Protein AF-0000000068152778 (afdb_homodimer)

Nearest PDB structures (foldseek):
  5f7r-assembly1_A  TM=8.833E-01  e=3.029E-21  Listeria monocytogenes EGD-e
  3vov-assembly1_B  TM=7.776E-01  e=1.471E-22  Thermus thermophilus HB8
  3vov-assembly1_C  TM=7.835E-01  e=3.839E-21  Thermus thermophilus HB8
  3vov-assembly1_D  TM=7.886E-01  e=6.234E-20  Thermus thermophilus HB8
  6jdb-assembly1_A-2  TM=8.028E-01  e=1.832E-18  Haemophilus influenzae 86-028NP

Foldseek 3Di:
DLPLPQDDQLLLQLLLVQLVVVKDFLVVSCVSSVHDSVVSVVSLVVCVVLQQKDKDQQPPPPPPDVPVDRRTIIIHTRFQAEKFWFWEDEQFKIKIWIGTLSLHTQFMDMDTDHQAQDDLVVNLVVVLVRVVVRVVRGDPNHAYQEYEYEYAFFADPVLAFTDHVRSPDDRDGRQVVSCVSRPHSHGYHYAYLQQLLVLLQDVVPPDPVLFAAFEWEWAAEQFTWIWTGDRNFTDQPDRRGPTRQQQDQQADAAQADPPPDGRGLRSHQHQRRLQSQLCVQPVDRDHPVVLLVCVVVVPPSSLVSLQSSLLSVLSSVLVVCVVRVGQAYEYAYDSCSSCVSCVVVNQVNNVVSHDPPRDGHHYYYGPCHPCSRRSSRRVLSSQCSSSSNSPDRPVRRGPD/DLPLPQDDQLLLQLLLVQLVVVKDFLVVSCVSSVHDSVVSVVSLVVCVVLQQKDKDQQPPPPPPDPPVDRRTIIIHTRFQAEKFWFWEDEQFKIKIWIGTLSLHTQFIDMDTDHQAQDDLVVNLVVVLVRVVVRVVRGDPNYAYQEYEYEYAFFADPVLAFTDHVRSPDDRDGRQVVSCVSRPHSHGYHYAHLQQLLVLLQDVVVPDPVQFAAFEWEWAAEQFTWIWTGDRNFTDQPDRRGPTRQQQDQQADAAQAPPPPDGRGLRSHQHQRRLQSQLCVQPVDRDHPVVLLVCVVVVPPSSLVSLQSSLLSVLSSVLVCCVVRVGQAYEYAYDSCSSCVSCVVVNQVNNVVSHDPPRDGHHYYYGPCHPCSRRSSRRVLSSQCSSSSNSHDRPVRSGDD

Radius of gyration: 28.94 Å; Cα contacts (8 Å, |Δi|>4): 1750; chains: 2; bounding box: 75×74×83 Å

Solvent-accessible surface area (backbone atoms only — not comparable to full-atom values): 40718 Å² total; per-residue (Å²): 124,83,78,62,74,76,62,52,64,65,55,13,49,48,50,37,50,21,64,76,61,66,40,35,34,63,67,56,45,12,60,74,67,71,47,50,64,68,59,35,50,53,51,51,50,52,33,35,75,65,34,48,26,43,77,40,72,48,66,81,64,65,81,78,65,81,67,86,66,79,70,55,57,26,36,24,70,27,36,68,33,37,30,24,30,3,22,23,51,50,55,58,31,36,38,34,28,33,25,30,69,76,67,45,80,75,38,67,44,74,43,84,35,71,21,68,73,42,59,71,65,58,56,47,52,50,49,44,52,39,50,54,56,39,55,70,71,47,64,88,79,43,36,77,62,30,38,20,38,10,26,64,53,30,45,28,92,81,72,63,26,34,35,19,70,81,32,63,39,72,65,42,72,52,43,65,63,43,39,73,65,36,98,51,97,42,57,49,41,65,40,37,22,28,44,15,27,34,42,47,67,44,64,86,58,58,52,86,83,64,57,46,50,26,34,32,27,40,28,23,35,71,43,35,30,24,8,40,28,51,62,42,16,61,51,37,42,60,59,50,42,20,16,39,44,20,60,20,71,72,57,69,52,56,42,35,84,84,44,95,63,50,6,14,40,18,27,46,54,4,42,53,10,44,45,42,46,43,19,71,75,70,69,51,81,70,52,72,68,54,49,52,53,45,36,74,71,62,37,65,69,47,46,52,46,48,50,54,38,36,54,55,46,29,55,53,49,40,30,48,39,23,42,44,23,32,52,30,35,32,32,26,48,76,53,36,73,54,42,80,82,35,44,70,59,34,52,53,52,35,53,70,62,46,62,85,81,58,84,71,53,47,76,45,68,51,89,54,59,93,47,18,26,15,48,8,21,16,46,41,54,52,49,16,43,38,69,42,37,77,74,62,45,75,88,64,37,48,71,98,125,83,77,60,74,76,59,51,64,66,54,13,50,48,49,37,51,22,64,76,63,64,40,37,34,63,67,56,46,10,62,75,68,70,48,49,64,68,59,37,50,54,50,50,50,52,32,36,76,65,33,48,26,42,78,39,73,46,65,82,64,62,82,75,66,82,67,87,65,78,69,55,57,26,36,25,69,27,36,71,32,37,31,24,30,3,22,23,52,50,55,58,30,36,37,32,29,32,25,30,71,75,68,45,81,76,38,68,44,75,45,84,36,72,20,66,74,40,58,71,66,58,56,47,53,49,50,44,52,38,49,55,55,38,56,70,72,47,64,87,79,44,36,76,63,32,39,19,37,10,26,64,52,30,46,28,92,83,71,63,26,33,33,18,70,81,33,64,40,73,66,41,70,53,43,66,64,45,37,73,64,36,98,51,97,42,59,49,41,64,41,36,23,28,43,16,27,34,42,47,68,44,64,85,59,59,52,88,84,64,58,46,52,24,34,32,26,39,27,24,36,70,43,35,30,23,9,41,29,51,61,42,16,60,51,37,39,60,59,49,44,20,16,39,45,18,61,21,72,71,57,72,53,57,43,35,85,83,45,94,63,51,5,14,40,19,27,47,54,5,42,52,10,44,45,41,46,42,20,70,74,70,69,51,79,69,51,72,68,56,50,51,53,44,35,72,69,62,37,64,68,48,46,52,48,48,49,53,36,36,54,54,45,29,56,54,48,41,33,49,40,24,44,45,23,32,52,30,35,31,32,24,48,73,54,34,73,54,43,80,83,37,44,69,59,34,53,53,52,34,52,70,61,46,61,89,82,58,85,70,52,46,76,46,68,51,88,55,58,90,46,18,25,14,47,7,20,16,46,42,53,52,48,18,44,38,68,42,37,76,74,64,45,74,86,65,42,44,72,99

Structure (mmCIF, N/CA/C/O backbone):
data_AF-0000000068152778-model_v1
#
loop_
_entity.id
_entity.type
_entity.pdbx_description
1 polymer 'Repressor, ROK family'
#
loop_
_atom_site.group_PDB
_atom_site.id
_atom_site.type_symbol
_atom_site.label_atom_id
_atom_site.label_alt_id
_atom_site.label_comp_id
_atom_site.label_asym_id
_atom_site.label_entity_id
_atom_site.label_seq_id
_atom_site.pdbx_PDB_ins_code
_atom_site.Cartn_x
_atom_site.Cartn_y
_atom_site.Cartn_z
_atom_site.occupancy
_atom_site.B_iso_or_equiv
_atom_site.auth_seq_id
_atom_site.auth_comp_id
_atom_site.auth_asym_id
_atom_site.auth_atom_id
_atom_site.pdbx_PDB_model_num
ATOM 1 N N . MET A 1 1 ? 32.875 -27.562 -2.227 1 28.02 1 MET A N 1
ATOM 2 C CA . MET A 1 1 ? 32.969 -26.125 -2.455 1 28.02 1 MET A CA 1
ATOM 3 C C . MET A 1 1 ? 31.609 -25.516 -2.74 1 28.02 1 MET A C 1
ATOM 5 O O . MET A 1 1 ? 30.828 -26.062 -3.525 1 28.02 1 MET A O 1
ATOM 9 N N . SER A 1 2 ? 31.125 -24.844 -1.818 1 37 2 SER A N 1
ATOM 10 C CA . SER A 1 2 ? 29.797 -24.266 -1.878 1 37 2 SER A CA 1
ATOM 11 C C . SER A 1 2 ? 29.562 -23.531 -3.193 1 37 2 SER A C 1
ATOM 13 O O . SER A 1 2 ? 30.344 -22.641 -3.555 1 37 2 SER A O 1
ATOM 15 N N . ASN A 1 3 ? 29.188 -24.172 -4.172 1 41.62 3 ASN A N 1
ATOM 16 C CA . ASN A 1 3 ? 28.984 -23.703 -5.535 1 41.62 3 ASN A CA 1
ATOM 17 C C . ASN A 1 3 ? 28.047 -22.5 -5.578 1 41.62 3 ASN A C 1
ATOM 19 O O . ASN A 1 3 ? 27.234 -22.375 -6.504 1 41.62 3 ASN A O 1
ATOM 23 N N . THR A 1 4 ? 27.891 -21.938 -4.488 1 47.06 4 THR A N 1
ATOM 24 C CA . THR A 1 4 ? 27.062 -20.75 -4.508 1 47.06 4 THR A CA 1
ATOM 25 C C . THR A 1 4 ? 27.719 -19.641 -5.328 1 47.06 4 THR A C 1
ATOM 27 O O . THR A 1 4 ? 28.891 -19.328 -5.121 1 47.06 4 THR A O 1
ATOM 30 N N . LEU A 1 5 ? 27.312 -19.469 -6.465 1 51.34 5 LEU A N 1
ATOM 31 C CA . LEU A 1 5 ? 27.812 -18.375 -7.277 1 51.34 5 LEU A CA 1
ATOM 32 C C . LEU A 1 5 ? 27.812 -17.062 -6.488 1 51.34 5 LEU A C 1
ATOM 34 O O . LEU A 1 5 ? 26.75 -16.609 -6.039 1 51.34 5 LEU A O 1
ATOM 38 N N . LEU A 1 6 ? 28.812 -16.797 -5.727 1 55.78 6 LEU A N 1
ATOM 39 C CA . LEU A 1 6 ? 28.969 -15.508 -5.07 1 55.78 6 LEU A CA 1
ATOM 40 C C . LEU A 1 6 ? 29.266 -14.406 -6.09 1 55.78 6 LEU A C 1
ATOM 42 O O . LEU A 1 6 ? 30.234 -14.492 -6.844 1 55.78 6 LEU A O 1
ATOM 46 N N . PHE A 1 7 ? 28.203 -13.688 -6.531 1 64.5 7 PHE A N 1
ATOM 47 C CA . PHE A 1 7 ? 28.406 -12.578 -7.449 1 64.5 7 PHE A CA 1
ATOM 48 C C . PHE A 1 7 ? 28.969 -11.359 -6.715 1 64.5 7 PHE A C 1
ATOM 50 O O . PHE A 1 7 ? 28.516 -11.047 -5.609 1 64.5 7 PHE A O 1
ATOM 57 N N . ARG A 1 8 ? 30.047 -10.93 -7.293 1 71.69 8 ARG A N 1
ATOM 58 C CA . ARG A 1 8 ? 30.5 -9.609 -6.855 1 71.69 8 ARG A CA 1
ATOM 59 C C . ARG A 1 8 ? 29.484 -8.539 -7.234 1 71.69 8 ARG A C 1
ATOM 61 O O . ARG A 1 8 ? 28.734 -8.695 -8.203 1 71.69 8 ARG A O 1
ATOM 68 N N . PRO A 1 9 ? 29.406 -7.625 -6.484 1 80.44 9 PRO A N 1
ATOM 69 C CA . PRO A 1 9 ? 28.422 -6.559 -6.723 1 80.44 9 PRO A CA 1
ATOM 70 C C . PRO A 1 9 ? 28.438 -6.051 -8.164 1 80.44 9 PRO A C 1
ATOM 72 O O . PRO A 1 9 ? 27.391 -5.871 -8.773 1 80.44 9 PRO A O 1
ATOM 75 N N . ASN A 1 10 ? 29.625 -5.965 -8.695 1 87.81 10 ASN A N 1
ATOM 76 C CA . ASN A 1 10 ? 29.719 -5.426 -10.047 1 87.81 10 ASN A CA 1
ATOM 77 C C . ASN A 1 10 ? 29.219 -6.426 -11.094 1 87.81 10 ASN A C 1
ATOM 79 O O . ASN A 1 10 ? 28.734 -6.035 -12.156 1 87.81 10 ASN A O 1
ATOM 83 N N . GLU A 1 11 ? 29.375 -7.664 -10.789 1 89.44 11 GLU A N 1
ATOM 84 C CA . GLU A 1 11 ? 28.875 -8.68 -11.711 1 89.44 11 GLU A CA 1
ATOM 85 C C . GLU A 1 11 ? 27.344 -8.664 -11.773 1 89.44 11 GLU A C 1
ATOM 87 O O . GLU A 1 11 ? 26.766 -8.766 -12.859 1 89.44 11 GLU A O 1
ATOM 92 N N . ALA A 1 12 ? 26.766 -8.508 -10.617 1 88.69 12 ALA A N 1
ATOM 93 C CA . ALA A 1 12 ? 25.297 -8.414 -10.57 1 88.69 12 ALA A CA 1
ATOM 94 C C . ALA A 1 12 ? 24.812 -7.188 -11.336 1 88.69 12 ALA A C 1
ATOM 96 O O . ALA A 1 12 ? 23.828 -7.266 -12.086 1 88.69 12 ALA A O 1
ATOM 97 N N . ARG A 1 13 ? 25.469 -6.121 -11.125 1 90.5 13 ARG A N 1
ATOM 98 C CA . ARG A 1 13 ? 25.109 -4.891 -11.82 1 90.5 13 ARG A CA 1
ATOM 99 C C . ARG A 1 13 ? 25.25 -5.055 -13.328 1 90.5 13 ARG A C 1
ATOM 101 O O . ARG A 1 13 ? 24.406 -4.566 -14.094 1 90.5 13 ARG A O 1
ATOM 108 N N . ALA A 1 14 ? 26.312 -5.688 -13.703 1 92.94 14 ALA A N 1
ATOM 109 C CA . ALA A 1 14 ? 26.547 -5.93 -15.125 1 92.94 14 ALA A CA 1
ATOM 110 C C . ALA A 1 14 ? 25.438 -6.801 -15.711 1 92.94 14 ALA A C 1
ATOM 112 O O . ALA A 1 14 ? 24.875 -6.484 -16.766 1 92.94 14 ALA A O 1
ATOM 113 N N . LEU A 1 15 ? 25.125 -7.82 -15.023 1 91.19 15 LEU A N 1
ATOM 114 C CA . LEU A 1 15 ? 24.078 -8.727 -15.484 1 91.19 15 LEU A CA 1
ATOM 115 C C . LEU A 1 15 ? 22.734 -8.008 -15.562 1 91.19 15 LEU A C 1
ATOM 117 O O . LEU A 1 15 ? 21.969 -8.219 -16.5 1 91.19 15 LEU A O 1
ATOM 121 N N . SER A 1 16 ? 22.469 -7.223 -14.578 1 90.69 16 SER A N 1
ATOM 122 C CA . SER A 1 16 ? 21.234 -6.445 -14.578 1 90.69 16 SER A CA 1
ATOM 123 C C . SER A 1 16 ? 21.156 -5.52 -15.789 1 90.69 16 SER A C 1
ATOM 125 O O . SER A 1 16 ? 20.125 -5.43 -16.438 1 90.69 16 SER A O 1
ATOM 127 N N . ALA A 1 17 ? 22.234 -4.863 -16.078 1 90.12 17 ALA A N 1
ATOM 128 C CA . ALA A 1 17 ? 22.281 -3.971 -17.234 1 90.12 17 ALA A CA 1
ATOM 129 C C . ALA A 1 17 ? 22.062 -4.742 -18.531 1 90.12 17 ALA A C 1
ATOM 131 O O . ALA A 1 17 ? 21.297 -4.309 -19.391 1 90.12 17 ALA A O 1
ATOM 132 N N . LEU A 1 18 ? 22.766 -5.84 -18.641 1 91.81 18 LEU A N 1
ATOM 133 C CA . LEU A 1 18 ? 22.641 -6.66 -19.844 1 91.81 18 LEU A CA 1
ATOM 134 C C . LEU A 1 18 ? 21.219 -7.188 -19.984 1 91.81 18 LEU A C 1
ATOM 136 O O . LEU A 1 18 ? 20.688 -7.242 -21.094 1 91.81 18 LEU A O 1
ATOM 140 N N . PHE A 1 19 ? 20.594 -7.562 -18.922 1 90.5 19 PHE A N 1
ATOM 141 C CA . PHE A 1 19 ? 19.219 -8.055 -18.938 1 90.5 19 PHE A CA 1
ATOM 142 C C . PHE A 1 19 ? 18.25 -6.965 -19.391 1 90.5 19 PHE A C 1
ATOM 144 O O . PHE A 1 19 ? 17.391 -7.207 -20.234 1 90.5 19 PHE A O 1
ATOM 151 N N . ARG A 1 20 ? 18.422 -5.832 -18.859 1 85.56 20 ARG A N 1
ATOM 152 C CA . ARG A 1 20 ? 17.516 -4.715 -19.141 1 85.56 20 ARG A CA 1
ATOM 153 C C . ARG A 1 20 ? 17.656 -4.25 -20.578 1 85.56 20 ARG A C 1
ATOM 155 O O . ARG A 1 20 ? 16.672 -3.877 -21.219 1 85.56 20 ARG A O 1
ATOM 162 N N . THR A 1 21 ? 18.859 -4.309 -21.141 1 86.88 21 THR A N 1
ATOM 163 C CA . THR A 1 21 ? 19.109 -3.707 -22.453 1 86.88 21 THR A CA 1
ATOM 164 C C . THR A 1 21 ? 19.109 -4.77 -23.547 1 86.88 21 THR A C 1
ATOM 166 O O . THR A 1 21 ? 19.031 -4.441 -24.734 1 86.88 21 THR A O 1
ATOM 169 N N . GLY A 1 22 ? 19.188 -5.945 -23.141 1 88.31 22 GLY A N 1
ATOM 170 C CA . GLY A 1 22 ? 19.281 -7.023 -24.109 1 88.31 22 GLY A CA 1
ATOM 171 C C . GLY A 1 22 ? 20.703 -7.25 -24.609 1 88.31 22 GLY A C 1
ATOM 172 O O . GLY A 1 22 ? 20.953 -8.164 -25.391 1 88.31 22 GLY A O 1
ATOM 173 N N . GLY A 1 23 ? 21.625 -6.332 -24.266 1 92 23 GLY A N 1
ATOM 174 C CA . GLY A 1 23 ? 23.016 -6.422 -24.672 1 92 23 GLY A CA 1
ATOM 175 C C . GLY A 1 23 ? 23.688 -5.066 -24.812 1 92 23 GLY A C 1
ATOM 176 O O . GLY A 1 23 ? 23.031 -4.082 -25.172 1 92 23 GLY A O 1
ATOM 177 N N . LEU A 1 24 ? 24.969 -5.074 -24.516 1 93.94 24 LEU A N 1
ATOM 178 C CA . LEU A 1 24 ? 25.75 -3.85 -24.609 1 93.94 24 LEU A CA 1
ATOM 179 C C . LEU A 1 24 ? 27.172 -4.152 -25.094 1 93.94 24 LEU A C 1
ATOM 181 O O . LEU A 1 24 ? 27.688 -5.246 -24.859 1 93.94 24 LEU A O 1
ATOM 185 N N . THR A 1 25 ? 27.766 -3.139 -25.797 1 93.5 25 THR A N 1
ATOM 186 C CA . THR A 1 25 ? 29.203 -3.238 -26 1 93.5 25 THR A CA 1
ATOM 187 C C . THR A 1 25 ? 29.953 -3.098 -24.688 1 93.5 25 THR A C 1
ATOM 189 O O . THR A 1 25 ? 29.422 -2.584 -23.703 1 93.5 25 THR A O 1
ATOM 192 N N . ARG A 1 26 ? 31.203 -3.59 -24.656 1 93.75 26 ARG A N 1
ATOM 193 C CA . ARG A 1 26 ? 32.031 -3.43 -23.453 1 93.75 26 ARG A CA 1
ATOM 194 C C . ARG A 1 26 ? 32.125 -1.961 -23.062 1 93.75 26 ARG A C 1
ATOM 196 O O . ARG A 1 26 ? 32.094 -1.624 -21.875 1 93.75 26 ARG A O 1
ATOM 203 N N . ALA A 1 27 ? 32.25 -1.154 -24.047 1 92.62 27 ALA A N 1
ATOM 204 C CA . ALA A 1 27 ? 32.406 0.278 -23.797 1 92.62 27 ALA A CA 1
ATOM 205 C C . ALA A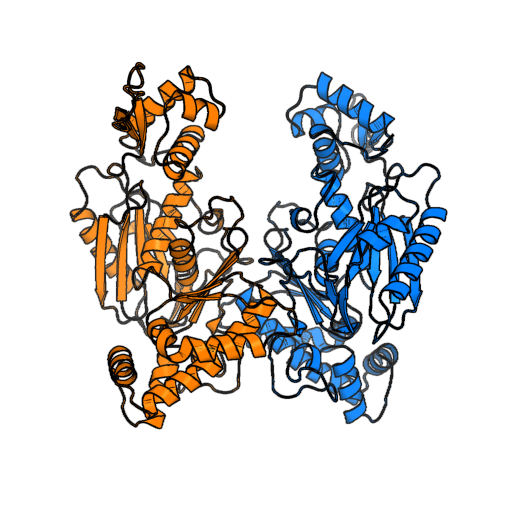 1 27 ? 31.125 0.851 -23.172 1 92.62 27 ALA A C 1
ATOM 207 O O . ALA A 1 27 ? 31.188 1.601 -22.203 1 92.62 27 ALA A O 1
ATOM 208 N N . SER A 1 28 ? 30.031 0.52 -23.766 1 94.19 28 SER A N 1
ATOM 209 C CA . SER A 1 28 ? 28.75 0.992 -23.234 1 94.19 28 SER A CA 1
ATOM 210 C C . SER A 1 28 ? 28.484 0.447 -21.844 1 94.19 28 SER A C 1
ATOM 212 O O . SER A 1 28 ? 27.922 1.145 -20.984 1 94.19 28 SER A O 1
ATOM 214 N N . LEU A 1 29 ? 28.812 -0.75 -21.609 1 94.88 29 LEU A N 1
ATOM 215 C CA . LEU A 1 29 ? 28.641 -1.354 -20.281 1 94.88 29 LEU A CA 1
ATOM 216 C C . LEU A 1 29 ? 29.5 -0.633 -19.25 1 94.88 29 LEU A C 1
ATOM 218 O O . LEU A 1 29 ? 29.047 -0.387 -18.125 1 94.88 29 LEU A O 1
ATOM 222 N N . ALA A 1 30 ? 30.688 -0.282 -19.609 1 94.44 30 ALA A N 1
ATOM 223 C CA . ALA A 1 30 ? 31.578 0.475 -18.719 1 94.44 30 ALA A CA 1
ATOM 224 C C . ALA A 1 30 ? 30.938 1.805 -18.328 1 94.44 30 ALA A C 1
ATOM 226 O O . ALA A 1 30 ? 30.984 2.191 -17.156 1 94.44 30 ALA A O 1
ATOM 227 N N . ARG A 1 31 ? 30.406 2.447 -19.266 1 93.75 31 ARG A N 1
ATOM 228 C CA . ARG A 1 31 ? 29.75 3.723 -19.016 1 93.75 31 ARG A CA 1
ATOM 229 C C . ARG A 1 31 ? 28.547 3.541 -18.094 1 93.75 31 ARG A C 1
ATOM 231 O O . ARG A 1 31 ? 28.375 4.305 -17.141 1 93.75 31 ARG A O 1
ATOM 238 N N . GLU A 1 32 ? 27.797 2.51 -18.406 1 91.69 32 GLU A N 1
ATOM 239 C CA . GLU A 1 32 ? 26.594 2.23 -17.609 1 91.69 32 GLU A CA 1
ATOM 240 C C . GLU A 1 32 ? 26.953 1.943 -16.156 1 91.69 32 GLU A C 1
ATOM 242 O O . GLU A 1 32 ? 26.234 2.33 -15.234 1 91.69 32 GLU A O 1
ATOM 247 N N . LEU A 1 33 ? 28.031 1.337 -15.922 1 92.81 33 LEU A N 1
ATOM 248 C CA . LEU A 1 33 ? 28.422 0.904 -14.586 1 92.81 33 LEU A CA 1
ATOM 249 C C . LEU A 1 33 ? 29.359 1.915 -13.938 1 92.81 33 LEU A C 1
ATOM 251 O O . LEU A 1 33 ? 29.703 1.786 -12.758 1 92.81 33 LEU A O 1
ATOM 255 N N . ASP A 1 34 ? 29.734 2.854 -14.734 1 92.5 34 ASP A N 1
ATOM 256 C CA . ASP A 1 34 ? 30.703 3.834 -14.273 1 92.5 34 ASP A CA 1
ATOM 257 C C . ASP A 1 34 ? 32 3.154 -13.844 1 92.5 34 ASP A C 1
ATOM 259 O O . ASP A 1 34 ? 32.469 3.355 -12.727 1 92.5 34 ASP A O 1
ATOM 263 N N . LEU A 1 35 ? 32.5 2.285 -14.688 1 92.62 35 LEU A N 1
ATOM 264 C CA . LEU A 1 35 ? 33.75 1.564 -14.484 1 92.62 35 LEU A CA 1
ATOM 265 C C . LEU A 1 35 ? 34.719 1.844 -15.617 1 92.62 35 LEU A C 1
ATOM 267 O O . LEU A 1 35 ? 34.344 2.352 -16.672 1 92.62 35 LEU A O 1
ATOM 271 N N . THR A 1 36 ? 35.938 1.516 -15.336 1 92.31 36 THR A N 1
ATOM 272 C CA . THR A 1 36 ? 36.969 1.65 -16.375 1 92.31 36 THR A CA 1
ATOM 273 C C . THR A 1 36 ? 36.844 0.533 -17.406 1 92.31 36 THR A C 1
ATOM 275 O O . THR A 1 36 ? 36.25 -0.513 -17.125 1 92.31 36 THR A O 1
ATOM 278 N N . ARG A 1 37 ? 37.375 0.756 -18.562 1 91.62 37 ARG A N 1
ATOM 279 C CA . ARG A 1 37 ? 37.375 -0.24 -19.625 1 91.62 37 ARG A CA 1
ATOM 280 C C . ARG A 1 37 ? 38.094 -1.509 -19.203 1 91.62 37 ARG A C 1
ATOM 282 O O . ARG A 1 37 ? 37.688 -2.617 -19.516 1 91.62 37 ARG A O 1
ATOM 289 N N . SER A 1 38 ? 39.188 -1.302 -18.547 1 92.94 38 SER A N 1
ATOM 290 C CA . SER A 1 38 ? 39.969 -2.445 -18.109 1 92.94 38 SER A CA 1
ATOM 291 C C . SER A 1 38 ? 39.188 -3.297 -17.094 1 92.94 38 SER A C 1
ATOM 293 O O . SER A 1 38 ? 39.156 -4.52 -17.234 1 92.94 38 SER A O 1
ATOM 295 N N . THR A 1 39 ? 38.562 -2.633 -16.141 1 93.06 39 THR A N 1
ATOM 296 C CA . THR A 1 39 ? 37.781 -3.33 -15.141 1 93.06 39 THR A CA 1
ATOM 297 C C . THR A 1 39 ? 36.594 -4.047 -15.789 1 93.06 39 THR A C 1
ATOM 299 O O . THR A 1 39 ? 36.281 -5.188 -15.438 1 93.06 39 THR A O 1
ATOM 302 N N . THR A 1 40 ? 36 -3.357 -16.703 1 94.81 40 THR A N 1
ATOM 303 C CA . THR A 1 40 ? 34.844 -3.928 -17.406 1 94.81 40 THR A CA 1
ATOM 304 C C . THR A 1 40 ? 35.25 -5.129 -18.25 1 94.81 40 THR A C 1
ATOM 306 O O . THR A 1 40 ? 34.531 -6.125 -18.312 1 94.81 40 THR A O 1
ATOM 309 N N . GLY A 1 41 ? 36.344 -5.02 -18.844 1 94.12 41 GLY A N 1
ATOM 310 C CA . GLY A 1 41 ? 36.875 -6.152 -19.609 1 94.12 41 GLY A CA 1
ATOM 311 C C . GLY A 1 41 ? 37.031 -7.402 -18.766 1 94.12 41 GLY A C 1
ATOM 312 O O . GLY A 1 41 ? 36.594 -8.492 -19.172 1 94.12 41 GLY A O 1
ATOM 313 N N . THR A 1 42 ? 37.625 -7.215 -17.656 1 94.12 42 THR A N 1
ATOM 314 C CA . THR A 1 42 ? 37.812 -8.328 -16.719 1 94.12 42 THR A CA 1
ATOM 315 C C . THR A 1 42 ? 36.469 -8.867 -16.25 1 94.12 42 THR A C 1
ATOM 317 O O . THR A 1 42 ? 36.281 -10.086 -16.156 1 94.12 42 THR A O 1
ATOM 320 N N . LEU A 1 43 ? 35.656 -7.992 -15.992 1 93.75 43 LEU A N 1
ATOM 321 C CA . LEU A 1 43 ? 34.312 -8.336 -15.547 1 93.75 43 LEU A CA 1
ATOM 322 C C . LEU A 1 43 ? 33.562 -9.172 -16.594 1 93.75 43 LEU A C 1
ATOM 324 O O . LEU A 1 43 ? 32.969 -10.203 -16.266 1 93.75 43 LEU A O 1
ATOM 328 N N . VAL A 1 44 ? 33.625 -8.773 -17.75 1 94.69 44 VAL A N 1
ATOM 329 C CA . VAL A 1 44 ? 32.969 -9.469 -18.859 1 94.69 44 VAL A CA 1
ATOM 330 C C . VAL A 1 44 ? 33.594 -10.844 -19.047 1 94.69 44 VAL A C 1
ATOM 332 O O . VAL A 1 44 ? 32.875 -11.836 -19.234 1 94.69 44 VAL A O 1
ATOM 335 N N . GLN A 1 45 ? 34.844 -10.867 -19.016 1 94.31 45 GLN A N 1
ATOM 336 C CA . GLN A 1 45 ? 35.531 -12.148 -19.172 1 94.31 45 GLN A CA 1
ATOM 337 C C . GLN A 1 45 ? 35.094 -13.133 -18.078 1 94.31 45 GLN A C 1
ATOM 339 O O . GLN A 1 45 ? 34.875 -14.312 -18.344 1 94.31 45 GLN A O 1
ATOM 344 N N . ASN A 1 46 ? 35.031 -12.648 -16.891 1 92.19 46 ASN A N 1
ATOM 345 C CA . ASN A 1 46 ? 34.594 -13.477 -15.789 1 92.19 46 ASN A CA 1
ATOM 346 C C . ASN A 1 46 ? 33.188 -14.039 -16.031 1 92.19 46 ASN A C 1
ATOM 348 O O . ASN A 1 46 ? 32.938 -15.211 -15.766 1 92.19 46 ASN A O 1
ATOM 352 N N . LEU A 1 47 ? 32.281 -13.242 -16.531 1 92.25 47 LEU A N 1
ATOM 353 C CA . LEU A 1 47 ? 30.906 -13.648 -16.781 1 92.25 47 LEU A CA 1
ATOM 354 C C . LEU A 1 47 ? 30.844 -14.672 -17.906 1 92.25 47 LEU A C 1
ATOM 356 O O . LEU A 1 47 ? 30.062 -15.625 -17.844 1 92.25 47 LEU A O 1
ATOM 360 N N . VAL A 1 48 ? 31.656 -14.516 -18.859 1 91.94 48 VAL A N 1
ATOM 361 C CA . VAL A 1 48 ? 31.719 -15.438 -19.984 1 91.94 48 VAL A CA 1
ATOM 362 C C . VAL A 1 48 ? 32.281 -16.781 -19.531 1 91.94 48 VAL A C 1
ATOM 364 O O . VAL A 1 48 ? 31.703 -17.844 -19.859 1 91.94 48 VAL A O 1
ATOM 367 N N . ASP A 1 49 ? 33.281 -16.688 -18.766 1 89.69 49 ASP A N 1
ATOM 368 C CA . ASP A 1 49 ? 33.906 -17.906 -18.25 1 89.69 49 ASP A CA 1
ATOM 369 C C . ASP A 1 49 ? 32.906 -18.688 -17.375 1 89.69 49 ASP A C 1
ATOM 371 O O . ASP A 1 49 ? 32.938 -19.922 -17.359 1 89.69 49 ASP A O 1
ATOM 375 N N . ALA A 1 50 ? 32.094 -17.938 -16.719 1 86.38 50 ALA A N 1
ATOM 376 C CA . ALA A 1 50 ? 31.141 -18.547 -15.812 1 86.38 50 ALA A CA 1
ATOM 377 C C . ALA A 1 50 ? 29.906 -19.016 -16.578 1 86.38 50 ALA A C 1
ATOM 379 O O . ALA A 1 50 ? 29 -19.625 -15.992 1 86.38 50 ALA A O 1
ATOM 380 N N . GLY A 1 51 ? 29.875 -18.734 -17.875 1 86.94 51 GLY A N 1
ATOM 381 C CA . GLY A 1 51 ? 28.734 -19.156 -18.688 1 86.94 51 GLY A CA 1
ATOM 382 C C . GLY A 1 51 ? 27.531 -18.25 -18.516 1 86.94 51 GLY A C 1
ATOM 383 O O . GLY A 1 51 ? 26.406 -18.656 -18.844 1 86.94 51 GLY A O 1
ATOM 384 N N . LEU A 1 52 ? 27.672 -17.031 -18 1 91.06 52 LEU A N 1
ATOM 385 C CA . LEU A 1 52 ? 26.562 -16.141 -17.703 1 91.06 52 LEU A CA 1
ATOM 386 C C . LEU A 1 52 ? 26.406 -15.086 -18.812 1 91.06 52 LEU A C 1
ATOM 388 O O . LEU A 1 52 ? 25.359 -14.445 -18.906 1 91.06 52 LEU A O 1
ATOM 392 N N . ALA A 1 53 ? 27.422 -14.922 -19.578 1 93.19 53 ALA A N 1
ATOM 393 C CA . ALA A 1 53 ? 27.391 -13.977 -20.703 1 93.19 53 ALA A CA 1
ATOM 394 C C . ALA A 1 53 ? 28.062 -14.562 -21.938 1 93.19 53 ALA A C 1
ATOM 396 O O . ALA A 1 53 ? 28.75 -15.586 -21.844 1 93.19 53 ALA A O 1
ATOM 397 N N . ARG A 1 54 ? 27.781 -13.969 -23.031 1 93.38 54 ARG A N 1
ATOM 398 C CA . ARG A 1 54 ? 28.422 -14.336 -24.281 1 93.38 54 ARG A CA 1
ATOM 399 C C . ARG A 1 54 ? 28.656 -13.109 -25.156 1 93.38 54 ARG A C 1
ATOM 401 O O . ARG A 1 54 ? 27.969 -12.094 -25.016 1 93.38 54 ARG A O 1
ATOM 408 N N . GLU A 1 55 ? 29.625 -13.172 -25.906 1 93.19 55 GLU A N 1
ATOM 409 C CA . GLU A 1 55 ? 29.922 -12.109 -26.859 1 93.19 55 GLU A CA 1
ATOM 410 C C . GLU A 1 55 ? 29.5 -12.484 -28.281 1 93.19 55 GLU A C 1
ATOM 412 O O . GLU A 1 55 ? 29.672 -13.633 -28.688 1 93.19 55 GLU A O 1
ATOM 417 N N . ARG A 1 56 ? 28.766 -11.531 -28.828 1 88.38 56 ARG A N 1
ATOM 418 C CA . ARG A 1 56 ? 28.328 -11.75 -30.203 1 88.38 56 ARG A CA 1
ATOM 419 C C . ARG A 1 56 ? 28.688 -10.57 -31.094 1 88.38 56 ARG A C 1
ATOM 421 O O . ARG A 1 56 ? 28.688 -9.422 -30.641 1 88.38 56 ARG A O 1
ATOM 428 N N . GLU A 1 57 ? 29 -10.898 -32.312 1 82.25 57 GLU A N 1
ATOM 429 C CA . GLU A 1 57 ? 29.25 -9.836 -33.281 1 82.25 57 GLU A CA 1
ATOM 430 C C . GLU A 1 57 ? 27.953 -9.109 -33.656 1 82.25 57 GLU A C 1
ATOM 432 O O . GLU A 1 57 ? 26.906 -9.742 -33.812 1 82.25 57 GLU A O 1
ATOM 437 N N . SER A 1 58 ? 27.812 -7.816 -33.281 1 67.31 58 SER A N 1
ATOM 438 C CA . SER A 1 58 ? 26.625 -7.023 -33.594 1 67.31 58 SER A CA 1
ATOM 439 C C . SER A 1 58 ? 26.25 -7.121 -35.062 1 67.31 58 SER A C 1
ATOM 441 O O . SER A 1 58 ? 27.109 -6.926 -35.938 1 67.31 58 SER A O 1
ATOM 443 N N . THR A 1 59 ? 25.328 -7.957 -35.438 1 56.19 59 THR A N 1
ATOM 444 C CA . THR A 1 59 ? 24.891 -7.984 -36.844 1 56.19 59 THR A CA 1
ATOM 445 C C . THR A 1 59 ? 24.078 -6.738 -37.188 1 56.19 59 THR A C 1
ATOM 447 O O . THR A 1 59 ? 23.422 -6.684 -38.219 1 56.19 59 THR A O 1
ATOM 450 N N . THR A 1 60 ? 23.891 -5.844 -36.406 1 49.97 60 THR A N 1
ATOM 451 C CA . THR A 1 60 ? 22.906 -4.863 -36.844 1 49.97 60 THR A CA 1
ATOM 452 C C . THR A 1 60 ? 23.359 -4.227 -38.156 1 49.97 60 THR A C 1
ATOM 454 O O . THR A 1 60 ? 24.109 -3.246 -38.156 1 49.97 60 THR A O 1
ATOM 457 N N . GLY A 1 61 ? 23.844 -5.094 -39.156 1 40.66 61 GLY A N 1
ATOM 458 C CA . GLY A 1 61 ? 23.812 -4.383 -40.406 1 40.66 61 GLY A CA 1
ATOM 459 C C . GLY A 1 61 ? 22.406 -4.004 -40.844 1 40.66 61 GLY A C 1
ATOM 460 O O . GLY A 1 61 ? 21.578 -4.875 -41.125 1 40.66 61 GLY A O 1
ATOM 461 N N . ASN A 1 62 ? 21.719 -3.121 -40.344 1 37.84 62 ASN A N 1
ATOM 462 C CA . ASN A 1 62 ? 20.812 -2.598 -41.344 1 37.84 62 ASN A CA 1
ATOM 463 C C . ASN A 1 62 ? 21.484 -2.424 -42.719 1 37.84 62 ASN A C 1
ATOM 465 O O . ASN A 1 62 ? 22.641 -1.983 -42.781 1 37.84 62 ASN A O 1
ATOM 469 N N . GLU A 1 63 ? 20.953 -3.156 -43.844 1 37.09 63 GLU A N 1
ATOM 470 C CA . GLU A 1 63 ? 21.359 -3.076 -45.25 1 37.09 63 GLU A CA 1
ATOM 471 C C . GLU A 1 63 ? 21.703 -1.64 -45.625 1 37.09 63 GLU A C 1
ATOM 473 O O . GLU A 1 63 ? 22.203 -1.393 -46.719 1 37.09 63 GLU A O 1
ATOM 478 N N . ALA A 1 64 ? 20.891 -0.555 -45.188 1 39.72 64 ALA A N 1
ATOM 479 C CA . ALA A 1 64 ? 21.141 0.597 -46.062 1 39.72 64 ALA A CA 1
ATOM 480 C C . ALA A 1 64 ? 22.625 0.967 -46.062 1 39.72 64 ALA A C 1
ATOM 482 O O . ALA A 1 64 ? 23.172 1.305 -47.125 1 39.72 64 ALA A O 1
ATOM 483 N N . GLU A 1 65 ? 23.125 1.825 -45.25 1 38.41 65 GLU A N 1
ATOM 484 C CA . GLU A 1 65 ? 24.438 2.406 -45.5 1 38.41 65 GLU A CA 1
ATOM 485 C C . GLU A 1 65 ? 25.547 1.574 -44.844 1 38.41 65 GLU A C 1
ATOM 487 O O . GLU A 1 65 ? 25.406 1.143 -43.688 1 38.41 65 GLU A O 1
ATOM 492 N N . PRO A 1 66 ? 26.406 0.729 -45.594 1 36.38 66 PRO A N 1
ATOM 493 C CA . PRO A 1 66 ? 27.703 0.197 -45.156 1 36.38 66 PRO A CA 1
ATOM 494 C C . PRO A 1 66 ? 28.344 1.05 -44.062 1 36.38 66 PRO A C 1
ATOM 496 O O . PRO A 1 66 ? 28.734 2.188 -44.312 1 36.38 66 PRO A O 1
ATOM 499 N N . LYS A 1 67 ? 27.703 1.219 -42.906 1 45 67 LYS A N 1
ATOM 500 C CA . LYS A 1 67 ? 28.547 1.972 -42 1 45 67 LYS A CA 1
ATOM 501 C C . LYS A 1 67 ? 29.969 1.398 -41.969 1 45 67 LYS A C 1
ATOM 503 O O . LYS A 1 67 ? 30.141 0.189 -41.812 1 45 67 LYS A O 1
ATOM 508 N N . VAL A 1 68 ? 30.922 1.932 -42.562 1 43.88 68 VAL A N 1
ATOM 509 C CA . VAL A 1 68 ? 32.344 1.721 -42.75 1 43.88 68 VAL A CA 1
ATOM 510 C C . VAL A 1 68 ? 32.938 1.098 -41.469 1 43.88 68 VAL A C 1
ATOM 512 O O . VAL A 1 68 ? 34.062 0.567 -41.5 1 43.88 68 VAL A O 1
ATOM 515 N N . GLY A 1 69 ? 32.469 1.266 -40.219 1 48.16 69 GLY A N 1
ATOM 516 C CA . GLY A 1 69 ? 33.281 0.895 -39.094 1 48.16 69 GLY A CA 1
ATOM 517 C C . GLY A 1 69 ? 33.062 -0.544 -38.656 1 48.16 69 GLY A C 1
ATOM 518 O O . GLY A 1 69 ? 32.125 -1.206 -39.094 1 48.16 69 GLY A O 1
ATOM 519 N N . ARG A 1 70 ? 34.094 -1.331 -38.062 1 51.75 70 ARG A N 1
ATOM 520 C CA . ARG A 1 70 ? 34.188 -2.689 -37.562 1 51.75 70 ARG A CA 1
ATOM 521 C C . ARG A 1 70 ? 32.938 -3.027 -36.719 1 51.75 70 ARG A C 1
ATOM 523 O O . ARG A 1 70 ? 32.5 -2.232 -35.906 1 51.75 70 ARG A O 1
ATOM 530 N N . PRO A 1 71 ? 32.188 -3.953 -37.188 1 58.84 71 PRO A N 1
ATOM 531 C CA . PRO A 1 71 ? 31 -4.355 -36.438 1 58.84 71 PRO A CA 1
ATOM 532 C C . PRO A 1 71 ? 31.281 -4.547 -34.938 1 58.84 71 PRO A C 1
ATOM 534 O O . PRO A 1 71 ? 32.312 -5.086 -34.594 1 58.84 71 PRO A O 1
ATOM 537 N N . GLY A 1 72 ? 30.812 -3.744 -34.062 1 74.25 72 GLY A N 1
ATOM 538 C CA . GLY A 1 72 ? 31.172 -3.764 -32.656 1 74.25 72 GLY A CA 1
ATOM 539 C C . GLY A 1 72 ? 30.688 -5.016 -31.922 1 74.25 72 GLY A C 1
ATOM 540 O O . GLY A 1 72 ? 29.828 -5.742 -32.438 1 74.25 72 GLY A O 1
ATOM 541 N N . ILE A 1 73 ? 31.531 -5.812 -31.062 1 89.69 73 ILE A N 1
ATOM 542 C CA . ILE A 1 73 ? 31.25 -6.965 -30.219 1 89.69 73 ILE A CA 1
ATOM 543 C C . ILE A 1 73 ? 30.281 -6.559 -29.094 1 89.69 73 ILE A C 1
ATOM 545 O O . ILE A 1 73 ? 30.531 -5.582 -28.391 1 89.69 73 ILE A O 1
ATOM 549 N N . VAL A 1 74 ? 29.109 -7.297 -29.141 1 94.06 74 VAL A N 1
ATOM 550 C CA . VAL A 1 74 ? 28.125 -7.031 -28.094 1 94.06 74 VAL A CA 1
ATOM 551 C C . VAL A 1 74 ? 28.141 -8.148 -27.062 1 94.06 74 VAL A C 1
ATOM 553 O O . VAL A 1 74 ? 28.25 -9.328 -27.406 1 94.06 74 VAL A O 1
ATOM 556 N N . VAL A 1 75 ? 28.125 -7.75 -25.828 1 95.19 75 VAL A N 1
ATOM 557 C CA . VAL A 1 75 ? 28 -8.672 -24.703 1 95.19 75 VAL A CA 1
ATOM 558 C C . VAL A 1 75 ? 26.531 -8.852 -24.344 1 95.19 75 VAL A C 1
ATOM 560 O O . VAL A 1 75 ? 25.797 -7.867 -24.203 1 95.19 75 VAL A O 1
ATOM 563 N N . GLU A 1 76 ? 26.047 -10.102 -24.297 1 94.5 76 GLU A N 1
ATOM 564 C CA . GLU A 1 76 ? 24.672 -10.391 -23.891 1 94.5 76 GLU A CA 1
ATOM 565 C C . GLU A 1 76 ? 24.625 -11.516 -22.859 1 94.5 76 GLU A C 1
ATOM 567 O O . GLU A 1 76 ? 25.625 -12.188 -22.625 1 94.5 76 GLU A O 1
ATOM 572 N N . ILE A 1 77 ? 23.469 -11.641 -22.234 1 92.44 77 ILE A N 1
ATOM 573 C CA . ILE A 1 77 ? 23.266 -12.695 -21.25 1 92.44 77 ILE A CA 1
ATOM 574 C C . ILE A 1 77 ? 23.266 -14.055 -21.938 1 92.44 77 ILE A C 1
ATOM 576 O O . ILE A 1 77 ? 22.688 -14.211 -23.016 1 92.44 77 ILE A O 1
ATOM 580 N N . ALA A 1 78 ? 24.109 -14.945 -21.375 1 87.44 78 ALA A N 1
ATOM 581 C CA . ALA A 1 78 ? 24.031 -16.344 -21.797 1 87.44 78 ALA A CA 1
ATOM 582 C C . ALA A 1 78 ? 23.031 -17.125 -20.938 1 87.44 78 ALA A C 1
ATOM 584 O O . ALA A 1 78 ? 23.266 -17.312 -19.75 1 87.44 78 ALA A O 1
ATOM 585 N N . GLY A 1 79 ? 21.953 -17.531 -21.391 1 77.81 79 GLY A N 1
ATOM 586 C CA . GLY A 1 79 ? 20.828 -18.062 -20.641 1 77.81 79 GLY A CA 1
ATOM 587 C C . GLY A 1 79 ? 21.094 -19.422 -20.047 1 77.81 79 GLY A C 1
ATOM 588 O O . GLY A 1 79 ? 20.531 -19.766 -19 1 77.81 79 GLY A O 1
ATOM 589 N N . SER A 1 80 ? 21.953 -20.266 -20.5 1 77.44 80 SER A N 1
ATOM 590 C CA . SER A 1 80 ? 21.938 -21.688 -20.234 1 77.44 80 SER A CA 1
ATOM 591 C C . SER A 1 80 ? 22.797 -22.047 -19.031 1 77.44 80 SER A C 1
ATOM 593 O O . SER A 1 80 ? 22.75 -23.156 -18.516 1 77.44 80 SER A O 1
ATOM 595 N N . GLY A 1 81 ? 23.453 -21.109 -18.453 1 80.81 81 GLY A N 1
ATOM 596 C CA . GLY A 1 81 ? 24.391 -21.469 -17.391 1 80.81 81 GLY A CA 1
ATOM 597 C C . GLY A 1 81 ? 23.75 -21.578 -16.031 1 80.81 81 GLY A C 1
ATOM 598 O O . GLY A 1 81 ? 24.266 -22.234 -15.133 1 80.81 81 GLY A O 1
ATOM 599 N N . VAL A 1 82 ? 22.703 -20.922 -15.852 1 90.31 82 VAL A N 1
ATOM 600 C CA . VAL A 1 82 ? 22.031 -20.906 -14.555 1 90.31 82 VAL A CA 1
ATOM 601 C C . VAL A 1 82 ? 20.531 -21.016 -14.734 1 90.31 82 VAL A C 1
ATOM 603 O O . VAL A 1 82 ? 19.984 -20.594 -15.766 1 90.31 82 VAL A O 1
ATOM 606 N N . PHE A 1 83 ? 19.875 -21.672 -13.812 1 93.69 83 PHE A N 1
ATOM 607 C CA . PHE A 1 83 ? 18.422 -21.719 -13.859 1 93.69 83 PHE A CA 1
ATOM 608 C C . PHE A 1 83 ? 17.828 -21.453 -12.484 1 93.69 83 PHE A C 1
ATOM 610 O O . PHE A 1 83 ? 18.5 -21.594 -11.469 1 93.69 83 PHE A O 1
ATOM 617 N N . PHE A 1 84 ? 16.656 -20.969 -12.461 1 95.69 84 PHE A N 1
ATOM 618 C CA . PHE A 1 84 ? 15.859 -20.641 -11.281 1 95.69 84 PHE A CA 1
ATOM 619 C C . PHE A 1 84 ? 14.586 -21.484 -11.25 1 95.69 84 PHE A C 1
ATOM 621 O O . PHE A 1 84 ? 13.891 -21.594 -12.258 1 95.69 84 PHE A O 1
ATOM 628 N N . LEU A 1 85 ? 14.328 -22.031 -10.094 1 97.44 85 LEU A N 1
ATOM 629 C CA . LEU A 1 85 ? 13.156 -22.891 -9.961 1 97.44 85 LEU A CA 1
ATOM 630 C C . LEU A 1 85 ? 12.055 -22.203 -9.18 1 97.44 85 LEU A C 1
ATOM 632 O O . LEU A 1 85 ? 12.297 -21.641 -8.102 1 97.44 85 LEU A O 1
ATOM 636 N N . GLY A 1 86 ? 10.883 -22.125 -9.75 1 98.38 86 GLY A N 1
ATOM 637 C CA . GLY A 1 86 ? 9.664 -21.719 -9.07 1 98.38 86 GLY A CA 1
ATOM 638 C C . GLY A 1 86 ? 8.648 -22.844 -8.953 1 98.38 86 GLY A C 1
ATOM 639 O O . GLY A 1 86 ? 8.438 -23.609 -9.906 1 98.38 86 GLY A O 1
ATOM 640 N N . ALA A 1 87 ? 8.094 -23.016 -7.801 1 98.38 87 ALA A N 1
ATOM 641 C CA . ALA A 1 87 ? 7.047 -24 -7.566 1 98.38 87 ALA A CA 1
ATOM 642 C C . ALA A 1 87 ? 5.77 -23.344 -7.051 1 98.38 87 ALA A C 1
ATOM 644 O O . ALA A 1 87 ? 5.812 -22.219 -6.531 1 98.38 87 ALA A O 1
ATOM 645 N N . TYR A 1 88 ? 4.668 -24.016 -7.273 1 98.38 88 TYR A N 1
ATOM 646 C CA . TYR A 1 88 ? 3.367 -23.578 -6.785 1 98.38 88 TYR A CA 1
ATOM 647 C C . TYR A 1 88 ? 2.594 -24.719 -6.156 1 98.38 88 TYR A C 1
ATOM 649 O O . TYR A 1 88 ? 2.418 -25.781 -6.777 1 98.38 88 TYR A O 1
ATOM 657 N N . ILE A 1 89 ? 2.25 -24.531 -4.895 1 97.12 89 ILE A N 1
ATOM 658 C CA . ILE A 1 89 ? 1.328 -25.453 -4.23 1 97.12 89 ILE A CA 1
ATOM 659 C C . ILE A 1 89 ? -0.079 -24.859 -4.23 1 97.12 89 ILE A C 1
ATOM 661 O O . ILE A 1 89 ? -0.369 -23.938 -3.463 1 97.12 89 ILE A O 1
ATOM 665 N N . GLY A 1 90 ? -0.938 -25.328 -5.078 1 95.75 90 GLY A N 1
ATOM 666 C CA . GLY A 1 90 ? -2.344 -24.953 -5.09 1 95.75 90 GLY A CA 1
ATOM 667 C C . GLY A 1 90 ? -3.24 -25.969 -4.418 1 95.75 90 GLY A C 1
ATOM 668 O O . GLY A 1 90 ? -2.756 -26.969 -3.887 1 95.75 90 GLY A O 1
ATOM 669 N N . VAL A 1 91 ? -4.539 -25.719 -4.402 1 93.44 91 VAL A N 1
ATOM 670 C CA . VAL A 1 91 ? -5.508 -26.625 -3.783 1 93.44 91 VAL A CA 1
ATOM 671 C C . VAL A 1 91 ? -5.645 -27.891 -4.621 1 93.44 91 VAL A C 1
ATOM 673 O O . VAL A 1 91 ? -5.754 -28.984 -4.078 1 93.44 91 VAL A O 1
ATOM 676 N N . ASN A 1 92 ? -5.496 -27.703 -5.973 1 92.62 92 ASN A N 1
ATOM 677 C CA . ASN A 1 92 ? -5.828 -28.844 -6.828 1 92.62 92 ASN A CA 1
ATOM 678 C C . ASN A 1 92 ? -4.617 -29.312 -7.629 1 92.62 92 ASN A C 1
ATOM 680 O O . ASN A 1 92 ? -4.684 -30.312 -8.328 1 92.62 92 ASN A O 1
ATOM 684 N N . ARG A 1 93 ? -3.547 -28.609 -7.527 1 95.44 93 ARG A N 1
ATOM 685 C CA . ARG A 1 93 ? -2.383 -28.969 -8.328 1 95.44 93 ARG A CA 1
ATOM 686 C C . ARG A 1 93 ? -1.101 -28.438 -7.707 1 95.44 93 ARG A C 1
ATOM 688 O O . ARG A 1 93 ? -1.139 -27.5 -6.902 1 95.44 93 ARG A O 1
ATOM 695 N N . ILE A 1 94 ? -0.004 -28.984 -8.117 1 98.12 94 ILE A N 1
ATOM 696 C CA . ILE A 1 94 ? 1.341 -28.516 -7.816 1 98.12 94 ILE A CA 1
ATOM 697 C C . ILE A 1 94 ? 2.141 -28.375 -9.109 1 98.12 94 ILE A C 1
ATOM 699 O O . ILE A 1 94 ? 2.104 -29.25 -9.969 1 98.12 94 ILE A O 1
ATOM 703 N N . ASP A 1 95 ? 2.746 -27.203 -9.297 1 98.5 95 ASP A N 1
ATOM 704 C CA . ASP A 1 95 ? 3.523 -26.875 -10.484 1 98.5 95 ASP A CA 1
ATOM 705 C C . ASP A 1 95 ? 4.98 -26.594 -10.133 1 98.5 95 ASP A C 1
ATOM 707 O O . ASP A 1 95 ? 5.277 -26.078 -9.055 1 98.5 95 ASP A O 1
ATOM 711 N N . VAL A 1 96 ? 5.902 -26.891 -11.039 1 98.62 96 VAL A N 1
ATOM 712 C CA . VAL A 1 96 ? 7.289 -26.453 -10.977 1 98.62 96 VAL A CA 1
ATOM 713 C C . VAL A 1 96 ? 7.719 -25.906 -12.336 1 98.62 96 VAL A C 1
ATOM 715 O O . VAL A 1 96 ? 7.414 -26.5 -13.375 1 98.62 96 VAL A O 1
ATOM 718 N N . ILE A 1 97 ? 8.359 -24.75 -12.344 1 98.56 97 ILE A N 1
ATOM 719 C CA . ILE A 1 97 ? 8.852 -24.109 -13.555 1 98.56 97 ILE A CA 1
ATOM 720 C C . ILE A 1 97 ? 10.336 -23.766 -13.391 1 98.56 97 ILE A C 1
ATOM 722 O O . ILE A 1 97 ? 10.773 -23.359 -12.312 1 98.56 97 ILE A O 1
ATOM 726 N N . ALA A 1 98 ? 11.094 -24 -14.43 1 97.88 98 ALA A N 1
ATOM 727 C CA . ALA A 1 98 ? 12.484 -23.547 -14.5 1 97.88 98 ALA A CA 1
ATOM 728 C C . ALA A 1 98 ? 12.648 -22.453 -15.539 1 97.88 98 ALA A C 1
ATOM 730 O O . ALA A 1 98 ? 12.195 -22.594 -16.672 1 97.88 98 ALA A O 1
ATOM 731 N N . ILE A 1 99 ? 13.266 -21.344 -15.094 1 96.5 99 ILE A N 1
ATOM 732 C CA . ILE A 1 99 ? 13.609 -20.297 -16.047 1 96.5 99 ILE A CA 1
ATOM 733 C C . ILE A 1 99 ? 15.125 -20.141 -16.125 1 96.5 99 ILE A C 1
ATOM 735 O O . ILE A 1 99 ? 15.836 -20.547 -15.195 1 96.5 99 ILE A O 1
ATOM 739 N N . ASP A 1 100 ? 15.594 -19.625 -17.203 1 94.94 100 ASP A N 1
ATOM 740 C CA . ASP A 1 100 ? 17.031 -19.391 -17.344 1 94.94 100 ASP A CA 1
ATOM 741 C C . ASP A 1 100 ? 17.375 -17.938 -17.016 1 94.94 100 ASP A C 1
ATOM 743 O O . ASP A 1 100 ? 16.531 -17.188 -16.516 1 94.94 100 ASP A O 1
ATOM 747 N N . LEU A 1 101 ? 18.562 -17.547 -17.219 1 92.62 101 LEU A N 1
ATOM 748 C CA . LEU A 1 101 ? 19.062 -16.234 -16.828 1 92.62 101 LEU A CA 1
ATOM 749 C C . LEU A 1 101 ? 18.422 -15.133 -17.672 1 92.62 101 LEU A C 1
ATOM 751 O O . LEU A 1 101 ? 18.406 -13.969 -17.281 1 92.62 101 LEU A O 1
ATOM 755 N N . SER A 1 102 ? 17.938 -15.453 -18.844 1 91.75 102 SER A N 1
ATOM 756 C CA . SER A 1 102 ? 17.25 -14.477 -19.672 1 91.75 102 SER A CA 1
ATOM 757 C C . SER A 1 102 ? 15.781 -14.344 -19.25 1 91.75 102 SER A C 1
ATOM 759 O O . SER A 1 102 ? 15.047 -13.531 -19.812 1 91.75 102 SER A O 1
ATOM 761 N N . GLY A 1 103 ? 15.367 -15.164 -18.281 1 92.69 103 GLY A N 1
ATOM 762 C CA . GLY A 1 103 ? 13.992 -15.117 -17.812 1 92.69 103 GLY A CA 1
ATOM 763 C C . GLY A 1 103 ? 13.039 -15.953 -18.641 1 92.69 103 GLY A C 1
ATOM 764 O O . GLY A 1 103 ? 11.82 -15.82 -18.531 1 92.69 103 GLY A O 1
ATOM 765 N N . THR A 1 104 ? 13.57 -16.828 -19.469 1 93.62 104 THR A N 1
ATOM 766 C CA . THR A 1 104 ? 12.773 -17.656 -20.359 1 93.62 104 THR A CA 1
ATOM 767 C C . THR A 1 104 ? 12.445 -18.984 -19.703 1 93.62 104 THR A C 1
ATOM 769 O O . THR A 1 104 ? 13.312 -19.625 -19.109 1 93.62 104 THR A O 1
ATOM 772 N N . VAL A 1 105 ? 11.172 -19.406 -19.859 1 96.5 105 VAL A N 1
ATOM 773 C CA . VAL A 1 105 ? 10.758 -20.703 -19.328 1 96.5 105 VAL A CA 1
ATOM 774 C C . VAL A 1 105 ? 11.422 -21.812 -20.141 1 96.5 105 VAL A C 1
ATOM 776 O O . VAL A 1 105 ? 11.305 -21.859 -21.359 1 96.5 105 VAL A O 1
ATOM 779 N N . ARG A 1 106 ? 12.102 -22.703 -19.484 1 96.19 106 ARG A N 1
ATOM 780 C CA . ARG A 1 106 ? 12.828 -23.781 -20.156 1 96.19 106 ARG A CA 1
ATOM 781 C C . ARG A 1 106 ? 12.133 -25.125 -19.938 1 96.19 106 ARG A C 1
ATOM 783 O O . ARG A 1 106 ? 12.242 -26.016 -20.766 1 96.19 106 ARG A O 1
ATOM 790 N N . ALA A 1 107 ? 11.531 -25.234 -18.828 1 97.19 107 ALA A N 1
ATOM 791 C CA . ALA A 1 107 ? 10.852 -26.484 -18.484 1 97.19 107 ALA A CA 1
ATOM 792 C C . ALA A 1 107 ? 9.719 -26.25 -17.5 1 97.19 107 ALA A C 1
ATOM 794 O O . ALA A 1 107 ? 9.75 -25.281 -16.719 1 97.19 107 ALA A O 1
ATOM 795 N N . LYS A 1 108 ? 8.758 -27.031 -17.531 1 97.75 108 LYS A N 1
ATOM 796 C CA . LYS A 1 108 ? 7.637 -27 -16.594 1 97.75 108 LYS A CA 1
ATOM 797 C C . LYS A 1 108 ? 7.066 -28.406 -16.375 1 97.75 108 LYS A C 1
ATOM 799 O O . LYS A 1 108 ? 7.137 -29.25 -17.266 1 97.75 108 LYS A O 1
ATOM 804 N N . ALA A 1 109 ? 6.551 -28.672 -15.25 1 98.31 109 ALA A N 1
ATOM 805 C CA . ALA A 1 109 ? 5.867 -29.906 -14.883 1 98.31 109 ALA A CA 1
ATOM 806 C C . ALA A 1 109 ? 4.73 -29.641 -13.898 1 98.31 109 ALA A C 1
ATOM 808 O O . ALA A 1 109 ? 4.797 -28.703 -13.109 1 98.31 109 ALA A O 1
ATOM 809 N N . THR A 1 110 ? 3.695 -30.422 -13.992 1 97.94 110 THR A N 1
ATOM 810 C CA . THR A 1 110 ? 2.523 -30.266 -13.141 1 97.94 110 THR A CA 1
ATOM 811 C C . THR A 1 110 ? 2.012 -31.625 -12.68 1 97.94 110 THR A C 1
ATOM 813 O O . THR A 1 110 ? 2.096 -32.625 -13.43 1 97.94 110 THR A O 1
ATOM 816 N N . ARG A 1 111 ? 1.465 -31.719 -11.5 1 97.56 111 ARG A N 1
ATOM 817 C CA . ARG A 1 111 ? 0.764 -32.875 -10.984 1 97.56 111 ARG A CA 1
ATOM 818 C C . ARG A 1 111 ? -0.524 -32.5 -10.273 1 97.56 111 ARG A C 1
ATOM 820 O O . ARG A 1 111 ? -0.577 -31.453 -9.617 1 97.56 111 ARG A O 1
ATOM 827 N N . PRO A 1 112 ? -1.574 -33.375 -10.414 1 95.31 112 PRO A N 1
ATOM 828 C CA . PRO A 1 112 ? -2.764 -33.125 -9.594 1 95.31 112 PRO A CA 1
ATOM 829 C C . PRO A 1 112 ? -2.482 -33.25 -8.102 1 95.31 112 PRO A C 1
ATOM 831 O O . PRO A 1 112 ? -1.603 -34 -7.688 1 95.31 112 PRO A O 1
ATOM 834 N N . PHE A 1 113 ? -3.168 -32.469 -7.32 1 94.81 113 PHE A N 1
ATOM 835 C CA . PHE A 1 113 ? -3.014 -32.438 -5.871 1 94.81 113 PHE A CA 1
ATOM 836 C C . PHE A 1 113 ? -4.355 -32.156 -5.191 1 94.81 113 PHE A C 1
ATOM 838 O O . PHE A 1 113 ? -5.156 -31.359 -5.672 1 94.81 113 PHE A O 1
ATOM 845 N N . SER A 1 114 ? -4.676 -32.906 -4.168 1 91.56 114 SER A N 1
ATOM 846 C CA . SER A 1 114 ? -5.836 -32.688 -3.32 1 91.56 114 SER A CA 1
ATOM 847 C C . SER A 1 114 ? -5.438 -31.969 -2.031 1 91.56 114 SER A C 1
ATOM 849 O O . SER A 1 114 ? -5.18 -32.625 -1.015 1 91.56 114 SER A O 1
ATOM 851 N N . GLY A 1 115 ? -5.465 -30.719 -2.121 1 85.31 115 GLY A N 1
ATOM 852 C CA . GLY A 1 115 ? -4.887 -29.891 -1.073 1 85.31 115 GLY A CA 1
ATOM 853 C C . GLY A 1 115 ? -5.773 -29.766 0.153 1 85.31 115 GLY A C 1
ATOM 854 O O . GLY A 1 115 ? -5.277 -29.719 1.281 1 85.31 115 GLY A O 1
ATOM 855 N N . ALA A 1 116 ? -7.098 -29.719 -0.146 1 80.5 116 ALA A N 1
ATOM 856 C CA . ALA A 1 116 ? -7.98 -29.562 1.008 1 80.5 116 ALA A CA 1
ATOM 857 C C . ALA A 1 116 ? -7.785 -30.703 2.006 1 80.5 116 ALA A C 1
ATOM 859 O O . ALA A 1 116 ? -7.922 -31.875 1.653 1 80.5 116 ALA A O 1
ATOM 860 N N . ALA A 1 117 ? -7.219 -30.422 3.166 1 80.19 117 ALA A N 1
ATOM 861 C CA . ALA A 1 117 ? -6.977 -31.328 4.281 1 80.19 117 ALA A CA 1
ATOM 862 C C . ALA A 1 117 ? -5.781 -32.25 4.004 1 80.19 117 ALA A C 1
ATOM 864 O O . ALA A 1 117 ? -5.691 -33.344 4.547 1 80.19 117 ALA A O 1
ATOM 865 N N . SER A 1 118 ? -4.977 -31.844 3.088 1 85.81 118 SER A N 1
ATOM 866 C CA . SER A 1 118 ? -3.75 -32.594 2.834 1 85.81 118 SER A CA 1
ATOM 867 C C . SER A 1 118 ? -2.729 -32.375 3.945 1 85.81 118 SER A C 1
ATOM 869 O O . SER A 1 118 ? -2.84 -31.422 4.723 1 85.81 118 SER A O 1
ATOM 871 N N . ARG A 1 119 ? -1.764 -33.344 4.012 1 91.19 119 ARG A N 1
ATOM 872 C CA . ARG A 1 119 ? -0.605 -33.156 4.879 1 91.19 119 ARG A CA 1
ATOM 873 C C . ARG A 1 119 ? 0.507 -32.406 4.148 1 91.19 119 ARG A C 1
ATOM 875 O O . ARG A 1 119 ? 0.813 -32.719 2.996 1 91.19 119 ARG A O 1
ATOM 882 N N . PRO A 1 120 ? 1.133 -31.484 4.793 1 94.19 120 PRO A N 1
ATOM 883 C CA . PRO A 1 120 ? 2.236 -30.75 4.172 1 94.19 120 PRO A CA 1
ATOM 884 C C . PRO A 1 120 ? 3.293 -31.672 3.564 1 94.19 120 PRO A C 1
ATOM 886 O O . PRO A 1 120 ? 3.865 -31.359 2.52 1 94.19 120 PRO A O 1
ATOM 889 N N . ALA A 1 121 ? 3.545 -32.781 4.16 1 94.38 121 ALA A N 1
ATOM 890 C CA . ALA A 1 121 ? 4.559 -33.719 3.711 1 94.38 121 ALA A CA 1
ATOM 891 C C . ALA A 1 121 ? 4.258 -34.219 2.303 1 94.38 121 ALA A C 1
ATOM 893 O O . ALA A 1 121 ? 5.172 -34.469 1.509 1 94.38 121 ALA A O 1
ATOM 894 N N . GLN A 1 122 ? 3.021 -34.438 2.008 1 95.31 122 GLN A N 1
ATOM 895 C CA . GLN A 1 122 ? 2.625 -34.875 0.681 1 95.31 122 GLN A CA 1
ATOM 896 C C . GLN A 1 122 ? 2.986 -33.844 -0.386 1 95.31 122 GLN A C 1
ATOM 898 O O . GLN A 1 122 ? 3.482 -34.219 -1.456 1 95.31 122 GLN A O 1
ATOM 903 N N . ALA A 1 123 ? 2.656 -32.656 -0.116 1 96.5 123 ALA A N 1
ATOM 904 C CA . ALA A 1 123 ? 3.012 -31.562 -1.041 1 96.5 123 ALA A CA 1
ATOM 905 C C . ALA A 1 123 ? 4.52 -31.516 -1.258 1 96.5 123 ALA A C 1
ATOM 907 O O . ALA A 1 123 ? 4.988 -31.359 -2.391 1 96.5 123 ALA A O 1
ATOM 908 N N . MET A 1 124 ? 5.277 -31.672 -0.183 1 95.25 124 MET A N 1
ATOM 909 C CA . MET A 1 124 ? 6.734 -31.609 -0.255 1 95.25 124 MET A CA 1
ATOM 910 C C . MET A 1 124 ? 7.281 -32.75 -1.119 1 95.25 124 MET A C 1
ATOM 912 O O . MET A 1 124 ? 8.18 -32.531 -1.935 1 95.25 124 MET A O 1
ATOM 916 N N . GLU A 1 125 ? 6.73 -33.906 -0.941 1 96 125 GLU A N 1
ATOM 917 C CA . GLU A 1 125 ? 7.145 -35.031 -1.743 1 96 125 GLU A CA 1
ATOM 918 C C . GLU A 1 125 ? 6.906 -34.781 -3.229 1 96 125 GLU A C 1
ATOM 920 O O . GLU A 1 125 ? 7.758 -35.125 -4.062 1 96 125 GLU A O 1
ATOM 925 N N . LEU A 1 126 ? 5.801 -34.25 -3.496 1 97 126 LEU A N 1
ATOM 926 C CA . LEU A 1 126 ? 5.465 -33.969 -4.887 1 97 126 LEU A CA 1
ATOM 927 C C . LEU A 1 126 ? 6.387 -32.906 -5.457 1 97 126 LEU A C 1
ATOM 929 O O . LEU A 1 126 ? 6.801 -32.969 -6.617 1 97 126 LEU A O 1
ATOM 933 N N . ILE A 1 127 ? 6.684 -31.859 -4.715 1 97.5 127 ILE A N 1
ATOM 934 C CA . ILE A 1 127 ? 7.594 -30.812 -5.156 1 97.5 127 ILE A CA 1
ATOM 935 C C . ILE A 1 127 ? 8.953 -31.406 -5.492 1 97.5 127 ILE A C 1
ATOM 937 O O . ILE A 1 127 ? 9.531 -31.125 -6.543 1 97.5 127 ILE A O 1
ATOM 941 N N . VAL A 1 128 ? 9.438 -32.281 -4.609 1 96.62 128 VAL A N 1
ATOM 942 C CA . VAL A 1 128 ? 10.75 -32.906 -4.809 1 96.62 128 VAL A CA 1
ATOM 943 C C . VAL A 1 128 ? 10.742 -33.719 -6.105 1 96.62 128 VAL A C 1
ATOM 945 O O . VAL A 1 128 ? 11.672 -33.594 -6.91 1 96.62 128 VAL A O 1
ATOM 948 N N . ALA A 1 129 ? 9.711 -34.438 -6.289 1 97.25 129 ALA A N 1
ATOM 949 C CA . ALA A 1 129 ? 9.586 -35.25 -7.496 1 97.25 129 ALA A CA 1
ATOM 950 C C . ALA A 1 129 ? 9.547 -34.375 -8.742 1 97.25 129 ALA A C 1
ATOM 952 O O . ALA A 1 129 ? 10.195 -34.688 -9.75 1 97.25 129 ALA A O 1
ATOM 953 N N . LEU A 1 130 ? 8.781 -33.312 -8.688 1 98.06 130 LEU A N 1
ATOM 954 C CA . LEU A 1 130 ? 8.625 -32.438 -9.828 1 98.06 130 LEU A CA 1
ATOM 955 C C . LEU A 1 130 ? 9.922 -31.688 -10.109 1 98.06 130 LEU A C 1
ATOM 957 O O . LEU A 1 130 ? 10.266 -31.438 -11.273 1 98.06 130 LEU A O 1
ATOM 961 N N . VAL A 1 131 ? 10.586 -31.25 -9.055 1 97.06 131 VAL A N 1
ATOM 962 C CA . VAL A 1 131 ? 11.883 -30.594 -9.219 1 97.06 131 VAL A CA 1
ATOM 963 C C . VAL A 1 131 ? 12.852 -31.516 -9.945 1 97.06 131 VAL A C 1
ATOM 965 O O . VAL A 1 131 ? 13.531 -31.094 -10.883 1 97.06 131 VAL A O 1
ATOM 968 N N . ASP A 1 132 ? 12.914 -32.781 -9.57 1 95.5 132 ASP A N 1
ATOM 969 C CA . ASP A 1 132 ? 13.766 -33.781 -10.219 1 95.5 132 ASP A CA 1
ATOM 970 C C . ASP A 1 132 ? 13.391 -33.938 -11.688 1 95.5 132 ASP A C 1
ATOM 972 O O . ASP A 1 132 ? 14.266 -34.031 -12.555 1 95.5 132 ASP A O 1
ATOM 976 N N . GLU A 1 133 ? 12.125 -34 -11.906 1 96.81 133 GLU A N 1
ATOM 977 C CA . GLU A 1 133 ? 11.625 -34.156 -13.273 1 96.81 133 GLU A CA 1
ATOM 978 C C . GLU A 1 133 ? 12.039 -32.969 -14.148 1 96.81 133 GLU A C 1
ATOM 980 O O . GLU A 1 133 ? 12.547 -33.188 -15.258 1 96.81 133 GLU A O 1
ATOM 985 N N . VAL A 1 134 ? 11.883 -31.781 -13.703 1 96.75 134 VAL A N 1
ATOM 986 C CA . VAL A 1 134 ? 12.211 -30.562 -14.438 1 96.75 134 VAL A CA 1
ATOM 987 C C . VAL A 1 134 ? 13.719 -30.484 -14.656 1 96.75 134 VAL A C 1
ATOM 989 O O . VAL A 1 134 ? 14.18 -30.156 -15.758 1 96.75 134 VAL A O 1
ATOM 992 N N . ARG A 1 135 ? 14.477 -30.828 -13.711 1 93.69 135 ARG A N 1
ATOM 993 C CA . ARG A 1 135 ? 15.93 -30.766 -13.789 1 93.69 135 ARG A CA 1
ATOM 994 C C . ARG A 1 135 ? 16.469 -31.703 -14.883 1 93.69 135 ARG A C 1
ATOM 996 O O . ARG A 1 135 ? 17.422 -31.359 -15.57 1 93.69 135 ARG A O 1
ATOM 1003 N N . ARG A 1 136 ? 15.836 -32.812 -15.086 1 93.56 136 ARG A N 1
ATOM 1004 C CA . ARG A 1 136 ? 16.266 -33.812 -16.062 1 93.56 136 ARG A CA 1
ATOM 1005 C C . ARG A 1 136 ? 16.109 -33.281 -17.484 1 93.56 136 ARG A C 1
ATOM 1007 O O . ARG A 1 136 ? 16.766 -33.75 -18.406 1 93.56 136 ARG A O 1
ATOM 1014 N N . THR A 1 137 ? 15.297 -32.312 -17.609 1 93.81 137 THR A N 1
ATOM 1015 C CA . THR A 1 137 ? 15.031 -31.766 -18.938 1 93.81 137 THR A CA 1
ATOM 1016 C C . THR A 1 137 ? 15.961 -30.609 -19.25 1 93.81 137 THR A C 1
ATOM 1018 O O . THR A 1 137 ? 16.016 -30.125 -20.391 1 93.81 137 THR A O 1
ATOM 1021 N N . LEU A 1 138 ? 16.656 -30.109 -18.297 1 92.31 138 LEU A N 1
ATOM 1022 C CA . LEU A 1 138 ? 17.547 -28.953 -18.484 1 92.31 138 LEU A CA 1
ATOM 1023 C C . LEU A 1 138 ? 18.906 -29.391 -19.016 1 92.31 138 LEU A C 1
ATOM 1025 O O . LEU A 1 138 ? 19.297 -30.547 -18.875 1 92.31 138 LEU A O 1
ATOM 1029 N N . PRO A 1 139 ? 19.625 -28.469 -19.734 1 86.5 139 PRO A N 1
ATOM 1030 C CA . PRO A 1 139 ? 20.953 -28.797 -20.25 1 86.5 139 PRO A CA 1
ATOM 1031 C C . PRO A 1 139 ? 21.906 -29.266 -19.156 1 86.5 139 PRO A C 1
ATOM 1033 O O . PRO A 1 139 ? 21.844 -28.781 -18.031 1 86.5 139 PRO A O 1
ATOM 1036 N N . PRO A 1 140 ? 22.719 -30.188 -19.703 1 83.81 140 PRO A N 1
ATOM 1037 C CA . PRO A 1 140 ? 23.75 -30.609 -18.75 1 83.81 140 PRO A CA 1
ATOM 1038 C C . PRO A 1 140 ? 24.656 -29.453 -18.312 1 83.81 140 PRO A C 1
ATOM 1040 O O . PRO A 1 140 ? 24.984 -28.578 -19.109 1 83.81 140 PRO A O 1
ATOM 1043 N N . GLY A 1 141 ? 24.859 -29.312 -17.062 1 79.44 141 GLY A N 1
ATOM 1044 C CA . GLY A 1 141 ? 25.766 -28.281 -16.562 1 79.44 141 GLY A CA 1
ATOM 1045 C C . GLY A 1 141 ? 25.031 -27.062 -16.016 1 79.44 141 GLY A C 1
ATOM 1046 O O . GLY A 1 141 ? 25.641 -26.203 -15.367 1 79.44 141 GLY A O 1
ATOM 1047 N N . ALA A 1 142 ? 23.797 -26.953 -16.422 1 84.38 142 ALA A N 1
ATOM 1048 C CA . ALA A 1 142 ? 23.047 -25.828 -15.867 1 84.38 142 ALA A CA 1
ATOM 1049 C C . ALA A 1 142 ? 23.016 -25.906 -14.344 1 84.38 142 ALA A C 1
ATOM 1051 O O . ALA A 1 142 ? 22.672 -26.953 -13.773 1 84.38 142 ALA A O 1
ATOM 1052 N N . ARG A 1 143 ? 23.328 -24.797 -13.727 1 87 143 ARG A N 1
ATOM 1053 C CA . ARG A 1 143 ? 23.422 -24.766 -12.273 1 87 143 ARG A CA 1
ATOM 1054 C C . ARG A 1 143 ? 22.141 -24.203 -11.664 1 87 143 ARG A C 1
ATOM 1056 O O . ARG A 1 143 ? 21.656 -23.156 -12.102 1 87 143 ARG A O 1
ATOM 1063 N N . PRO A 1 144 ? 21.625 -24.891 -10.672 1 90.06 144 PRO A N 1
ATOM 1064 C CA . PRO A 1 144 ? 20.484 -24.312 -9.961 1 90.06 144 PRO A CA 1
ATOM 1065 C C . PRO A 1 144 ? 20.875 -23.156 -9.055 1 90.06 144 PRO A C 1
ATOM 1067 O O . PRO A 1 144 ? 21.938 -23.188 -8.422 1 90.06 144 PRO A O 1
ATOM 1070 N N . HIS A 1 145 ? 20.062 -22.141 -9.023 1 90.81 145 HIS A N 1
ATOM 1071 C CA . HIS A 1 145 ? 20.344 -20.984 -8.18 1 90.81 145 HIS A CA 1
ATOM 1072 C C . HIS A 1 145 ? 19.422 -20.953 -6.961 1 90.81 145 HIS A C 1
ATOM 1074 O O . HIS A 1 145 ? 19.75 -20.328 -5.945 1 90.81 145 HIS A O 1
ATOM 1080 N N . GLY A 1 146 ? 18.344 -21.531 -7.035 1 93.5 146 GLY A N 1
ATOM 1081 C CA . GLY A 1 146 ? 17.406 -21.531 -5.922 1 93.5 146 GLY A CA 1
ATOM 1082 C C . GLY A 1 146 ? 16.047 -22.109 -6.285 1 93.5 146 GLY A C 1
ATOM 1083 O O . GLY A 1 146 ? 15.781 -22.391 -7.457 1 93.5 146 GLY A O 1
ATOM 1084 N N . LEU A 1 147 ? 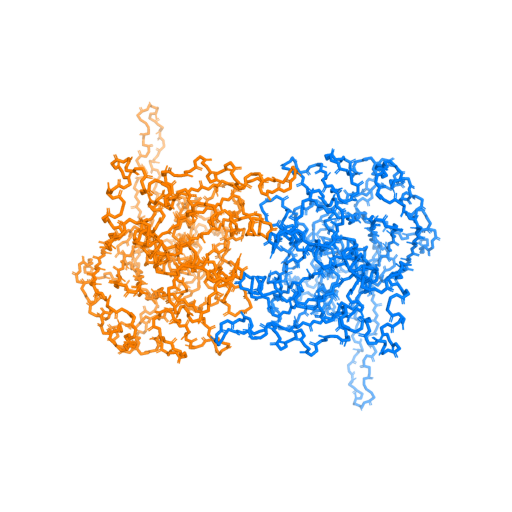15.273 -22.406 -5.223 1 95.75 147 LEU A N 1
ATOM 1085 C CA . LEU A 1 147 ? 13.875 -22.812 -5.332 1 95.75 147 LEU A CA 1
ATOM 1086 C C . LEU A 1 147 ? 12.977 -21.891 -4.508 1 95.75 147 LEU A C 1
ATOM 1088 O O . LEU A 1 147 ? 13.234 -21.688 -3.32 1 95.75 147 LEU A O 1
ATOM 1092 N N . ASN A 1 148 ? 12.094 -21.266 -5.148 1 96.12 148 ASN A N 1
ATOM 1093 C CA . ASN A 1 148 ? 11.055 -20.5 -4.461 1 96.12 148 ASN A CA 1
ATOM 1094 C C . ASN A 1 148 ? 9.688 -21.156 -4.605 1 96.12 148 ASN A C 1
ATOM 1096 O O . ASN A 1 148 ? 9.266 -21.484 -5.715 1 96.12 148 ASN A O 1
ATOM 1100 N N . VAL A 1 149 ? 8.992 -21.344 -3.488 1 96.19 149 VAL A N 1
ATOM 1101 C CA . VAL A 1 149 ? 7.715 -22.031 -3.475 1 96.19 149 VAL A CA 1
ATOM 1102 C C . VAL A 1 149 ? 6.594 -21.062 -3.131 1 96.19 149 VAL A C 1
ATOM 1104 O O . VAL A 1 149 ? 6.562 -20.5 -2.029 1 96.19 149 VAL A O 1
ATOM 1107 N N . ALA A 1 150 ? 5.715 -20.875 -4.125 1 96.69 150 ALA A N 1
ATOM 1108 C CA . ALA A 1 150 ? 4.531 -20.047 -3.91 1 96.69 150 ALA A CA 1
ATOM 1109 C C . ALA A 1 150 ? 3.361 -20.891 -3.4 1 96.69 150 ALA A C 1
ATOM 1111 O O . ALA A 1 150 ? 3.15 -22.016 -3.855 1 96.69 150 ALA A O 1
ATOM 1112 N N . LEU A 1 151 ? 2.666 -20.422 -2.479 1 95.56 151 LEU A N 1
ATOM 1113 C CA . LEU A 1 151 ? 1.47 -21.078 -1.966 1 95.56 151 LEU A CA 1
ATOM 1114 C C . LEU A 1 151 ? 0.52 -20.062 -1.334 1 95.56 151 LEU A C 1
ATOM 1116 O O . LEU A 1 151 ? 0.936 -18.969 -0.964 1 95.56 151 LEU A O 1
ATOM 1120 N N . PRO A 1 152 ? -0.787 -20.453 -1.27 1 94.44 152 PRO A N 1
ATOM 1121 C CA . PRO A 1 152 ? -1.713 -19.531 -0.607 1 94.44 152 PRO A CA 1
ATOM 1122 C C . PRO A 1 152 ? -1.44 -19.391 0.889 1 94.44 152 PRO A C 1
ATOM 1124 O O . PRO A 1 152 ? -1.104 -20.375 1.551 1 94.44 152 PRO A O 1
ATOM 1127 N N . GLY A 1 153 ? -1.503 -18.156 1.337 1 91.62 153 GLY A N 1
ATOM 1128 C CA . GLY A 1 153 ? -1.346 -17.953 2.768 1 91.62 153 GLY A CA 1
ATOM 1129 C C . GLY A 1 153 ? -0.334 -16.875 3.107 1 91.62 153 GLY A C 1
ATOM 1130 O O . GLY A 1 153 ? -0.042 -16 2.281 1 91.62 153 GLY A O 1
ATOM 1131 N N . PHE A 1 154 ? 0.065 -16.828 4.41 1 88.88 154 PHE A N 1
ATOM 1132 C CA . PHE A 1 154 ? 0.955 -15.789 4.906 1 88.88 154 PHE A CA 1
ATOM 1133 C C . PHE A 1 154 ? 1.927 -16.344 5.938 1 88.88 154 PHE A C 1
ATOM 1135 O O . PHE A 1 154 ? 1.672 -17.406 6.531 1 88.88 154 PHE A O 1
ATOM 1142 N N . LEU A 1 155 ? 3.074 -15.68 5.977 1 80.81 155 LEU A N 1
ATOM 1143 C CA . LEU A 1 155 ? 4.074 -16.047 6.977 1 80.81 155 LEU A CA 1
ATOM 1144 C C . LEU A 1 155 ? 3.635 -15.594 8.367 1 80.81 155 LEU A C 1
ATOM 1146 O O . LEU A 1 155 ? 3.086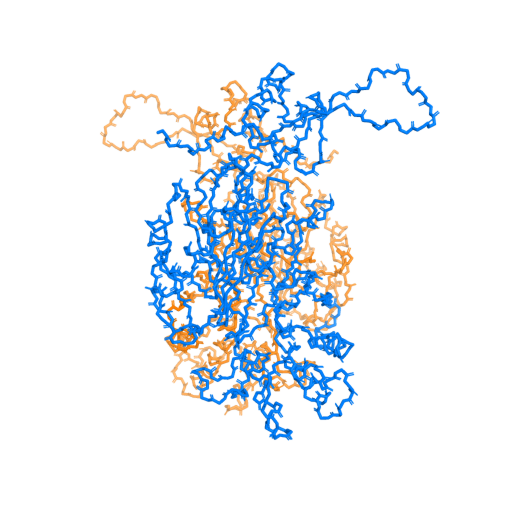 -14.5 8.531 1 80.81 155 LEU A O 1
ATOM 1150 N N . ASP A 1 156 ? 4 -16.391 9.266 1 75.19 156 ASP A N 1
ATOM 1151 C CA . ASP A 1 156 ? 3.703 -16.031 10.648 1 75.19 156 ASP A CA 1
ATOM 1152 C C . ASP A 1 156 ? 4.656 -14.961 11.164 1 75.19 156 ASP A C 1
ATOM 1154 O O . ASP A 1 156 ? 5.637 -14.625 10.5 1 75.19 156 ASP A O 1
ATOM 1158 N N . GLY A 1 157 ? 4.301 -14.461 12.273 1 67.56 157 GLY A N 1
ATOM 1159 C CA . GLY A 1 157 ? 5.098 -13.422 12.906 1 67.56 157 GLY A CA 1
ATOM 1160 C C . GLY A 1 157 ? 6.523 -13.859 13.195 1 67.56 157 GLY A C 1
ATOM 1161 O O . GLY A 1 157 ? 7.422 -13.023 13.305 1 67.56 157 GLY A O 1
ATOM 1162 N N . ASP A 1 158 ? 6.742 -15.203 13.211 1 64.25 158 ASP A N 1
ATOM 1163 C CA . ASP A 1 158 ? 8.086 -15.703 13.492 1 64.25 158 ASP A CA 1
ATOM 1164 C C . ASP A 1 158 ? 8.953 -15.68 12.242 1 64.25 158 ASP A C 1
ATOM 1166 O O . ASP A 1 158 ? 10.18 -15.812 12.32 1 64.25 158 ASP A O 1
ATOM 1170 N N . GLY A 1 159 ? 8.344 -15.453 11.133 1 65.75 159 GLY A N 1
ATOM 1171 C CA . GLY A 1 159 ? 9.039 -15.383 9.859 1 65.75 159 GLY A CA 1
ATOM 1172 C C . GLY A 1 159 ? 9.5 -16.734 9.352 1 65.75 159 GLY A C 1
ATOM 1173 O O . GLY A 1 159 ? 10.219 -16.812 8.352 1 65.75 159 GLY A O 1
ATOM 1174 N N . GLU A 1 160 ? 9.008 -17.844 9.93 1 73.25 160 GLU A N 1
ATOM 1175 C CA . GLU A 1 160 ? 9.523 -19.172 9.617 1 73.25 160 GLU A CA 1
ATOM 1176 C C . GLU A 1 160 ? 8.398 -20.109 9.188 1 73.25 160 GLU A C 1
ATOM 1178 O O . GLU A 1 160 ? 8.586 -20.953 8.305 1 73.25 160 GLU A O 1
ATOM 1183 N N . THR A 1 161 ? 7.301 -19.844 9.859 1 83.38 161 THR A N 1
ATOM 1184 C CA . THR A 1 161 ? 6.191 -20.75 9.602 1 83.38 161 THR A CA 1
ATOM 1185 C C . THR A 1 161 ? 5.125 -20.078 8.742 1 83.38 161 THR A C 1
ATOM 1187 O O . THR A 1 161 ? 4.98 -18.859 8.781 1 83.38 161 THR A O 1
ATOM 1190 N N . PHE A 1 162 ? 4.461 -20.906 7.938 1 87.56 162 PHE A N 1
ATOM 1191 C CA . PHE A 1 162 ? 3.457 -20.422 6.996 1 87.56 162 PHE A CA 1
ATOM 1192 C C . PHE A 1 162 ? 2.064 -20.906 7.398 1 87.56 162 PHE A C 1
ATOM 1194 O O . PHE A 1 162 ? 1.892 -22.047 7.832 1 87.56 162 PHE A O 1
ATOM 1201 N N . HIS A 1 163 ? 1.095 -20.047 7.355 1 90.56 163 HIS A N 1
ATOM 1202 C CA . HIS A 1 163 ? -0.319 -20.359 7.531 1 90.56 163 HIS A CA 1
ATOM 1203 C C . HIS A 1 163 ? -1.053 -20.375 6.195 1 90.56 163 HIS A C 1
ATOM 1205 O O . HIS A 1 163 ? -1.147 -19.344 5.523 1 90.56 163 HIS A O 1
ATOM 1211 N N . ALA A 1 164 ? -1.503 -21.562 5.801 1 91.5 164 ALA A N 1
ATOM 1212 C CA . ALA A 1 164 ? -2.301 -21.734 4.59 1 91.5 164 ALA A CA 1
ATOM 1213 C C . ALA A 1 164 ? -3.686 -22.281 4.922 1 91.5 164 ALA A C 1
ATOM 1215 O O . ALA A 1 164 ? -3.938 -23.484 4.781 1 91.5 164 ALA A O 1
ATOM 1216 N N . ALA A 1 165 ? -4.613 -21.422 5.238 1 86.62 165 ALA A N 1
ATOM 1217 C CA . ALA A 1 165 ? -5.922 -21.797 5.77 1 86.62 165 ALA A CA 1
ATOM 1218 C C . ALA A 1 165 ? -6.695 -22.656 4.773 1 86.62 165 ALA A C 1
ATOM 1220 O O . ALA A 1 165 ? -7.344 -23.641 5.156 1 86.62 165 ALA A O 1
ATOM 1221 N N . ILE A 1 166 ? -6.566 -22.344 3.539 1 88.75 166 ILE A N 1
ATOM 1222 C CA . ILE A 1 166 ? -7.363 -23.031 2.525 1 88.75 166 ILE A CA 1
ATOM 1223 C C . ILE A 1 166 ? -6.863 -24.469 2.359 1 88.75 166 ILE A C 1
ATOM 1225 O O . ILE A 1 166 ? -7.602 -25.328 1.896 1 88.75 166 ILE A O 1
ATOM 1229 N N . LEU A 1 167 ? -5.617 -24.703 2.686 1 92 167 LEU A N 1
ATOM 1230 C CA . LEU A 1 167 ? -5.035 -26.047 2.639 1 92 167 LEU A CA 1
ATOM 1231 C C . LEU A 1 167 ? -5.215 -26.766 3.971 1 92 167 LEU A C 1
ATOM 1233 O O . LEU A 1 167 ? -4.922 -27.953 4.082 1 92 167 LEU A O 1
ATOM 1237 N N . GLY A 1 168 ? -5.641 -26 4.996 1 90 168 GLY A N 1
ATOM 1238 C CA . GLY A 1 168 ? -5.77 -26.531 6.34 1 90 168 GLY A CA 1
ATOM 1239 C C . GLY A 1 168 ? -4.449 -26.578 7.09 1 90 168 GLY A C 1
ATOM 1240 O O . GLY A 1 168 ? -4.312 -27.328 8.062 1 90 168 GLY A O 1
ATOM 1241 N N . TRP A 1 169 ? -3.428 -25.906 6.598 1 91.81 169 TRP A N 1
ATOM 1242 C CA . TRP A 1 169 ? -2.092 -25.906 7.184 1 91.81 169 TRP A CA 1
ATOM 1243 C C . TRP A 1 169 ? -1.927 -24.75 8.164 1 91.81 169 TRP A C 1
ATOM 1245 O O . TRP A 1 169 ? -2.137 -23.594 7.809 1 91.81 169 TRP A O 1
ATOM 1255 N N . HIS A 1 170 ? -1.544 -24.953 9.383 1 88.88 170 HIS A N 1
ATOM 1256 C CA . HIS A 1 170 ? -1.363 -23.953 10.422 1 88.88 170 HIS A CA 1
ATOM 1257 C C . HIS A 1 170 ? 0.029 -24.031 11.039 1 88.88 170 HIS A C 1
ATOM 1259 O O . HIS A 1 170 ? 0.359 -25.016 11.703 1 88.88 170 HIS A O 1
ATOM 1265 N N . GLY A 1 171 ? 0.786 -23.016 10.781 1 88.25 171 GLY A N 1
ATOM 1266 C CA . GLY A 1 171 ? 2.113 -22.953 11.367 1 88.25 171 GLY A CA 1
ATOM 1267 C C . GLY A 1 171 ? 3.049 -24.031 10.836 1 88.25 171 GLY A C 1
ATOM 1268 O O . GLY A 1 171 ? 3.711 -24.719 11.602 1 88.25 171 GLY A O 1
ATOM 1269 N N . VAL A 1 172 ? 3.119 -24.172 9.562 1 90.88 172 VAL A N 1
ATOM 1270 C CA . VAL A 1 172 ? 3.879 -25.25 8.945 1 90.88 172 VAL A CA 1
ATOM 1271 C C . VAL A 1 172 ? 5.227 -24.719 8.453 1 90.88 172 VAL A C 1
ATOM 1273 O O . VAL A 1 172 ? 5.293 -23.672 7.816 1 90.88 172 VAL A O 1
ATOM 1276 N N . SER A 1 173 ? 6.281 -25.453 8.781 1 90.38 173 SER A N 1
ATOM 1277 C CA . SER A 1 173 ? 7.598 -25.188 8.203 1 90.38 173 SER A CA 1
ATOM 1278 C C . SER A 1 173 ? 7.793 -25.969 6.906 1 90.38 173 SER A C 1
ATOM 1280 O O . SER A 1 173 ? 7.637 -27.188 6.883 1 90.38 173 SER A O 1
ATOM 1282 N N . LEU A 1 174 ? 8.102 -25.266 5.84 1 90.88 174 LEU A N 1
ATOM 1283 C CA . LEU A 1 174 ? 8.203 -25.938 4.547 1 90.88 174 LEU A CA 1
ATOM 1284 C C . LEU A 1 174 ? 9.602 -25.781 3.963 1 90.88 174 LEU A C 1
ATOM 1286 O O . LEU A 1 174 ? 10.156 -26.734 3.402 1 90.88 174 LEU A O 1
ATOM 1290 N N . ALA A 1 175 ? 10.219 -24.672 4.16 1 89.69 175 ALA A N 1
ATOM 1291 C CA . ALA A 1 175 ? 11.453 -24.344 3.463 1 89.69 175 ALA A CA 1
ATOM 1292 C C . ALA A 1 175 ? 12.578 -25.297 3.844 1 89.69 175 ALA A C 1
ATOM 1294 O O . ALA A 1 175 ? 13.234 -25.875 2.973 1 89.69 175 ALA A O 1
ATOM 1295 N N . GLN A 1 176 ? 12.805 -25.516 5.105 1 89.25 176 GLN A N 1
ATOM 1296 C CA . GLN A 1 176 ? 13.922 -26.328 5.582 1 89.25 176 GLN A CA 1
ATOM 1297 C C . GLN A 1 176 ? 13.742 -27.781 5.188 1 89.25 176 GLN A C 1
ATOM 1299 O O . GLN A 1 176 ? 14.648 -28.391 4.605 1 89.25 176 GLN A O 1
ATOM 1304 N N . PRO A 1 177 ? 12.555 -28.312 5.434 1 91.88 177 PRO A N 1
ATOM 1305 C CA . PRO A 1 177 ? 12.367 -29.703 5.027 1 91.88 177 PRO A CA 1
ATOM 1306 C C . PRO A 1 177 ? 12.531 -29.906 3.521 1 91.88 177 PRO A C 1
ATOM 1308 O O . PRO A 1 177 ? 13.086 -30.922 3.086 1 91.88 177 PRO A O 1
ATOM 1311 N N . ILE A 1 178 ? 12.094 -28.984 2.742 1 93.19 178 ILE A N 1
ATOM 1312 C CA . ILE A 1 178 ? 12.25 -29.094 1.296 1 93.19 178 ILE A CA 1
ATOM 1313 C C . ILE A 1 178 ? 13.734 -29.016 0.93 1 93.19 178 ILE A C 1
ATOM 1315 O O . ILE A 1 178 ? 14.219 -29.797 0.114 1 93.19 178 ILE A O 1
ATOM 1319 N N . SER A 1 179 ? 14.391 -28.094 1.521 1 91.31 179 SER A N 1
ATOM 1320 C CA . SER A 1 179 ? 15.82 -27.922 1.267 1 91.31 179 SER A CA 1
ATOM 1321 C C . SER A 1 179 ? 16.594 -29.219 1.556 1 91.31 179 SER A C 1
ATOM 1323 O O . SER A 1 179 ? 17.516 -29.562 0.822 1 91.31 179 SER A O 1
ATOM 1325 N N . GLU A 1 180 ? 16.234 -29.922 2.531 1 92 180 GLU A N 1
ATOM 1326 C CA . GLU A 1 180 ? 16.891 -31.156 2.939 1 92 180 GLU A CA 1
ATOM 1327 C C . GLU A 1 180 ? 16.547 -32.312 1.998 1 92 180 GLU A C 1
ATOM 1329 O O . GLU A 1 180 ? 17.297 -33.281 1.919 1 92 180 GLU A O 1
ATOM 1334 N N . SER A 1 181 ? 15.5 -32.094 1.331 1 92.38 181 SER A N 1
ATOM 1335 C CA . SER A 1 181 ? 15 -33.219 0.54 1 92.38 181 SER A CA 1
ATOM 1336 C C . SER A 1 181 ? 15.414 -33.094 -0.923 1 92.38 181 SER A C 1
ATOM 1338 O O . SER A 1 181 ? 15.5 -34.094 -1.641 1 92.38 181 SER A O 1
ATOM 1340 N N . ILE A 1 182 ? 15.617 -31.797 -1.208 1 89.31 182 ILE A N 1
ATOM 1341 C CA . ILE A 1 182 ? 15.992 -31.609 -2.605 1 89.31 182 ILE A CA 1
ATOM 1342 C C . ILE A 1 182 ? 17.5 -31.766 -2.754 1 89.31 182 ILE A C 1
ATOM 1344 O O . ILE A 1 182 ? 18.266 -31.406 -1.854 1 89.31 182 ILE A O 1
ATOM 1348 N N . ASP A 1 183 ? 18.094 -32.688 -3.438 1 82.56 183 ASP A N 1
ATOM 1349 C CA . ASP A 1 183 ? 19.531 -32.906 -3.643 1 82.56 183 ASP A CA 1
ATOM 1350 C C . ASP A 1 183 ? 20.188 -31.734 -4.344 1 82.56 183 ASP A C 1
ATOM 1352 O O . ASP A 1 183 ? 20.859 -31.906 -5.359 1 82.56 183 ASP A O 1
ATOM 1356 N N . LEU A 1 184 ? 19.828 -30.469 -3.846 1 84.94 184 LEU A N 1
ATOM 1357 C CA . LEU A 1 184 ? 20.422 -29.234 -4.348 1 84.94 184 LEU A CA 1
ATOM 1358 C C . LEU A 1 184 ? 20.922 -28.359 -3.197 1 84.94 184 LEU A C 1
ATOM 1360 O O . LEU A 1 184 ? 20.25 -28.25 -2.168 1 84.94 184 LEU A O 1
ATOM 1364 N N . ASP A 1 185 ? 22.078 -27.922 -3.24 1 85.38 185 ASP A N 1
ATOM 1365 C CA . ASP A 1 185 ? 22.594 -26.984 -2.248 1 85.38 185 ASP A CA 1
ATOM 1366 C C . ASP A 1 185 ? 22.25 -25.547 -2.619 1 85.38 185 ASP A C 1
ATOM 1368 O O . ASP A 1 185 ? 23.141 -24.766 -2.961 1 85.38 185 ASP A O 1
ATOM 1372 N N . VAL A 1 186 ? 20.969 -25.266 -2.617 1 88.69 186 VAL A N 1
ATOM 1373 C CA . VAL A 1 186 ? 20.484 -23.953 -3.002 1 88.69 186 VAL A CA 1
ATOM 1374 C C . VAL A 1 186 ? 19.5 -23.438 -1.959 1 88.69 186 VAL A C 1
ATOM 1376 O O . VAL A 1 186 ? 18.906 -24.219 -1.211 1 88.69 186 VAL A O 1
ATOM 1379 N N . PRO A 1 187 ? 19.344 -22.094 -1.876 1 89.56 187 PRO A N 1
ATOM 1380 C CA . PRO A 1 187 ? 18.312 -21.562 -0.984 1 89.56 187 PRO A CA 1
ATOM 1381 C C . PRO A 1 187 ? 16.906 -21.969 -1.396 1 89.56 187 PRO A C 1
ATOM 1383 O O . PRO A 1 187 ? 16.609 -22.047 -2.592 1 89.56 187 PRO A O 1
ATOM 1386 N N . VAL A 1 188 ? 16.094 -22.25 -0.417 1 92.06 188 VAL A N 1
ATOM 1387 C CA . VAL A 1 188 ? 14.664 -22.484 -0.605 1 92.06 188 VAL A CA 1
ATOM 1388 C C . VAL A 1 188 ? 13.859 -21.375 0.083 1 92.06 188 VAL A C 1
ATOM 1390 O O . VAL A 1 188 ? 14.016 -21.141 1.283 1 92.06 188 VAL A O 1
ATOM 1393 N N . LEU A 1 189 ? 13.07 -20.688 -0.7 1 90.75 189 LEU A N 1
ATOM 1394 C CA . LEU A 1 189 ? 12.258 -19.594 -0.194 1 90.75 189 LEU A CA 1
ATOM 1395 C C . LEU A 1 189 ? 10.773 -19.906 -0.342 1 90.75 189 LEU A C 1
ATOM 1397 O O . LEU A 1 189 ? 10.398 -20.828 -1.056 1 90.75 189 LEU A O 1
ATOM 1401 N N . LEU A 1 190 ? 9.977 -19.172 0.398 1 92.5 190 LEU A N 1
ATOM 1402 C CA . LEU A 1 190 ? 8.523 -19.234 0.288 1 92.5 190 LEU A CA 1
ATOM 1403 C C . LEU A 1 190 ? 7.953 -17.875 -0.086 1 92.5 190 LEU A C 1
ATOM 1405 O O . LEU A 1 190 ? 8.516 -16.828 0.274 1 92.5 190 LEU A O 1
ATOM 1409 N N . GLU A 1 191 ? 6.852 -17.906 -0.816 1 92.88 191 GLU A N 1
ATOM 1410 C CA . GLU A 1 191 ? 6.156 -16.688 -1.205 1 92.88 191 GLU A CA 1
ATOM 1411 C C . GLU A 1 191 ? 4.648 -16.906 -1.287 1 92.88 191 GLU A C 1
ATOM 1413 O O . GLU A 1 191 ? 4.195 -18.016 -1.577 1 92.88 191 GLU A O 1
ATOM 1418 N N . ASN A 1 192 ? 3.945 -15.875 -0.926 1 94.94 192 ASN A N 1
ATOM 1419 C CA . ASN A 1 192 ? 2.518 -15.914 -1.217 1 94.94 192 ASN A CA 1
ATOM 1420 C C . ASN A 1 192 ? 2.252 -16.031 -2.715 1 94.94 192 ASN A C 1
ATOM 1422 O O . ASN A 1 192 ? 2.91 -15.367 -3.52 1 94.94 192 ASN A O 1
ATOM 1426 N N . ASP A 1 193 ? 1.271 -16.812 -3.082 1 97.12 193 ASP A N 1
ATOM 1427 C CA . ASP A 1 193 ? 1.022 -17.094 -4.492 1 97.12 193 ASP A CA 1
ATOM 1428 C C . ASP A 1 193 ? 0.549 -15.836 -5.227 1 97.12 193 ASP A C 1
ATOM 1430 O O . ASP A 1 193 ? 0.951 -15.586 -6.363 1 97.12 193 ASP A O 1
ATOM 1434 N N . ALA A 1 194 ? -0.325 -15.031 -4.652 1 97.75 194 ALA A N 1
ATOM 1435 C CA . ALA A 1 194 ? -0.777 -13.812 -5.309 1 97.75 194 ALA A CA 1
ATOM 1436 C C . ALA A 1 194 ? 0.379 -12.836 -5.5 1 97.75 194 ALA A C 1
ATOM 1438 O O . ALA A 1 194 ? 0.457 -12.148 -6.523 1 97.75 194 ALA A O 1
ATOM 1439 N N . ASN A 1 195 ? 1.264 -12.695 -4.527 1 96.25 195 ASN A N 1
ATOM 1440 C CA . ASN A 1 195 ? 2.486 -11.922 -4.699 1 96.25 195 ASN A CA 1
ATOM 1441 C C . ASN A 1 195 ? 3.312 -12.422 -5.879 1 96.25 195 ASN A C 1
ATOM 1443 O O . ASN A 1 195 ? 3.814 -11.625 -6.676 1 96.25 195 ASN A O 1
ATOM 1447 N N . ALA A 1 196 ? 3.459 -13.711 -5.926 1 96.75 196 ALA A N 1
ATOM 1448 C CA . ALA A 1 196 ? 4.223 -14.312 -7.02 1 96.75 196 ALA A CA 1
ATOM 1449 C C . ALA A 1 196 ? 3.596 -13.977 -8.367 1 96.75 196 ALA A C 1
ATOM 1451 O O . ALA A 1 196 ? 4.301 -13.617 -9.312 1 96.75 196 ALA A O 1
ATOM 1452 N N . VAL A 1 197 ? 2.311 -14.07 -8.461 1 97.88 197 VAL A N 1
ATOM 1453 C CA . VAL A 1 197 ? 1.635 -13.734 -9.711 1 97.88 197 VAL A CA 1
ATOM 1454 C C . VAL A 1 197 ? 1.877 -12.258 -10.047 1 97.88 197 VAL A C 1
ATOM 1456 O O . VAL A 1 197 ? 2.09 -11.914 -11.211 1 97.88 197 VAL A O 1
ATOM 1459 N N . ALA A 1 198 ? 1.772 -11.414 -9.047 1 96.31 198 ALA A N 1
ATOM 1460 C CA . ALA A 1 198 ? 2.037 -9.992 -9.281 1 96.31 198 ALA A CA 1
ATOM 1461 C C . ALA A 1 198 ? 3.418 -9.789 -9.898 1 96.31 198 ALA A C 1
ATOM 1463 O O . ALA A 1 198 ? 3.574 -9 -10.836 1 96.31 198 ALA A O 1
ATOM 1464 N N . VAL A 1 199 ? 4.379 -10.477 -9.406 1 94.62 199 VAL A N 1
ATOM 1465 C CA . VAL A 1 199 ? 5.738 -10.383 -9.938 1 94.62 199 VAL A CA 1
ATOM 1466 C C . VAL A 1 199 ? 5.77 -10.914 -11.367 1 94.62 199 VAL A C 1
ATOM 1468 O O . VAL A 1 199 ? 6.363 -10.289 -12.25 1 94.62 199 VAL A O 1
ATOM 1471 N N . ALA A 1 200 ? 5.117 -12.008 -11.594 1 96.19 200 ALA A N 1
ATOM 1472 C CA . ALA A 1 200 ? 5.078 -12.578 -12.938 1 96.19 200 ALA A CA 1
ATOM 1473 C C . ALA A 1 200 ? 4.492 -11.586 -13.938 1 96.19 200 ALA A C 1
ATOM 1475 O O . ALA A 1 200 ? 4.941 -11.508 -15.086 1 96.19 200 ALA A O 1
ATOM 1476 N N . GLU A 1 201 ? 3.516 -10.836 -13.516 1 94.25 201 GLU A N 1
ATOM 1477 C CA . GLU A 1 201 ? 2.773 -9.938 -14.391 1 94.25 201 GLU A CA 1
ATOM 1478 C C . GLU A 1 201 ? 3.549 -8.641 -14.633 1 94.25 201 GLU A C 1
ATOM 1480 O O . GLU A 1 201 ? 3.375 -7.996 -15.664 1 94.25 201 GLU A O 1
ATOM 1485 N N . THR A 1 202 ? 4.398 -8.266 -13.68 1 90.31 202 THR A N 1
ATOM 1486 C CA . THR A 1 202 ? 4.906 -6.898 -13.727 1 90.31 202 THR A CA 1
ATOM 1487 C C . THR A 1 202 ? 6.41 -6.891 -13.984 1 90.31 202 THR A C 1
ATOM 1489 O O . THR A 1 202 ? 6.973 -5.867 -14.375 1 90.31 202 THR A O 1
ATOM 1492 N N . TYR A 1 203 ? 7.082 -7.934 -13.742 1 85.81 203 TYR A N 1
ATOM 1493 C CA . TYR A 1 203 ? 8.539 -7.977 -13.781 1 85.81 203 TYR A CA 1
ATOM 1494 C C . TYR A 1 203 ? 9.062 -7.723 -15.188 1 85.81 203 TYR A C 1
ATOM 1496 O O . TYR A 1 203 ? 10.008 -6.953 -15.375 1 85.81 203 TYR A O 1
ATOM 1504 N N . ARG A 1 204 ? 8.5 -8.328 -16.156 1 77.88 204 ARG A N 1
ATOM 1505 C CA . ARG A 1 204 ? 9.031 -8.203 -17.516 1 77.88 204 ARG A CA 1
ATOM 1506 C C . ARG A 1 204 ? 8.398 -7.016 -18.25 1 77.88 204 ARG A C 1
ATOM 1508 O O . ARG A 1 204 ? 8.812 -6.668 -19.344 1 77.88 204 ARG A O 1
ATOM 1515 N N . SER A 1 205 ? 7.332 -6.453 -17.656 1 66.38 205 SER A N 1
ATOM 1516 C CA . SER A 1 205 ? 6.645 -5.344 -18.312 1 66.38 205 SER A CA 1
ATOM 1517 C C . SER A 1 205 ? 7.043 -4.008 -17.688 1 66.38 205 SER A C 1
ATOM 1519 O O . SER A 1 205 ? 6.352 -3.002 -17.875 1 66.38 205 SER A O 1
ATOM 1521 N N . ALA A 1 206 ? 8.086 -3.973 -17.031 1 59.78 206 ALA A N 1
ATOM 1522 C CA . ALA A 1 206 ? 8.383 -2.701 -16.375 1 59.78 206 ALA A CA 1
ATOM 1523 C C . ALA A 1 206 ? 8.461 -1.568 -17.391 1 59.78 206 ALA A C 1
ATOM 1525 O O . ALA A 1 206 ? 9.07 -1.723 -18.453 1 59.78 206 ALA A O 1
ATOM 1526 N N . PRO A 1 207 ? 7.523 -0.578 -17.109 1 54.84 207 PRO A N 1
ATOM 1527 C CA . PRO A 1 207 ? 7.469 0.511 -18.094 1 54.84 207 PRO A CA 1
ATOM 1528 C C . PRO A 1 207 ? 8.836 1.135 -18.359 1 54.84 207 PRO A C 1
ATOM 1530 O O . PRO A 1 207 ? 9.695 1.146 -17.484 1 54.84 207 PRO A O 1
ATOM 1533 N N . PRO A 1 208 ? 9.023 1.41 -19.656 1 50.19 208 PRO A N 1
ATOM 1534 C CA . PRO A 1 208 ? 10.297 2.031 -20.047 1 50.19 208 PRO A CA 1
ATOM 1535 C C . PRO A 1 208 ? 10.586 3.318 -19.281 1 50.19 208 PRO A C 1
ATOM 1537 O O . PRO A 1 208 ? 11.742 3.689 -19.094 1 50.19 208 PRO A O 1
ATOM 1540 N N . ASP A 1 209 ? 9.469 4.07 -18.938 1 48.47 209 ASP A N 1
ATOM 1541 C CA . ASP A 1 209 ? 9.688 5.402 -18.375 1 48.47 209 ASP A CA 1
ATOM 1542 C C . ASP A 1 209 ? 10.211 5.324 -16.953 1 48.47 209 ASP A C 1
ATOM 1544 O O . ASP A 1 209 ? 10.484 6.352 -16.328 1 48.47 209 ASP A O 1
ATOM 1548 N N . GLY A 1 210 ? 10.461 4.18 -16.609 1 51.19 210 GLY A N 1
ATOM 1549 C CA . GLY A 1 210 ? 11.102 4.012 -15.312 1 51.19 210 GLY A CA 1
ATOM 1550 C C . GLY A 1 210 ? 10.148 4.203 -14.148 1 51.19 210 GLY A C 1
ATOM 1551 O O . GLY A 1 210 ? 10.531 4 -12.992 1 51.19 210 GLY A O 1
ATOM 1552 N N . LYS A 1 211 ? 8.961 4.809 -14.555 1 56.72 211 LYS A N 1
ATOM 1553 C CA . LYS A 1 211 ? 8.055 5.043 -13.43 1 56.72 211 LYS A CA 1
ATOM 1554 C C . LYS A 1 211 ? 7.41 3.74 -12.969 1 56.72 211 LYS A C 1
ATOM 1556 O O . LYS A 1 211 ? 7.078 2.881 -13.789 1 56.72 211 LYS A O 1
ATOM 1561 N N . GLY A 1 212 ? 7.66 3.387 -11.742 1 61.12 212 GLY A N 1
ATOM 1562 C CA . GLY A 1 212 ? 7.168 2.137 -11.188 1 61.12 212 GLY A CA 1
ATOM 1563 C C . GLY A 1 212 ? 5.664 1.979 -11.312 1 61.12 212 GLY A C 1
ATOM 1564 O O . GLY A 1 212 ? 4.926 2.969 -11.289 1 61.12 212 GLY A O 1
ATOM 1565 N N . ASP A 1 213 ? 5.188 0.814 -11.672 1 75.56 213 ASP A N 1
ATOM 1566 C CA . ASP A 1 213 ? 3.814 0.353 -11.852 1 75.56 213 ASP A CA 1
ATOM 1567 C C . ASP A 1 213 ? 3.08 0.285 -10.516 1 75.56 213 ASP A C 1
ATOM 1569 O O . ASP A 1 213 ? 3.654 -0.127 -9.5 1 75.56 213 ASP A O 1
ATOM 1573 N N . ASP A 1 214 ? 1.896 0.969 -10.398 1 89.62 214 ASP A N 1
ATOM 1574 C CA . ASP A 1 214 ? 0.984 0.668 -9.305 1 89.62 214 ASP A CA 1
ATOM 1575 C C . ASP A 1 214 ? -0.137 -0.263 -9.758 1 89.62 214 ASP A C 1
ATOM 1577 O O . ASP A 1 214 ? -1.057 0.161 -10.461 1 89.62 214 ASP A O 1
ATOM 1581 N N . SER A 1 215 ? 0.039 -1.557 -9.406 1 94.81 215 SER A N 1
ATOM 1582 C CA . SER A 1 215 ? -0.913 -2.562 -9.867 1 94.81 215 SER A CA 1
ATOM 1583 C C . SER A 1 215 ? -1.407 -3.424 -8.703 1 94.81 215 SER A C 1
ATOM 1585 O O . SER A 1 215 ? -0.774 -3.475 -7.648 1 94.81 215 SER A O 1
ATOM 1587 N N . LEU A 1 216 ? -2.545 -3.951 -8.906 1 97.94 216 LEU A N 1
ATOM 1588 C CA . LEU A 1 216 ? -3.135 -4.926 -7.996 1 97.94 216 LEU A CA 1
ATOM 1589 C C . LEU A 1 216 ? -3.516 -6.203 -8.734 1 97.94 216 LEU A C 1
ATOM 1591 O O . LEU A 1 216 ? -4.25 -6.156 -9.727 1 97.94 216 LEU A O 1
ATOM 1595 N N . VAL A 1 217 ? -2.932 -7.277 -8.328 1 98.19 217 VAL A N 1
ATOM 1596 C CA . VAL A 1 217 ? -3.375 -8.586 -8.805 1 98.19 217 VAL A CA 1
ATOM 1597 C C . VAL A 1 217 ? -4.445 -9.141 -7.875 1 98.19 217 VAL A C 1
ATOM 1599 O O . VAL A 1 217 ? -4.293 -9.109 -6.652 1 98.19 217 VAL A O 1
ATOM 1602 N N . VAL A 1 218 ? -5.508 -9.547 -8.406 1 98.81 218 VAL A N 1
ATOM 1603 C CA . VAL A 1 218 ? -6.535 -10.305 -7.711 1 98.81 218 VAL A CA 1
ATOM 1604 C C . VAL A 1 218 ? -6.551 -11.742 -8.219 1 98.81 218 VAL A C 1
ATOM 1606 O O . VAL A 1 218 ? -7.043 -12.016 -9.32 1 98.81 218 VAL A O 1
ATOM 1609 N N . LEU A 1 219 ? -5.957 -12.617 -7.449 1 98.62 219 LEU A N 1
ATOM 1610 C CA . LEU A 1 219 ? -5.891 -14.031 -7.797 1 98.62 219 LEU A CA 1
ATOM 1611 C C . LEU A 1 219 ? -7.125 -14.773 -7.297 1 98.62 219 LEU A C 1
ATOM 1613 O O . LEU A 1 219 ? -7.32 -14.922 -6.086 1 98.62 219 LEU A O 1
ATOM 1617 N N . ILE A 1 220 ? -7.969 -15.242 -8.219 1 98.19 220 ILE A N 1
ATOM 1618 C CA . ILE A 1 220 ? -9.227 -15.891 -7.852 1 98.19 220 ILE A CA 1
ATOM 1619 C C . ILE A 1 220 ? -9.156 -17.375 -8.172 1 98.19 220 ILE A C 1
ATOM 1621 O O . ILE A 1 220 ? -9.234 -17.766 -9.336 1 98.19 220 ILE A O 1
ATOM 1625 N N . GLU A 1 221 ? -9 -18.156 -7.234 1 96 221 GLU A N 1
ATOM 1626 C CA . GLU A 1 221 ? -9.062 -19.625 -7.242 1 96 221 GLU A CA 1
ATOM 1627 C C . GLU A 1 221 ? -10.125 -20.125 -6.281 1 96 221 GLU A C 1
ATOM 1629 O O . GLU A 1 221 ? -11.227 -19.578 -6.219 1 96 221 GLU A O 1
ATOM 1634 N N . ASN A 1 222 ? -9.852 -21.219 -5.535 1 92.62 222 ASN A N 1
ATOM 1635 C CA . ASN A 1 222 ? -10.812 -21.625 -4.516 1 92.62 222 ASN A CA 1
ATOM 1636 C C . ASN A 1 222 ? -11.086 -20.5 -3.527 1 92.62 222 ASN A C 1
ATOM 1638 O O . ASN A 1 222 ? -12.227 -20.297 -3.092 1 92.62 222 ASN A O 1
ATOM 1642 N N . GLY A 1 223 ? -10.086 -19.75 -3.242 1 93.56 223 GLY A N 1
ATOM 1643 C CA . GLY A 1 223 ? -10.164 -18.516 -2.496 1 93.56 223 GLY A CA 1
ATOM 1644 C C . GLY A 1 223 ? -9.727 -17.297 -3.305 1 93.56 223 GLY A C 1
ATOM 1645 O O . GLY A 1 223 ? -9.781 -17.328 -4.535 1 93.56 223 GLY A O 1
ATOM 1646 N N . VAL A 1 224 ? -9.43 -16.203 -2.639 1 97 224 VAL A N 1
ATOM 1647 C CA . VAL A 1 224 ? -9.031 -14.977 -3.312 1 97 224 VAL A CA 1
ATOM 1648 C C . VAL A 1 224 ? -7.84 -14.352 -2.59 1 97 224 VAL A C 1
ATOM 1650 O O . VAL A 1 224 ? -7.836 -14.25 -1.36 1 97 224 VAL A O 1
ATOM 1653 N N . GLY A 1 225 ? -6.781 -14.055 -3.287 1 97.62 225 GLY A N 1
ATOM 1654 C CA . GLY A 1 225 ? -5.613 -13.367 -2.762 1 97.62 225 GLY A CA 1
ATOM 1655 C C . GLY A 1 225 ? -5.223 -12.148 -3.576 1 97.62 225 GLY A C 1
ATOM 1656 O O . GLY A 1 225 ? -5.641 -12 -4.727 1 97.62 225 GLY A O 1
ATOM 1657 N N . GLY A 1 226 ? -4.484 -11.32 -2.939 1 98.25 226 GLY A N 1
ATOM 1658 C CA . GLY A 1 226 ? -4.051 -10.102 -3.604 1 98.25 226 GLY A CA 1
ATOM 1659 C C . GLY A 1 226 ? -2.545 -9.93 -3.615 1 98.25 226 GLY A C 1
ATOM 1660 O O . GLY A 1 226 ? -1.867 -10.281 -2.645 1 98.25 226 GLY A O 1
ATOM 1661 N N . GLY A 1 227 ? -2.008 -9.508 -4.672 1 97.69 227 GLY A N 1
ATOM 1662 C CA . GLY A 1 227 ? -0.648 -9.008 -4.809 1 97.69 227 GLY A CA 1
ATOM 1663 C C . GLY A 1 227 ? -0.584 -7.527 -5.133 1 97.69 227 GLY A C 1
ATOM 1664 O O . GLY A 1 227 ? -1.033 -7.098 -6.199 1 97.69 227 GLY A O 1
ATOM 1665 N N . ILE A 1 228 ? -0.024 -6.766 -4.227 1 96.75 228 ILE A N 1
ATOM 1666 C CA . ILE A 1 228 ? -0.016 -5.312 -4.352 1 96.75 228 ILE A CA 1
ATOM 1667 C C . ILE A 1 228 ? 1.366 -4.84 -4.801 1 96.75 228 ILE A C 1
ATOM 1669 O O . ILE A 1 228 ? 2.371 -5.152 -4.156 1 96.75 228 ILE A O 1
ATOM 1673 N N . VAL A 1 229 ? 1.398 -4.176 -5.926 1 93.12 229 VAL A N 1
ATOM 1674 C CA . VAL A 1 229 ? 2.639 -3.605 -6.441 1 93.12 229 VAL A CA 1
ATOM 1675 C C . VAL A 1 229 ? 2.568 -2.082 -6.383 1 93.12 229 VAL A C 1
ATOM 1677 O O . VAL A 1 229 ? 1.642 -1.476 -6.926 1 93.12 229 VAL A O 1
ATOM 1680 N N . SER A 1 230 ? 3.465 -1.514 -5.664 1 89.31 230 SER A N 1
ATOM 1681 C CA . SER A 1 230 ? 3.596 -0.065 -5.547 1 89.31 230 SER A CA 1
ATOM 1682 C C . SER A 1 230 ? 4.973 0.404 -6.004 1 89.31 230 SER A C 1
ATOM 1684 O O . SER A 1 230 ? 5.992 -0.038 -5.473 1 89.31 230 SER A O 1
ATOM 1686 N N . ASN A 1 231 ? 4.984 1.271 -6.934 1 82.31 231 ASN A N 1
ATOM 1687 C CA . ASN A 1 231 ? 6.234 1.771 -7.492 1 82.31 231 ASN A CA 1
ATOM 1688 C C . ASN A 1 231 ? 7.152 0.628 -7.922 1 82.31 231 ASN A C 1
ATOM 1690 O O . ASN A 1 231 ? 8.344 0.636 -7.617 1 82.31 231 ASN A O 1
ATOM 1694 N N . GLY A 1 232 ? 6.535 -0.357 -8.438 1 83.06 232 GLY A N 1
ATOM 1695 C CA . GLY A 1 232 ? 7.277 -1.472 -9.008 1 83.06 232 GLY A CA 1
ATOM 1696 C C . GLY A 1 232 ? 7.738 -2.477 -7.969 1 83.06 232 GLY A C 1
ATOM 1697 O O . GLY A 1 232 ? 8.453 -3.428 -8.289 1 83.06 232 GLY A O 1
ATOM 1698 N N . LYS A 1 233 ? 7.332 -2.301 -6.742 1 86.69 233 LYS A N 1
ATOM 1699 C CA . LYS A 1 233 ? 7.738 -3.195 -5.664 1 86.69 233 LYS A CA 1
ATOM 1700 C C . LYS A 1 233 ? 6.527 -3.812 -4.973 1 86.69 233 LYS A C 1
ATOM 1702 O O . LYS A 1 233 ? 5.484 -3.166 -4.84 1 86.69 233 LYS A O 1
ATOM 1707 N N . LEU A 1 234 ? 6.75 -5.008 -4.496 1 90.75 234 LEU A N 1
ATOM 1708 C CA . LEU A 1 234 ? 5.688 -5.664 -3.742 1 90.75 234 LEU A CA 1
ATOM 1709 C C . LEU A 1 234 ? 5.449 -4.953 -2.412 1 90.75 234 LEU A C 1
ATOM 1711 O O . LEU A 1 234 ? 6.398 -4.605 -1.711 1 90.75 234 LEU A O 1
ATOM 1715 N N . HIS A 1 235 ? 4.223 -4.664 -2.168 1 91.38 235 HIS A N 1
ATOM 1716 C CA . HIS A 1 235 ? 3.82 -4.254 -0.827 1 91.38 235 HIS A CA 1
ATOM 1717 C C . HIS A 1 235 ? 3.572 -5.465 0.067 1 91.38 235 HIS A C 1
ATOM 1719 O O . HIS A 1 235 ? 2.551 -6.145 -0.07 1 91.38 235 HIS A O 1
ATOM 1725 N N . ARG A 1 236 ? 4.375 -5.691 1.035 1 89.75 236 ARG A N 1
ATOM 1726 C CA . ARG A 1 236 ? 4.336 -6.938 1.789 1 89.75 236 ARG A CA 1
ATOM 1727 C C . ARG A 1 236 ? 3.641 -6.746 3.133 1 89.75 236 ARG A C 1
ATOM 1729 O O . ARG A 1 236 ? 3.17 -7.715 3.738 1 89.75 236 ARG A O 1
ATOM 1736 N N . GLY A 1 237 ? 3.49 -5.512 3.57 1 89.81 237 GLY A N 1
ATOM 1737 C CA . GLY A 1 237 ? 3.002 -5.285 4.922 1 89.81 237 GLY A CA 1
ATOM 1738 C C . GLY A 1 237 ? 4.047 -5.555 5.988 1 89.81 237 GLY A C 1
ATOM 1739 O O . GLY A 1 237 ? 5.223 -5.758 5.676 1 89.81 237 GLY A O 1
ATOM 1740 N N . GLN A 1 238 ? 3.682 -5.492 7.207 1 86.31 238 GLN A N 1
ATOM 1741 C CA . GLN A 1 238 ? 4.609 -5.539 8.336 1 86.31 238 GLN A CA 1
ATOM 1742 C C . GLN A 1 238 ? 5.336 -6.879 8.391 1 86.31 238 GLN A C 1
ATOM 1744 O O . GLN A 1 238 ? 6.535 -6.93 8.68 1 86.31 238 GLN A O 1
ATOM 1749 N N . LEU A 1 239 ? 4.574 -7.969 8.086 1 84.38 239 LEU A N 1
ATOM 1750 C CA . LEU A 1 239 ? 5.145 -9.297 8.273 1 84.38 239 LEU A CA 1
ATOM 1751 C C . LEU A 1 239 ? 4.973 -10.148 7.02 1 84.38 239 LEU A C 1
ATOM 1753 O O . LEU A 1 239 ? 5.043 -11.375 7.082 1 84.38 239 LEU A O 1
ATOM 1757 N N . GLY A 1 240 ? 4.629 -9.469 5.938 1 85.81 240 GLY A N 1
ATOM 1758 C CA . GLY A 1 240 ? 4.5 -10.195 4.688 1 85.81 240 GLY A CA 1
ATOM 1759 C C . GLY A 1 240 ? 3.084 -10.68 4.422 1 85.81 240 GLY A C 1
ATOM 1760 O O . GLY A 1 240 ? 2.852 -11.453 3.49 1 85.81 240 GLY A O 1
ATOM 1761 N N . GLY A 1 241 ? 2.129 -10.25 5.188 1 90.19 241 GLY A N 1
ATOM 1762 C CA . GLY A 1 241 ? 0.771 -10.766 5.086 1 90.19 241 GLY A CA 1
ATOM 1763 C C . GLY A 1 241 ? -0.174 -9.812 4.383 1 90.19 241 GLY A C 1
ATOM 1764 O O . GLY A 1 241 ? -1.391 -10.008 4.398 1 90.19 241 GLY A O 1
ATOM 1765 N N . ALA A 1 242 ? 0.344 -8.781 3.768 1 94.31 242 ALA A N 1
ATOM 1766 C CA . ALA A 1 242 ? -0.521 -7.891 2.994 1 94.31 242 ALA A CA 1
ATOM 1767 C C . ALA A 1 242 ? -1.162 -8.633 1.825 1 94.31 242 ALA A C 1
ATOM 1769 O O . ALA A 1 242 ? -0.587 -9.594 1.299 1 94.31 242 ALA A O 1
ATOM 1770 N N . GLY A 1 243 ? -2.359 -8.219 1.464 1 96.88 243 GLY A N 1
ATOM 1771 C CA . GLY A 1 243 ? -2.99 -8.758 0.271 1 96.88 243 GLY A CA 1
ATOM 1772 C C . GLY A 1 243 ? -3.906 -9.938 0.561 1 96.88 243 GLY A C 1
ATOM 1773 O O . GLY A 1 243 ? -4.297 -10.664 -0.353 1 96.88 243 GLY A O 1
ATOM 1774 N N . GLU A 1 244 ? -4.215 -10.164 1.848 1 96.56 244 GLU A N 1
ATOM 1775 C CA . GLU A 1 244 ? -5.227 -11.164 2.176 1 96.56 244 GLU A CA 1
ATOM 1776 C C . GLU A 1 244 ? -6.637 -10.625 1.948 1 96.56 244 GLU A C 1
ATOM 1778 O O . GLU A 1 244 ? -7.488 -10.711 2.834 1 96.56 244 GLU A O 1
ATOM 1783 N N . ILE A 1 245 ? -6.867 -10.258 0.728 1 98 245 ILE A N 1
ATOM 1784 C CA . ILE A 1 245 ? -8.047 -9.461 0.387 1 98 245 ILE A CA 1
ATOM 1785 C C . ILE A 1 245 ? -9.273 -10.359 0.338 1 98 245 ILE A C 1
ATOM 1787 O O . ILE A 1 245 ? -10.406 -9.875 0.395 1 98 245 ILE A O 1
ATOM 1791 N N . GLY A 1 246 ? -9.133 -11.648 0.157 1 97.19 246 GLY A N 1
ATOM 1792 C CA . GLY A 1 246 ? -10.258 -12.57 0.181 1 97.19 246 GLY A CA 1
ATOM 1793 C C . GLY A 1 246 ? -10.992 -12.578 1.507 1 97.19 246 GLY A C 1
ATOM 1794 O O . GLY A 1 246 ? -12.156 -12.977 1.574 1 97.19 246 GLY A O 1
ATOM 1795 N N . HIS A 1 247 ? -10.375 -12.148 2.545 1 96.19 247 HIS A N 1
ATOM 1796 C CA . HIS A 1 247 ? -10.914 -12.211 3.898 1 96.19 247 HIS A CA 1
ATOM 1797 C C . HIS A 1 247 ? -11.578 -10.891 4.285 1 96.19 247 HIS A C 1
ATOM 1799 O O . HIS A 1 247 ? -12.078 -10.75 5.402 1 96.19 247 HIS A O 1
ATOM 1805 N N . MET A 1 248 ? -11.594 -9.914 3.369 1 96.44 248 MET A N 1
ATOM 1806 C CA . MET A 1 248 ? -12.328 -8.672 3.627 1 96.44 248 MET A CA 1
ATOM 1807 C C . MET A 1 248 ? -13.797 -8.961 3.928 1 96.44 248 MET A C 1
ATOM 1809 O O . MET A 1 248 ? -14.438 -9.727 3.209 1 96.44 248 MET A O 1
ATOM 1813 N N . PRO A 1 249 ? -14.305 -8.375 5 1 94.81 249 PRO A N 1
ATOM 1814 C CA . PRO A 1 249 ? -15.758 -8.469 5.195 1 94.81 249 PRO A CA 1
ATOM 1815 C C . PRO A 1 249 ? -16.547 -7.664 4.16 1 94.81 249 PRO A C 1
ATOM 1817 O O . PRO A 1 249 ? -16.375 -6.449 4.059 1 94.81 249 PRO A O 1
ATOM 1820 N N . ILE A 1 250 ? -17.438 -8.336 3.385 1 92.25 250 ILE A N 1
ATOM 1821 C CA . ILE A 1 250 ? -18.109 -7.664 2.283 1 92.25 250 ILE A CA 1
ATOM 1822 C C . ILE A 1 250 ? -19.625 -7.82 2.436 1 92.25 250 ILE A C 1
ATOM 1824 O O . ILE A 1 250 ? -20.391 -7.066 1.835 1 92.25 250 ILE A O 1
ATOM 1828 N N . GLY A 1 251 ? -20.047 -8.695 3.191 1 88.88 251 GLY A N 1
ATOM 1829 C CA . GLY A 1 251 ? -21.469 -8.984 3.361 1 88.88 251 GLY A CA 1
ATOM 1830 C C . GLY A 1 251 ? -21.75 -9.898 4.535 1 88.88 251 GLY A C 1
ATOM 1831 O O . GLY A 1 251 ? -20.922 -10.031 5.445 1 88.88 251 GLY A O 1
ATOM 1832 N N . GLU A 1 252 ? -22.859 -10.508 4.551 1 85.62 252 GLU A N 1
ATOM 1833 C CA . GLU A 1 252 ? -23.281 -11.273 5.719 1 85.62 252 GLU A CA 1
ATOM 1834 C C . GLU A 1 252 ? -22.906 -12.742 5.578 1 85.62 252 GLU A C 1
ATOM 1836 O O . GLU A 1 252 ? -22.031 -13.242 6.301 1 85.62 252 GLU A O 1
ATOM 1841 N N . ALA A 1 253 ? -23.422 -13.492 4.621 1 87.06 253 ALA A N 1
ATOM 1842 C CA . ALA A 1 253 ? -23.219 -14.938 4.633 1 87.06 253 ALA A CA 1
ATOM 1843 C C . ALA A 1 253 ? -22.359 -15.391 3.455 1 87.06 253 ALA A C 1
ATOM 1845 O O . ALA A 1 253 ? -21.484 -16.234 3.609 1 87.06 253 ALA A O 1
ATOM 1846 N N . GLY A 1 254 ? -22.562 -14.875 2.24 1 91.62 254 GLY A N 1
ATOM 1847 C CA . GLY A 1 254 ? -21.922 -15.367 1.028 1 91.62 254 GLY A CA 1
ATOM 1848 C C . GLY A 1 254 ? -22.594 -16.609 0.465 1 91.62 254 GLY A C 1
ATOM 1849 O O . GLY A 1 254 ? -23.734 -16.906 0.778 1 91.62 254 GLY A O 1
ATOM 1850 N N . PHE A 1 255 ? -21.891 -17.359 -0.362 1 92.25 255 PHE A N 1
ATOM 1851 C CA . PHE A 1 255 ? -22.531 -18.422 -1.108 1 92.25 255 PHE A CA 1
ATOM 1852 C C . PHE A 1 255 ? -21.906 -19.781 -0.782 1 92.25 255 PHE A C 1
ATOM 1854 O O . PHE A 1 255 ? -22.344 -20.812 -1.298 1 92.25 255 PHE A O 1
ATOM 1861 N N . VAL A 1 256 ? -20.828 -19.812 -0.013 1 88.31 256 VAL A N 1
ATOM 1862 C CA . VAL A 1 256 ? -20.188 -21.062 0.384 1 88.31 256 VAL A CA 1
ATOM 1863 C C . VAL A 1 256 ? -20.859 -21.609 1.643 1 88.31 256 VAL A C 1
ATOM 1865 O O . VAL A 1 256 ? -20.797 -20.984 2.707 1 88.31 256 VAL A O 1
ATOM 1868 N N . TYR A 1 257 ? -21.359 -22.828 1.43 1 82 257 TYR A N 1
ATOM 1869 C CA . TYR A 1 257 ? -22.016 -23.484 2.555 1 82 257 TYR A CA 1
ATOM 1870 C C . TYR A 1 257 ? -21.016 -23.859 3.635 1 82 257 TYR A C 1
ATOM 1872 O O . TYR A 1 257 ? -19.922 -24.344 3.33 1 82 257 TYR A O 1
ATOM 1880 N N . ASP A 1 258 ? -21.125 -23.406 4.91 1 78.81 258 ASP A N 1
ATOM 1881 C CA . ASP A 1 258 ? -20.344 -23.781 6.086 1 78.81 258 ASP A CA 1
ATOM 1882 C C . ASP A 1 258 ? -18.984 -23.094 6.086 1 78.81 258 ASP A C 1
ATOM 1884 O O . ASP A 1 258 ? -18 -23.641 6.582 1 78.81 258 ASP A O 1
ATOM 1888 N N . ALA A 1 259 ? -18.938 -22.094 5.262 1 83.69 259 ALA A N 1
ATOM 1889 C CA . ALA A 1 259 ? -17.688 -21.344 5.297 1 83.69 259 ALA A CA 1
ATOM 1890 C C . ALA A 1 259 ? -17.25 -21.062 6.734 1 83.69 259 ALA A C 1
ATOM 1892 O O . ALA A 1 259 ? -18.078 -20.734 7.586 1 83.69 259 ALA A O 1
ATOM 1893 N N . VAL A 1 260 ? -15.961 -21.266 7 1 81.19 260 VAL A N 1
ATOM 1894 C CA . VAL A 1 260 ? -15.414 -21.016 8.328 1 81.19 260 VAL A CA 1
ATOM 1895 C C . VAL A 1 260 ? -15.672 -19.562 8.719 1 81.19 260 VAL A C 1
ATOM 1897 O O . VAL A 1 260 ? -16 -19.281 9.875 1 81.19 260 VAL A O 1
ATOM 1900 N N . ARG A 1 261 ? -15.633 -18.703 7.715 1 88.38 261 ARG A N 1
ATOM 1901 C CA . ARG A 1 261 ? -15.906 -17.281 7.941 1 88.38 261 ARG A CA 1
ATOM 1902 C C . ARG A 1 261 ? -16.812 -16.734 6.855 1 88.38 261 ARG A C 1
ATOM 1904 O O . ARG A 1 261 ? -16.328 -16.203 5.848 1 88.38 261 ARG A O 1
ATOM 1911 N N . PRO A 1 262 ? -18.016 -16.781 7.098 1 92.75 262 PRO A N 1
ATOM 1912 C CA . PRO A 1 262 ? -18.984 -16.281 6.105 1 92.75 262 PRO A CA 1
ATOM 1913 C C . PRO A 1 262 ? -18.906 -14.773 5.918 1 92.75 262 PRO A C 1
ATOM 1915 O O . PRO A 1 262 ? -18.5 -14.047 6.832 1 92.75 262 PRO A O 1
ATOM 1918 N N . GLY A 1 263 ? -19.25 -14.32 4.797 1 94.56 263 GLY A N 1
ATOM 1919 C CA . GLY A 1 263 ? -19.375 -12.898 4.539 1 94.56 263 GLY A CA 1
ATOM 1920 C C . GLY A 1 263 ? -18.078 -12.258 4.074 1 94.56 263 GLY A C 1
ATOM 1921 O O . GLY A 1 263 ? -18.016 -11.039 3.908 1 94.56 263 GLY A O 1
ATOM 1922 N N . ARG A 1 264 ? -17.062 -13.07 3.902 1 96.56 264 ARG A N 1
ATOM 1923 C CA . ARG A 1 264 ? -15.797 -12.594 3.377 1 96.56 264 ARG A CA 1
ATOM 1924 C C . ARG A 1 264 ? -15.805 -12.562 1.853 1 96.56 264 ARG A C 1
ATOM 1926 O O . ARG A 1 264 ? -16.578 -13.281 1.219 1 96.56 264 ARG A O 1
ATOM 1933 N N . TRP A 1 265 ? -15.047 -11.734 1.236 1 97.38 265 TRP A N 1
ATOM 1934 C CA . TRP A 1 265 ? -15.102 -11.492 -0.202 1 97.38 265 TRP A CA 1
ATOM 1935 C C . TRP A 1 265 ? -14.969 -12.797 -0.98 1 97.38 265 TRP A C 1
ATOM 1937 O O . TRP A 1 265 ? -15.68 -13.008 -1.967 1 97.38 265 TRP A O 1
ATOM 1947 N N . GLU A 1 266 ? -14.109 -13.742 -0.522 1 96.75 266 GLU A N 1
ATOM 1948 C CA . GLU A 1 266 ? -13.891 -14.992 -1.244 1 96.75 266 GLU A CA 1
ATOM 1949 C C . GLU A 1 266 ? -15.133 -15.875 -1.218 1 96.75 266 GLU A C 1
ATOM 1951 O O . GLU A 1 266 ? -15.32 -16.719 -2.102 1 96.75 266 GLU A O 1
ATOM 1956 N N . THR A 1 267 ? -16.031 -15.703 -0.209 1 96.81 267 THR A N 1
ATOM 1957 C CA . THR A 1 267 ? -17.25 -16.5 -0.139 1 96.81 267 THR A CA 1
ATOM 1958 C C . THR A 1 267 ? -18.297 -15.984 -1.135 1 96.81 267 THR A C 1
ATOM 1960 O O . THR A 1 267 ? -19.375 -16.562 -1.271 1 96.81 267 THR A O 1
ATOM 1963 N N . PHE A 1 268 ? -17.984 -14.953 -1.781 1 97.25 268 PHE A N 1
ATOM 1964 C CA . PHE A 1 268 ? -18.859 -14.406 -2.807 1 97.25 268 PHE A CA 1
ATOM 1965 C C . PHE A 1 268 ? -18.281 -14.641 -4.199 1 97.25 268 PHE A C 1
ATOM 1967 O O . PHE A 1 268 ? -19.016 -14.945 -5.141 1 97.25 268 PHE A O 1
ATOM 1974 N N . ILE A 1 269 ? -16.938 -14.555 -4.328 1 98 269 ILE A N 1
ATOM 1975 C CA . ILE A 1 269 ? -16.453 -14.484 -5.703 1 98 269 ILE A CA 1
ATOM 1976 C C . ILE A 1 269 ? -15.477 -15.617 -5.965 1 98 269 ILE A C 1
ATOM 1978 O O . ILE A 1 269 ? -15.094 -15.867 -7.113 1 98 269 ILE A O 1
ATOM 1982 N N . GLY A 1 270 ? -14.969 -16.312 -4.973 1 96.88 270 GLY A N 1
ATOM 1983 C CA . GLY A 1 270 ? -14.086 -17.438 -5.176 1 96.88 270 GLY A CA 1
ATOM 1984 C C . GLY A 1 270 ? -14.719 -18.547 -5.992 1 96.88 270 GLY A C 1
ATOM 1985 O O . GLY A 1 270 ? -15.922 -18.547 -6.238 1 96.88 270 GLY A O 1
ATOM 1986 N N . LYS A 1 271 ? -13.891 -19.484 -6.434 1 95.88 271 LYS A N 1
ATOM 1987 C CA . LYS A 1 271 ? -14.352 -20.594 -7.266 1 95.88 271 LYS A CA 1
ATOM 1988 C C . LYS A 1 271 ? -15.469 -21.375 -6.574 1 95.88 271 LYS A C 1
ATOM 1990 O O . LYS A 1 271 ? -16.484 -21.672 -7.188 1 95.88 271 LYS A O 1
ATOM 1995 N N . ASP A 1 272 ? -15.273 -21.672 -5.297 1 92.62 272 ASP A N 1
ATOM 1996 C CA . ASP A 1 272 ? -16.266 -22.438 -4.535 1 92.62 272 ASP A CA 1
ATOM 1997 C C . ASP A 1 272 ? -17.578 -21.672 -4.453 1 92.62 272 ASP A C 1
ATOM 1999 O O . ASP A 1 272 ? -18.656 -22.266 -4.613 1 92.62 272 ASP A O 1
ATOM 2003 N N . ALA A 1 273 ? -17.531 -20.438 -4.223 1 95.62 273 ALA A N 1
ATOM 2004 C CA . ALA A 1 273 ? -18.719 -19.594 -4.125 1 95.62 273 ALA A CA 1
ATOM 2005 C C . ALA A 1 273 ? -19.469 -19.531 -5.457 1 95.62 273 ALA A C 1
ATOM 2007 O O . ALA A 1 273 ? -20.688 -19.625 -5.496 1 95.62 273 ALA A O 1
ATOM 2008 N N . LEU A 1 274 ? -18.719 -19.328 -6.527 1 96.44 274 LEU A N 1
ATOM 2009 C CA . LEU A 1 274 ? -19.281 -19.266 -7.867 1 96.44 274 LEU A CA 1
ATOM 2010 C C . LEU A 1 274 ? -20.047 -20.531 -8.203 1 96.44 274 LEU A C 1
ATOM 2012 O O . LEU A 1 274 ? -21.203 -20.484 -8.641 1 96.44 274 LEU A O 1
ATOM 2016 N N . LEU A 1 275 ? -19.422 -21.672 -7.996 1 95.25 275 LEU A N 1
ATOM 2017 C CA . LEU A 1 275 ? -20.016 -22.953 -8.359 1 95.25 275 LEU A CA 1
ATOM 2018 C C . LEU A 1 275 ? -21.203 -23.281 -7.465 1 95.25 275 LEU A C 1
ATOM 2020 O O . LEU A 1 275 ? -22.203 -23.844 -7.926 1 95.25 275 LEU A O 1
ATOM 2024 N N . ALA A 1 276 ? -21.109 -22.969 -6.176 1 94.69 276 ALA A N 1
ATOM 2025 C CA . ALA A 1 276 ? -22.234 -23.156 -5.27 1 94.69 276 ALA A CA 1
ATOM 2026 C C . ALA A 1 276 ? -23.438 -22.328 -5.707 1 94.69 276 ALA A C 1
ATOM 2028 O O . ALA A 1 276 ? -24.578 -22.812 -5.707 1 94.69 276 ALA A O 1
ATOM 2029 N N . ARG A 1 277 ? -23.203 -21.094 -6.062 1 94.44 277 ARG A N 1
ATOM 2030 C CA . ARG A 1 277 ? -24.266 -20.203 -6.539 1 94.44 277 ARG A CA 1
ATOM 2031 C C . ARG A 1 277 ? -24.922 -20.75 -7.801 1 94.44 277 ARG A C 1
ATOM 2033 O O . ARG A 1 277 ? -26.141 -20.781 -7.902 1 94.44 277 ARG A O 1
ATOM 2040 N N . TYR A 1 278 ? -24.109 -21.156 -8.727 1 96.06 278 TYR A N 1
ATOM 2041 C CA . TYR A 1 278 ? -24.641 -21.688 -9.977 1 96.06 278 TYR A CA 1
ATOM 2042 C C . TYR A 1 278 ? -25.453 -22.953 -9.727 1 96.06 278 TYR A C 1
ATOM 2044 O O . TYR A 1 278 ? -26.516 -23.141 -10.312 1 96.06 278 TYR A O 1
ATOM 2052 N N . ALA A 1 279 ? -24.922 -23.781 -8.875 1 95.06 279 ALA A N 1
ATOM 2053 C CA . ALA A 1 279 ? -25.641 -25.016 -8.523 1 95.06 279 ALA A CA 1
ATOM 2054 C C . ALA A 1 279 ? -27 -24.703 -7.918 1 95.06 279 ALA A C 1
ATOM 2056 O O . ALA A 1 279 ? -28 -25.375 -8.227 1 95.06 279 ALA A O 1
ATOM 2057 N N . HIS A 1 280 ? -27.031 -23.75 -7.078 1 92.94 280 HIS A N 1
ATOM 2058 C CA . HIS A 1 280 ? -28.266 -23.359 -6.41 1 92.94 280 HIS A CA 1
ATOM 2059 C C . HIS A 1 280 ? -29.297 -22.875 -7.414 1 92.94 280 HIS A C 1
ATOM 2061 O O . HIS A 1 280 ? -30.484 -23.203 -7.305 1 92.94 280 HIS A O 1
ATOM 2067 N N . ILE A 1 281 ? -28.859 -22.156 -8.398 1 92.38 281 ILE A N 1
ATOM 2068 C CA . ILE A 1 281 ? -29.797 -21.516 -9.328 1 92.38 281 ILE A CA 1
ATOM 2069 C C . ILE A 1 281 ? -30.156 -22.5 -10.438 1 92.38 281 ILE A C 1
ATOM 2071 O O . ILE A 1 281 ? -31.312 -22.531 -10.883 1 92.38 281 ILE A O 1
ATOM 2075 N N . SER A 1 282 ? -29.234 -23.328 -10.906 1 92.5 282 SER A N 1
ATOM 2076 C CA . SER A 1 282 ? -29.453 -24.156 -12.094 1 92.5 282 SER A CA 1
ATOM 2077 C C . SER A 1 282 ? -29.781 -25.594 -11.711 1 92.5 282 SER A C 1
ATOM 2079 O O . SER A 1 282 ? -30.297 -26.359 -12.539 1 92.5 282 SER A O 1
ATOM 2081 N N . GLY A 1 283 ? -29.328 -25.953 -10.5 1 91.06 283 GLY A N 1
ATOM 2082 C CA . GLY A 1 283 ? -29.438 -27.344 -10.094 1 91.06 283 GLY A CA 1
ATOM 2083 C C . GLY A 1 283 ? -28.328 -28.219 -10.617 1 91.06 283 GLY A C 1
ATOM 2084 O O . GLY A 1 283 ? -28.297 -29.422 -10.359 1 91.06 283 GLY A O 1
ATOM 2085 N N . VAL A 1 284 ? -27.422 -27.672 -11.359 1 88.25 284 VAL A N 1
ATOM 2086 C CA . VAL A 1 284 ? -26.328 -28.406 -11.969 1 88.25 284 VAL A CA 1
ATOM 2087 C C . VAL A 1 284 ? -25.047 -28.203 -11.164 1 88.25 284 VAL A C 1
ATOM 2089 O O . VAL A 1 284 ? -24.625 -27.062 -10.914 1 88.25 284 VAL A O 1
ATOM 2092 N N . ILE A 1 285 ? -24.594 -29.234 -10.648 1 75.69 285 ILE A N 1
ATOM 2093 C CA . ILE A 1 285 ? -23.297 -29.203 -9.992 1 75.69 285 ILE A CA 1
ATOM 2094 C C . ILE A 1 285 ? -22.203 -29.531 -11.008 1 75.69 285 ILE A C 1
ATOM 2096 O O . ILE A 1 285 ? -22.219 -30.609 -11.625 1 75.69 285 ILE A O 1
ATOM 2100 N N . GLY A 1 286 ? -21.344 -28.625 -11.258 1 85.94 286 GLY A N 1
ATOM 2101 C CA . GLY A 1 286 ? -20.312 -28.891 -12.266 1 85.94 286 GLY A CA 1
ATOM 2102 C C . GLY A 1 286 ? -18.984 -28.234 -11.945 1 85.94 286 GLY A C 1
ATOM 2103 O O . GLY A 1 286 ? -18.797 -27.719 -10.844 1 85.94 286 GLY A O 1
ATOM 2104 N N . SER A 1 287 ? -18.016 -28.484 -12.773 1 93.75 287 SER A N 1
ATOM 2105 C CA . SER A 1 287 ? -16.672 -27.906 -12.688 1 93.75 287 SER A CA 1
ATOM 2106 C C . SER A 1 287 ? -16.641 -26.5 -13.266 1 93.75 287 SER A C 1
ATOM 2108 O O . SER A 1 287 ? -17.594 -26.062 -13.922 1 93.75 287 SER A O 1
ATOM 2110 N N . LEU A 1 288 ? -15.648 -25.812 -12.914 1 95.75 288 LEU A N 1
ATOM 2111 C CA . LEU A 1 288 ? -15.469 -24.469 -13.461 1 95.75 288 LEU A CA 1
ATOM 2112 C C . LEU A 1 288 ? -15.422 -24.516 -14.984 1 95.75 288 LEU A C 1
ATOM 2114 O O . LEU A 1 288 ? -16.047 -23.688 -15.648 1 95.75 288 LEU A O 1
ATOM 2118 N N . ASP A 1 289 ? -14.773 -25.531 -15.5 1 95.44 289 ASP A N 1
ATOM 2119 C CA . ASP A 1 289 ? -14.68 -25.656 -16.953 1 95.44 289 ASP A CA 1
ATOM 2120 C C . ASP A 1 289 ? -16.062 -25.859 -17.578 1 95.44 289 ASP A C 1
ATOM 2122 O O . ASP A 1 289 ? -16.375 -25.281 -18.609 1 95.44 289 ASP A O 1
ATOM 2126 N N . ALA A 1 290 ? -16.812 -26.672 -16.953 1 95.88 290 ALA A N 1
ATOM 2127 C CA . ALA A 1 290 ? -18.172 -26.906 -17.438 1 95.88 290 ALA A CA 1
ATOM 2128 C C . ALA A 1 290 ? -19 -25.625 -17.375 1 95.88 290 ALA A C 1
ATOM 2130 O O . ALA A 1 290 ? -19.75 -25.312 -18.312 1 95.88 290 ALA A O 1
ATOM 2131 N N . PHE A 1 291 ? -18.922 -24.922 -16.312 1 96.88 291 PHE A N 1
ATOM 2132 C CA . PHE A 1 291 ? -19.625 -23.656 -16.172 1 96.88 291 PHE A CA 1
ATOM 2133 C C . PHE A 1 291 ? -19.234 -22.688 -17.266 1 96.88 291 PHE A C 1
ATOM 2135 O O . PHE A 1 291 ? -20.094 -22.062 -17.891 1 96.88 291 PHE A O 1
ATOM 2142 N N . ILE A 1 292 ? -17.922 -22.531 -17.547 1 96.88 292 ILE A N 1
ATOM 2143 C CA . ILE A 1 292 ? -17.406 -21.625 -18.562 1 96.88 292 ILE A CA 1
ATOM 2144 C C . ILE A 1 292 ? -17.922 -22.016 -19.938 1 96.88 292 ILE A C 1
ATOM 2146 O O . ILE A 1 292 ? -18.266 -21.156 -20.75 1 96.88 292 ILE A O 1
ATOM 2150 N N . ALA A 1 293 ? -17.984 -23.312 -20.172 1 96.38 293 ALA A N 1
ATOM 2151 C CA . ALA A 1 293 ? -18.516 -23.797 -21.453 1 96.38 293 ALA A CA 1
ATOM 2152 C C . ALA A 1 293 ? -19.984 -23.406 -21.625 1 96.38 293 ALA A C 1
ATOM 2154 O O . ALA A 1 293 ? -20.391 -22.969 -22.703 1 96.38 293 ALA A O 1
ATOM 2155 N N . VAL A 1 294 ? -20.719 -23.562 -20.594 1 95.94 294 VAL A N 1
ATOM 2156 C CA . VAL A 1 294 ? -22.125 -23.203 -20.625 1 95.94 294 VAL A CA 1
ATOM 2157 C C . VAL A 1 294 ? -22.266 -21.688 -20.797 1 95.94 294 VAL A C 1
ATOM 2159 O O . VAL A 1 294 ? -23.109 -21.219 -21.562 1 95.94 294 VAL A O 1
ATOM 2162 N N . LEU A 1 295 ? -21.469 -20.984 -20.109 1 96.19 295 LEU A N 1
ATOM 2163 C CA . LEU A 1 295 ? -21.453 -19.531 -20.234 1 96.19 295 LEU A CA 1
ATOM 2164 C C . LEU A 1 295 ? -21.141 -19.109 -21.656 1 96.19 295 LEU A C 1
ATOM 2166 O O . LEU A 1 295 ? -21.828 -18.234 -22.219 1 96.19 295 LEU A O 1
ATOM 2170 N N . ALA A 1 296 ? -20.219 -19.719 -22.266 1 96.88 296 ALA A N 1
ATOM 2171 C CA . ALA A 1 296 ? -19.781 -19.422 -23.625 1 96.88 296 ALA A CA 1
ATOM 2172 C C . ALA A 1 296 ? -20.891 -19.719 -24.625 1 96.88 296 ALA A C 1
ATOM 2174 O O . ALA A 1 296 ? -20.938 -19.094 -25.703 1 96.88 296 ALA A O 1
ATOM 2175 N N . SER A 1 297 ? -21.766 -20.547 -24.266 1 96.94 297 SER A N 1
ATOM 2176 C CA . SER A 1 297 ? -22.875 -20.891 -25.141 1 96.94 297 SER A CA 1
ATOM 2177 C C . SER A 1 297 ? -23.984 -19.859 -25.062 1 96.94 297 SER A C 1
ATOM 2179 O O . SER A 1 297 ? -24.953 -19.922 -25.828 1 96.94 297 SER A O 1
ATOM 2181 N N . GLY A 1 298 ? -23.906 -18.953 -24.109 1 96.62 298 GLY A N 1
ATOM 2182 C CA . GLY A 1 298 ? -24.891 -17.891 -23.969 1 96.62 298 GLY A CA 1
ATOM 2183 C C . GLY A 1 298 ? -26.094 -18.297 -23.125 1 96.62 298 GLY A C 1
ATOM 2184 O O . GLY A 1 298 ? -27.156 -17.688 -23.203 1 96.62 298 GLY A O 1
ATOM 2185 N N . ASP A 1 299 ? -25.922 -19.359 -22.375 1 96.62 299 ASP A N 1
ATOM 2186 C CA . ASP A 1 299 ? -27.016 -19.797 -21.5 1 96.62 299 ASP A CA 1
ATOM 2187 C C . ASP A 1 299 ? -27.453 -18.672 -20.562 1 96.62 299 ASP A C 1
ATOM 2189 O O . ASP A 1 299 ? -26.641 -18.109 -19.844 1 96.62 299 ASP A O 1
ATOM 2193 N N . PRO A 1 300 ? -28.703 -18.391 -20.531 1 96.75 300 PRO A N 1
ATOM 2194 C CA . PRO A 1 300 ? -29.172 -17.234 -19.766 1 96.75 300 PRO A CA 1
ATOM 2195 C C . PRO A 1 300 ? -28.938 -17.375 -18.266 1 96.75 300 PRO A C 1
ATOM 2197 O O . PRO A 1 300 ? -28.672 -16.391 -17.578 1 96.75 300 PRO A O 1
ATOM 2200 N N . THR A 1 301 ? -29.094 -18.578 -17.75 1 96.56 301 THR A N 1
ATOM 2201 C CA . THR A 1 301 ? -28.891 -18.812 -16.328 1 96.56 301 THR A CA 1
ATOM 2202 C C . THR A 1 301 ? -27.422 -18.609 -15.945 1 96.56 301 THR A C 1
ATOM 2204 O O . THR A 1 301 ? -27.125 -17.984 -14.922 1 96.56 301 THR A O 1
ATOM 2207 N N . ALA A 1 302 ? -26.516 -19.109 -16.766 1 96.88 302 ALA A N 1
ATOM 2208 C CA . ALA A 1 302 ? -25.094 -18.938 -16.547 1 96.88 302 ALA A CA 1
ATOM 2209 C C . ALA A 1 302 ? -24.688 -17.469 -16.625 1 96.88 302 ALA A C 1
ATOM 2211 O O . ALA A 1 302 ? -23.906 -16.984 -15.82 1 96.88 302 ALA A O 1
ATOM 2212 N N . LEU A 1 303 ? -25.281 -16.812 -17.578 1 97.38 303 LEU A N 1
ATOM 2213 C CA . LEU A 1 303 ? -24.984 -15.383 -17.75 1 97.38 303 LEU A CA 1
ATOM 2214 C C . LEU A 1 303 ? -25.484 -14.586 -16.547 1 97.38 303 LEU A C 1
ATOM 2216 O O . LEU A 1 303 ? -24.781 -13.68 -16.078 1 97.38 303 LEU A O 1
ATOM 2220 N N . ALA A 1 304 ? -26.656 -14.914 -16.078 1 97.25 304 ALA A N 1
ATOM 2221 C CA . ALA A 1 304 ? -27.188 -14.25 -14.898 1 97.25 304 ALA A CA 1
ATOM 2222 C C . ALA A 1 304 ? -26.281 -14.492 -13.688 1 97.25 304 ALA A C 1
ATOM 2224 O O . ALA A 1 304 ? -26.031 -13.57 -12.906 1 97.25 304 ALA A O 1
ATOM 2225 N N . CYS A 1 305 ? -25.828 -15.688 -13.547 1 97.25 305 CYS A N 1
ATOM 2226 C CA . CYS A 1 305 ? -24.906 -16.031 -12.477 1 97.25 305 CYS A CA 1
ATOM 2227 C C . CYS A 1 305 ? -23.625 -15.227 -12.57 1 97.25 305 CYS A C 1
ATOM 2229 O O . CYS A 1 305 ? -23.156 -14.672 -11.578 1 97.25 305 CYS A O 1
ATOM 2231 N N . ALA A 1 306 ? -23.094 -15.109 -13.797 1 98.12 306 ALA A N 1
ATOM 2232 C CA . ALA A 1 306 ? -21.859 -14.359 -14.031 1 98.12 306 ALA A CA 1
ATOM 2233 C C . ALA A 1 306 ? -22.062 -12.875 -13.719 1 98.12 306 ALA A C 1
ATOM 2235 O O . ALA A 1 306 ? -21.172 -12.227 -13.148 1 98.12 306 ALA A O 1
ATOM 2236 N N . ARG A 1 307 ? -23.172 -12.367 -14.07 1 98.19 307 ARG A N 1
ATOM 2237 C CA . ARG A 1 307 ? -23.469 -10.961 -13.82 1 98.19 307 ARG A CA 1
ATOM 2238 C C . ARG A 1 307 ? -23.578 -10.68 -12.328 1 98.19 307 ARG A C 1
ATOM 2240 O O . ARG A 1 307 ? -23.125 -9.641 -11.844 1 98.19 307 ARG A O 1
ATOM 2247 N N . ASP A 1 308 ? -24.219 -11.594 -11.641 1 97.5 308 ASP A N 1
ATOM 2248 C CA . ASP A 1 308 ? -24.281 -11.469 -10.188 1 97.5 308 ASP A CA 1
ATOM 2249 C C . ASP A 1 308 ? -22.891 -11.547 -9.562 1 97.5 308 ASP A C 1
ATOM 2251 O O . ASP A 1 308 ? -22.562 -10.789 -8.641 1 97.5 308 ASP A O 1
ATOM 2255 N N . TRP A 1 309 ? -22.094 -12.484 -10.039 1 97.88 309 TRP A N 1
ATOM 2256 C CA . TRP A 1 309 ? -20.703 -12.594 -9.625 1 97.88 309 TRP A CA 1
ATOM 2257 C C . TRP A 1 309 ? -19.969 -11.266 -9.82 1 97.88 309 TRP A C 1
ATOM 2259 O O . TRP A 1 309 ? -19.25 -10.812 -8.93 1 97.88 309 TRP A O 1
ATOM 2269 N N . ALA A 1 310 ? -20.203 -10.617 -10.906 1 98.44 310 ALA A N 1
ATOM 2270 C CA . ALA A 1 310 ? -19.562 -9.352 -11.242 1 98.44 310 ALA A CA 1
ATOM 2271 C C . ALA A 1 310 ? -19.938 -8.266 -10.234 1 98.44 310 ALA A C 1
ATOM 2273 O O . ALA A 1 310 ? -19.109 -7.422 -9.883 1 98.44 310 ALA A O 1
ATOM 2274 N N . ARG A 1 311 ? -21.156 -8.289 -9.812 1 97.56 311 ARG A N 1
ATOM 2275 C CA . ARG A 1 311 ? -21.594 -7.309 -8.828 1 97.56 311 ARG A CA 1
ATOM 2276 C C . ARG A 1 311 ? -20.797 -7.434 -7.531 1 97.56 311 ARG A C 1
ATOM 2278 O O . ARG A 1 311 ? -20.359 -6.43 -6.965 1 97.56 311 ARG A O 1
ATOM 2285 N N . TRP A 1 312 ? -20.609 -8.656 -7.109 1 97.44 312 TRP A N 1
ATOM 2286 C CA . TRP A 1 312 ? -19.844 -8.883 -5.891 1 97.44 312 TRP A CA 1
ATOM 2287 C C . TRP A 1 312 ? -18.359 -8.617 -6.121 1 97.44 312 TRP A C 1
ATOM 2289 O O . TRP A 1 312 ? -17.656 -8.148 -5.219 1 97.44 312 TRP A O 1
ATOM 2299 N N . LEU A 1 313 ? -17.875 -8.961 -7.301 1 98.56 313 LEU A N 1
ATOM 2300 C CA . LEU A 1 313 ? -16.5 -8.617 -7.664 1 98.56 313 LEU A CA 1
ATOM 2301 C C . LEU A 1 313 ? -16.25 -7.117 -7.512 1 98.56 313 LEU A C 1
ATOM 2303 O O . LEU A 1 313 ? -15.289 -6.707 -6.867 1 98.56 313 LEU A O 1
ATOM 2307 N N . VAL A 1 314 ? -17.156 -6.324 -7.977 1 98.44 314 VAL A N 1
ATOM 2308 C CA . VAL A 1 314 ? -17 -4.875 -8.016 1 98.44 314 VAL A CA 1
ATOM 2309 C C . VAL A 1 314 ? -17.016 -4.316 -6.594 1 98.44 314 VAL A C 1
ATOM 2311 O O . VAL A 1 314 ? -16.312 -3.357 -6.293 1 98.44 314 VAL A O 1
ATOM 2314 N N . ARG A 1 315 ? -17.766 -4.906 -5.73 1 96.56 315 ARG A N 1
ATOM 2315 C CA . ARG A 1 315 ? -17.812 -4.43 -4.352 1 96.56 315 ARG A CA 1
ATOM 2316 C C . ARG A 1 315 ? -16.422 -4.469 -3.717 1 96.56 315 ARG A C 1
ATOM 2318 O O . ARG A 1 315 ? -16.016 -3.518 -3.047 1 96.56 315 ARG A O 1
A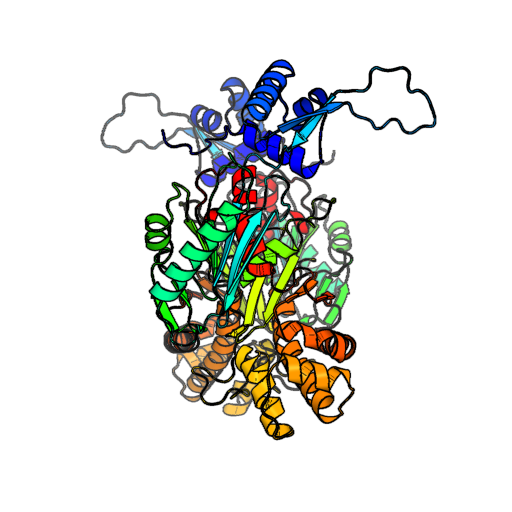TOM 2325 N N . GLY A 1 316 ? -15.75 -5.578 -3.912 1 98.19 316 GLY A N 1
ATOM 2326 C CA . GLY A 1 316 ? -14.383 -5.672 -3.418 1 98.19 316 GLY A CA 1
ATOM 2327 C C . GLY A 1 316 ? -13.414 -4.773 -4.168 1 98.19 316 GLY A C 1
ATOM 2328 O O . GLY A 1 316 ? -12.562 -4.133 -3.561 1 98.19 316 GLY A O 1
ATOM 2329 N N . LEU A 1 317 ? -13.586 -4.723 -5.496 1 98.69 317 LEU A N 1
ATOM 2330 C CA . LEU A 1 317 ? -12.695 -3.904 -6.316 1 98.69 317 LEU A CA 1
ATOM 2331 C C . LEU A 1 317 ? -12.82 -2.43 -5.945 1 98.69 317 LEU A C 1
ATOM 2333 O O . LEU A 1 317 ? -11.828 -1.696 -5.957 1 98.69 317 LEU A O 1
ATOM 2337 N N . ALA A 1 318 ? -14.016 -1.968 -5.66 1 98 318 ALA A N 1
ATOM 2338 C CA . ALA A 1 318 ? -14.234 -0.578 -5.266 1 98 318 ALA A CA 1
ATOM 2339 C C . ALA A 1 318 ? -13.492 -0.25 -3.975 1 98 318 ALA A C 1
ATOM 2341 O O . ALA A 1 318 ? -12.867 0.809 -3.861 1 98 318 ALA A O 1
ATOM 2342 N N . THR A 1 319 ? -13.57 -1.163 -3.021 1 98.25 319 THR A N 1
ATOM 2343 C CA . THR A 1 319 ? -12.836 -1.018 -1.77 1 98.25 319 THR A CA 1
ATOM 2344 C C . THR A 1 319 ? -11.336 -0.897 -2.031 1 98.25 319 THR A C 1
ATOM 2346 O O . THR A 1 319 ? -10.688 0.028 -1.541 1 98.25 319 THR A O 1
ATOM 2349 N N . LEU A 1 320 ? -10.852 -1.768 -2.85 1 98.62 320 LEU A N 1
ATOM 2350 C CA . LEU A 1 320 ? -9.422 -1.831 -3.121 1 98.62 320 LEU A CA 1
ATOM 2351 C C . LEU A 1 320 ? -8.961 -0.616 -3.922 1 98.62 320 LEU A C 1
ATOM 2353 O O . LEU A 1 320 ? -7.848 -0.125 -3.732 1 98.62 320 LEU A O 1
ATOM 2357 N N . ALA A 1 321 ? -9.805 -0.142 -4.797 1 97.56 321 ALA A N 1
ATOM 2358 C CA . ALA A 1 321 ? -9.508 1.081 -5.539 1 97.56 321 ALA A CA 1
ATOM 2359 C C . ALA A 1 321 ? -9.391 2.277 -4.598 1 97.56 321 ALA A C 1
ATOM 2361 O O . ALA A 1 321 ? -8.453 3.076 -4.719 1 97.56 321 ALA A O 1
ATOM 2362 N N . CYS A 1 322 ? -10.258 2.357 -3.631 1 96.56 322 CYS A N 1
ATOM 2363 C CA . CYS A 1 322 ? -10.258 3.457 -2.672 1 96.56 322 CYS A CA 1
ATOM 2364 C C . CYS A 1 322 ? -9.016 3.412 -1.79 1 96.56 322 CYS A C 1
ATOM 2366 O O . CYS A 1 322 ? -8.445 4.453 -1.465 1 96.56 322 CYS A O 1
ATOM 2368 N N . VAL A 1 323 ? -8.633 2.264 -1.43 1 97.88 323 VAL A N 1
ATOM 2369 C CA . VAL A 1 323 ? -7.535 2.092 -0.481 1 97.88 323 VAL A CA 1
ATOM 2370 C C . VAL A 1 323 ? -6.199 2.299 -1.191 1 97.88 323 VAL A C 1
ATOM 2372 O O . VAL A 1 323 ? -5.352 3.059 -0.719 1 97.88 323 VAL A O 1
ATOM 2375 N N . LEU A 1 324 ? -6.047 1.726 -2.42 1 97.44 324 LEU A N 1
ATOM 2376 C CA . LEU A 1 324 ? -4.715 1.565 -2.996 1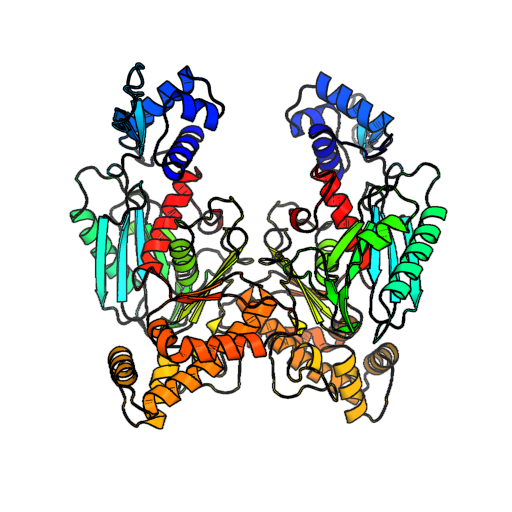 97.44 324 LEU A CA 1
ATOM 2377 C C . LEU A 1 324 ? -4.531 2.482 -4.199 1 97.44 324 LEU A C 1
ATOM 2379 O O . LEU A 1 324 ? -3.4 2.742 -4.617 1 97.44 324 LEU A O 1
ATOM 2383 N N . GLN A 1 325 ? -5.562 2.871 -4.871 1 95.25 325 GLN A N 1
ATOM 2384 C CA . GLN A 1 325 ? -5.574 3.564 -6.156 1 95.25 325 GLN A CA 1
ATOM 2385 C C . GLN A 1 325 ? -4.594 2.926 -7.133 1 95.25 325 GLN A C 1
ATOM 2387 O O . GLN A 1 325 ? -3.701 3.598 -7.656 1 95.25 325 GLN A O 1
ATOM 2392 N N . PRO A 1 326 ? -4.777 1.682 -7.422 1 95.81 326 PRO A N 1
ATOM 2393 C CA . PRO A 1 326 ? -3.916 1.086 -8.445 1 95.81 326 PRO A CA 1
ATOM 2394 C C . PRO A 1 326 ? -4.203 1.623 -9.844 1 95.81 326 PRO A C 1
ATOM 2396 O O . PRO A 1 326 ? -5.336 2.01 -10.141 1 95.81 326 PRO A O 1
ATOM 2399 N N . GLY A 1 327 ? -3.18 1.712 -10.672 1 92.19 327 GLY A N 1
ATOM 2400 C CA . GLY A 1 327 ? -3.404 2.066 -12.062 1 92.19 327 GLY A CA 1
ATOM 2401 C C . GLY A 1 327 ? -4.117 0.982 -12.844 1 92.19 327 GLY A C 1
ATOM 2402 O O . GLY A 1 327 ? -4.887 1.276 -13.766 1 92.19 327 GLY A O 1
ATOM 2403 N N . ARG A 1 328 ? -3.848 -0.229 -12.461 1 94.31 328 ARG A N 1
ATOM 2404 C CA . ARG A 1 328 ? -4.516 -1.363 -13.086 1 94.31 328 ARG A CA 1
ATOM 2405 C C . ARG A 1 328 ? -4.766 -2.479 -12.078 1 94.31 328 ARG A C 1
ATOM 2407 O O . ARG A 1 328 ? -4.02 -2.623 -11.109 1 94.31 328 ARG A O 1
ATOM 2414 N N . ILE A 1 329 ? -5.82 -3.139 -12.305 1 97.94 329 ILE A N 1
ATOM 2415 C CA . ILE A 1 329 ? -6.195 -4.348 -11.586 1 97.94 329 ILE A CA 1
ATOM 2416 C C . ILE A 1 329 ? -6.164 -5.547 -12.531 1 97.94 329 ILE A C 1
ATOM 2418 O O . ILE A 1 329 ? -6.863 -5.562 -13.547 1 97.94 329 ILE A O 1
ATOM 2422 N N . ILE A 1 330 ? -5.332 -6.5 -12.203 1 97.88 330 ILE A N 1
ATOM 2423 C CA . ILE A 1 330 ? -5.164 -7.691 -13.023 1 97.88 330 ILE A CA 1
ATOM 2424 C C . ILE A 1 330 ? -5.875 -8.875 -12.367 1 97.88 330 ILE A C 1
ATOM 2426 O O . ILE A 1 330 ? -5.492 -9.312 -11.281 1 97.88 330 ILE A O 1
ATOM 2430 N N . LEU A 1 331 ? -6.93 -9.375 -12.984 1 98.69 331 LEU A N 1
ATOM 2431 C CA . LEU A 1 331 ? -7.621 -10.57 -12.516 1 98.69 331 LEU A CA 1
ATOM 2432 C C . LEU A 1 331 ? -6.891 -11.828 -12.969 1 98.69 331 LEU A C 1
ATOM 2434 O O . LEU A 1 331 ? -6.715 -12.055 -14.164 1 98.69 331 LEU A O 1
ATOM 2438 N N . ALA A 1 332 ? -6.426 -12.547 -12.008 1 98.31 332 ALA A N 1
ATOM 2439 C CA . ALA A 1 332 ? -5.691 -13.781 -12.273 1 98.31 332 ALA A CA 1
ATOM 2440 C C . ALA A 1 332 ? -6.395 -14.984 -11.648 1 98.31 332 ALA A C 1
ATOM 2442 O O . ALA A 1 332 ? -7.363 -14.82 -10.906 1 98.31 332 ALA A O 1
ATOM 2443 N N . GLY A 1 333 ? -5.898 -16.188 -11.992 1 97.38 333 GLY A N 1
ATOM 2444 C CA . GLY A 1 333 ? -6.496 -17.422 -11.5 1 97.38 333 GLY A CA 1
ATOM 2445 C C . GLY A 1 333 ? -7.539 -17.984 -12.445 1 97.38 333 GLY A C 1
ATOM 2446 O O . GLY A 1 333 ? -7.949 -17.328 -13.398 1 97.38 333 GLY A O 1
ATOM 2447 N N . SER A 1 334 ? -8.016 -19.156 -12.148 1 96.12 334 SER A N 1
ATOM 2448 C CA . SER A 1 334 ? -8.875 -19.906 -13.055 1 96.12 334 SER A CA 1
ATOM 2449 C C . SER A 1 334 ? -10.234 -19.234 -13.219 1 96.12 334 SER A C 1
ATOM 2451 O O . SER A 1 334 ? -10.805 -19.219 -14.312 1 96.12 334 SER A O 1
ATOM 2453 N N . VAL A 1 335 ? -10.711 -18.562 -12.195 1 97.5 335 VAL A N 1
ATOM 2454 C CA . VAL A 1 335 ? -12.047 -17.969 -12.195 1 97.5 335 VAL A CA 1
ATOM 2455 C C . VAL A 1 335 ? -12.062 -16.703 -13.047 1 97.5 335 VAL A C 1
ATOM 2457 O O . VAL A 1 335 ? -13.125 -16.266 -13.5 1 97.5 335 VAL A O 1
ATOM 2460 N N . SER A 1 336 ? -10.867 -16.109 -13.266 1 97.38 336 SER A N 1
ATOM 2461 C CA . SER A 1 336 ? -10.789 -14.867 -14.031 1 97.38 336 SER A CA 1
ATOM 2462 C C . SER A 1 336 ? -11.273 -15.07 -15.461 1 97.38 336 SER A C 1
ATOM 2464 O O . SER A 1 336 ? -11.562 -14.102 -16.172 1 97.38 336 SER A O 1
ATOM 2466 N N . ALA A 1 337 ? -11.383 -16.344 -15.898 1 96.56 337 ALA A N 1
ATOM 2467 C CA . ALA A 1 337 ? -11.867 -16.672 -17.234 1 96.56 337 ALA A CA 1
ATOM 2468 C C . ALA A 1 337 ? -13.305 -16.188 -17.438 1 96.56 337 ALA A C 1
ATOM 2470 O O . ALA A 1 337 ? -13.789 -16.109 -18.562 1 96.56 337 ALA A O 1
ATOM 2471 N N . ILE A 1 338 ? -14.008 -15.859 -16.375 1 97.06 338 ILE A N 1
ATOM 2472 C CA . ILE A 1 338 ? -15.391 -15.398 -16.406 1 97.06 338 ILE A CA 1
ATOM 2473 C C . ILE A 1 338 ? -15.438 -13.922 -16.812 1 97.06 338 ILE A C 1
ATOM 2475 O O . ILE A 1 338 ? -16.438 -13.453 -17.359 1 97.06 338 ILE A O 1
ATOM 2479 N N . TYR A 1 339 ? -14.406 -13.234 -16.594 1 98.31 339 TYR A N 1
ATOM 2480 C CA . TYR A 1 339 ? -14.383 -11.781 -16.625 1 98.31 339 TYR A CA 1
ATOM 2481 C C . TYR A 1 339 ? -14.758 -11.266 -18.016 1 98.31 339 TYR A C 1
ATOM 2483 O O . TYR A 1 339 ? -15.57 -10.344 -18.141 1 98.31 339 TYR A O 1
ATOM 2491 N N . PRO A 1 340 ? -14.266 -11.891 -19.109 1 97.75 340 PRO A N 1
ATOM 2492 C CA . PRO A 1 340 ? -14.594 -11.359 -20.438 1 97.75 340 PRO A CA 1
ATOM 2493 C C . PRO A 1 340 ? -16.094 -11.32 -20.703 1 97.75 340 PRO A C 1
ATOM 2495 O O . PRO A 1 340 ? -16.562 -10.469 -21.453 1 97.75 340 PRO A O 1
ATOM 2498 N N . PHE A 1 341 ? -16.859 -12.148 -20.078 1 98.19 341 PHE A N 1
ATOM 2499 C CA . PHE A 1 341 ? -18.297 -12.227 -20.312 1 98.19 341 PHE A CA 1
ATOM 2500 C C . PHE A 1 341 ? -19.031 -11.109 -19.594 1 98.19 341 PHE A C 1
ATOM 2502 O O . PHE A 1 341 ? -20.188 -10.82 -19.875 1 98.19 341 PHE A O 1
ATOM 2509 N N . VAL A 1 342 ? -18.344 -10.492 -18.609 1 98.44 342 VAL A N 1
ATOM 2510 C CA . VAL A 1 342 ? -19.016 -9.484 -17.797 1 98.44 342 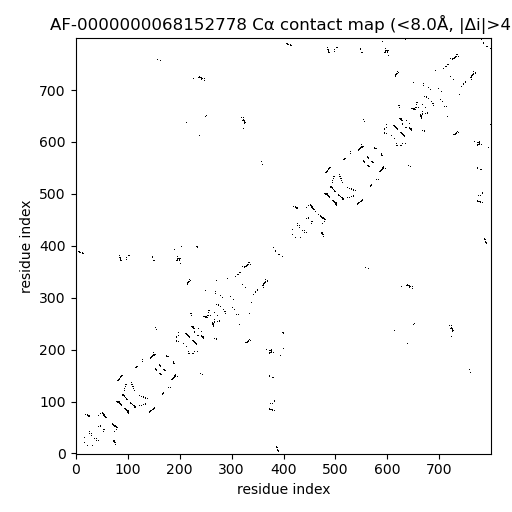VAL A CA 1
ATOM 2511 C C . VAL A 1 342 ? -18.156 -8.234 -17.703 1 98.44 342 VAL A C 1
ATOM 2513 O O . VAL A 1 342 ? -18.344 -7.418 -16.797 1 98.44 342 VAL A O 1
ATOM 2516 N N . ALA A 1 343 ? -17.172 -8.016 -18.547 1 98.44 343 ALA A N 1
ATOM 2517 C CA . ALA A 1 343 ? -16.188 -6.938 -18.484 1 98.44 343 ALA A CA 1
ATOM 2518 C C . ALA A 1 343 ? -16.875 -5.574 -18.531 1 98.44 343 ALA A C 1
ATOM 2520 O O . ALA A 1 343 ? -16.609 -4.711 -17.688 1 98.44 343 ALA A O 1
ATOM 2521 N N . GLU A 1 344 ? -17.75 -5.387 -19.484 1 98.19 344 GLU A N 1
ATOM 2522 C CA . GLU A 1 344 ? -18.422 -4.105 -19.641 1 98.19 344 GLU A CA 1
ATOM 2523 C C . GLU A 1 344 ? -19.234 -3.738 -18.406 1 98.19 344 GLU A C 1
ATOM 2525 O O . GLU A 1 344 ? -19.141 -2.611 -17.906 1 98.19 344 GLU A O 1
ATOM 2530 N N . GLN A 1 345 ? -19.953 -4.707 -17.922 1 98.38 345 GLN A N 1
ATOM 2531 C CA . GLN A 1 345 ? -20.734 -4.484 -16.703 1 98.38 345 GLN A CA 1
ATOM 2532 C C . GLN A 1 345 ? -19.844 -4.145 -15.523 1 98.38 345 GLN A C 1
ATOM 2534 O O . GLN A 1 345 ? -20.141 -3.232 -14.75 1 98.38 345 GLN A O 1
ATOM 2539 N N . THR A 1 346 ? -18.797 -4.902 -15.359 1 98.5 346 THR A N 1
ATOM 2540 C CA . THR A 1 346 ? -17.859 -4.711 -14.25 1 98.5 346 THR A CA 1
ATOM 2541 C C . THR A 1 346 ? -17.266 -3.307 -14.281 1 98.5 346 THR A C 1
ATOM 2543 O O . THR A 1 346 ? -17.25 -2.613 -13.266 1 98.5 346 THR A O 1
ATOM 2546 N N . GLU A 1 347 ? -16.828 -2.9 -15.43 1 97.94 347 GLU A N 1
ATOM 2547 C CA . GLU A 1 347 ? -16.188 -1.596 -15.578 1 97.94 347 GLU A CA 1
ATOM 2548 C C . GLU A 1 347 ? -17.172 -0.466 -15.297 1 97.94 347 GLU A C 1
ATOM 2550 O O . GLU A 1 347 ? -16.828 0.51 -14.625 1 97.94 347 GLU A O 1
ATOM 2555 N N . ALA A 1 348 ? -18.359 -0.578 -15.773 1 98 348 ALA A N 1
ATOM 2556 C CA . ALA A 1 348 ? -19.391 0.429 -15.539 1 98 348 ALA A CA 1
ATOM 2557 C C . ALA A 1 348 ? -19.75 0.514 -14.062 1 98 348 ALA A C 1
ATOM 2559 O O . ALA A 1 348 ? -19.844 1.608 -13.5 1 98 348 ALA A O 1
ATOM 2560 N N . LEU A 1 349 ? -19.953 -0.654 -13.453 1 98 349 LEU A N 1
ATOM 2561 C CA . LEU A 1 349 ? -20.297 -0.695 -12.039 1 98 349 LEU A CA 1
ATOM 2562 C C . LEU A 1 349 ? -19.172 -0.135 -11.18 1 98 349 LEU A C 1
ATOM 2564 O O . LEU A 1 349 ? -19.422 0.564 -10.195 1 98 349 LEU A O 1
ATOM 2568 N N . LEU A 1 350 ? -17.938 -0.491 -11.539 1 98.19 350 LEU A N 1
ATOM 2569 C CA . LEU A 1 350 ? -16.781 0.005 -10.789 1 98.19 350 LEU A CA 1
ATOM 2570 C C . LEU A 1 350 ? -16.703 1.525 -10.867 1 98.19 350 LEU A C 1
ATOM 2572 O O . LEU A 1 350 ? -16.547 2.197 -9.844 1 98.19 350 LEU A O 1
ATOM 2576 N N . ALA A 1 351 ? -16.844 2.051 -12.031 1 96.75 351 ALA A N 1
ATOM 2577 C CA . ALA A 1 351 ? -16.812 3.5 -12.211 1 96.75 351 ALA A CA 1
ATOM 2578 C C . ALA A 1 351 ? -17.922 4.172 -11.406 1 96.75 351 ALA A C 1
ATOM 2580 O O . ALA A 1 351 ? -17.688 5.188 -10.742 1 96.75 351 ALA A O 1
ATOM 2581 N N . ALA A 1 352 ? -19.062 3.596 -11.398 1 96.31 352 ALA A N 1
ATOM 2582 C CA . ALA A 1 352 ? -20.219 4.148 -10.695 1 96.31 352 ALA A CA 1
ATOM 2583 C C . ALA A 1 352 ? -20.031 4.07 -9.18 1 96.31 352 ALA A C 1
ATOM 2585 O O . ALA A 1 352 ? -20.688 4.801 -8.43 1 96.31 352 ALA A O 1
ATOM 2586 N N . SER A 1 353 ? -19.172 3.164 -8.75 1 95.81 353 SER A N 1
ATOM 2587 C CA . SER A 1 353 ? -18.984 2.928 -7.324 1 95.81 353 SER A CA 1
ATOM 2588 C C . SER A 1 353 ? -17.969 3.902 -6.73 1 95.81 353 SER A C 1
ATOM 2590 O O . SER A 1 353 ? -17.859 4.016 -5.508 1 95.81 353 SER A O 1
ATOM 2592 N N . LEU A 1 354 ? -17.25 4.602 -7.516 1 94.38 354 LEU A N 1
ATOM 2593 C CA . LEU A 1 354 ? -16.219 5.508 -7.035 1 94.38 354 LEU A CA 1
ATOM 2594 C C . LEU A 1 354 ? -16.719 6.949 -7.027 1 94.38 354 LEU A C 1
ATOM 2596 O O . LEU A 1 354 ? -17.672 7.285 -7.746 1 94.38 354 LEU A O 1
ATOM 2600 N N . ILE A 1 355 ? -16.172 7.727 -6.18 1 89.62 355 ILE A N 1
ATOM 2601 C CA . ILE A 1 355 ? -16.609 9.117 -6.055 1 89.62 355 ILE A CA 1
ATOM 2602 C C . ILE A 1 355 ? -16.281 9.875 -7.336 1 89.62 355 ILE A C 1
ATOM 2604 O O . ILE A 1 355 ? -15.344 9.523 -8.055 1 89.62 355 ILE A O 1
ATOM 2608 N N . GLU A 1 356 ? -16.969 10.898 -7.535 1 85.5 356 GLU A N 1
ATOM 2609 C CA . GLU A 1 356 ? -16.797 11.703 -8.734 1 85.5 356 GLU A CA 1
ATOM 2610 C C . GLU A 1 356 ? -15.375 12.242 -8.836 1 85.5 356 GLU A C 1
ATOM 2612 O O . GLU A 1 356 ? -14.82 12.742 -7.852 1 85.5 356 GLU A O 1
ATOM 2617 N N . GLY A 1 357 ? -14.82 12.094 -10.016 1 84.19 357 GLY A N 1
ATOM 2618 C CA . GLY A 1 357 ? -13.5 12.641 -10.273 1 84.19 357 GLY A CA 1
ATOM 2619 C C . GLY A 1 357 ? -12.383 11.68 -9.922 1 84.19 357 GLY A C 1
ATOM 2620 O O . GLY A 1 357 ? -11.227 11.906 -10.281 1 84.19 357 GLY A O 1
ATOM 2621 N N . TYR A 1 358 ? -12.703 10.641 -9.18 1 89.75 358 TYR A N 1
ATOM 2622 C CA . TYR A 1 358 ? -11.68 9.68 -8.797 1 89.75 358 TYR A CA 1
ATOM 2623 C C . TYR A 1 358 ? -11.289 8.797 -9.977 1 89.75 358 TYR A C 1
ATOM 2625 O O . TYR A 1 358 ? -12.156 8.219 -10.641 1 89.75 358 TYR A O 1
ATOM 2633 N N . PRO A 1 359 ? -10.055 8.672 -10.297 1 86.81 359 PRO A N 1
ATOM 2634 C CA . PRO A 1 359 ? -9.633 7.844 -11.43 1 86.81 359 PRO A CA 1
ATOM 2635 C C . PRO A 1 359 ? -10 6.371 -11.25 1 86.81 359 PRO A C 1
ATOM 2637 O O . PRO A 1 359 ? -9.727 5.785 -10.203 1 86.81 359 PRO A O 1
ATOM 2640 N N . THR A 1 360 ? -10.602 5.816 -12.25 1 92.56 360 THR A N 1
ATOM 2641 C CA . THR A 1 360 ? -10.969 4.406 -12.242 1 92.56 360 THR A CA 1
ATOM 2642 C C . THR A 1 360 ? -9.82 3.543 -12.758 1 92.56 360 THR A C 1
ATOM 2644 O O . THR A 1 360 ? -9.281 3.795 -13.836 1 92.56 360 THR A O 1
ATOM 2647 N N . PRO A 1 361 ? -9.43 2.545 -12 1 95.19 361 PRO A N 1
ATOM 2648 C CA . PRO A 1 361 ? -8.383 1.667 -12.516 1 95.19 361 PRO A CA 1
ATOM 2649 C C . PRO A 1 361 ? -8.836 0.824 -13.703 1 95.19 361 PRO A C 1
ATOM 2651 O O . PRO A 1 361 ? -10.016 0.475 -13.797 1 95.19 361 PRO A O 1
ATOM 2654 N N . ARG A 1 362 ? -7.895 0.534 -14.562 1 95.56 362 ARG A N 1
ATOM 2655 C CA . ARG A 1 362 ? -8.156 -0.414 -15.641 1 95.56 362 ARG A CA 1
ATOM 2656 C C . ARG A 1 362 ? -8.18 -1.847 -15.117 1 95.56 362 ARG A C 1
ATOM 2658 O O . ARG A 1 362 ? -7.301 -2.248 -14.352 1 95.56 362 ARG A O 1
ATOM 2665 N N . VAL A 1 363 ? -9.25 -2.57 -15.508 1 98.06 363 VAL A N 1
ATOM 2666 C CA . VAL A 1 363 ? -9.336 -3.973 -15.109 1 98.06 363 VAL A CA 1
ATOM 2667 C C . VAL A 1 363 ? -9 -4.867 -16.297 1 98.06 363 VAL A C 1
ATOM 2669 O O . VAL A 1 363 ? -9.531 -4.676 -17.406 1 98.06 363 VAL A O 1
ATOM 2672 N N . GLU A 1 364 ? -8.086 -5.785 -16.141 1 96.94 364 GLU A N 1
ATOM 2673 C CA . GLU A 1 364 ? -7.688 -6.688 -17.203 1 96.94 364 GLU A CA 1
ATOM 2674 C C . GLU A 1 364 ? -7.434 -8.094 -16.672 1 96.94 364 GLU A C 1
ATOM 2676 O O . GLU A 1 364 ? -7.324 -8.297 -15.469 1 96.94 364 GLU A O 1
ATOM 2681 N N . THR A 1 365 ? -7.398 -9.047 -17.547 1 97.38 365 THR A N 1
ATOM 2682 C CA . THR A 1 365 ? -7.094 -10.422 -17.172 1 97.38 365 THR A CA 1
ATOM 2683 C C . THR A 1 365 ? -5.594 -10.695 -17.266 1 97.38 365 THR A C 1
ATOM 2685 O O . THR A 1 365 ? -4.906 -10.109 -18.094 1 97.38 365 THR A O 1
ATOM 2688 N N . SER A 1 366 ? -5.145 -11.5 -16.391 1 96.25 366 SER A N 1
ATOM 2689 C CA . SER A 1 366 ? -3.736 -11.883 -16.359 1 96.25 366 SER A CA 1
ATOM 2690 C C . SER A 1 366 ? -3.307 -12.523 -17.672 1 96.25 366 SER A C 1
ATOM 2692 O O . SER A 1 366 ? -4.086 -13.242 -18.312 1 96.25 366 SER A O 1
ATOM 2694 N N . SER A 1 367 ? -2.061 -12.336 -18.062 1 92.88 367 SER A N 1
ATOM 2695 C CA . SER A 1 367 ? -1.491 -12.922 -19.281 1 92.88 367 SER A CA 1
ATOM 2696 C C . SER A 1 367 ? -0.688 -14.18 -18.953 1 92.88 367 SER A C 1
ATOM 2698 O O . SER A 1 367 ? -0.279 -14.906 -19.859 1 92.88 367 SER A O 1
ATOM 2700 N N . THR A 1 368 ? -0.503 -14.477 -17.719 1 93.31 368 THR A N 1
ATOM 2701 C CA . THR A 1 368 ? 0.408 -15.547 -17.328 1 93.31 368 THR A CA 1
ATOM 2702 C C . THR A 1 368 ? -0.34 -16.875 -17.188 1 93.31 368 THR A C 1
ATOM 2704 O O . THR A 1 368 ? 0.278 -17.938 -17.094 1 93.31 368 THR A O 1
ATOM 2707 N N . GLY A 1 369 ? -1.649 -16.812 -17.125 1 91.38 369 GLY A N 1
ATOM 2708 C CA . GLY A 1 369 ? -2.445 -18.016 -16.984 1 91.38 369 GLY A CA 1
ATOM 2709 C C . GLY A 1 369 ? -2.1 -18.812 -15.742 1 91.38 369 GLY A C 1
ATOM 2710 O O . GLY A 1 369 ? -1.858 -18.234 -14.68 1 91.38 369 GLY A O 1
ATOM 2711 N N . ASN A 1 370 ? -2.1 -20.125 -15.898 1 92.5 370 ASN A N 1
ATOM 2712 C CA . ASN A 1 370 ? -1.89 -21.047 -14.773 1 92.5 370 ASN A CA 1
ATOM 2713 C C . ASN A 1 370 ? -0.436 -21.031 -14.312 1 92.5 370 ASN A C 1
ATOM 2715 O O . ASN A 1 370 ? -0.126 -21.5 -13.219 1 92.5 370 ASN A O 1
ATOM 2719 N N . ASP A 1 371 ? 0.458 -20.422 -15.062 1 96.69 371 ASP A N 1
ATOM 2720 C CA . ASP A 1 371 ? 1.884 -20.453 -14.75 1 96.69 371 ASP A CA 1
ATOM 2721 C C . ASP A 1 371 ? 2.252 -19.344 -13.766 1 96.69 371 ASP A C 1
ATOM 2723 O O . ASP A 1 371 ? 3.344 -19.359 -13.195 1 96.69 371 ASP A O 1
ATOM 2727 N N . GLY A 1 372 ? 1.356 -18.438 -13.531 1 97.5 372 GLY A N 1
ATOM 2728 C CA . GLY A 1 372 ? 1.64 -17.188 -12.836 1 97.5 372 GLY A CA 1
ATOM 2729 C C . GLY A 1 372 ? 2.365 -17.406 -11.516 1 97.5 372 GLY A C 1
ATOM 2730 O O . GLY A 1 372 ? 3.447 -16.844 -11.305 1 97.5 372 GLY A O 1
ATOM 2731 N N . PRO A 1 373 ? 1.8 -18.234 -10.648 1 98.31 373 PRO A N 1
ATOM 2732 C CA . PRO A 1 373 ? 2.402 -18.375 -9.32 1 98.31 373 PRO A CA 1
ATOM 2733 C C . PRO A 1 373 ? 3.809 -18.969 -9.367 1 98.31 373 PRO A C 1
ATOM 2735 O O . PRO A 1 373 ? 4.742 -18.406 -8.797 1 98.31 373 PRO A O 1
ATOM 2738 N N . ALA A 1 374 ? 4.031 -20.062 -10.102 1 98.62 374 ALA A N 1
ATOM 2739 C CA . ALA A 1 374 ? 5.344 -20.688 -10.188 1 98.62 374 ALA A CA 1
ATOM 2740 C C . ALA A 1 374 ? 6.336 -19.797 -10.93 1 98.62 374 ALA A C 1
ATOM 2742 O O . ALA A 1 374 ? 7.496 -19.688 -10.531 1 98.62 374 ALA A O 1
ATOM 2743 N N . LEU A 1 375 ? 5.848 -19.203 -12 1 98.06 375 LEU A N 1
ATOM 2744 C CA . LEU A 1 375 ? 6.695 -18.312 -12.789 1 98.06 375 LEU A CA 1
ATOM 2745 C C . LEU A 1 375 ? 7.152 -17.125 -11.953 1 98.06 375 LEU A C 1
ATOM 2747 O O . LEU A 1 375 ? 8.336 -16.766 -11.953 1 98.06 375 LEU A O 1
ATOM 2751 N N . GLY A 1 376 ? 6.203 -16.5 -11.234 1 97.5 376 GLY A N 1
ATOM 2752 C CA . GLY A 1 376 ? 6.551 -15.398 -10.359 1 97.5 376 GLY A CA 1
ATOM 2753 C C . GLY A 1 376 ? 7.539 -15.781 -9.273 1 97.5 376 GLY A C 1
ATOM 2754 O O . GLY A 1 376 ? 8.438 -15 -8.938 1 97.5 376 GLY A O 1
ATOM 2755 N N . ALA A 1 377 ? 7.355 -16.938 -8.727 1 96.94 377 ALA A N 1
ATOM 2756 C CA . ALA A 1 377 ? 8.289 -17.453 -7.723 1 96.94 377 ALA A CA 1
ATOM 2757 C C . ALA A 1 377 ? 9.703 -17.562 -8.289 1 96.94 377 ALA A C 1
ATOM 2759 O O . ALA A 1 377 ? 10.672 -17.156 -7.645 1 96.94 377 ALA A O 1
ATOM 2760 N N . ALA A 1 378 ? 9.844 -18.062 -9.484 1 96.94 378 ALA A N 1
ATOM 2761 C CA . ALA A 1 378 ? 11.148 -18.156 -10.148 1 96.94 378 ALA A CA 1
ATOM 2762 C C . ALA A 1 378 ? 11.719 -16.766 -10.414 1 96.94 378 ALA A C 1
ATOM 2764 O O . ALA A 1 378 ? 12.906 -16.516 -10.211 1 96.94 378 ALA A O 1
ATOM 2765 N N . TYR A 1 379 ? 10.859 -15.883 -10.828 1 95.31 379 TYR A N 1
ATOM 2766 C CA . TYR A 1 379 ? 11.289 -14.523 -11.141 1 95.31 379 TYR A CA 1
ATOM 2767 C C . TYR A 1 379 ? 11.836 -13.836 -9.898 1 95.31 379 TYR A C 1
ATOM 2769 O O . TYR A 1 379 ? 12.766 -13.023 -9.992 1 95.31 379 TYR A O 1
ATOM 2777 N N . LEU A 1 380 ? 11.281 -14.117 -8.766 1 94.25 380 LEU A N 1
ATOM 2778 C CA . LEU A 1 380 ? 11.766 -13.5 -7.535 1 94.25 380 LEU A CA 1
ATOM 2779 C C . LEU A 1 380 ? 13.219 -13.891 -7.27 1 94.25 380 LEU A C 1
ATOM 2781 O O . LEU A 1 380 ? 14.016 -13.062 -6.82 1 94.25 380 LEU A O 1
ATOM 2785 N N . LEU A 1 381 ? 13.594 -15.109 -7.52 1 93.44 381 LEU A N 1
ATOM 2786 C CA . LEU A 1 381 ? 14.977 -15.547 -7.395 1 93.44 381 LEU A CA 1
ATOM 2787 C C . LEU A 1 381 ? 15.859 -14.859 -8.43 1 93.44 381 LEU A C 1
ATOM 2789 O O . LEU A 1 381 ? 16.969 -14.438 -8.109 1 93.44 381 LEU A O 1
ATOM 2793 N N . HIS A 1 382 ? 15.312 -14.781 -9.633 1 92.62 382 HIS A N 1
ATOM 2794 C CA . HIS A 1 382 ? 16.016 -14.109 -10.719 1 92.62 382 HIS A CA 1
ATOM 2795 C C . HIS A 1 382 ? 16.312 -12.656 -10.375 1 92.62 382 HIS A C 1
ATOM 2797 O O . HIS A 1 382 ? 17.438 -12.195 -10.531 1 92.62 382 HIS A O 1
ATOM 2803 N N . GLN A 1 383 ? 15.367 -12.047 -9.852 1 90.06 383 GLN A N 1
ATOM 2804 C CA . GLN A 1 383 ? 15.5 -10.656 -9.438 1 90.06 383 GLN A CA 1
ATOM 2805 C C . GLN A 1 383 ? 16.547 -10.508 -8.328 1 90.06 383 GLN A C 1
ATOM 2807 O O . GLN A 1 383 ? 17.359 -9.578 -8.352 1 90.06 383 GLN A O 1
ATOM 2812 N N . ALA A 1 384 ? 16.438 -11.367 -7.383 1 88.75 384 ALA A N 1
ATOM 2813 C CA . ALA A 1 384 ? 17.375 -11.32 -6.266 1 88.75 384 ALA A CA 1
ATOM 2814 C C . ALA A 1 384 ? 18.812 -11.445 -6.758 1 88.75 384 ALA A C 1
ATOM 2816 O O . ALA A 1 384 ? 19.703 -10.727 -6.289 1 88.75 384 ALA A O 1
ATOM 2817 N N . MET A 1 385 ? 19.016 -12.289 -7.676 1 87.69 385 MET A N 1
ATOM 2818 C CA . MET A 1 385 ? 20.359 -12.484 -8.227 1 87.69 385 MET A CA 1
ATOM 2819 C C . MET A 1 385 ? 20.844 -11.211 -8.914 1 87.69 385 MET A C 1
ATOM 2821 O O . MET A 1 385 ? 21.984 -10.781 -8.695 1 87.69 385 MET A O 1
ATOM 2825 N N . LEU A 1 386 ? 20 -10.664 -9.688 1 88 386 LEU A N 1
ATOM 2826 C CA . LEU A 1 386 ? 20.391 -9.484 -10.453 1 88 386 LEU A CA 1
ATOM 2827 C C . LEU A 1 386 ? 20.578 -8.281 -9.531 1 88 386 LEU A C 1
ATOM 2829 O O . LEU A 1 386 ? 21.281 -7.332 -9.891 1 88 386 LEU A O 1
ATOM 2833 N N . ALA A 1 387 ? 19.969 -8.367 -8.406 1 84.31 387 ALA A N 1
ATOM 2834 C CA . ALA A 1 387 ? 20.141 -7.305 -7.418 1 84.31 387 ALA A CA 1
ATOM 2835 C C . ALA A 1 387 ? 21.375 -7.539 -6.57 1 84.31 387 ALA A C 1
ATOM 2837 O O . ALA A 1 387 ? 21.734 -6.703 -5.738 1 84.31 387 ALA A O 1
ATOM 2838 N N . GLY A 1 388 ? 22.016 -8.578 -6.715 1 81.06 388 GLY A N 1
ATOM 2839 C CA . GLY A 1 388 ? 23.234 -8.883 -5.988 1 81.06 388 GLY A CA 1
ATOM 2840 C C . GLY A 1 388 ? 22.984 -9.547 -4.648 1 81.06 388 GLY A C 1
ATOM 2841 O O . GLY A 1 388 ? 23.891 -9.625 -3.811 1 81.06 388 GLY A O 1
ATOM 2842 N N . ASN A 1 389 ? 21.75 -9.891 -4.441 1 70.12 389 ASN A N 1
ATOM 2843 C CA . ASN A 1 389 ? 21.406 -10.586 -3.201 1 70.12 389 ASN A CA 1
ATOM 2844 C C . ASN A 1 389 ? 21.547 -12.094 -3.35 1 70.12 389 ASN A C 1
ATOM 2846 O O . ASN A 1 389 ? 20.641 -12.758 -3.865 1 70.12 389 ASN A O 1
ATOM 2850 N N . THR A 1 390 ? 22.688 -12.594 -2.969 1 60.44 390 THR A N 1
ATOM 2851 C CA . THR A 1 390 ? 23.016 -13.992 -3.232 1 60.44 390 THR A CA 1
ATOM 2852 C C . THR A 1 390 ? 22.328 -14.906 -2.232 1 60.44 390 THR A C 1
ATOM 2854 O O . THR A 1 390 ? 22.234 -16.125 -2.449 1 60.44 390 THR A O 1
ATOM 2857 N N . ARG A 1 391 ? 21.922 -14.375 -1.132 1 59.19 391 ARG A N 1
ATOM 2858 C CA . ARG A 1 391 ? 21.141 -15.148 -0.177 1 59.19 391 ARG A CA 1
ATOM 2859 C C . ARG A 1 391 ? 19.859 -14.414 0.216 1 59.19 391 ARG A C 1
ATOM 2861 O O . ARG A 1 391 ? 19.75 -13.922 1.341 1 59.19 391 ARG A O 1
ATOM 2868 N N . PRO A 1 392 ? 19.062 -14.406 -0.826 1 61.34 392 PRO A N 1
ATOM 2869 C CA . PRO A 1 392 ? 17.875 -13.578 -0.564 1 61.34 392 PRO A CA 1
ATOM 2870 C C . PRO A 1 392 ? 16.984 -14.156 0.538 1 61.34 392 PRO A C 1
ATOM 2872 O O . PRO A 1 392 ? 16.922 -15.375 0.708 1 61.34 392 PRO A O 1
ATOM 2875 N N . HIS A 1 393 ? 16.734 -13.336 1.51 1 55.09 393 HIS A N 1
ATOM 2876 C CA . HIS A 1 393 ? 15.695 -13.672 2.48 1 55.09 393 HIS A CA 1
ATOM 2877 C C . HIS A 1 393 ? 14.328 -13.188 2.01 1 55.09 393 HIS A C 1
ATOM 2879 O O . HIS A 1 393 ? 14.234 -12.25 1.214 1 55.09 393 HIS A O 1
ATOM 2885 N N . MET A 1 394 ? 13.32 -14.016 2.34 1 52 394 MET A N 1
ATOM 2886 C CA . MET A 1 394 ? 11.953 -13.773 1.905 1 52 394 MET A CA 1
ATOM 2887 C C . MET A 1 394 ? 11.641 -12.281 1.885 1 52 394 MET A C 1
ATOM 2889 O O . MET A 1 394 ? 10.969 -11.797 0.97 1 52 394 MET A O 1
ATOM 2893 N N . ARG A 1 395 ? 12.016 -11.555 2.842 1 52.47 395 ARG A N 1
ATOM 2894 C CA . ARG A 1 395 ? 11.578 -10.172 3.035 1 52.47 395 ARG A CA 1
ATOM 2895 C C . ARG A 1 395 ? 12.383 -9.219 2.164 1 52.47 395 ARG A C 1
ATOM 2897 O O . ARG A 1 395 ? 11.969 -8.078 1.946 1 52.47 395 ARG A O 1
ATOM 2904 N N . ASP A 1 396 ? 13.508 -9.711 1.664 1 52.31 396 ASP A N 1
ATOM 2905 C CA . ASP A 1 396 ? 14.422 -8.781 1.004 1 52.31 396 ASP A CA 1
ATOM 2906 C C . ASP A 1 396 ? 14.211 -8.789 -0.509 1 52.31 396 ASP A C 1
ATOM 2908 O O . ASP A 1 396 ? 14.742 -7.934 -1.218 1 52.31 396 ASP A O 1
ATOM 2912 N N . VAL A 1 397 ? 13.586 -9.828 -1.069 1 39.88 397 VAL A N 1
ATOM 2913 C CA . VAL A 1 397 ? 13.609 -10.016 -2.516 1 39.88 397 VAL A CA 1
ATOM 2914 C C . VAL A 1 397 ? 12.688 -9 -3.184 1 39.88 397 VAL A C 1
ATOM 2916 O O . VAL A 1 397 ? 12.758 -8.789 -4.395 1 39.88 397 VAL A O 1
ATOM 2919 N N . ALA A 1 398 ? 11.695 -8.367 -2.787 1 44.47 398 ALA A N 1
ATOM 2920 C CA . ALA A 1 398 ? 10.664 -7.777 -3.633 1 44.47 398 ALA A CA 1
ATOM 2921 C C . ALA A 1 398 ? 11.102 -6.414 -4.164 1 44.47 398 ALA A C 1
ATOM 2923 O O . ALA A 1 398 ? 10.266 -5.605 -4.574 1 44.47 398 ALA A O 1
ATOM 2924 N N . VAL A 1 399 ? 12.352 -5.938 -3.992 1 39.09 399 VAL A N 1
ATOM 2925 C CA . VAL A 1 399 ? 12.547 -4.582 -4.492 1 39.09 399 VAL A CA 1
ATOM 2926 C C . VAL A 1 399 ? 12.836 -4.621 -5.992 1 39.09 399 VAL A C 1
ATOM 2928 O O . VAL A 1 399 ? 13.797 -5.258 -6.43 1 39.09 399 VAL A O 1
ATOM 2931 N N . LEU A 1 400 ? 11.695 -4.605 -6.812 1 35.66 400 LEU A N 1
ATOM 2932 C CA . LEU A 1 400 ? 12.086 -4.52 -8.219 1 35.66 400 LEU A CA 1
ATOM 2933 C C . LEU A 1 400 ? 12.875 -3.238 -8.484 1 35.66 400 LEU A C 1
ATOM 2935 O O . LEU A 1 400 ? 12.609 -2.201 -7.875 1 35.66 400 LEU A O 1
ATOM 2939 N N . MET B 1 1 ? 17.609 38.094 -6.734 1 28.2 1 MET B N 1
ATOM 2940 C CA . MET B 1 1 ? 18.375 36.844 -6.648 1 28.2 1 MET B CA 1
ATOM 2941 C C . MET B 1 1 ? 17.562 35.75 -5.977 1 28.2 1 MET B C 1
ATOM 2943 O O . MET B 1 1 ? 16.922 35.969 -4.945 1 28.2 1 MET B O 1
ATOM 2947 N N . SER B 1 2 ? 17.125 34.875 -6.734 1 37.19 2 SER B N 1
ATOM 2948 C CA . SER B 1 2 ? 16.25 33.781 -6.281 1 37.19 2 SER B CA 1
ATOM 2949 C C . SER B 1 2 ? 16.797 33.125 -5.023 1 37.19 2 SER B C 1
ATOM 2951 O O . SER B 1 2 ? 17.938 32.656 -5.008 1 37.19 2 SER B O 1
ATOM 2953 N N . ASN B 1 3 ? 16.531 33.625 -3.932 1 41.34 3 ASN B N 1
ATOM 2954 C CA . ASN B 1 3 ? 17 33.219 -2.615 1 41.34 3 ASN B CA 1
ATOM 2955 C C . ASN B 1 3 ? 16.703 31.75 -2.35 1 41.34 3 ASN B C 1
ATOM 2957 O O . ASN B 1 3 ? 16.375 31.375 -1.224 1 41.34 3 ASN B O 1
ATOM 2961 N N . THR B 1 4 ? 16.438 31.094 -3.371 1 46.81 4 THR B N 1
ATOM 2962 C CA . THR B 1 4 ? 16.234 29.656 -3.168 1 46.81 4 THR B CA 1
ATOM 2963 C C . THR B 1 4 ? 17.516 28.984 -2.68 1 46.81 4 THR B C 1
ATOM 2965 O O . THR B 1 4 ? 18.578 29.156 -3.279 1 46.81 4 THR B O 1
ATOM 2968 N N . LEU B 1 5 ? 17.609 28.781 -1.481 1 51.16 5 LEU B N 1
ATOM 2969 C CA . LEU B 1 5 ? 18.75 28.031 -0.942 1 51.16 5 LEU B CA 1
ATOM 2970 C C . LEU B 1 5 ? 19.016 26.781 -1.771 1 51.16 5 LEU B C 1
ATOM 2972 O O . LEU B 1 5 ? 18.156 25.906 -1.888 1 51.16 5 LEU B O 1
ATOM 2976 N N . LEU B 1 6 ? 19.719 26.891 -2.846 1 55.28 6 LEU B N 1
ATOM 2977 C CA . LEU B 1 6 ? 20.172 25.734 -3.605 1 55.28 6 LEU B CA 1
ATOM 2978 C C . LEU B 1 6 ? 21.188 24.922 -2.803 1 55.28 6 LEU B C 1
ATOM 2980 O O . LEU B 1 6 ? 22.219 25.453 -2.391 1 55.28 6 LEU B O 1
ATOM 2984 N N . PHE B 1 7 ? 20.703 23.891 -2.086 1 64.19 7 PHE B N 1
ATOM 2985 C CA . PHE B 1 7 ? 21.625 23.031 -1.354 1 64.19 7 PHE B CA 1
ATOM 2986 C C . PHE B 1 7 ? 22.359 22.094 -2.303 1 64.19 7 PHE B C 1
ATOM 2988 O O . PHE B 1 7 ? 21.75 21.531 -3.225 1 64.19 7 PHE B O 1
ATOM 2995 N N . ARG B 1 8 ? 23.641 22.188 -2.146 1 71.62 8 ARG B N 1
ATOM 2996 C CA . ARG B 1 8 ? 24.422 21.141 -2.789 1 71.62 8 ARG B CA 1
ATOM 2997 C C . ARG B 1 8 ? 24.125 19.766 -2.178 1 71.62 8 ARG B C 1
ATOM 2999 O O . ARG B 1 8 ? 23.734 19.688 -1.007 1 71.62 8 ARG B O 1
ATOM 3006 N N . PRO B 1 9 ? 24.188 18.859 -2.924 1 80.62 9 PRO B N 1
ATOM 3007 C CA . PRO B 1 9 ? 23.859 17.5 -2.457 1 80.62 9 PRO B CA 1
ATOM 3008 C C . PRO B 1 9 ? 24.547 17.156 -1.14 1 80.62 9 PRO B C 1
ATOM 3010 O O . PRO B 1 9 ? 23.906 16.594 -0.236 1 80.62 9 PRO B O 1
ATOM 3013 N N . ASN B 1 10 ? 25.766 17.594 -1.029 1 87.81 10 ASN B N 1
ATOM 3014 C CA . ASN B 1 10 ? 26.5 17.234 0.178 1 87.81 10 ASN B CA 1
ATOM 3015 C C . ASN B 1 10 ? 26 18.016 1.389 1 87.81 10 ASN B C 1
ATOM 3017 O O . ASN B 1 10 ? 26.094 17.547 2.521 1 87.81 10 ASN B O 1
ATOM 3021 N N . GLU B 1 11 ? 25.531 19.188 1.145 1 89.38 11 GLU B N 1
ATOM 3022 C CA . GLU B 1 11 ? 25 19.984 2.246 1 89.38 11 GLU B CA 1
ATOM 3023 C C . GLU B 1 11 ? 23.719 19.344 2.801 1 89.38 11 GLU B C 1
ATOM 3025 O O . GLU B 1 11 ? 23.531 19.281 4.02 1 89.38 11 GLU B O 1
ATOM 3030 N N . ALA B 1 12 ? 22.906 18.891 1.876 1 88.69 12 ALA B N 1
ATOM 3031 C CA . ALA B 1 12 ? 21.688 18.203 2.303 1 88.69 12 ALA B CA 1
ATOM 3032 C C . ALA B 1 12 ? 22 16.938 3.094 1 88.69 12 ALA B C 1
ATOM 3034 O O . ALA B 1 12 ? 21.391 16.672 4.125 1 88.69 12 ALA B O 1
ATOM 3035 N N . ARG B 1 13 ? 22.938 16.234 2.617 1 90.56 13 ARG B N 1
ATOM 3036 C CA . ARG B 1 13 ? 23.359 15.016 3.307 1 90.56 13 ARG B CA 1
ATOM 3037 C C . ARG B 1 13 ? 23.906 15.336 4.695 1 90.56 13 ARG B C 1
ATOM 3039 O O . ARG B 1 13 ? 23.641 14.602 5.652 1 90.56 13 ARG B O 1
ATOM 3046 N N . ALA B 1 14 ? 24.672 16.359 4.738 1 92.94 14 ALA B N 1
ATOM 3047 C CA . ALA B 1 14 ? 25.219 16.781 6.023 1 92.94 14 ALA B CA 1
ATOM 3048 C C . ALA B 1 14 ? 24.109 17.156 7 1 92.94 14 ALA B C 1
ATOM 3050 O O . ALA B 1 14 ? 24.125 16.719 8.156 1 92.94 14 ALA B O 1
ATOM 3051 N N . LEU B 1 15 ? 23.219 17.922 6.523 1 91.19 15 LEU B N 1
ATOM 3052 C CA . LEU B 1 15 ? 22.094 18.344 7.359 1 91.19 15 LEU B CA 1
ATOM 3053 C C . LEU B 1 15 ? 21.266 17.156 7.82 1 91.19 15 LEU B C 1
ATOM 3055 O O . LEU B 1 15 ? 20.828 17.094 8.969 1 91.19 15 LEU B O 1
ATOM 3059 N N . SER B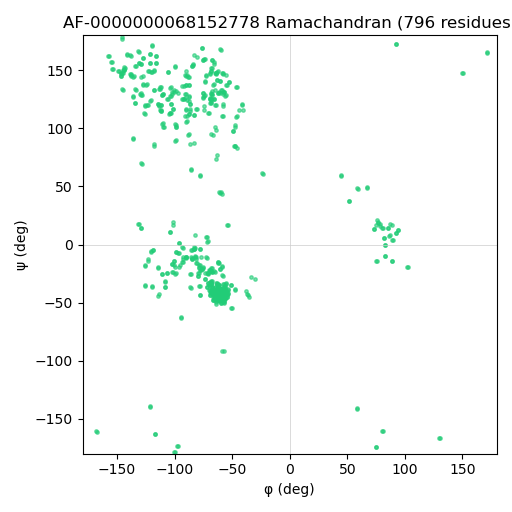 1 16 ? 21.047 16.266 6.918 1 90.75 16 SER B N 1
ATOM 3060 C CA . SER B 1 16 ? 20.312 15.055 7.258 1 90.75 16 SER B CA 1
ATOM 3061 C C . SER B 1 16 ? 21.016 14.266 8.359 1 90.75 16 SER B C 1
ATOM 3063 O O . SER B 1 16 ? 20.375 13.805 9.305 1 90.75 16 SER B O 1
ATOM 3065 N N . ALA B 1 17 ? 22.297 14.117 8.242 1 90.12 17 ALA B N 1
ATOM 3066 C CA . ALA B 1 17 ? 23.062 13.406 9.25 1 90.12 17 ALA B CA 1
ATOM 3067 C C . ALA B 1 17 ? 23 14.109 10.602 1 90.12 17 ALA B C 1
ATOM 3069 O O . ALA B 1 17 ? 22.797 13.469 11.633 1 90.12 17 ALA B O 1
ATOM 3070 N N . LEU B 1 18 ? 23.172 15.406 10.555 1 91.81 18 LEU B N 1
ATOM 3071 C CA . LEU B 1 18 ? 23.125 16.188 11.781 1 91.81 18 LEU B CA 1
ATOM 3072 C C . LEU B 1 18 ? 21.75 16.094 12.422 1 91.81 18 LEU B C 1
ATOM 3074 O O . LEU B 1 18 ? 21.625 16.016 13.648 1 91.81 18 LEU B O 1
ATOM 3078 N N . PHE B 1 19 ? 20.719 16.109 11.648 1 90.56 19 PHE B N 1
ATOM 3079 C CA . PHE B 1 19 ? 19.344 15.992 12.141 1 90.56 19 PHE B CA 1
ATOM 3080 C C . PHE B 1 19 ? 19.109 14.641 12.797 1 90.56 19 PHE B C 1
ATOM 3082 O O . PHE B 1 19 ? 18.547 14.57 13.898 1 90.56 19 PHE B O 1
ATOM 3089 N N . ARG B 1 20 ? 19.547 13.641 12.172 1 85.62 20 ARG B N 1
ATOM 3090 C CA . ARG B 1 20 ? 19.312 12.273 12.648 1 85.62 20 ARG B CA 1
ATOM 3091 C C . ARG B 1 20 ? 20.094 12.008 13.938 1 85.62 20 ARG B C 1
ATOM 3093 O O . ARG B 1 20 ? 19.609 11.312 14.828 1 85.62 20 ARG B O 1
ATOM 3100 N N . THR B 1 21 ? 21.281 12.594 14.078 1 86.81 21 THR B N 1
ATOM 3101 C CA . THR B 1 21 ? 22.156 12.242 15.18 1 86.81 21 THR B CA 1
ATOM 3102 C C . THR B 1 21 ? 22.078 13.281 16.297 1 86.81 21 THR B C 1
ATOM 3104 O O . THR B 1 21 ? 22.531 13.039 17.406 1 86.81 21 THR B O 1
ATOM 3107 N N . GLY B 1 22 ? 21.531 14.359 15.977 1 88.31 22 GLY B N 1
ATOM 3108 C CA . GLY B 1 22 ? 21.5 15.453 16.938 1 88.31 22 GLY B CA 1
ATOM 3109 C C . GLY B 1 22 ? 22.781 16.266 16.953 1 88.31 22 GLY B C 1
ATOM 3110 O O . GLY B 1 22 ? 22.875 17.25 17.688 1 88.31 22 GLY B O 1
ATOM 3111 N N . GLY B 1 23 ? 23.812 15.789 16.266 1 91.94 23 GLY B N 1
ATOM 3112 C CA . GLY B 1 23 ? 25.109 16.469 16.203 1 91.94 23 GLY B CA 1
ATOM 3113 C C . GLY B 1 23 ? 26.281 15.523 16.031 1 91.94 23 GLY B C 1
ATOM 3114 O O . GLY B 1 23 ? 26.234 14.383 16.516 1 91.94 23 GLY B O 1
ATOM 3115 N N . LEU B 1 24 ? 27.281 16.031 15.336 1 93.88 24 LEU B N 1
ATOM 3116 C CA . LEU B 1 24 ? 28.484 15.242 15.078 1 93.88 24 LEU B CA 1
ATOM 3117 C C . LEU B 1 24 ? 29.719 16.125 15.094 1 93.88 24 LEU B C 1
ATOM 3119 O O . LEU B 1 24 ? 29.641 17.328 14.789 1 93.88 24 LEU B O 1
ATOM 3123 N N . THR B 1 25 ? 30.859 15.508 15.492 1 93.31 25 THR B N 1
ATOM 3124 C CA . THR B 1 25 ? 32.125 16.203 15.234 1 93.31 25 THR B CA 1
ATOM 3125 C C . THR B 1 25 ? 32.406 16.281 13.734 1 93.31 25 THR B C 1
ATOM 3127 O O . THR B 1 25 ? 31.828 15.523 12.945 1 93.31 25 THR B O 1
ATOM 3130 N N . ARG B 1 26 ? 33.25 17.234 13.344 1 93.75 26 ARG B N 1
ATOM 3131 C CA . ARG B 1 26 ? 33.625 17.328 11.938 1 93.75 26 ARG B CA 1
ATOM 3132 C C . ARG B 1 26 ? 34.188 16.016 11.422 1 93.75 26 ARG B C 1
ATOM 3134 O O . ARG B 1 26 ? 33.906 15.602 10.297 1 93.75 26 ARG B O 1
ATOM 3141 N N . ALA B 1 27 ? 34.969 15.398 12.25 1 92.56 27 ALA B N 1
ATOM 3142 C CA . ALA B 1 27 ? 35.562 14.133 11.875 1 92.56 27 ALA B CA 1
ATOM 3143 C C . ALA B 1 27 ? 34.531 13.047 11.664 1 92.56 27 ALA B C 1
ATOM 3145 O O . ALA B 1 27 ? 34.562 12.32 10.664 1 92.56 27 ALA B O 1
ATOM 3146 N N . SER B 1 28 ? 33.625 12.945 12.578 1 94.19 28 SER B N 1
ATOM 3147 C CA . SER B 1 28 ? 32.562 11.961 12.469 1 94.19 28 SER B CA 1
ATOM 3148 C C . SER B 1 28 ? 31.656 12.25 11.273 1 94.19 28 SER B C 1
ATOM 3150 O O . SER B 1 28 ? 31.188 11.32 10.602 1 94.19 28 SER B O 1
ATOM 3152 N N . LEU B 1 29 ? 31.375 13.453 11.031 1 94.88 29 LEU B N 1
ATOM 3153 C CA . LEU B 1 29 ? 30.562 13.844 9.883 1 94.88 29 LEU B CA 1
ATOM 3154 C C . LEU B 1 29 ? 31.25 13.461 8.578 1 94.88 29 LEU B C 1
ATOM 3156 O O . LEU B 1 29 ? 30.609 12.969 7.652 1 94.88 29 LEU B O 1
ATOM 3160 N N . ALA B 1 30 ? 32.531 13.648 8.5 1 94.44 30 ALA B N 1
ATOM 3161 C CA . ALA B 1 30 ? 33.312 13.25 7.328 1 94.44 30 ALA B CA 1
ATOM 3162 C C . ALA B 1 30 ? 33.188 11.75 7.066 1 94.44 30 ALA B C 1
ATOM 3164 O O . ALA B 1 30 ? 33 11.328 5.922 1 94.44 30 ALA B O 1
ATOM 3165 N N . ARG B 1 31 ? 33.281 11.016 8.086 1 93.75 31 ARG B N 1
ATOM 3166 C CA . ARG B 1 31 ? 33.156 9.562 7.973 1 93.75 31 ARG B CA 1
ATOM 3167 C C . ARG B 1 31 ? 31.766 9.172 7.5 1 93.75 31 ARG B C 1
ATOM 3169 O O . ARG B 1 31 ? 31.609 8.336 6.609 1 93.75 31 ARG B O 1
ATOM 3176 N N . GLU B 1 32 ? 30.797 9.836 8.109 1 91.56 32 GLU B N 1
ATOM 3177 C CA . GLU B 1 32 ? 29.406 9.547 7.766 1 91.56 32 GLU B CA 1
ATOM 3178 C C . GLU B 1 32 ? 29.125 9.852 6.297 1 91.56 32 GLU B C 1
ATOM 3180 O O . GLU B 1 32 ? 28.359 9.133 5.645 1 91.56 32 GLU B O 1
ATOM 3185 N N . LEU B 1 33 ? 29.719 10.828 5.777 1 92.69 33 LEU B N 1
ATOM 3186 C CA . LEU B 1 33 ? 29.438 11.281 4.418 1 92.69 33 LEU B CA 1
ATOM 3187 C C . LEU B 1 33 ? 30.438 10.695 3.432 1 92.69 33 LEU B C 1
ATOM 3189 O O . LEU B 1 33 ? 30.297 10.867 2.219 1 92.69 33 LEU B O 1
ATOM 3193 N N . ASP B 1 34 ? 31.391 10.055 4.004 1 92.5 34 ASP B N 1
ATOM 3194 C CA . ASP B 1 34 ? 32.469 9.523 3.184 1 92.5 34 ASP B CA 1
ATOM 3195 C C . ASP B 1 34 ? 33.188 10.641 2.408 1 92.5 34 ASP B C 1
ATOM 3197 O O . ASP B 1 34 ? 33.312 10.57 1.184 1 92.5 34 ASP B O 1
ATOM 3201 N N . LEU B 1 35 ? 33.531 11.688 3.107 1 92.62 35 LEU B N 1
ATOM 3202 C CA . LEU B 1 35 ? 34.219 12.836 2.557 1 92.62 35 LEU B CA 1
ATOM 3203 C C . LEU B 1 35 ? 35.562 13.062 3.283 1 92.62 35 LEU B C 1
ATOM 3205 O O . LEU B 1 35 ? 35.781 12.523 4.367 1 92.62 35 LEU B O 1
ATOM 3209 N N . THR B 1 36 ? 36.375 13.844 2.656 1 92.31 36 THR B N 1
ATOM 3210 C CA . THR B 1 36 ? 37.625 14.211 3.297 1 92.31 36 THR B CA 1
ATOM 3211 C C . THR B 1 36 ? 37.406 15.25 4.391 1 92.31 36 THR B C 1
ATOM 3213 O O . THR B 1 36 ? 36.375 15.938 4.391 1 92.31 36 THR B O 1
ATOM 3216 N N . ARG B 1 37 ? 38.312 15.352 5.293 1 91.56 37 ARG B N 1
ATOM 3217 C CA . ARG B 1 37 ? 38.25 16.328 6.371 1 91.56 37 ARG B CA 1
ATOM 3218 C C . ARG B 1 37 ? 38.219 17.75 5.824 1 91.56 37 ARG B C 1
ATOM 3220 O O . ARG B 1 37 ? 37.5 18.609 6.344 1 91.56 37 ARG B O 1
ATOM 3227 N N . SER B 1 38 ? 39 17.953 4.84 1 92.88 38 SER B N 1
ATOM 3228 C CA . SER B 1 38 ? 39.062 19.281 4.246 1 92.88 38 SER B CA 1
ATOM 3229 C C . SER B 1 38 ? 37.75 19.672 3.609 1 92.88 38 SER B C 1
ATOM 3231 O O . SER B 1 38 ? 37.25 20.766 3.84 1 92.88 38 SER B O 1
ATOM 3233 N N . THR B 1 39 ? 37.156 18.734 2.861 1 93.06 39 THR B N 1
ATOM 3234 C CA . THR B 1 39 ? 35.875 18.984 2.219 1 93.06 39 THR B CA 1
ATOM 3235 C C . THR B 1 39 ? 34.781 19.188 3.264 1 93.06 39 THR B C 1
ATOM 3237 O O . THR B 1 39 ? 33.938 20.078 3.115 1 93.06 39 THR B O 1
ATOM 3240 N N . THR B 1 40 ? 34.844 18.391 4.277 1 94.75 40 THR B N 1
ATOM 3241 C CA . THR B 1 40 ? 33.875 18.484 5.344 1 94.75 40 THR B CA 1
ATOM 3242 C C . THR B 1 40 ? 34 19.812 6.086 1 94.75 40 THR B C 1
ATOM 3244 O O . THR B 1 40 ? 33 20.422 6.461 1 94.75 40 THR B O 1
ATOM 3247 N N . GLY B 1 41 ? 35.188 20.203 6.289 1 94.12 41 GLY B N 1
ATOM 3248 C CA . GLY B 1 41 ? 35.406 21.5 6.918 1 94.12 41 GLY B CA 1
ATOM 3249 C C . GLY B 1 41 ? 34.75 22.641 6.16 1 94.12 41 GLY B C 1
ATOM 3250 O O . GLY B 1 41 ? 34.094 23.5 6.754 1 94.12 41 GLY B O 1
ATOM 3251 N N . THR B 1 42 ? 35 22.641 4.895 1 94.12 42 THR B N 1
ATOM 3252 C CA . THR B 1 42 ? 34.406 23.672 4.043 1 94.12 42 THR B CA 1
ATOM 3253 C C . THR B 1 42 ? 32.875 23.578 4.066 1 94.12 42 THR B C 1
ATOM 3255 O O . THR B 1 42 ? 32.188 24.609 4.117 1 94.12 42 THR B O 1
ATOM 3258 N N . LEU B 1 43 ? 32.438 22.422 4.043 1 93.75 43 LEU B N 1
ATOM 3259 C CA . LEU B 1 43 ? 31 22.156 4.078 1 93.75 43 LEU B CA 1
ATOM 3260 C C . LEU B 1 43 ? 30.375 22.703 5.359 1 93.75 43 LEU B C 1
ATOM 3262 O O . LEU B 1 43 ? 29.344 23.375 5.316 1 93.75 43 LEU B O 1
ATOM 3266 N N . VAL B 1 44 ? 30.969 22.438 6.414 1 94.62 44 VAL B N 1
ATOM 3267 C CA . VAL B 1 44 ? 30.469 22.875 7.715 1 94.62 44 VAL B CA 1
ATOM 3268 C C . VAL B 1 44 ? 30.516 24.406 7.797 1 94.62 44 VAL B C 1
ATOM 3270 O O . VAL B 1 44 ? 29.562 25.031 8.266 1 94.62 44 VAL B O 1
ATOM 3273 N N . GLN B 1 45 ? 31.562 24.938 7.352 1 94.31 45 GLN B N 1
ATOM 3274 C CA . GLN B 1 45 ? 31.672 26.391 7.367 1 94.31 45 GLN B CA 1
ATOM 3275 C C . GLN B 1 45 ? 30.562 27.031 6.543 1 94.31 45 GLN B C 1
ATOM 3277 O O . GLN B 1 45 ? 29.984 28.031 6.957 1 94.31 45 GLN B O 1
ATOM 3282 N N . ASN B 1 46 ? 30.312 26.469 5.422 1 92.25 46 ASN B N 1
ATOM 3283 C CA . ASN B 1 46 ? 29.234 26.969 4.574 1 92.25 46 ASN B CA 1
ATOM 3284 C C . ASN B 1 46 ? 27.891 26.938 5.301 1 92.25 46 ASN B C 1
ATOM 3286 O O . ASN B 1 46 ? 27.109 27.875 5.219 1 92.25 46 ASN B O 1
ATOM 3290 N N . LEU B 1 47 ? 27.609 25.859 6.004 1 92.25 47 LEU B N 1
ATOM 3291 C CA . LEU B 1 47 ? 26.344 25.703 6.723 1 92.25 47 LEU B CA 1
ATOM 3292 C C . LEU B 1 47 ? 26.234 26.688 7.879 1 92.25 47 LEU B C 1
ATOM 3294 O O . LEU B 1 47 ? 25.172 27.234 8.141 1 92.25 47 LEU B O 1
ATOM 3298 N N . VAL B 1 48 ? 27.312 26.938 8.5 1 91.81 48 VAL B N 1
ATOM 3299 C CA . VAL B 1 48 ? 27.344 27.891 9.609 1 91.81 48 VAL B CA 1
ATOM 3300 C C . VAL B 1 48 ? 27.125 29.312 9.094 1 91.81 48 VAL B C 1
ATOM 3302 O O . VAL B 1 48 ? 26.328 30.062 9.656 1 91.81 48 VAL B O 1
ATOM 3305 N N . ASP B 1 49 ? 27.781 29.562 8.039 1 89.69 49 ASP B N 1
ATOM 3306 C CA . ASP B 1 49 ? 27.641 30.891 7.449 1 89.69 49 ASP B CA 1
ATOM 3307 C C . ASP B 1 49 ? 26.203 31.141 6.988 1 89.69 49 ASP B C 1
ATOM 3309 O O . ASP B 1 49 ? 25.719 32.281 7.051 1 89.69 49 ASP B O 1
ATOM 3313 N N . ALA B 1 50 ? 25.609 30.094 6.578 1 86.44 50 ALA B N 1
ATOM 3314 C CA . ALA B 1 50 ? 24.234 30.188 6.082 1 86.44 50 ALA B CA 1
ATOM 3315 C C . ALA B 1 50 ? 23.234 30.156 7.23 1 86.44 50 ALA B C 1
ATOM 3317 O O . ALA B 1 50 ? 22.031 30.312 7.016 1 86.44 50 ALA B O 1
ATOM 3318 N N . GLY B 1 51 ? 23.75 30 8.445 1 86.94 51 GLY B N 1
ATOM 3319 C CA . GLY B 1 51 ? 22.875 29.969 9.617 1 86.94 51 GLY B CA 1
ATOM 3320 C C . GLY B 1 51 ? 22.141 28.641 9.781 1 86.94 51 GLY B C 1
ATOM 3321 O O . GLY B 1 51 ? 21.141 28.578 10.477 1 86.94 51 GLY B O 1
ATOM 3322 N N . LEU B 1 52 ? 22.594 27.562 9.156 1 91 52 LEU B N 1
ATOM 3323 C CA . LEU B 1 52 ? 21.922 26.266 9.164 1 91 52 LEU B CA 1
ATOM 3324 C C . LEU B 1 52 ? 22.562 25.328 10.18 1 91 52 LEU B C 1
ATOM 3326 O O . LEU B 1 52 ? 21.969 24.312 10.57 1 91 52 LEU B O 1
ATOM 3330 N N . ALA B 1 53 ? 23.766 25.641 10.57 1 93.19 53 ALA B N 1
ATOM 3331 C CA . ALA B 1 53 ? 24.484 24.844 11.57 1 93.19 53 ALA B CA 1
ATOM 3332 C C . ALA B 1 53 ? 25.219 25.75 12.555 1 93.19 53 ALA B C 1
ATOM 3334 O O . ALA B 1 53 ? 25.359 26.953 12.32 1 93.19 53 ALA B O 1
ATOM 3335 N N . ARG B 1 54 ? 25.562 25.156 13.641 1 93.25 54 ARG B N 1
ATOM 3336 C CA . ARG B 1 54 ? 26.375 25.844 14.648 1 93.25 54 ARG B CA 1
ATOM 3337 C C . ARG B 1 54 ? 27.344 24.891 15.32 1 93.25 54 ARG B C 1
ATOM 3339 O O . ARG B 1 54 ? 27.125 23.672 15.328 1 93.25 54 ARG B O 1
ATOM 3346 N N . GLU B 1 55 ? 28.391 25.406 15.711 1 93.12 55 GLU B N 1
ATOM 3347 C CA . GLU B 1 55 ? 29.391 24.625 16.438 1 93.12 55 GLU B CA 1
ATOM 3348 C C . GLU B 1 55 ? 29.328 24.906 17.922 1 93.12 55 GLU B C 1
ATOM 3350 O O . GLU B 1 55 ? 29.141 26.047 18.344 1 93.12 55 GLU B O 1
ATOM 3355 N N . ARG B 1 56 ? 29.297 23.781 18.625 1 88.06 56 ARG B N 1
ATOM 3356 C CA . ARG B 1 56 ? 29.266 23.891 20.078 1 88.06 56 ARG B CA 1
ATOM 3357 C C . ARG B 1 56 ? 30.344 23.031 20.719 1 88.06 56 ARG B C 1
ATOM 3359 O O . ARG B 1 56 ? 30.672 21.969 20.203 1 88.06 56 ARG B O 1
ATOM 3366 N N . GLU B 1 57 ? 30.875 23.562 21.797 1 82.12 57 GLU B N 1
ATOM 3367 C CA . GLU B 1 57 ? 31.844 22.75 22.562 1 82.12 57 GLU B CA 1
ATOM 3368 C C . GLU B 1 57 ? 31.156 21.594 23.266 1 82.12 57 GLU B C 1
ATOM 3370 O O . GLU B 1 57 ? 30.047 21.734 23.781 1 82.12 57 GLU B O 1
ATOM 3375 N N . SER B 1 58 ? 31.438 20.328 22.859 1 67.06 58 SER B N 1
ATOM 3376 C CA . SER B 1 58 ? 30.844 19.141 23.469 1 67.06 58 SER B CA 1
ATOM 3377 C C . SER B 1 58 ? 30.953 19.172 24.984 1 67.06 58 SER B C 1
ATOM 3379 O O . SER B 1 58 ? 32.031 19.422 25.531 1 67.06 58 SER B O 1
ATOM 3381 N N . THR B 1 59 ? 29.922 19.578 25.688 1 56.16 59 THR B N 1
ATOM 3382 C CA . THR B 1 59 ? 29.984 19.531 27.156 1 56.16 59 THR B CA 1
ATOM 3383 C C . THR B 1 59 ? 29.906 18.094 27.641 1 56.16 59 THR B C 1
ATOM 3385 O O . THR B 1 59 ? 29.703 17.844 28.844 1 56.16 59 THR B O 1
ATOM 3388 N N . THR B 1 60 ? 29.844 17.141 26.891 1 50.06 60 THR B N 1
ATOM 3389 C CA . THR B 1 60 ? 29.562 15.875 27.578 1 50.06 60 THR B CA 1
ATOM 3390 C C . THR B 1 60 ? 30.641 15.578 28.625 1 50.06 60 THR B C 1
ATOM 3392 O O . THR B 1 60 ? 31.656 14.953 28.312 1 50.06 60 THR B O 1
ATOM 3395 N N . GLY B 1 61 ? 31.047 16.625 29.422 1 40.72 61 GLY B N 1
ATOM 3396 C CA . GLY B 1 61 ? 31.719 16.047 30.562 1 40.72 61 GLY B CA 1
ATOM 3397 C C . GLY B 1 61 ? 30.812 15.188 31.422 1 40.72 61 GLY B C 1
ATOM 3398 O O . GLY B 1 61 ? 29.844 15.688 32 1 40.72 61 GLY B O 1
ATOM 3399 N N . ASN B 1 62 ? 30.453 14.039 31.125 1 37.91 62 ASN B N 1
ATOM 3400 C CA . ASN B 1 62 ? 30.156 13.297 32.344 1 37.91 62 ASN B CA 1
ATOM 3401 C C . ASN B 1 62 ? 31.188 13.586 33.438 1 37.91 62 ASN B C 1
ATOM 3403 O O . ASN B 1 62 ? 32.375 13.68 33.156 1 37.91 62 ASN B O 1
ATOM 3407 N N . GLU B 1 63 ? 30.719 14.148 34.688 1 37 63 GLU B N 1
ATOM 3408 C CA . GLU B 1 63 ? 31.5 14.406 35.875 1 37 63 GLU B CA 1
ATOM 3409 C C . GLU B 1 63 ? 32.531 13.305 36.125 1 37 63 GLU B C 1
ATOM 3411 O O . GLU B 1 63 ? 33.375 13.414 37 1 37 63 GLU B O 1
ATOM 3416 N N . ALA B 1 64 ? 32.219 11.945 35.906 1 39.34 64 ALA B N 1
ATOM 3417 C CA . ALA B 1 64 ? 33.188 11.102 36.594 1 39.34 64 ALA B CA 1
ATOM 3418 C C . ALA B 1 64 ? 34.625 11.383 36.094 1 39.34 64 ALA B C 1
ATOM 3420 O O . ALA B 1 64 ? 35.562 11.453 36.875 1 39.34 64 ALA B O 1
ATOM 3421 N N . GLU B 1 65 ? 35.125 10.672 35.094 1 38.03 65 GLU B N 1
ATOM 3422 C CA . GLU B 1 65 ? 36.562 10.695 34.875 1 38.03 65 GLU B CA 1
ATOM 3423 C C . GLU B 1 65 ? 36.969 11.844 33.938 1 38.03 65 GLU B C 1
ATOM 3425 O O . GLU B 1 65 ? 36.312 12.109 32.938 1 38.03 65 GLU B O 1
ATOM 3430 N N . PRO B 1 66 ? 37.625 13.023 34.438 1 36.06 66 PRO B N 1
ATOM 3431 C CA . PRO B 1 66 ? 38.375 13.977 33.625 1 36.06 66 PRO B CA 1
ATOM 3432 C C . PRO B 1 66 ? 38.906 13.367 32.344 1 36.06 66 PRO B C 1
ATOM 3434 O O . PRO B 1 66 ? 39.75 12.461 32.375 1 36.06 66 PRO B O 1
ATOM 3437 N N . LYS B 1 67 ? 38.031 12.891 31.453 1 45.38 67 LYS B N 1
ATOM 3438 C CA . LYS B 1 67 ? 38.75 12.469 30.266 1 45.38 67 LYS B CA 1
ATOM 3439 C C . LYS B 1 67 ? 39.75 13.547 29.812 1 45.38 67 LYS B C 1
ATOM 3441 O O . LYS B 1 67 ? 39.375 14.719 29.703 1 45.38 67 LYS B O 1
ATOM 3446 N N . VAL B 1 68 ? 40.969 13.477 30.047 1 44.03 68 VAL B N 1
ATOM 3447 C CA . VAL B 1 68 ? 42.188 14.25 29.75 1 44.03 68 VAL B CA 1
ATOM 3448 C C . VAL B 1 68 ? 42.031 14.961 28.406 1 44.03 68 VAL B C 1
ATOM 3450 O O . VAL B 1 68 ? 42.781 15.898 28.109 1 44.03 68 VAL B O 1
ATOM 3453 N N . GLY B 1 69 ? 41.281 14.492 27.375 1 48.28 69 GLY B N 1
ATOM 3454 C CA . GLY B 1 69 ? 41.438 15.07 26.062 1 48.28 69 GLY B CA 1
ATOM 3455 C C . GLY B 1 69 ? 40.531 16.266 25.797 1 48.28 69 GLY B C 1
ATOM 3456 O O . GLY B 1 69 ? 39.625 16.516 26.562 1 48.28 69 GLY B O 1
ATOM 3457 N N . ARG B 1 70 ? 40.938 17.359 24.984 1 51.72 70 ARG B N 1
ATOM 3458 C CA . ARG B 1 70 ? 40.281 18.578 24.562 1 51.72 70 ARG B CA 1
ATOM 3459 C C . ARG B 1 70 ? 38.812 18.328 24.203 1 51.72 70 ARG B C 1
ATOM 3461 O O . ARG B 1 70 ? 38.531 17.359 23.5 1 51.72 70 ARG B O 1
ATOM 3468 N N . PRO B 1 71 ? 37.938 18.891 24.922 1 58.84 71 PRO B N 1
ATOM 3469 C CA . PRO B 1 71 ? 36.531 18.719 24.609 1 58.84 71 PRO B CA 1
ATOM 3470 C C . PRO B 1 71 ? 36.219 18.906 23.125 1 58.84 71 PRO B C 1
ATOM 3472 O O . PRO B 1 71 ? 36.781 19.812 22.484 1 58.84 71 PRO B O 1
ATOM 3475 N N . GLY B 1 72 ? 35.875 17.922 22.359 1 74.25 72 GLY B N 1
ATOM 3476 C CA . GLY B 1 72 ? 35.719 17.984 20.922 1 74.25 72 GLY B CA 1
ATOM 3477 C C . GLY B 1 72 ? 34.594 18.875 20.484 1 74.25 72 GLY B C 1
ATOM 3478 O O . GLY B 1 72 ? 33.719 19.219 21.281 1 74.25 72 GLY B O 1
ATOM 3479 N N . ILE B 1 73 ? 34.688 19.875 19.438 1 89.5 73 ILE B N 1
ATOM 3480 C CA . ILE B 1 73 ? 33.719 20.734 18.812 1 89.5 73 ILE B CA 1
ATOM 3481 C C . ILE B 1 73 ? 32.688 19.891 18.047 1 89.5 73 ILE B C 1
ATOM 3483 O O . ILE B 1 73 ? 33.062 19.047 17.234 1 89.5 73 ILE B O 1
ATOM 3487 N N . VAL B 1 74 ? 31.406 20.078 18.5 1 94.06 74 VAL B N 1
ATOM 3488 C CA . VAL B 1 74 ? 30.328 19.359 17.828 1 94.06 74 VAL B CA 1
ATOM 3489 C C . VAL B 1 74 ? 29.562 20.312 16.906 1 94.06 74 VAL B C 1
ATOM 3491 O O . VAL B 1 74 ? 29.281 21.453 17.297 1 94.06 74 VAL B O 1
ATOM 3494 N N . VAL B 1 75 ? 29.297 19.844 15.742 1 95.19 75 VAL B N 1
ATOM 3495 C CA . VAL B 1 75 ? 28.453 20.562 14.789 1 95.19 75 VAL B CA 1
ATOM 3496 C C . VAL B 1 75 ? 27 20.094 14.922 1 95.19 75 VAL B C 1
ATOM 3498 O O . VAL B 1 75 ? 26.734 18.891 14.961 1 95.19 75 VAL B O 1
ATOM 3501 N N . GLU B 1 76 ? 26.078 21.031 15.133 1 94.5 76 GLU B N 1
ATOM 3502 C CA . GLU B 1 76 ? 24.656 20.703 15.219 1 94.5 76 GLU B CA 1
ATOM 3503 C C . GLU B 1 76 ? 23.828 21.625 14.336 1 94.5 76 GLU B C 1
ATOM 3505 O O . GLU B 1 76 ? 24.328 22.641 13.836 1 94.5 76 GLU B O 1
ATOM 3510 N N . ILE B 1 77 ? 22.578 21.219 14.117 1 92.38 77 ILE B N 1
ATOM 3511 C CA . ILE B 1 77 ? 21.656 22.031 13.328 1 92.38 77 ILE B CA 1
ATOM 3512 C C . ILE B 1 77 ? 21.328 23.328 14.086 1 92.38 77 ILE B C 1
ATOM 3514 O O . ILE B 1 77 ? 21.125 23.297 15.297 1 92.38 77 ILE B O 1
ATOM 3518 N N . ALA B 1 78 ? 21.484 24.438 13.344 1 87.25 78 ALA B N 1
ATOM 3519 C CA . ALA B 1 78 ? 21 25.703 13.875 1 87.25 78 ALA B CA 1
ATOM 3520 C C . ALA B 1 78 ? 19.562 25.969 13.445 1 87.25 78 ALA B C 1
ATOM 3522 O O . ALA B 1 78 ? 19.281 26.125 12.258 1 87.25 78 ALA B O 1
ATOM 3523 N N . GLY B 1 79 ? 18.625 25.938 14.25 1 77 79 GLY B N 1
ATOM 3524 C CA . GLY B 1 79 ? 17.203 25.906 13.953 1 77 79 GLY B CA 1
ATOM 3525 C C . GLY B 1 79 ? 16.672 27.219 13.398 1 77 79 GLY B C 1
ATOM 3526 O O . GLY B 1 79 ? 15.727 27.234 12.617 1 77 79 GLY B O 1
ATOM 3527 N N . SER B 1 80 ? 17.219 28.375 13.602 1 76.88 80 SER B N 1
ATOM 3528 C CA . SER B 1 80 ? 16.531 29.641 13.445 1 76.88 80 SER B CA 1
ATOM 3529 C C . SER B 1 80 ? 16.734 30.219 12.047 1 76.88 80 SER B C 1
ATOM 3531 O O . SER B 1 80 ? 16.062 31.188 11.664 1 76.88 80 SER B O 1
ATOM 3533 N N . GLY B 1 81 ? 17.469 29.594 11.234 1 80.25 81 GLY B N 1
ATOM 3534 C CA . GLY B 1 81 ? 17.781 30.219 9.961 1 80.25 81 GLY B CA 1
ATOM 3535 C C . GLY B 1 81 ? 16.75 29.953 8.891 1 80.25 81 GLY B C 1
ATOM 3536 O O . GLY B 1 81 ? 16.625 30.719 7.93 1 80.25 81 GLY B O 1
ATOM 3537 N N . VAL B 1 82 ? 16.062 28.906 9.008 1 90.06 82 VAL B N 1
ATOM 3538 C CA . VAL B 1 82 ? 15.094 28.531 7.996 1 90.06 82 VAL B CA 1
ATOM 3539 C C . VAL B 1 82 ? 13.82 28.031 8.664 1 90.06 82 VAL B C 1
ATOM 3541 O O . VAL B 1 82 ? 13.867 27.484 9.773 1 90.06 82 VAL B O 1
ATOM 3544 N N . PHE B 1 83 ? 12.695 28.312 8.062 1 93.69 83 PHE B N 1
ATOM 3545 C CA . PHE B 1 83 ? 11.445 27.766 8.586 1 93.69 83 PHE B CA 1
ATOM 3546 C C . PHE B 1 83 ? 10.602 27.172 7.461 1 93.69 83 PHE B C 1
ATOM 3548 O O . PHE B 1 83 ? 10.797 27.516 6.289 1 93.69 83 PHE B O 1
ATOM 3555 N N . PHE B 1 84 ? 9.797 26.25 7.777 1 95.69 84 PHE B N 1
ATOM 3556 C CA . PHE B 1 84 ? 8.867 25.562 6.898 1 95.69 84 PHE B CA 1
ATOM 3557 C C . PHE B 1 84 ? 7.43 25.797 7.34 1 95.69 84 PHE B C 1
ATOM 3559 O O . PHE B 1 84 ? 7.109 25.688 8.523 1 95.69 84 PHE B O 1
ATOM 3566 N N . LEU B 1 85 ? 6.609 26.125 6.375 1 97.38 85 LEU B N 1
ATOM 3567 C CA . LEU B 1 85 ? 5.215 26.422 6.684 1 97.38 85 LEU B CA 1
ATOM 3568 C C . LEU B 1 85 ? 4.301 25.281 6.258 1 97.38 85 LEU B C 1
ATOM 3570 O O . LEU B 1 85 ? 4.387 24.797 5.125 1 97.38 85 LEU B O 1
ATOM 3574 N N . GLY B 1 86 ? 3.518 24.781 7.172 1 98.38 86 GLY B N 1
ATOM 3575 C CA . GLY B 1 86 ? 2.416 23.875 6.898 1 98.38 86 GLY B CA 1
ATOM 3576 C C . GLY B 1 86 ? 1.056 24.484 7.188 1 98.38 86 GLY B C 1
ATOM 3577 O O . GLY B 1 86 ? 0.874 25.141 8.211 1 98.38 86 GLY B O 1
ATOM 3578 N N . ALA B 1 87 ? 0.145 24.328 6.293 1 98.38 87 ALA B N 1
ATOM 3579 C CA . ALA B 1 87 ? -1.229 24.781 6.477 1 98.38 87 ALA B CA 1
ATOM 3580 C C . ALA B 1 87 ? -2.215 23.625 6.359 1 98.38 87 ALA B C 1
ATOM 3582 O O . ALA B 1 87 ? -1.893 22.578 5.781 1 98.38 87 ALA B O 1
ATOM 3583 N N . TYR B 1 88 ? -3.361 23.812 6.977 1 98.38 88 TYR B N 1
ATOM 3584 C CA . TYR B 1 88 ? -4.449 22.844 6.906 1 98.38 88 TYR B CA 1
ATOM 3585 C C . TYR B 1 88 ? -5.781 23.531 6.641 1 98.38 88 TYR B C 1
ATOM 3587 O O . TYR B 1 88 ? -6.152 24.469 7.352 1 98.38 88 TYR B O 1
ATOM 3595 N N . ILE B 1 89 ? -6.406 23.125 5.551 1 97.12 89 ILE B N 1
ATOM 3596 C CA . ILE B 1 89 ? -7.781 23.547 5.281 1 97.12 89 ILE B CA 1
ATOM 3597 C C . ILE B 1 89 ? -8.742 22.422 5.691 1 97.12 89 ILE B C 1
ATOM 3599 O O . ILE B 1 89 ? -8.859 21.406 4.996 1 97.12 89 ILE B O 1
ATOM 3603 N N . GLY B 1 90 ? -9.398 22.562 6.809 1 95.75 90 GLY B N 1
ATOM 3604 C CA . GLY B 1 90 ? -10.438 21.641 7.246 1 95.75 90 GLY B CA 1
ATOM 3605 C C . GLY B 1 90 ? -11.844 22.172 6.977 1 95.75 90 GLY B C 1
ATOM 3606 O O . GLY B 1 90 ? -12.008 23.234 6.387 1 95.75 90 GLY B O 1
ATOM 3607 N N . VAL B 1 91 ? -12.852 21.406 7.375 1 93.38 91 VAL B N 1
ATOM 3608 C CA . VAL B 1 91 ? -14.242 21.797 7.168 1 93.38 91 VAL B CA 1
ATOM 3609 C C . VAL B 1 91 ? -14.602 22.953 8.094 1 93.38 91 VAL B C 1
ATOM 3611 O O . VAL B 1 91 ? -15.32 23.875 7.691 1 93.38 91 VAL B O 1
ATOM 3614 N N . ASN B 1 92 ? -13.961 22.938 9.305 1 92.56 92 ASN B N 1
ATOM 3615 C CA . ASN B 1 92 ? -14.43 23.906 10.297 1 92.56 92 ASN B CA 1
ATOM 3616 C C . ASN B 1 92 ? -13.328 24.875 10.695 1 92.56 92 ASN B C 1
ATOM 3618 O O . ASN B 1 92 ? -13.57 25.812 11.453 1 92.56 92 ASN B O 1
ATOM 3622 N N . ARG B 1 93 ? -12.164 24.672 10.203 1 95.38 93 ARG B N 1
ATOM 3623 C CA . ARG B 1 93 ? -11.055 25.531 10.609 1 95.38 93 ARG B CA 1
ATOM 3624 C C . ARG B 1 93 ? -9.945 25.516 9.562 1 95.38 93 ARG B C 1
ATOM 3626 O O . ARG B 1 93 ? -9.859 24.594 8.75 1 95.38 93 ARG B O 1
ATOM 3633 N N . ILE B 1 94 ? -9.094 26.484 9.633 1 98.12 94 ILE B N 1
ATOM 3634 C CA . ILE B 1 94 ? -7.852 26.578 8.875 1 98.12 94 ILE B CA 1
ATOM 3635 C C . ILE B 1 94 ? -6.691 26.875 9.828 1 98.12 94 ILE B C 1
ATOM 3637 O O . ILE B 1 94 ? -6.805 27.719 10.719 1 98.12 94 ILE B O 1
ATOM 3641 N N . ASP B 1 95 ? -5.637 26.062 9.727 1 98.5 95 ASP B N 1
ATOM 3642 C CA . ASP B 1 95 ? -4.453 26.172 10.578 1 98.5 95 ASP B CA 1
ATOM 3643 C C . ASP B 1 95 ? -3.211 26.484 9.75 1 98.5 95 ASP B C 1
ATOM 3645 O O . ASP B 1 95 ? -3.102 26.062 8.594 1 98.5 95 ASP B O 1
ATOM 3649 N N . VAL B 1 96 ? -2.254 27.188 10.336 1 98.62 96 VAL B N 1
ATOM 3650 C CA . VAL B 1 96 ? -0.907 27.344 9.797 1 98.62 96 VAL B CA 1
ATOM 3651 C C . VAL B 1 96 ? 0.121 27.125 10.906 1 98.62 96 VAL B C 1
ATOM 3653 O O . VAL B 1 96 ? -0.046 27.609 12.023 1 98.62 96 VAL B O 1
ATOM 3656 N N . ILE B 1 97 ? 1.137 26.344 10.625 1 98.5 97 ILE B N 1
ATOM 3657 C CA . ILE B 1 97 ? 2.217 26.031 11.555 1 98.5 97 ILE B CA 1
ATOM 3658 C C . ILE B 1 97 ? 3.564 26.312 10.898 1 98.5 97 ILE B C 1
ATOM 3660 O O . ILE B 1 97 ? 3.752 26.047 9.711 1 98.5 97 ILE B O 1
ATOM 3664 N N . ALA B 1 98 ? 4.453 26.906 11.648 1 97.81 98 ALA B N 1
ATOM 3665 C CA . ALA B 1 98 ? 5.844 27.062 11.234 1 97.81 98 ALA B CA 1
ATOM 3666 C C . ALA B 1 98 ? 6.773 26.203 12.086 1 97.81 98 ALA B C 1
ATOM 3668 O O . ALA B 1 98 ? 6.695 26.234 13.312 1 97.81 98 ALA B O 1
ATOM 3669 N N . ILE B 1 99 ? 7.602 25.422 11.391 1 96.44 99 ILE B N 1
ATOM 3670 C CA . ILE B 1 99 ? 8.633 24.672 12.109 1 96.44 99 ILE B CA 1
ATOM 3671 C C . ILE B 1 99 ? 10.008 25.156 11.664 1 96.44 99 ILE B C 1
ATOM 3673 O O . ILE B 1 99 ? 10.164 25.734 10.586 1 96.44 99 ILE B O 1
ATOM 3677 N N . ASP B 1 100 ? 10.969 24.953 12.516 1 94.81 100 ASP B N 1
ATOM 3678 C CA . ASP B 1 100 ? 12.336 25.328 12.164 1 94.81 100 ASP B CA 1
ATOM 3679 C C . ASP B 1 100 ? 13.117 24.125 11.641 1 94.81 100 ASP B C 1
ATOM 3681 O O . ASP B 1 100 ? 12.539 23.062 11.383 1 94.81 100 ASP B O 1
ATOM 3685 N N . LEU B 1 101 ? 14.367 24.266 11.414 1 92.62 101 LEU B N 1
ATOM 3686 C CA . LEU B 1 101 ? 15.195 23.234 10.789 1 92.62 101 LEU B CA 1
ATOM 3687 C C . LEU B 1 101 ? 15.375 22.047 11.719 1 92.62 101 LEU B C 1
ATOM 3689 O O . LEU B 1 101 ? 15.711 20.938 11.266 1 92.62 101 LEU B O 1
ATOM 3693 N N . SER B 1 102 ? 15.203 22.219 12.984 1 91.75 102 SER B N 1
ATOM 3694 C CA . SER B 1 102 ? 15.273 21.109 13.93 1 91.75 102 SER B CA 1
ATOM 3695 C C . SER B 1 102 ? 13.945 20.359 14 1 91.75 102 SER B C 1
ATOM 3697 O O . SER B 1 102 ? 13.828 19.359 14.719 1 91.75 102 SER B O 1
ATOM 3699 N N . GLY B 1 103 ? 12.945 20.859 13.281 1 92.62 103 GLY B N 1
ATOM 3700 C CA . GLY B 1 103 ? 11.633 20.219 13.281 1 92.62 103 GLY B CA 1
ATOM 3701 C C . GLY B 1 103 ? 10.75 20.656 14.43 1 92.62 103 GLY B C 1
ATOM 3702 O O . GLY B 1 103 ? 9.727 20.031 14.711 1 92.62 103 GLY B O 1
ATOM 3703 N N . THR B 1 104 ? 11.125 21.734 15.086 1 93.56 104 THR B N 1
ATOM 3704 C CA . THR B 1 104 ? 10.398 22.219 16.25 1 93.56 104 THR B CA 1
ATOM 3705 C C . THR B 1 104 ? 9.359 23.266 15.836 1 93.56 104 THR B C 1
ATOM 3707 O O . THR B 1 104 ? 9.648 24.141 15.023 1 93.56 104 THR B O 1
ATOM 3710 N N . VAL B 1 105 ? 8.156 23.141 16.422 1 96.38 105 VAL B N 1
ATOM 3711 C CA . VAL B 1 105 ? 7.105 24.109 16.156 1 96.38 105 VAL B CA 1
ATOM 3712 C C . VAL B 1 105 ? 7.477 25.453 16.781 1 96.38 105 VAL B C 1
ATOM 3714 O O . VAL B 1 105 ? 7.762 25.531 17.969 1 96.38 105 VAL B O 1
ATOM 3717 N N . ARG B 1 106 ? 7.484 26.5 16.016 1 96.12 106 ARG B N 1
ATOM 3718 C CA . ARG B 1 106 ? 7.879 27.828 16.484 1 96.12 106 ARG B CA 1
ATOM 3719 C C . ARG B 1 106 ? 6.668 28.75 16.594 1 96.12 106 ARG B C 1
ATOM 3721 O O . ARG B 1 106 ? 6.656 29.672 17.406 1 96.12 106 ARG B O 1
ATOM 3728 N N . ALA B 1 107 ? 5.742 28.531 15.734 1 97.12 107 ALA B N 1
ATOM 3729 C CA . ALA B 1 107 ? 4.547 29.375 15.734 1 97.12 107 ALA B CA 1
ATOM 3730 C C . ALA B 1 107 ? 3.352 28.625 15.148 1 97.12 107 ALA B C 1
ATOM 3732 O O . ALA B 1 107 ? 3.52 27.703 14.336 1 97.12 107 ALA B O 1
ATOM 3733 N N . LYS B 1 108 ? 2.23 28.938 15.555 1 97.69 108 LYS B N 1
ATOM 3734 C CA . LYS B 1 108 ? 0.98 28.391 15.039 1 97.69 108 LYS B CA 1
ATOM 3735 C C . LYS B 1 108 ? -0.144 29.422 15.109 1 97.69 108 LYS B C 1
ATOM 3737 O O . LYS B 1 108 ? -0.137 30.297 15.977 1 97.69 108 LYS B O 1
ATOM 3742 N N . ALA B 1 109 ? -1.065 29.375 14.227 1 98.31 109 ALA B N 1
ATOM 3743 C CA . ALA B 1 109 ? -2.271 30.203 14.188 1 98.31 109 ALA B CA 1
ATOM 3744 C C . ALA B 1 109 ? -3.451 29.422 13.609 1 98.31 109 ALA B C 1
ATOM 3746 O O . ALA B 1 109 ? -3.266 28.531 12.773 1 98.31 109 ALA B O 1
ATOM 3747 N N . THR B 1 110 ? -4.621 29.703 14.094 1 97.88 110 THR B N 1
ATOM 3748 C CA . THR B 1 110 ? -5.84 29.031 13.656 1 97.88 110 THR B CA 1
ATOM 3749 C C . THR B 1 110 ? -6.98 30.031 13.484 1 97.88 110 THR B C 1
ATOM 3751 O O . THR B 1 110 ? -7.062 31.016 14.227 1 97.88 110 THR B O 1
ATOM 3754 N N . ARG B 1 111 ? -7.859 29.812 12.547 1 97.5 111 ARG B N 1
ATOM 3755 C CA . ARG B 1 111 ? -9.102 30.562 12.367 1 97.5 111 ARG B CA 1
ATOM 3756 C C . ARG B 1 111 ? -10.266 29.625 12.094 1 97.5 111 ARG B C 1
ATOM 3758 O O . ARG B 1 111 ? -10.109 28.609 11.414 1 97.5 111 ARG B O 1
ATOM 3765 N N . PRO B 1 112 ? -11.477 30.016 12.617 1 95.25 112 PRO B N 1
ATOM 3766 C CA . PRO B 1 112 ? -12.664 29.25 12.219 1 95.25 112 PRO B CA 1
ATOM 3767 C C . PRO B 1 112 ? -12.953 29.359 10.719 1 95.25 112 PRO B C 1
ATOM 3769 O O . PRO B 1 112 ? -12.641 30.391 10.102 1 95.25 112 PRO B O 1
ATOM 3772 N N . PHE B 1 113 ? -13.469 28.328 10.148 1 94.62 113 PHE B N 1
ATOM 3773 C CA . PHE B 1 113 ? -13.789 28.25 8.734 1 94.62 113 PHE B CA 1
ATOM 3774 C C . PHE B 1 113 ? -15.047 27.422 8.508 1 94.62 113 PHE B C 1
ATOM 3776 O O . PHE B 1 113 ? -15.25 26.391 9.164 1 94.62 113 PHE B O 1
ATOM 3783 N N . SER B 1 114 ? -15.969 27.891 7.711 1 91.19 114 SER B N 1
ATOM 3784 C CA . SER B 1 114 ? -17.141 27.141 7.273 1 91.19 114 SER B CA 1
ATOM 3785 C C . SER B 1 114 ? -16.922 26.562 5.879 1 91.19 114 SER B C 1
ATOM 3787 O O . SER B 1 114 ? -17.297 27.188 4.883 1 91.19 114 SER B O 1
ATOM 3789 N N . GLY B 1 115 ? -16.406 25.406 5.887 1 85 115 GLY B N 1
ATOM 3790 C CA . GLY B 1 115 ? -15.922 24.828 4.648 1 85 115 GLY B CA 1
ATOM 3791 C C . GLY B 1 115 ? -17.031 24.266 3.775 1 85 115 GLY B C 1
ATOM 3792 O O . GLY B 1 115 ? -16.969 24.344 2.549 1 85 115 GLY B O 1
ATOM 3793 N N . ALA B 1 116 ? -18.031 23.703 4.488 1 80.06 116 ALA B N 1
ATOM 3794 C CA . ALA B 1 116 ? -19.109 23.125 3.678 1 80.06 116 ALA B CA 1
ATOM 3795 C C . ALA B 1 116 ? -19.734 24.172 2.758 1 80.06 116 ALA B C 1
ATOM 3797 O O . ALA B 1 116 ? -20.203 25.203 3.219 1 80.06 116 ALA B O 1
ATOM 3798 N N . ALA B 1 117 ? -19.516 24.047 1.466 1 79.81 117 ALA B N 1
ATOM 3799 C CA . ALA B 1 117 ? -20.047 24.891 0.402 1 79.81 117 ALA B CA 1
ATOM 3800 C C . ALA B 1 117 ? -19.312 26.234 0.344 1 79.81 117 ALA B C 1
ATOM 3802 O O . ALA B 1 117 ? -19.859 27.234 -0.104 1 79.81 117 ALA B O 1
ATOM 3803 N N . SER B 1 118 ? -18.141 26.25 0.891 1 85.44 118 SER B N 1
ATOM 3804 C CA . SER B 1 118 ? -17.312 27.453 0.786 1 85.44 118 SER B CA 1
ATOM 3805 C C . SER B 1 118 ? -16.719 27.594 -0.609 1 85.44 118 SER B C 1
ATOM 3807 O O . SER B 1 118 ? -16.688 26.641 -1.376 1 85.44 118 SER B O 1
ATOM 3809 N N . ARG B 1 119 ? -16.312 28.875 -0.904 1 90.88 119 ARG B N 1
ATOM 3810 C CA . ARG B 1 119 ? -15.523 29.109 -2.111 1 90.88 119 ARG B CA 1
ATOM 3811 C C . ARG B 1 119 ? -14.031 28.938 -1.837 1 90.88 119 ARG B C 1
ATOM 3813 O O . ARG B 1 119 ? -13.523 29.422 -0.825 1 90.88 119 ARG B O 1
ATOM 3820 N N . PRO B 1 120 ? -13.336 28.297 -2.715 1 94.19 120 PRO B N 1
ATOM 3821 C CA . PRO B 1 120 ? -11.891 28.125 -2.539 1 94.19 120 PRO B CA 1
ATOM 3822 C C . PRO B 1 120 ? -11.164 29.438 -2.244 1 94.19 120 PRO B C 1
ATOM 3824 O O . PRO B 1 120 ? -10.211 29.469 -1.469 1 94.19 120 PRO B O 1
ATOM 3827 N N . ALA B 1 121 ? -11.602 30.516 -2.814 1 94.38 121 ALA B N 1
ATOM 3828 C CA . ALA B 1 121 ? -10.977 31.828 -2.65 1 94.38 121 ALA B CA 1
ATOM 3829 C C . ALA B 1 121 ? -10.977 32.25 -1.188 1 94.38 121 ALA B C 1
ATOM 3831 O O . ALA B 1 121 ? -10.039 32.906 -0.72 1 94.38 121 ALA B O 1
ATOM 3832 N N . GLN B 1 122 ? -12.016 31.953 -0.498 1 95.25 122 GLN B N 1
ATOM 3833 C CA . GLN B 1 122 ? -12.109 32.312 0.916 1 95.25 122 GLN B CA 1
ATOM 3834 C C . GLN B 1 122 ? -11.031 31.594 1.73 1 95.25 122 GLN B C 1
ATOM 3836 O O . GLN B 1 122 ? -10.406 32.188 2.602 1 95.25 122 GLN B O 1
ATOM 3841 N N . ALA B 1 123 ? -10.914 30.328 1.499 1 96.5 123 ALA B N 1
ATOM 3842 C CA . ALA B 1 123 ? -9.867 29.562 2.18 1 96.5 123 ALA B CA 1
ATOM 3843 C C . ALA B 1 123 ? -8.484 30.141 1.887 1 96.5 123 ALA B C 1
ATOM 3845 O O . ALA B 1 123 ? -7.656 30.266 2.791 1 96.5 123 ALA B O 1
ATOM 3846 N N . MET B 1 124 ? -8.25 30.516 0.637 1 95.25 124 MET B N 1
ATOM 3847 C CA . MET B 1 124 ? -6.961 31.062 0.227 1 95.25 124 MET B CA 1
ATOM 3848 C C . MET B 1 124 ? -6.676 32.375 0.942 1 95.25 124 MET B C 1
ATOM 3850 O O . MET B 1 124 ? -5.555 32.594 1.403 1 95.25 124 MET B O 1
ATOM 3854 N N . GLU B 1 125 ? -7.672 33.188 1.035 1 96 125 GLU B N 1
ATOM 3855 C CA . GLU B 1 125 ? -7.523 34.469 1.738 1 96 125 GLU B CA 1
ATOM 3856 C C . GLU B 1 125 ? -7.141 34.25 3.199 1 96 125 GLU B C 1
ATOM 3858 O O . GLU B 1 125 ? -6.277 34.938 3.732 1 96 125 GLU B O 1
ATOM 3863 N N . LEU B 1 126 ? -7.773 33.312 3.773 1 96.94 126 LEU B N 1
ATOM 3864 C CA . LEU B 1 126 ? -7.496 33 5.172 1 96.94 126 LEU B CA 1
ATOM 3865 C C . LEU B 1 126 ? -6.086 32.438 5.34 1 96.94 126 LEU B C 1
ATOM 3867 O O . LEU B 1 126 ? -5.391 32.781 6.305 1 96.94 126 LEU B O 1
ATOM 3871 N N . ILE B 1 127 ? -5.66 31.578 4.465 1 97.5 127 ILE B N 1
ATOM 3872 C CA . ILE B 1 127 ? -4.312 31.031 4.508 1 97.5 127 ILE B CA 1
ATOM 3873 C C . ILE B 1 127 ? -3.287 32.156 4.426 1 97.5 127 ILE B C 1
ATOM 3875 O O . ILE B 1 127 ? -2.336 32.188 5.207 1 97.5 127 ILE B O 1
ATOM 3879 N N . VAL B 1 128 ? -3.508 33.094 3.494 1 96.62 128 VAL B N 1
ATOM 3880 C CA . VAL B 1 128 ? -2.586 34.188 3.303 1 96.62 128 VAL B CA 1
ATOM 3881 C C . VAL B 1 128 ? -2.494 35 4.586 1 96.62 128 VAL B C 1
ATOM 3883 O O . VAL B 1 128 ? -1.396 35.344 5.039 1 96.62 128 VAL B O 1
ATOM 3886 N N . ALA B 1 129 ? -3.617 35.281 5.145 1 97.25 129 ALA B N 1
ATOM 3887 C CA . ALA B 1 129 ? -3.664 36.062 6.383 1 97.25 129 ALA B CA 1
ATOM 3888 C C . ALA B 1 129 ? -2.934 35.344 7.512 1 97.25 129 ALA B C 1
ATOM 3890 O O . ALA B 1 129 ? -2.178 35.938 8.266 1 97.25 129 ALA B O 1
ATOM 3891 N N . LEU B 1 130 ? -3.18 34.031 7.633 1 98.06 130 LEU B N 1
ATOM 3892 C CA . LEU B 1 130 ? -2.578 33.25 8.703 1 98.06 130 LEU B CA 1
ATOM 3893 C C . LEU B 1 130 ? -1.073 33.125 8.492 1 98.06 130 LEU B C 1
ATOM 3895 O O . LEU B 1 130 ? -0.306 33.125 9.453 1 98.06 130 LEU B O 1
ATOM 3899 N N . VAL B 1 131 ? -0.672 32.906 7.25 1 97.06 131 VAL B N 1
ATOM 3900 C CA . VAL B 1 131 ? 0.751 32.844 6.938 1 97.06 131 VAL B CA 1
ATOM 3901 C C . VAL B 1 131 ? 1.438 34.156 7.375 1 97.06 131 VAL B C 1
ATOM 3903 O O . VAL B 1 131 ? 2.496 34.094 8.008 1 97.06 131 VAL B O 1
ATOM 3906 N N . ASP B 1 132 ? 0.849 35.312 7.086 1 95.44 132 ASP B N 1
ATOM 3907 C CA . ASP B 1 132 ? 1.392 36.594 7.488 1 95.44 132 ASP B CA 1
ATOM 3908 C C . ASP B 1 132 ? 1.476 36.719 9.008 1 95.44 132 ASP B C 1
ATOM 3910 O O . ASP B 1 132 ? 2.471 37.188 9.547 1 95.44 132 ASP B O 1
ATOM 3914 N N . GLU B 1 133 ? 0.443 36.25 9.641 1 96.69 133 GLU B N 1
ATOM 3915 C CA . GLU B 1 133 ? 0.39 36.281 11.102 1 96.69 133 GLU B CA 1
ATOM 3916 C C . GLU B 1 133 ? 1.512 35.469 11.711 1 96.69 133 GLU B C 1
ATOM 3918 O O . GLU B 1 133 ? 2.219 35.906 12.609 1 96.69 133 GLU B O 1
ATOM 3923 N N . VAL B 1 134 ? 1.72 34.25 11.258 1 96.62 134 VAL B N 1
ATOM 3924 C CA . VAL B 1 134 ? 2.734 33.344 11.758 1 96.62 134 VAL B CA 1
ATOM 3925 C C . VAL B 1 134 ? 4.125 33.906 11.477 1 96.62 134 VAL B C 1
ATOM 3927 O O . VAL B 1 134 ? 5.004 33.875 12.336 1 96.62 134 VAL B O 1
ATOM 3930 N N . ARG B 1 135 ? 4.32 34.469 10.359 1 93.44 135 ARG B N 1
ATOM 3931 C CA . ARG B 1 135 ? 5.617 35 9.961 1 93.44 135 ARG B CA 1
ATOM 3932 C C . ARG B 1 135 ? 6.039 36.156 10.883 1 93.44 135 ARG B C 1
ATOM 3934 O O . ARG B 1 135 ? 7.219 36.281 11.203 1 93.44 135 ARG B O 1
ATOM 3941 N N . ARG B 1 136 ? 5.125 36.906 11.352 1 93.44 136 ARG B N 1
ATOM 3942 C CA . ARG B 1 136 ? 5.402 38.062 12.203 1 93.44 136 ARG B CA 1
ATOM 3943 C C . ARG B 1 136 ? 5.938 37.625 13.562 1 93.44 136 ARG B C 1
ATOM 3945 O O . ARG B 1 136 ? 6.605 38.406 14.25 1 93.44 136 ARG B O 1
ATOM 3952 N N . THR B 1 137 ? 5.668 36.406 13.875 1 93.56 137 THR B N 1
ATOM 3953 C CA . THR B 1 137 ? 6.09 35.938 15.18 1 93.56 137 THR B CA 1
ATOM 3954 C C . THR B 1 137 ? 7.469 35.281 15.094 1 93.56 137 THR B C 1
ATOM 3956 O O . THR B 1 137 ? 8.07 34.938 16.125 1 93.56 137 THR B O 1
ATOM 3959 N N . LEU B 1 138 ? 7.965 35.031 13.938 1 92.06 138 LEU B N 1
ATOM 3960 C CA . LEU B 1 138 ? 9.242 34.344 13.75 1 92.06 138 LEU B CA 1
ATOM 3961 C C . LEU B 1 138 ? 10.398 35.344 13.844 1 92.06 138 LEU B C 1
ATOM 3963 O O . LEU B 1 138 ? 10.211 36.562 13.656 1 92.06 138 LEU B O 1
ATOM 3967 N N . PRO B 1 139 ? 11.625 34.844 14.203 1 86.12 139 PRO B N 1
ATOM 3968 C CA . PRO B 1 139 ? 12.789 35.75 14.289 1 86.12 139 PRO B CA 1
ATOM 3969 C C . PRO B 1 139 ? 13.062 36.469 12.977 1 86.12 139 PRO B C 1
ATOM 3971 O O . PRO B 1 139 ? 12.844 35.938 11.898 1 86.12 139 PRO B O 1
ATOM 3974 N N . PRO B 1 140 ? 13.555 37.688 13.289 1 83.19 140 PRO B N 1
ATOM 3975 C CA . PRO B 1 140 ? 13.961 38.406 12.086 1 83.19 140 PRO B CA 1
ATOM 3976 C C . PRO B 1 140 ? 15.047 37.719 11.289 1 83.19 140 PRO B C 1
ATOM 3978 O O . PRO B 1 140 ? 15.945 37.094 11.875 1 83.19 140 PRO B O 1
ATOM 3981 N N . GLY B 1 141 ? 14.883 37.562 10.039 1 78.88 141 GLY B N 1
ATOM 3982 C CA . GLY B 1 141 ? 15.906 36.938 9.211 1 78.88 141 GLY B CA 1
ATOM 3983 C C . GLY B 1 141 ? 15.594 35.5 8.852 1 78.88 141 GLY B C 1
ATOM 3984 O O . GLY B 1 141 ? 16.25 34.906 7.984 1 78.88 141 GLY B O 1
ATOM 3985 N N . ALA B 1 142 ? 14.703 34.906 9.625 1 83.25 142 ALA B N 1
ATOM 3986 C CA . ALA B 1 142 ? 14.336 33.562 9.266 1 83.25 142 ALA B CA 1
ATOM 3987 C C . ALA B 1 142 ? 13.773 33.5 7.852 1 83.25 142 ALA B C 1
ATOM 3989 O O . ALA B 1 142 ? 12.867 34.25 7.504 1 83.25 142 ALA B O 1
ATOM 3990 N N . ARG B 1 143 ? 14.312 32.594 7.09 1 86.81 143 ARG B N 1
ATOM 3991 C CA . ARG B 1 143 ? 13.914 32.469 5.691 1 86.81 143 ARG B CA 1
ATOM 3992 C C . ARG B 1 143 ? 12.883 31.391 5.492 1 86.81 143 ARG B C 1
ATOM 3994 O O . ARG B 1 143 ? 13.055 30.266 5.973 1 86.81 143 ARG B O 1
ATOM 4001 N N . PRO B 1 144 ? 11.828 31.719 4.797 1 89.88 144 PRO B N 1
ATOM 4002 C CA . PRO B 1 144 ? 10.867 30.672 4.457 1 89.88 144 PRO B CA 1
ATOM 4003 C C . PRO B 1 144 ? 11.383 29.734 3.375 1 89.88 144 PRO B C 1
ATOM 4005 O O . PRO B 1 144 ? 12.047 30.172 2.434 1 89.88 144 PRO B O 1
ATOM 4008 N N . HIS B 1 145 ? 11.094 28.469 3.541 1 90.81 145 HIS B N 1
ATOM 4009 C CA . HIS B 1 145 ? 11.547 27.484 2.562 1 90.81 145 HIS B CA 1
ATOM 4010 C C . HIS B 1 145 ? 10.391 27 1.704 1 90.81 145 HIS B C 1
ATOM 4012 O O . HIS B 1 145 ? 10.594 26.516 0.589 1 90.81 145 HIS B O 1
ATOM 4018 N N . GLY B 1 146 ? 9.25 27.078 2.16 1 93.56 146 GLY B N 1
ATOM 4019 C CA . GLY B 1 146 ? 8.094 26.609 1.413 1 93.56 146 GLY B CA 1
ATOM 4020 C C . GLY B 1 146 ? 6.816 26.609 2.234 1 93.56 146 GLY B C 1
ATOM 4021 O O . GLY B 1 146 ? 6.852 26.828 3.447 1 93.56 146 GLY B O 1
ATOM 4022 N N . LEU B 1 147 ? 5.688 26.5 1.502 1 95.81 147 LEU B N 1
ATOM 4023 C CA . LEU B 1 147 ? 4.363 26.312 2.088 1 95.81 147 LEU B CA 1
ATOM 4024 C C . LEU B 1 147 ? 3.703 25.047 1.535 1 95.81 147 LEU B C 1
ATOM 4026 O O . LEU B 1 147 ? 3.627 24.875 0.318 1 95.81 147 LEU B O 1
ATOM 4030 N N . ASN B 1 148 ? 3.406 24.156 2.379 1 96.25 148 ASN B N 1
ATOM 4031 C CA . ASN B 1 148 ? 2.611 22.984 2.01 1 96.25 148 ASN B CA 1
ATOM 4032 C C . ASN B 1 148 ? 1.221 23.031 2.637 1 96.25 148 ASN B C 1
ATOM 4034 O O . ASN B 1 148 ? 1.086 23.25 3.842 1 96.25 148 ASN B O 1
ATOM 4038 N N . VAL B 1 149 ? 0.204 22.844 1.818 1 96.31 149 VAL B N 1
ATOM 4039 C CA . VAL B 1 149 ? -1.179 22.969 2.271 1 96.31 149 VAL B CA 1
ATOM 4040 C C . VAL B 1 149 ? -1.85 21.594 2.24 1 96.31 149 VAL B C 1
ATOM 4042 O O . VAL B 1 149 ? -2.012 21 1.172 1 96.31 149 VAL B O 1
ATOM 4045 N N . ALA B 1 150 ? -2.207 21.141 3.455 1 96.81 150 ALA B N 1
ATOM 4046 C CA . ALA B 1 150 ? -2.949 19.891 3.576 1 96.81 150 ALA B CA 1
ATOM 4047 C C . ALA B 1 150 ? -4.453 20.141 3.535 1 96.81 150 ALA B C 1
ATOM 4049 O O . ALA B 1 150 ? -4.945 21.109 4.113 1 96.81 150 ALA B O 1
ATOM 4050 N N . LEU B 1 151 ? -5.156 19.375 2.854 1 95.62 151 LEU B N 1
ATOM 4051 C CA . LEU B 1 151 ? -6.613 19.453 2.805 1 95.62 151 LEU B CA 1
ATOM 4052 C C . LEU B 1 151 ? -7.215 18.094 2.441 1 95.62 151 LEU B C 1
ATOM 4054 O O . LEU B 1 151 ? -6.531 17.234 1.877 1 95.62 151 LEU B O 1
ATOM 4058 N N . PRO B 1 152 ? -8.508 17.891 2.824 1 94.44 152 PRO B N 1
ATOM 4059 C CA . PRO B 1 152 ? -9.141 16.641 2.422 1 94.44 152 PRO B CA 1
ATOM 4060 C C . PRO B 1 152 ? -9.328 16.531 0.91 1 94.44 152 PRO B C 1
ATOM 4062 O O . PRO B 1 152 ? -9.641 17.516 0.249 1 94.44 152 PRO B O 1
ATOM 4065 N N . GLY B 1 153 ? -9.039 15.344 0.429 1 91.62 153 GLY B N 1
ATOM 4066 C CA . GLY B 1 153 ? -9.281 15.125 -0.989 1 91.62 153 GLY B CA 1
ATOM 4067 C C . GLY B 1 153 ? -8.078 14.539 -1.711 1 91.62 153 GLY B C 1
ATOM 4068 O O . GLY B 1 153 ? -7.211 13.93 -1.087 1 91.62 153 GLY B O 1
ATOM 4069 N N . PHE B 1 154 ? -8.141 14.578 -3.074 1 88.88 154 PHE B N 1
ATOM 4070 C CA . PHE B 1 154 ? -7.117 13.961 -3.906 1 88.88 154 PHE B CA 1
ATOM 4071 C C . PHE B 1 154 ? -6.863 14.797 -5.156 1 88.88 154 PHE B C 1
ATOM 4073 O O . PHE B 1 154 ? -7.703 15.602 -5.555 1 88.88 154 PHE B O 1
ATOM 4080 N N . LEU B 1 155 ? -5.617 14.648 -5.633 1 81.06 155 LEU B N 1
ATOM 4081 C CA . LEU B 1 155 ? -5.246 15.305 -6.879 1 81.06 155 LEU B CA 1
ATOM 4082 C C . LEU B 1 155 ? -5.902 14.617 -8.07 1 81.06 155 LEU B C 1
ATOM 4084 O O . LEU B 1 155 ? -5.969 13.383 -8.117 1 81.06 155 LEU B O 1
ATOM 4088 N N . ASP B 1 156 ? -6.223 15.414 -8.977 1 75.56 156 ASP B N 1
ATOM 4089 C CA . ASP B 1 156 ? -6.793 14.875 -10.203 1 75.56 156 ASP B CA 1
ATOM 4090 C C . ASP B 1 156 ? -5.715 14.25 -11.086 1 75.56 156 ASP B C 1
ATOM 4092 O O . ASP B 1 156 ? -4.523 14.383 -10.805 1 75.56 156 ASP B O 1
ATOM 4096 N N . GLY B 1 157 ? -6.18 13.57 -12.055 1 67.94 157 GLY B N 1
ATOM 4097 C CA . GLY B 1 157 ? -5.285 12.906 -12.992 1 67.94 157 GLY B CA 1
ATOM 4098 C C . GLY B 1 157 ? -4.34 13.859 -13.695 1 67.94 157 GLY B C 1
ATOM 4099 O O . GLY B 1 157 ? -3.273 13.453 -14.164 1 67.94 157 GLY B O 1
ATOM 4100 N N . ASP B 1 158 ? -4.703 15.18 -13.688 1 64.75 158 ASP B N 1
ATOM 4101 C CA . ASP B 1 158 ? -3.857 16.172 -14.352 1 64.75 158 ASP B CA 1
ATOM 4102 C C . ASP B 1 158 ? -2.689 16.578 -13.461 1 64.75 158 ASP B C 1
ATOM 4104 O O . ASP B 1 158 ? -1.73 17.203 -13.93 1 64.75 158 ASP B O 1
ATOM 4108 N N . GLY B 1 159 ? -2.754 16.203 -12.234 1 66 159 GLY B N 1
ATOM 4109 C CA . GLY B 1 159 ? -1.71 16.5 -11.266 1 66 159 GLY B CA 1
ATOM 4110 C C . GLY B 1 159 ? -1.696 17.953 -10.836 1 66 159 GLY B C 1
ATOM 4111 O O . GLY B 1 159 ? -0.789 18.391 -10.125 1 66 159 GLY B O 1
ATOM 4112 N N . GLU B 1 160 ? -2.744 18.734 -11.141 1 73.88 160 GLU B N 1
ATOM 4113 C CA . GLU B 1 160 ? -2.742 20.172 -10.906 1 73.88 160 GLU B CA 1
ATOM 4114 C C . GLU B 1 160 ? -3.945 20.609 -10.07 1 73.88 160 GLU B C 1
ATOM 4116 O O . GLU B 1 160 ? -3.84 21.516 -9.242 1 73.88 160 GLU B O 1
ATOM 4121 N N . THR B 1 161 ? -4.992 19.875 -10.367 1 83.81 161 THR B N 1
ATOM 4122 C CA . THR B 1 161 ? -6.227 20.266 -9.695 1 83.81 161 THR B CA 1
ATOM 4123 C C . THR B 1 161 ? -6.578 19.281 -8.586 1 83.81 161 THR B C 1
ATOM 4125 O O . THR B 1 161 ? -6.223 18.094 -8.664 1 83.81 161 THR B O 1
ATOM 4128 N N . PHE B 1 162 ? -7.219 19.828 -7.547 1 87.69 162 PHE B N 1
ATOM 4129 C CA . PHE B 1 162 ? -7.566 19.047 -6.367 1 87.69 162 PHE B CA 1
ATOM 4130 C C . PHE B 1 162 ? -9.078 18.875 -6.254 1 87.69 162 PHE B C 1
ATOM 4132 O O . PHE B 1 162 ? -9.836 19.812 -6.516 1 87.69 162 PHE B O 1
ATOM 4139 N N . HIS B 1 163 ? -9.539 17.719 -5.953 1 90.56 163 HIS B N 1
ATOM 4140 C CA . HIS B 1 163 ? -10.93 17.406 -5.641 1 90.56 163 HIS B CA 1
ATOM 4141 C C . HIS B 1 163 ? -11.125 17.203 -4.141 1 90.56 163 HIS B C 1
ATOM 4143 O O . HIS B 1 163 ? -10.57 16.281 -3.553 1 90.56 163 HIS B O 1
ATOM 4149 N N . ALA B 1 164 ? -11.867 18.125 -3.539 1 91.44 164 ALA B N 1
ATOM 4150 C CA . ALA B 1 164 ? -12.227 18.062 -2.125 1 91.44 164 ALA B CA 1
ATOM 4151 C C . ALA B 1 164 ? -13.742 17.969 -1.948 1 91.44 164 ALA B C 1
ATOM 4153 O O . ALA B 1 164 ? -14.398 18.969 -1.647 1 91.44 164 ALA B O 1
ATOM 4154 N N . ALA B 1 165 ? -14.289 16.797 -2.01 1 86.5 165 ALA B N 1
ATOM 4155 C CA . ALA B 1 165 ? -15.727 16.562 -2.059 1 86.5 165 ALA B CA 1
ATOM 4156 C C . ALA B 1 165 ? -16.406 17.094 -0.805 1 86.5 165 ALA B C 1
ATOM 4158 O O . ALA B 1 165 ? -17.484 17.703 -0.886 1 86.5 165 ALA B O 1
ATOM 4159 N N . ILE B 1 166 ? -15.773 16.953 0.29 1 88.69 166 ILE B N 1
ATOM 4160 C CA . ILE B 1 166 ? -16.406 17.328 1.554 1 88.69 166 ILE B CA 1
ATOM 4161 C C . ILE B 1 166 ? -16.5 18.844 1.654 1 88.69 166 ILE B C 1
ATOM 4163 O O . ILE B 1 166 ? -17.344 19.375 2.396 1 88.69 166 ILE B O 1
ATOM 4167 N N . LEU B 1 167 ? -15.648 19.547 0.96 1 92 167 LEU B N 1
ATOM 4168 C CA . LEU B 1 167 ? -15.68 21 0.916 1 92 167 LEU B CA 1
ATOM 4169 C C . LEU B 1 167 ? -16.562 21.5 -0.228 1 92 167 LEU B C 1
ATOM 4171 O O . LEU B 1 167 ? -16.828 22.703 -0.344 1 92 167 LEU B O 1
ATOM 4175 N N . GLY B 1 168 ? -16.953 20.547 -1.119 1 89.94 168 GLY B N 1
ATOM 4176 C CA . GLY B 1 168 ? -17.703 20.891 -2.307 1 89.94 168 GLY B CA 1
ATOM 4177 C C . GLY B 1 168 ? -16.844 21.422 -3.439 1 89.94 168 GLY B C 1
ATOM 4178 O O . GLY B 1 168 ? -17.344 22.078 -4.352 1 89.94 168 GLY B O 1
ATOM 4179 N N . TRP B 1 169 ? -15.539 21.25 -3.354 1 91.88 169 TRP B N 1
ATOM 4180 C CA . TRP B 1 169 ? -14.594 21.75 -4.34 1 91.88 169 TRP B CA 1
ATOM 4181 C C . TRP B 1 169 ? -14.297 20.703 -5.402 1 91.88 169 TRP B C 1
ATOM 4183 O O . TRP B 1 169 ? -13.891 19.578 -5.078 1 91.88 169 TRP B O 1
ATOM 4193 N N . HIS B 1 170 ? -14.453 20.953 -6.652 1 88.88 170 HIS B N 1
ATOM 4194 C CA . HIS B 1 170 ? -14.227 20.031 -7.766 1 88.88 170 HIS B CA 1
ATOM 4195 C C . HIS B 1 170 ? -13.281 20.641 -8.797 1 88.88 170 HIS B C 1
ATOM 4197 O O . HIS B 1 170 ? -13.625 21.625 -9.453 1 88.88 170 HIS B O 1
ATOM 4203 N N . GLY B 1 171 ? -12.125 20.031 -8.875 1 88.31 171 GLY B N 1
ATOM 4204 C CA . GLY B 1 171 ? -11.172 20.484 -9.867 1 88.31 171 GLY B CA 1
ATOM 4205 C C . GLY B 1 171 ? -10.641 21.875 -9.586 1 88.31 171 GLY B C 1
ATOM 4206 O O . GLY B 1 171 ? -10.609 22.734 -10.477 1 88.31 171 GLY B O 1
ATOM 4207 N N . VAL B 1 172 ? -10.219 22.125 -8.398 1 91.19 172 VAL B N 1
ATOM 4208 C CA . VAL B 1 172 ? -9.805 23.469 -7.98 1 91.19 172 VAL B CA 1
ATOM 4209 C C . VAL B 1 172 ? -8.281 23.578 -7.996 1 91.19 172 VAL B C 1
ATOM 4211 O O . VAL B 1 172 ? -7.59 22.688 -7.48 1 91.19 172 VAL B O 1
ATOM 4214 N N . SER B 1 173 ? -7.789 24.625 -8.602 1 90.69 173 SER B N 1
ATOM 4215 C CA . SER B 1 173 ? -6.371 24.969 -8.508 1 90.69 173 SER B CA 1
ATOM 4216 C C . SER B 1 173 ? -6.098 25.844 -7.285 1 90.69 173 SER B C 1
ATOM 4218 O O . SER B 1 173 ? -6.719 26.891 -7.105 1 90.69 173 SER B O 1
ATOM 4220 N N . LEU B 1 174 ? -5.191 25.391 -6.434 1 91.19 174 LEU B N 1
ATOM 4221 C CA . LEU B 1 174 ? -4.953 26.125 -5.188 1 91.19 174 LEU B CA 1
ATOM 4222 C C . LEU B 1 174 ? -3.508 26.594 -5.102 1 91.19 174 LEU B C 1
ATOM 4224 O O . LEU B 1 174 ? -3.242 27.719 -4.695 1 91.19 174 LEU B O 1
ATOM 4228 N N . ALA B 1 175 ? -2.594 25.828 -5.562 1 89.88 175 ALA B N 1
ATOM 4229 C CA . ALA B 1 175 ? -1.174 26.062 -5.328 1 89.88 175 ALA B CA 1
ATOM 4230 C C . ALA B 1 175 ? -0.727 27.375 -5.984 1 89.88 175 ALA B C 1
ATOM 4232 O O . ALA B 1 175 ? -0.117 28.219 -5.336 1 89.88 175 ALA B O 1
ATOM 4233 N N . GLN B 1 176 ? -1.031 27.562 -7.23 1 89.38 176 GLN B N 1
ATOM 4234 C CA . GLN B 1 176 ? -0.561 28.719 -7.984 1 89.38 176 GLN B CA 1
ATOM 4235 C C . GLN B 1 176 ? -1.18 30.016 -7.453 1 89.38 176 GLN B C 1
ATOM 4237 O O . GLN B 1 176 ? -0.466 30.969 -7.156 1 89.38 176 GLN B O 1
ATOM 4242 N N . PRO B 1 177 ? -2.482 29.984 -7.273 1 92.06 177 PRO B N 1
ATOM 4243 C CA . PRO B 1 177 ? -3.078 31.219 -6.73 1 92.06 177 PRO B CA 1
ATOM 4244 C C . PRO B 1 177 ? -2.535 31.578 -5.348 1 92.06 177 PRO B C 1
ATOM 4246 O O . PRO B 1 177 ? -2.34 32.75 -5.043 1 92.06 177 PRO B O 1
ATOM 4249 N N . ILE B 1 178 ? -2.291 30.609 -4.531 1 93.31 178 ILE B N 1
ATOM 4250 C CA . ILE B 1 178 ? -1.737 30.875 -3.207 1 93.31 178 ILE B CA 1
ATOM 4251 C C . ILE B 1 178 ? -0.325 31.438 -3.342 1 93.31 178 ILE B C 1
ATOM 4253 O O . ILE B 1 178 ? 0.028 32.406 -2.672 1 93.31 178 ILE B O 1
ATOM 4257 N N . SER B 1 179 ? 0.425 30.828 -4.176 1 91.44 179 SER B N 1
ATOM 4258 C CA . SER B 1 179 ? 1.796 31.281 -4.406 1 91.44 179 SER B CA 1
ATOM 4259 C C . SER B 1 179 ? 1.838 32.75 -4.84 1 91.44 179 SER B C 1
ATOM 4261 O O . SER B 1 179 ? 2.719 33.5 -4.414 1 91.44 179 SER B O 1
ATOM 4263 N N . GLU B 1 180 ? 0.925 33.156 -5.594 1 92.06 180 GLU B N 1
ATOM 4264 C CA . GLU B 1 180 ? 0.863 34.531 -6.109 1 92.06 180 GLU B CA 1
ATOM 4265 C C . GLU B 1 180 ? 0.406 35.5 -5.031 1 92.06 180 GLU B C 1
ATOM 4267 O O . GLU B 1 180 ? 0.667 36.719 -5.125 1 92.06 180 GLU B O 1
ATOM 4272 N N . SER B 1 181 ? -0.198 34.938 -4.086 1 92.44 181 SER B N 1
ATOM 4273 C CA . SER B 1 181 ? -0.826 35.812 -3.1 1 92.44 181 SER B CA 1
ATOM 4274 C C . SER B 1 181 ? 0.05 35.969 -1.86 1 92.44 181 SER B C 1
ATOM 4276 O O . SER B 1 181 ? -0.05 36.969 -1.145 1 92.44 181 SER B O 1
ATOM 4278 N N . ILE B 1 182 ? 0.852 34.906 -1.748 1 89.19 182 ILE B N 1
ATOM 4279 C CA . ILE B 1 182 ? 1.695 34.969 -0.561 1 89.19 182 ILE B CA 1
ATOM 4280 C C . ILE B 1 182 ? 2.975 35.75 -0.891 1 89.19 182 ILE B C 1
ATOM 4282 O O . ILE B 1 182 ? 3.486 35.656 -2.008 1 89.19 182 ILE B O 1
ATOM 4286 N N . ASP B 1 183 ? 3.324 36.875 -0.39 1 82.38 183 ASP B N 1
ATOM 4287 C CA . ASP B 1 183 ? 4.508 37.688 -0.635 1 82.38 183 ASP B CA 1
ATOM 4288 C C . ASP B 1 183 ? 5.785 36.938 -0.27 1 82.38 183 ASP B C 1
ATOM 4290 O O . ASP B 1 183 ? 6.621 37.438 0.481 1 82.38 183 ASP B O 1
ATOM 4294 N N . LEU B 1 184 ? 5.828 35.594 -0.719 1 84.75 184 LEU B N 1
ATOM 4295 C CA . LEU B 1 184 ? 7 34.75 -0.517 1 84.75 184 LEU B CA 1
ATOM 4296 C C . LEU B 1 184 ? 7.418 34.094 -1.82 1 84.75 184 LEU B C 1
ATOM 4298 O O . LEU B 1 184 ? 6.566 33.625 -2.59 1 84.75 184 LEU B O 1
ATOM 4302 N N . ASP B 1 185 ? 8.602 34.156 -2.18 1 85.06 185 ASP B N 1
ATOM 4303 C CA . ASP B 1 185 ? 9.109 33.438 -3.348 1 85.06 185 ASP B CA 1
ATOM 4304 C C . ASP B 1 185 ? 9.523 32 -2.988 1 85.06 185 ASP B C 1
ATOM 4306 O O . ASP B 1 185 ? 10.711 31.688 -3.01 1 85.06 185 ASP B O 1
ATOM 4310 N N . VAL B 1 186 ? 8.523 31.234 -2.594 1 88.5 186 VAL B N 1
ATOM 4311 C CA . VAL B 1 186 ? 8.781 29.875 -2.166 1 88.5 186 VAL B CA 1
ATOM 4312 C C . VAL B 1 186 ? 7.809 28.922 -2.865 1 88.5 186 VAL B C 1
ATOM 4314 O O . VAL B 1 186 ? 6.742 29.344 -3.326 1 88.5 186 VAL B O 1
ATOM 4317 N N . PRO B 1 187 ? 8.195 27.625 -2.996 1 89.62 187 PRO B N 1
ATOM 4318 C CA . PRO B 1 187 ? 7.25 26.656 -3.543 1 89.62 187 PRO B CA 1
ATOM 4319 C C . PRO B 1 187 ? 6.012 26.469 -2.668 1 89.62 187 PRO B C 1
ATOM 4321 O O . PRO B 1 187 ? 6.109 26.516 -1.438 1 89.62 187 PRO B O 1
ATOM 4324 N N . VAL B 1 188 ? 4.891 26.328 -3.309 1 92.12 188 VAL B N 1
ATOM 4325 C CA . VAL B 1 188 ? 3.635 25.984 -2.652 1 92.12 188 VAL B CA 1
ATOM 4326 C C . VAL B 1 188 ? 3.178 24.594 -3.121 1 92.12 188 VAL B C 1
ATOM 4328 O O . VAL B 1 188 ? 3.02 24.359 -4.32 1 92.12 188 VAL B O 1
ATOM 4331 N N . LEU B 1 189 ? 3.041 23.703 -2.18 1 90.94 189 LEU B N 1
ATOM 4332 C CA . LEU B 1 189 ? 2.629 22.344 -2.473 1 90.94 189 LEU B CA 1
ATOM 4333 C C . LEU B 1 189 ? 1.284 22.031 -1.826 1 90.94 189 LEU B C 1
ATOM 4335 O O . LEU B 1 189 ? 0.817 22.781 -0.963 1 90.94 189 LEU B O 1
ATOM 4339 N N . LEU B 1 190 ? 0.668 21 -2.316 1 92.62 190 LEU B N 1
ATOM 4340 C CA . LEU B 1 190 ? -0.562 20.469 -1.738 1 92.62 190 LEU B CA 1
ATOM 4341 C C . LEU B 1 190 ? -0.375 19.016 -1.294 1 92.62 190 LEU B C 1
ATOM 4343 O O . LEU B 1 190 ? 0.409 18.281 -1.892 1 92.62 190 LEU B O 1
ATOM 4347 N N . GLU B 1 191 ? -1.097 18.672 -0.242 1 93 191 GLU B N 1
ATOM 4348 C CA . GLU B 1 191 ? -1.069 17.297 0.263 1 93 191 GLU B CA 1
ATOM 4349 C C . GLU B 1 191 ? -2.422 16.891 0.844 1 93 191 GLU B C 1
ATOM 4351 O O . GLU B 1 191 ? -3.164 17.75 1.344 1 93 191 GLU B O 1
ATOM 4356 N N . ASN B 1 192 ? -2.727 15.641 0.656 1 95 192 ASN B N 1
ATOM 4357 C CA . ASN B 1 192 ? -3.869 15.117 1.396 1 95 192 ASN B CA 1
ATOM 4358 C C . ASN B 1 192 ? -3.656 15.219 2.902 1 95 192 ASN B C 1
ATOM 4360 O O . ASN B 1 192 ? -2.564 14.938 3.4 1 95 192 ASN B O 1
ATOM 4364 N N . ASP B 1 193 ? -4.691 15.562 3.623 1 97.19 193 ASP B N 1
ATOM 4365 C CA . ASP B 1 193 ? -4.559 15.812 5.055 1 97.19 193 ASP B CA 1
ATOM 4366 C C . ASP B 1 193 ? -4.215 14.531 5.809 1 97.19 193 ASP B C 1
ATOM 4368 O O . ASP B 1 193 ? -3.402 14.547 6.734 1 97.19 193 ASP B O 1
ATOM 4372 N N . ALA B 1 194 ? -4.816 13.406 5.492 1 97.75 194 ALA B N 1
ATOM 4373 C CA . ALA B 1 194 ? -4.492 12.156 6.168 1 97.75 194 ALA B CA 1
ATOM 4374 C C . ALA B 1 194 ? -3.045 11.75 5.906 1 97.75 194 ALA B C 1
ATOM 4376 O O . ALA B 1 194 ? -2.367 11.234 6.797 1 97.75 194 ALA B O 1
ATOM 4377 N N . ASN B 1 195 ? -2.555 11.922 4.688 1 96.31 195 ASN B N 1
ATOM 4378 C CA . ASN B 1 195 ? -1.139 11.719 4.395 1 96.31 195 ASN B CA 1
ATOM 4379 C C . ASN B 1 195 ? -0.255 12.594 5.277 1 96.31 195 ASN B C 1
ATOM 4381 O O . ASN B 1 195 ? 0.754 12.133 5.809 1 96.31 195 ASN B O 1
ATOM 4385 N N . ALA B 1 196 ? -0.636 13.844 5.367 1 96.75 196 ALA B N 1
ATOM 4386 C CA . ALA B 1 196 ? 0.127 14.766 6.199 1 96.75 196 ALA B CA 1
ATOM 4387 C C . ALA B 1 196 ? 0.167 14.305 7.648 1 96.75 196 ALA B C 1
ATOM 4389 O O . ALA B 1 196 ? 1.222 14.328 8.289 1 96.75 196 ALA B O 1
ATOM 4390 N N . VAL B 1 197 ? -0.933 13.867 8.164 1 97.88 197 VAL B N 1
ATOM 4391 C CA . VAL B 1 197 ? -0.971 13.375 9.531 1 97.88 197 VAL B CA 1
ATOM 4392 C C . VAL B 1 197 ? -0.058 12.156 9.672 1 97.88 197 VAL B C 1
ATOM 4394 O O . VAL B 1 197 ? 0.641 12.008 10.672 1 97.88 197 VAL B O 1
ATOM 4397 N N . ALA B 1 198 ? -0.13 11.266 8.703 1 96.38 198 ALA B N 1
ATOM 4398 C CA . ALA B 1 198 ? 0.747 10.102 8.734 1 96.38 198 ALA B CA 1
ATOM 4399 C C . ALA B 1 198 ? 2.211 10.516 8.852 1 96.38 198 ALA B C 1
ATOM 4401 O O . ALA B 1 198 ? 2.967 9.93 9.633 1 96.38 198 ALA B O 1
ATOM 4402 N N . VAL B 1 199 ? 2.588 11.5 8.125 1 94.75 199 VAL B N 1
ATOM 4403 C CA . VAL B 1 199 ? 3.957 12 8.18 1 94.75 199 VAL B CA 1
ATOM 4404 C C . VAL B 1 199 ? 4.234 12.602 9.555 1 94.75 199 VAL B C 1
ATOM 4406 O O . VAL B 1 199 ? 5.277 12.336 10.156 1 94.75 199 VAL B O 1
ATOM 4409 N N . ALA B 1 200 ? 3.305 13.352 10.062 1 96.25 200 ALA B N 1
ATOM 4410 C CA . ALA B 1 200 ? 3.473 13.953 11.383 1 96.25 200 ALA B CA 1
ATOM 4411 C C . ALA B 1 200 ? 3.701 12.875 12.445 1 96.25 200 ALA B C 1
ATOM 4413 O O . ALA B 1 200 ? 4.488 13.078 13.375 1 96.25 200 ALA B O 1
ATOM 4414 N N . GLU B 1 201 ? 3.037 11.773 12.312 1 94.31 201 GLU B N 1
ATOM 4415 C CA . GLU B 1 201 ? 3.055 10.711 13.312 1 94.31 201 GLU B CA 1
ATOM 4416 C C . GLU B 1 201 ? 4.32 9.867 13.195 1 94.31 201 GLU B C 1
ATOM 4418 O O . GLU B 1 201 ? 4.77 9.273 14.18 1 94.31 201 GLU B O 1
ATOM 4423 N N . THR B 1 202 ? 4.887 9.797 11.992 1 90.44 202 THR B N 1
ATOM 4424 C CA . THR B 1 202 ? 5.898 8.766 11.781 1 90.44 202 THR B CA 1
ATOM 4425 C C . THR B 1 202 ? 7.266 9.391 11.531 1 90.44 202 THR B C 1
ATOM 4427 O O . THR B 1 202 ? 8.289 8.719 11.641 1 90.44 202 THR B O 1
ATOM 4430 N N . TYR B 1 203 ? 7.336 10.594 11.164 1 86.06 203 TYR B N 1
ATOM 4431 C CA . TYR B 1 203 ? 8.578 11.234 10.727 1 86.06 203 TYR B CA 1
ATOM 4432 C C . TYR B 1 203 ? 9.578 11.312 11.867 1 86.06 203 TYR B C 1
ATOM 4434 O O . TYR B 1 203 ? 10.766 11.008 11.688 1 86.06 203 TYR B O 1
ATOM 4442 N N . ARG B 1 204 ? 9.164 11.695 13.016 1 78 204 ARG B N 1
ATOM 4443 C CA . ARG B 1 204 ? 10.109 11.891 14.109 1 78 204 ARG B CA 1
ATOM 4444 C C . ARG B 1 204 ? 10.289 10.609 14.914 1 78 204 ARG B C 1
ATOM 4446 O O . ARG B 1 204 ? 11.148 10.539 15.797 1 78 204 ARG B O 1
ATOM 4453 N N . SER B 1 205 ? 9.438 9.609 14.664 1 66.25 205 SER B N 1
ATOM 4454 C CA . SER B 1 205 ? 9.516 8.367 15.414 1 66.25 205 SER B CA 1
ATOM 4455 C C . SER B 1 205 ? 10.211 7.273 14.602 1 66.25 205 SER B C 1
ATOM 4457 O O . SER B 1 205 ? 10.102 6.09 14.93 1 66.25 205 SER B O 1
ATOM 4459 N N . ALA B 1 206 ? 10.867 7.617 13.625 1 60.06 206 ALA B N 1
ATOM 4460 C CA . ALA B 1 206 ? 11.438 6.547 12.812 1 60.06 206 ALA B CA 1
ATOM 4461 C C . ALA B 1 206 ? 12.344 5.648 13.648 1 60.06 206 ALA B C 1
ATOM 4463 O O . ALA B 1 206 ? 13.141 6.137 14.453 1 60.06 206 ALA B O 1
ATOM 4464 N N . PRO B 1 207 ? 11.859 4.328 13.648 1 54.94 207 PRO B N 1
ATOM 4465 C CA . PRO B 1 207 ? 12.609 3.404 14.5 1 54.94 207 PRO B CA 1
ATOM 4466 C C . PRO B 1 207 ? 14.109 3.426 14.211 1 54.94 207 PRO B C 1
ATOM 4468 O O . PRO B 1 207 ? 14.523 3.693 13.078 1 54.94 207 PRO B O 1
ATOM 4471 N N . PRO B 1 208 ? 14.852 3.354 15.328 1 50.22 208 PRO B N 1
ATOM 4472 C CA . PRO B 1 208 ? 16.312 3.342 15.188 1 50.22 208 PRO B CA 1
ATOM 4473 C C . PRO B 1 208 ? 16.797 2.225 14.273 1 50.22 208 PRO B C 1
ATOM 4475 O O . PRO B 1 208 ? 17.875 2.35 13.664 1 50.22 208 PRO B O 1
ATOM 4478 N N . ASP B 1 209 ? 16.062 1.05 14.305 1 48.62 209 ASP B N 1
ATOM 4479 C CA . ASP B 1 209 ? 16.594 -0.117 13.617 1 48.62 209 ASP B CA 1
ATOM 4480 C C . ASP B 1 209 ? 16.5 0.049 12.102 1 48.62 209 ASP B C 1
ATOM 4482 O O . ASP B 1 209 ? 16.922 -0.828 11.344 1 48.62 209 ASP B O 1
ATOM 4486 N N . GLY B 1 210 ? 16.125 1.165 11.773 1 51.25 210 GLY B N 1
ATOM 4487 C CA . GLY B 1 210 ? 16.141 1.478 10.352 1 51.25 210 GLY B CA 1
ATOM 4488 C C . GLY B 1 210 ? 15.016 0.817 9.586 1 51.25 210 GLY B C 1
ATOM 4489 O O . GLY B 1 210 ? 14.852 1.057 8.383 1 51.25 210 GLY B O 1
ATOM 4490 N N . LYS B 1 211 ? 14.414 -0.177 10.336 1 56.78 211 LYS B N 1
ATOM 4491 C CA . LYS B 1 211 ? 13.352 -0.855 9.594 1 56.78 211 LYS B CA 1
ATOM 4492 C C . LYS B 1 211 ? 12.109 0.024 9.477 1 56.78 211 LYS B C 1
ATOM 4494 O O . LYS B 1 211 ? 11.742 0.711 10.43 1 56.78 211 LYS B O 1
ATOM 4499 N N . GLY B 1 212 ? 11.781 0.392 8.266 1 61.09 212 GLY B N 1
ATOM 4500 C CA . GLY B 1 212 ? 10.672 1.288 8.008 1 61.09 212 GLY B CA 1
ATOM 4501 C C . GLY B 1 212 ? 9.367 0.816 8.617 1 61.09 212 GLY B C 1
ATOM 4502 O O . GLY B 1 212 ? 9.133 -0.388 8.75 1 61.09 212 GLY B O 1
ATOM 4503 N N . ASP B 1 213 ? 8.609 1.706 9.211 1 75.38 213 ASP B N 1
ATOM 4504 C CA . ASP B 1 213 ? 7.309 1.574 9.852 1 75.38 213 ASP B CA 1
ATOM 4505 C C . ASP B 1 213 ? 6.219 1.247 8.828 1 75.38 213 ASP B C 1
ATOM 4507 O O . ASP B 1 213 ? 6.219 1.791 7.727 1 75.38 213 ASP B O 1
ATOM 4511 N N . ASP B 1 214 ? 5.453 0.126 9.055 1 89.75 214 ASP B N 1
ATOM 4512 C CA . ASP B 1 214 ? 4.199 -0.045 8.328 1 89.75 214 ASP B CA 1
ATOM 4513 C C . ASP B 1 214 ? 3.008 0.378 9.188 1 89.75 214 ASP B C 1
ATOM 4515 O O . ASP B 1 214 ? 2.615 -0.336 10.117 1 89.75 214 ASP B O 1
ATOM 4519 N N . SER B 1 215 ? 2.521 1.612 8.898 1 94.88 215 SER B N 1
ATOM 4520 C CA . SER B 1 215 ? 1.446 2.172 9.711 1 94.88 215 SER B CA 1
ATOM 4521 C C . SER B 1 215 ? 0.302 2.68 8.844 1 94.88 215 SER B C 1
ATOM 4523 O O . SER B 1 215 ? 0.481 2.906 7.645 1 94.88 215 SER B O 1
ATOM 4525 N N . LEU B 1 216 ? -0.819 2.715 9.43 1 97.94 216 LEU B N 1
ATOM 4526 C CA . LEU B 1 216 ? -2.014 3.297 8.836 1 97.94 216 LEU B CA 1
ATOM 4527 C C . LEU B 1 216 ? -2.619 4.355 9.75 1 97.94 216 LEU B C 1
ATOM 4529 O O . LEU B 1 216 ? -2.906 4.086 10.914 1 97.94 216 LEU B O 1
ATOM 4533 N N . VAL B 1 217 ? -2.697 5.547 9.25 1 98.25 217 VAL B N 1
ATOM 4534 C CA . VAL B 1 217 ? -3.453 6.586 9.938 1 98.25 217 VAL B CA 1
ATOM 4535 C C . VAL B 1 217 ? -4.898 6.59 9.445 1 98.25 217 VAL B C 1
ATOM 4537 O O . VAL B 1 217 ? -5.148 6.531 8.234 1 98.25 217 VAL B O 1
ATOM 4540 N N . VAL B 1 218 ? -5.797 6.559 10.32 1 98.81 218 VAL B N 1
ATOM 4541 C CA . VAL B 1 218 ? -7.215 6.785 10.047 1 98.81 218 VAL B CA 1
ATOM 4542 C C . VAL B 1 218 ? -7.648 8.125 10.633 1 98.81 218 VAL B C 1
ATOM 4544 O O . VAL B 1 218 ? -7.832 8.242 11.844 1 98.81 218 VAL B O 1
ATOM 4547 N N . LEU B 1 219 ? -7.746 9.109 9.781 1 98.62 219 LEU B N 1
ATOM 4548 C CA . LEU B 1 219 ? -8.156 10.453 10.188 1 98.62 219 LEU B CA 1
ATOM 4549 C C . LEU B 1 219 ? -9.672 10.586 10.164 1 98.62 219 LEU B C 1
ATOM 4551 O O . LEU B 1 219 ? -10.289 10.547 9.102 1 98.62 219 LEU B O 1
ATOM 4555 N N . ILE B 1 220 ? -10.289 10.734 11.336 1 98.19 220 ILE B N 1
ATOM 4556 C CA . ILE B 1 220 ? -11.742 10.773 11.445 1 98.19 220 ILE B CA 1
ATOM 4557 C C . ILE B 1 220 ? -12.188 12.188 11.836 1 98.19 220 ILE B C 1
ATOM 4559 O O . ILE B 1 220 ? -12.047 12.586 12.992 1 98.19 220 ILE B O 1
ATOM 4563 N N . GLU B 1 221 ? -12.664 12.898 10.953 1 95.94 221 GLU B N 1
ATOM 4564 C CA . GLU B 1 221 ? -13.312 14.203 11.094 1 95.94 221 GLU B CA 1
ATOM 4565 C C . GLU B 1 221 ? -14.742 14.172 10.562 1 95.94 221 GLU B C 1
ATOM 4567 O O . GLU B 1 221 ? -15.484 13.219 10.82 1 95.94 221 GLU B O 1
ATOM 4572 N N . ASN B 1 222 ? -15.188 15.219 9.844 1 92.5 222 ASN B N 1
ATOM 4573 C CA . ASN B 1 222 ? -16.5 15.117 9.219 1 92.5 222 ASN B CA 1
ATOM 4574 C C . ASN B 1 222 ? -16.594 13.906 8.289 1 92.5 222 ASN B C 1
ATOM 4576 O O . ASN B 1 222 ? -17.625 13.25 8.227 1 92.5 222 ASN B O 1
ATOM 4580 N N . GLY B 1 223 ? -15.539 13.625 7.656 1 93.5 223 GLY B N 1
ATOM 4581 C CA . GLY B 1 223 ? -15.336 12.414 6.887 1 93.5 223 GLY B CA 1
ATOM 4582 C C . GLY B 1 223 ? -14.211 11.547 7.422 1 93.5 223 GLY B C 1
ATOM 4583 O O . GLY B 1 223 ? -13.867 11.625 8.602 1 93.5 223 GLY B O 1
ATOM 4584 N N . VAL B 1 224 ? -13.727 10.617 6.617 1 96.94 224 VAL B N 1
ATOM 4585 C CA . VAL B 1 224 ? -12.664 9.703 7.035 1 96.94 224 VAL B CA 1
ATOM 4586 C C . VAL B 1 224 ? -11.625 9.578 5.922 1 96.94 224 VAL B C 1
ATOM 4588 O O . VAL B 1 224 ? -11.977 9.406 4.754 1 96.94 224 VAL B O 1
ATOM 4591 N N . GLY B 1 225 ? -10.375 9.781 6.219 1 97.62 225 GLY B N 1
ATOM 4592 C CA . GLY B 1 225 ? -9.266 9.602 5.293 1 97.62 225 GLY B CA 1
ATOM 4593 C C . GLY B 1 225 ? -8.172 8.703 5.848 1 97.62 225 GLY B C 1
ATOM 4594 O O . GLY B 1 225 ? -8.094 8.492 7.062 1 97.62 225 GLY B O 1
ATOM 4595 N N . GLY B 1 226 ? -7.41 8.211 4.949 1 98.25 226 GLY B N 1
ATOM 4596 C CA . GLY B 1 226 ? -6.332 7.316 5.352 1 98.25 226 GLY B CA 1
ATOM 4597 C C . GLY B 1 226 ? -4.969 7.773 4.863 1 98.25 226 GLY B C 1
ATOM 4598 O O . GLY B 1 226 ? -4.844 8.297 3.752 1 98.25 226 GLY B O 1
ATOM 4599 N N . GLY B 1 227 ? -3.994 7.699 5.664 1 97.75 227 GLY B N 1
ATOM 4600 C CA . GLY B 1 227 ? -2.586 7.809 5.32 1 97.75 227 GLY B CA 1
ATOM 4601 C C . GLY B 1 227 ? -1.824 6.508 5.496 1 97.75 227 GLY B C 1
ATOM 4602 O O . GLY B 1 227 ? -1.686 6.012 6.613 1 97.75 227 GLY B O 1
ATOM 4603 N N . ILE B 1 228 ? -1.336 5.973 4.398 1 96.81 228 ILE B N 1
ATOM 4604 C CA . ILE B 1 228 ? -0.697 4.664 4.41 1 96.81 228 ILE B CA 1
ATOM 4605 C C . ILE B 1 228 ? 0.82 4.828 4.352 1 96.81 228 ILE B C 1
ATOM 4607 O O . ILE B 1 228 ? 1.345 5.473 3.439 1 96.81 228 ILE B O 1
ATOM 4611 N N . VAL B 1 229 ? 1.482 4.312 5.359 1 93.12 229 VAL B N 1
ATOM 4612 C CA . VAL B 1 229 ? 2.941 4.332 5.402 1 93.12 229 VAL B CA 1
ATOM 4613 C C . VAL B 1 229 ? 3.48 2.91 5.262 1 93.12 229 VAL B C 1
ATOM 4615 O O . VAL B 1 229 ? 3.111 2.021 6.035 1 93.12 229 VAL B O 1
ATOM 4618 N N . SER B 1 230 ? 4.242 2.699 4.254 1 89.31 230 SER B N 1
ATOM 4619 C CA . SER B 1 230 ? 4.902 1.424 4 1 89.31 230 SER B CA 1
ATOM 4620 C C . SER B 1 230 ? 6.418 1.586 3.953 1 89.31 230 SER B C 1
ATOM 4622 O O . SER B 1 230 ? 6.938 2.369 3.156 1 89.31 230 SER B O 1
ATOM 4624 N N . ASN B 1 231 ? 7.082 0.857 4.754 1 82.44 231 ASN B N 1
ATOM 4625 C CA . ASN B 1 231 ? 8.539 0.951 4.836 1 82.44 231 ASN B CA 1
ATOM 4626 C C . ASN B 1 231 ? 8.992 2.393 5.027 1 82.44 231 ASN B C 1
ATOM 4628 O O . ASN B 1 231 ? 9.922 2.85 4.355 1 82.44 231 ASN B O 1
ATOM 4632 N N . GLY B 1 232 ? 8.234 3.082 5.789 1 83.25 232 GLY B N 1
ATOM 4633 C CA . GLY B 1 232 ? 8.602 4.438 6.168 1 83.25 232 GLY B CA 1
ATOM 4634 C C . GLY B 1 232 ? 8.25 5.469 5.113 1 83.25 232 GLY B C 1
ATOM 4635 O O . GLY B 1 232 ? 8.586 6.648 5.254 1 83.25 232 GLY B O 1
ATOM 4636 N N . LYS B 1 233 ? 7.578 5.059 4.07 1 86.81 233 LYS B N 1
ATOM 4637 C CA . LYS B 1 233 ? 7.211 5.965 2.986 1 86.81 233 LYS B CA 1
ATOM 4638 C C . LYS B 1 233 ? 5.699 5.988 2.773 1 86.81 233 LYS B C 1
ATOM 4640 O O . LYS B 1 233 ? 5.031 4.965 2.932 1 86.81 233 LYS B O 1
ATOM 4645 N N . LEU B 1 234 ? 5.258 7.141 2.34 1 90.75 234 LEU B N 1
ATOM 4646 C CA . LEU B 1 234 ? 3.84 7.25 2.021 1 90.75 234 LEU B CA 1
ATOM 4647 C C . LEU B 1 234 ? 3.492 6.414 0.792 1 90.75 234 LEU B C 1
ATOM 4649 O O . LEU B 1 234 ? 4.219 6.438 -0.203 1 90.75 234 LEU B O 1
ATOM 4653 N N . HIS B 1 235 ? 2.479 5.637 0.929 1 91.44 235 HIS B N 1
ATOM 4654 C CA . HIS B 1 235 ? 1.868 5.004 -0.236 1 91.44 235 HIS B CA 1
ATOM 4655 C C . HIS B 1 235 ? 0.875 5.945 -0.914 1 91.44 235 HIS B C 1
ATOM 4657 O O . HIS B 1 235 ? -0.227 6.16 -0.406 1 91.44 235 HIS B O 1
ATOM 4663 N N . ARG B 1 236 ? 1.158 6.406 -2.072 1 89.81 236 ARG B N 1
ATOM 4664 C CA . ARG B 1 236 ? 0.376 7.473 -2.686 1 89.81 236 ARG B CA 1
ATOM 4665 C C . ARG B 1 236 ? -0.572 6.922 -3.744 1 89.81 236 ARG B C 1
ATOM 4667 O O . ARG B 1 236 ? -1.561 7.566 -4.098 1 89.81 236 ARG B O 1
ATOM 4674 N N . GLY B 1 237 ? -0.341 5.707 -4.195 1 89.88 237 GLY B N 1
ATOM 4675 C CA . GLY B 1 237 ? -1.1 5.207 -5.332 1 89.88 237 GLY B CA 1
ATOM 4676 C C . GLY B 1 237 ? -0.657 5.805 -6.652 1 89.88 237 GLY B C 1
ATOM 4677 O O . GLY B 1 237 ? 0.366 6.492 -6.719 1 89.88 237 GLY B O 1
ATOM 4678 N N . GLN B 1 238 ? -1.333 5.52 -7.691 1 86.31 238 GLN B N 1
ATOM 4679 C CA . GLN B 1 238 ? -0.919 5.867 -9.047 1 86.31 238 GLN B CA 1
ATOM 4680 C C . GLN B 1 238 ? -0.859 7.379 -9.234 1 86.31 238 GLN B C 1
ATOM 4682 O O . GLN B 1 238 ? 0.053 7.891 -9.891 1 86.31 238 GLN B O 1
ATOM 4687 N N . LEU B 1 239 ? -1.867 8.078 -8.625 1 84.44 239 LEU B N 1
ATOM 4688 C CA . LEU B 1 239 ? -1.979 9.508 -8.891 1 84.44 239 LEU B CA 1
ATOM 4689 C C . LEU B 1 239 ? -2.064 10.305 -7.594 1 84.44 239 LEU B C 1
ATOM 4691 O O . LEU B 1 239 ? -2.52 11.453 -7.586 1 84.44 239 LEU B O 1
ATOM 4695 N N . GLY B 1 240 ? -1.731 9.617 -6.508 1 85.88 240 GLY B N 1
ATOM 4696 C CA . GLY B 1 240 ? -1.733 10.312 -5.23 1 85.88 240 GLY B CA 1
ATOM 4697 C C . GLY B 1 240 ? -3.051 10.203 -4.488 1 85.88 240 GLY B C 1
ATOM 4698 O O . GLY B 1 240 ? -3.264 10.875 -3.482 1 85.88 240 GLY B O 1
ATOM 4699 N N . GLY B 1 241 ? -3.941 9.375 -4.926 1 90.19 241 GLY B N 1
ATOM 4700 C CA . GLY B 1 241 ? -5.273 9.297 -4.355 1 90.19 241 GLY B CA 1
ATOM 4701 C C . GLY B 1 241 ? -5.469 8.086 -3.459 1 90.19 241 GLY B C 1
ATOM 4702 O O . GLY B 1 241 ? -6.598 7.77 -3.072 1 90.19 241 GLY B O 1
ATOM 4703 N N . ALA B 1 242 ? -4.41 7.398 -3.129 1 94.44 242 ALA B N 1
ATOM 4704 C CA . ALA B 1 242 ? -4.543 6.289 -2.186 1 94.44 242 ALA B CA 1
ATOM 4705 C C . ALA B 1 242 ? -5.02 6.781 -0.823 1 94.44 242 ALA B C 1
ATOM 4707 O O . ALA B 1 242 ? -4.746 7.922 -0.438 1 94.44 242 ALA B O 1
ATOM 4708 N N . GLY B 1 243 ? -5.758 5.938 -0.126 1 96.88 243 GLY B N 1
ATOM 4709 C CA . GLY B 1 243 ? -6.129 6.254 1.244 1 96.88 243 GLY B CA 1
ATOM 4710 C C . GLY B 1 243 ? -7.484 6.934 1.352 1 96.88 243 GLY B C 1
ATOM 4711 O O . GLY B 1 243 ? -7.816 7.504 2.393 1 96.88 243 GLY B O 1
ATOM 4712 N N . GLU B 1 244 ? -8.258 6.922 0.256 1 96.5 244 GLU B N 1
ATOM 4713 C CA . GLU B 1 244 ? -9.641 7.402 0.345 1 96.5 244 GLU B CA 1
ATOM 4714 C C . GLU B 1 244 ? -10.547 6.355 0.978 1 96.5 244 GLU B C 1
ATOM 4716 O O . GLU B 1 244 ? -11.594 6.02 0.425 1 96.5 244 GLU B O 1
ATOM 4721 N N . ILE B 1 245 ? -10.195 6.008 2.174 1 98 245 ILE B N 1
ATOM 4722 C CA . ILE B 1 245 ? -10.766 4.832 2.82 1 98 245 ILE B CA 1
ATOM 4723 C C . ILE B 1 245 ? -12.172 5.152 3.33 1 98 245 ILE B C 1
ATOM 4725 O O . ILE B 1 245 ? -12.961 4.246 3.607 1 98 245 ILE B O 1
ATOM 4729 N N . GLY B 1 246 ? -12.516 6.398 3.551 1 97.12 246 GLY B N 1
ATOM 4730 C CA . GLY B 1 246 ? -13.859 6.777 3.957 1 97.12 246 GLY B CA 1
ATOM 4731 C C . GLY B 1 246 ? -14.922 6.391 2.941 1 97.12 246 GLY B C 1
ATOM 4732 O O . GLY B 1 246 ? -16.094 6.27 3.281 1 97.12 246 GLY B O 1
ATOM 4733 N N . HIS B 1 247 ? -14.539 6.184 1.729 1 96.19 247 HIS B N 1
ATOM 4734 C CA . HIS B 1 247 ? -15.469 5.922 0.631 1 96.19 247 HIS B CA 1
ATOM 4735 C C . HIS B 1 247 ? -15.625 4.426 0.389 1 96.19 247 HIS B C 1
ATOM 4737 O O . HIS B 1 247 ? -16.359 4.012 -0.514 1 96.19 247 HIS B O 1
ATOM 4743 N N . MET B 1 248 ? -14.945 3.592 1.186 1 96.44 248 MET B N 1
ATOM 4744 C CA . MET B 1 248 ? -15.148 2.148 1.09 1 96.44 248 MET B CA 1
ATOM 4745 C C . MET B 1 248 ? -16.609 1.792 1.302 1 96.44 248 MET B C 1
ATOM 4747 O O . MET B 1 248 ? -17.25 2.277 2.242 1 96.44 248 MET B O 1
ATOM 4751 N N . PRO B 1 249 ? -17.156 0.971 0.411 1 94.81 249 PRO B N 1
ATOM 4752 C CA . PRO B 1 249 ? -18.5 0.452 0.705 1 94.81 249 PRO B CA 1
ATOM 4753 C C . PRO B 1 249 ? -18.5 -0.521 1.882 1 94.81 249 PRO B C 1
ATOM 4755 O O . PRO B 1 249 ? -17.812 -1.547 1.846 1 94.81 249 PRO B O 1
ATOM 4758 N N . ILE B 1 250 ? -19.297 -0.222 2.945 1 92.12 250 ILE B N 1
ATOM 4759 C CA . ILE B 1 250 ? -19.25 -1.024 4.164 1 92.12 250 ILE B CA 1
ATOM 4760 C C . ILE B 1 250 ? -20.656 -1.514 4.512 1 92.12 250 ILE B C 1
ATOM 4762 O O . ILE B 1 250 ? -20.812 -2.477 5.266 1 92.12 250 ILE B O 1
ATOM 4766 N N . GLY B 1 251 ? -21.625 -0.948 4.012 1 88.81 251 GLY B N 1
ATOM 4767 C CA . GLY B 1 251 ? -23 -1.271 4.324 1 88.81 251 GLY B CA 1
ATOM 4768 C C . GLY B 1 251 ? -24 -0.64 3.365 1 88.81 251 GLY B C 1
ATOM 4769 O O . GLY B 1 251 ? -23.625 -0.25 2.252 1 88.81 251 GLY B O 1
ATOM 4770 N N . GLU B 1 252 ? -25.188 -0.544 3.732 1 85.62 252 GLU B N 1
ATOM 4771 C CA . GLU B 1 252 ? -26.234 -0.108 2.814 1 85.62 252 GLU B CA 1
ATOM 4772 C C . GLU B 1 252 ? -26.469 1.396 2.926 1 85.62 252 GLU B C 1
ATOM 4774 O O . GLU B 1 252 ? -26.188 2.145 1.988 1 85.62 252 GLU B O 1
ATOM 4779 N N . ALA B 1 253 ? -26.891 1.938 4.059 1 87 253 ALA B N 1
ATOM 4780 C CA . ALA B 1 253 ? -27.328 3.33 4.09 1 87 253 ALA B CA 1
ATOM 4781 C C . ALA B 1 253 ? -26.391 4.176 4.953 1 87 253 ALA B C 1
ATOM 4783 O O . ALA B 1 253 ? -26.047 5.301 4.578 1 87 253 ALA B O 1
ATOM 4784 N N . GLY B 1 254 ? -25.969 3.719 6.137 1 91.56 254 GLY B N 1
ATOM 4785 C CA . GLY B 1 254 ? -25.234 4.512 7.105 1 91.56 254 GLY B CA 1
ATOM 4786 C C . GLY B 1 254 ? -26.125 5.414 7.941 1 91.56 254 GLY B C 1
ATOM 4787 O O . GLY B 1 254 ? -27.328 5.184 8.039 1 91.56 254 GLY B O 1
ATOM 4788 N N . PHE B 1 255 ? -25.562 6.438 8.555 1 92.25 255 PHE B N 1
ATOM 4789 C CA . PHE B 1 255 ? -26.312 7.199 9.547 1 92.25 255 PHE B CA 1
ATOM 4790 C C . PHE B 1 255 ? -26.422 8.664 9.133 1 92.25 255 PHE B C 1
ATOM 4792 O O . PHE B 1 255 ? -27.047 9.461 9.836 1 92.25 255 PHE B O 1
ATOM 4799 N N . VAL B 1 256 ? -25.766 9.055 8.055 1 88.25 256 VAL B N 1
ATOM 4800 C CA . VAL B 1 256 ? -25.859 10.422 7.559 1 88.25 256 VAL B CA 1
ATOM 4801 C C . VAL B 1 256 ? -27.062 10.562 6.625 1 88.25 256 VAL B C 1
ATOM 4803 O O . VAL B 1 256 ? -27.094 9.945 5.559 1 88.25 256 VAL B O 1
ATOM 4806 N N . TYR B 1 257 ? -27.922 11.469 7.066 1 82.38 257 TYR B N 1
ATOM 4807 C CA . TYR B 1 257 ? -29.109 11.703 6.258 1 82.38 257 TYR B CA 1
ATOM 4808 C C . TYR B 1 257 ? -28.75 12.383 4.941 1 82.38 257 TYR B C 1
ATOM 4810 O O . TYR B 1 257 ? -27.922 13.289 4.91 1 82.38 257 TYR B O 1
ATOM 4818 N N . ASP B 1 258 ? -29.109 11.875 3.748 1 78.62 258 ASP B N 1
ATOM 4819 C CA . ASP B 1 258 ? -28.969 12.453 2.416 1 78.62 258 ASP B CA 1
ATOM 4820 C C . ASP B 1 258 ? -27.516 12.391 1.935 1 78.62 258 ASP B C 1
ATOM 4822 O O . ASP B 1 258 ? -27.062 13.266 1.195 1 78.62 258 ASP B O 1
ATOM 4826 N N . ALA B 1 259 ? -26.797 11.555 2.609 1 83.5 259 ALA B N 1
ATOM 4827 C CA . ALA B 1 259 ? -25.438 11.375 2.123 1 83.5 259 ALA B CA 1
ATOM 4828 C C . ALA B 1 259 ? -25.422 11.188 0.608 1 83.5 259 ALA B C 1
ATOM 4830 O O . ALA B 1 259 ? -26.266 10.492 0.049 1 83.5 259 ALA B O 1
ATOM 4831 N N . VAL B 1 260 ? -24.484 11.891 -0.047 1 81.12 260 VAL B N 1
ATOM 4832 C CA . VAL B 1 260 ? -24.344 11.781 -1.495 1 81.12 260 VAL B CA 1
ATOM 4833 C C . VAL B 1 260 ? -24.094 10.328 -1.884 1 81.12 260 VAL B C 1
ATOM 4835 O O . VAL B 1 260 ? -24.625 9.844 -2.885 1 81.12 260 VAL B O 1
ATOM 4838 N N . ARG B 1 261 ? -23.391 9.625 -1.01 1 88.38 261 ARG B N 1
ATOM 4839 C CA . ARG B 1 261 ? -23.109 8.211 -1.23 1 88.38 261 ARG B CA 1
ATOM 4840 C C . ARG B 1 261 ? -23.312 7.41 0.051 1 88.38 261 ARG B C 1
ATOM 4842 O O . ARG B 1 261 ? -22.359 7.199 0.812 1 88.38 261 ARG B O 1
ATOM 4849 N N . PRO B 1 262 ? -24.438 6.945 0.218 1 92.56 262 PRO B N 1
ATOM 4850 C CA . PRO B 1 262 ? -24.734 6.18 1.432 1 92.56 262 PRO B CA 1
ATOM 4851 C C . PRO B 1 262 ? -24 4.844 1.485 1 92.56 262 PRO B C 1
ATOM 4853 O O . PRO B 1 262 ? -23.641 4.289 0.442 1 92.56 262 PRO B O 1
ATOM 4856 N N . GLY B 1 263 ? -23.734 4.383 2.619 1 94.5 263 GLY B N 1
ATOM 4857 C CA . GLY B 1 263 ? -23.188 3.055 2.811 1 94.5 263 GLY B CA 1
ATOM 4858 C C . GLY B 1 263 ? -21.672 3.031 2.781 1 94.5 263 GLY B C 1
ATOM 4859 O O . GLY B 1 263 ? -21.062 1.96 2.816 1 94.5 263 GLY B O 1
ATOM 4860 N N . ARG B 1 264 ? -21.078 4.199 2.678 1 96.56 264 ARG B N 1
ATOM 4861 C CA . ARG B 1 264 ? -19.625 4.32 2.727 1 96.56 264 ARG B CA 1
ATOM 4862 C C . ARG B 1 264 ? -19.125 4.398 4.168 1 96.56 264 ARG B C 1
ATOM 4864 O O . ARG B 1 264 ? -19.875 4.789 5.066 1 96.56 264 ARG B O 1
ATOM 4871 N N . TRP B 1 265 ? -17.953 4.008 4.445 1 97.38 265 TRP B N 1
ATOM 4872 C CA . TRP B 1 265 ? -17.422 3.867 5.801 1 97.38 265 TRP B CA 1
ATOM 4873 C C . TRP B 1 265 ? -17.594 5.164 6.59 1 97.38 265 TRP B C 1
ATOM 4875 O O . TRP B 1 265 ? -17.969 5.137 7.762 1 97.38 265 TRP B O 1
ATOM 4885 N N . GLU B 1 266 ? -17.391 6.336 5.949 1 96.69 266 GLU B N 1
ATOM 4886 C CA . GLU B 1 266 ? -17.484 7.613 6.648 1 96.69 266 GLU B CA 1
ATOM 4887 C C . GLU B 1 266 ? -18.906 7.91 7.086 1 96.69 266 GLU B C 1
ATOM 4889 O O . GLU B 1 266 ? -19.125 8.656 8.039 1 96.69 266 GLU B O 1
ATOM 4894 N N . THR B 1 267 ? -19.938 7.312 6.418 1 96.75 267 THR B N 1
ATOM 4895 C CA . THR B 1 267 ? -21.328 7.531 6.805 1 96.75 267 THR B CA 1
ATOM 4896 C C . THR B 1 267 ? -21.672 6.707 8.039 1 96.75 267 THR B C 1
ATOM 4898 O O . THR B 1 267 ? -22.797 6.801 8.555 1 96.75 267 THR B O 1
ATOM 4901 N N . PHE B 1 268 ? -20.781 5.938 8.477 1 97.25 268 PHE B N 1
ATOM 4902 C CA . PHE B 1 268 ? -20.984 5.152 9.688 1 97.25 268 PHE B CA 1
ATOM 4903 C C . PHE B 1 268 ? -20.141 5.699 10.828 1 97.25 268 PHE B C 1
ATOM 4905 O O . PHE B 1 268 ? -20.578 5.738 11.977 1 97.25 268 PHE B O 1
ATOM 4912 N N . ILE B 1 269 ? -18.906 6.176 10.508 1 97.94 269 ILE B N 1
ATOM 4913 C CA . ILE B 1 269 ? -18.031 6.406 11.648 1 97.94 269 ILE B CA 1
ATOM 4914 C C . ILE B 1 269 ? -17.562 7.859 11.664 1 97.94 269 ILE B C 1
ATOM 4916 O O . ILE B 1 269 ? -16.969 8.32 12.641 1 97.94 269 ILE B O 1
ATOM 4920 N N . GLY B 1 270 ? -17.75 8.617 10.617 1 96.81 270 GLY B N 1
ATOM 4921 C CA . GLY B 1 270 ? -17.375 10.023 10.602 1 96.81 270 GLY B CA 1
ATOM 4922 C C . GLY B 1 270 ? -18.109 10.836 11.656 1 96.81 270 GLY B C 1
ATOM 4923 O O . GLY B 1 270 ? -19.062 10.352 12.273 1 96.81 270 GLY B O 1
ATOM 4924 N N . LYS B 1 271 ? -17.656 12.055 11.875 1 95.81 271 LYS B N 1
ATOM 4925 C CA . LYS B 1 271 ? -18.234 12.938 12.883 1 95.81 271 LYS B CA 1
ATOM 4926 C C . LYS B 1 271 ? -19.719 13.141 12.648 1 95.81 271 LYS B C 1
ATOM 4928 O O . LYS B 1 271 ? -20.516 13.039 13.578 1 95.81 271 LYS B O 1
ATOM 4933 N N . ASP B 1 272 ? -20.078 13.406 11.398 1 92.5 272 ASP B N 1
ATOM 4934 C CA . ASP B 1 272 ? -21.484 13.633 11.047 1 92.5 272 ASP B CA 1
ATOM 4935 C C . ASP B 1 272 ? -22.328 12.398 11.344 1 92.5 272 ASP B C 1
ATOM 4937 O O . ASP B 1 272 ? -23.438 12.508 11.883 1 92.5 272 ASP B O 1
ATOM 4941 N N . ALA B 1 273 ? -21.859 11.281 11.023 1 95.56 273 ALA B N 1
ATOM 4942 C CA . ALA B 1 273 ? -22.562 10.016 11.25 1 95.56 273 ALA B CA 1
ATOM 4943 C C . ALA B 1 273 ? -22.734 9.75 12.742 1 95.56 273 ALA B C 1
ATOM 4945 O O . ALA B 1 273 ? -23.812 9.344 13.18 1 95.56 273 ALA B O 1
ATOM 4946 N N . LEU B 1 274 ? -21.672 9.961 13.508 1 96.38 274 LEU B N 1
ATOM 4947 C CA . LEU B 1 274 ? -21.703 9.758 14.945 1 96.38 274 LEU B CA 1
ATOM 4948 C C . LEU B 1 274 ? -22.766 10.633 15.602 1 96.38 274 LEU B C 1
ATOM 4950 O O . LEU B 1 274 ? -23.594 10.141 16.391 1 96.38 274 LEU B O 1
ATOM 4954 N N . LEU B 1 275 ? -22.781 11.906 15.281 1 95.19 275 LEU B N 1
ATOM 4955 C CA . LEU B 1 275 ? -23.688 12.859 15.906 1 95.19 275 LEU B CA 1
ATOM 4956 C C . LEU B 1 275 ? -25.125 12.602 15.469 1 95.19 275 LEU B C 1
ATOM 4958 O O . LEU B 1 275 ? -26.062 12.734 16.266 1 95.19 275 LEU B O 1
ATOM 4962 N N . ALA B 1 276 ? -25.328 12.258 14.195 1 94.69 276 ALA B N 1
ATOM 4963 C CA . ALA B 1 276 ? -26.656 11.906 13.711 1 94.69 276 ALA B CA 1
ATOM 4964 C C . ALA B 1 276 ? -27.203 10.695 14.461 1 94.69 276 ALA B C 1
ATOM 4966 O O . ALA B 1 276 ? -28.375 10.672 14.852 1 94.69 276 ALA B O 1
ATOM 4967 N N . ARG B 1 277 ? -26.391 9.695 14.625 1 94.44 277 ARG B N 1
ATOM 4968 C CA . ARG B 1 277 ? -26.766 8.492 15.352 1 94.44 277 ARG B CA 1
ATOM 4969 C C . ARG B 1 277 ? -27.141 8.812 16.797 1 94.44 277 ARG B C 1
ATOM 4971 O O . ARG B 1 277 ? -28.172 8.352 17.281 1 94.44 277 ARG B O 1
ATOM 4978 N N . TYR B 1 278 ? -26.328 9.578 17.438 1 96 278 TYR B N 1
ATOM 4979 C CA . TYR B 1 278 ? -26.594 9.938 18.828 1 96 278 TYR B CA 1
ATOM 4980 C C . TYR B 1 278 ? -27.875 10.742 18.938 1 96 278 TYR B C 1
ATOM 4982 O O . TYR B 1 278 ? -28.672 10.516 19.859 1 96 278 TYR B O 1
ATOM 4990 N N . ALA B 1 279 ? -28.047 11.648 18.016 1 95.06 279 ALA B N 1
ATOM 4991 C CA . ALA B 1 279 ? -29.266 12.453 18.016 1 95.06 279 ALA B CA 1
ATOM 4992 C C . ALA B 1 279 ? -30.5 11.57 17.859 1 95.06 279 ALA B C 1
ATOM 4994 O O . ALA B 1 279 ? -31.516 11.797 18.516 1 95.06 279 ALA B O 1
ATOM 4995 N N . HIS B 1 280 ? -30.406 10.625 17 1 92.94 280 HIS B N 1
ATOM 4996 C CA . HIS B 1 280 ? -31.516 9.719 16.75 1 92.94 280 HIS B CA 1
ATOM 4997 C C . HIS B 1 280 ? -31.875 8.922 18 1 92.94 280 HIS B C 1
ATOM 4999 O O . HIS B 1 280 ? -33.062 8.742 18.297 1 92.94 280 HIS B O 1
ATOM 5005 N N . ILE B 1 281 ? -30.891 8.523 18.734 1 92.38 281 ILE B N 1
ATOM 5006 C CA . ILE B 1 281 ? -31.125 7.637 19.859 1 92.38 281 ILE B CA 1
ATOM 5007 C C . ILE B 1 281 ? -31.484 8.453 21.094 1 92.38 281 ILE B C 1
ATOM 5009 O O . ILE B 1 281 ? -32.312 8.047 21.891 1 92.38 281 ILE B O 1
ATOM 5013 N N . SER B 1 282 ? -30.875 9.625 21.297 1 92.44 282 SER B N 1
ATOM 5014 C CA . SER B 1 282 ? -31.016 10.367 22.547 1 92.44 282 SER B CA 1
ATOM 5015 C C . SER B 1 282 ? -32 11.523 22.391 1 92.44 282 SER B C 1
ATOM 5017 O O . SER B 1 282 ? -32.5 12.062 23.391 1 92.44 282 SER B O 1
ATOM 5019 N N . GLY B 1 283 ? -32.156 11.953 21.125 1 90.94 283 GLY B N 1
ATOM 5020 C CA . GLY B 1 283 ? -32.969 13.141 20.875 1 90.94 283 GLY B CA 1
ATOM 5021 C C . GLY B 1 283 ? -32.188 14.43 21.078 1 90.94 283 GLY B C 1
ATOM 5022 O O . GLY B 1 283 ? -32.75 15.523 20.906 1 90.94 283 GLY B O 1
ATOM 5023 N N . VAL B 1 284 ? -30.938 14.344 21.438 1 88.19 284 VAL B N 1
ATOM 5024 C CA . VAL B 1 284 ? -30.109 15.508 21.719 1 88.19 284 VAL B CA 1
ATOM 5025 C C . VAL B 1 284 ? -29.203 15.789 20.531 1 88.19 284 VAL B C 1
ATOM 5027 O O . VAL B 1 284 ? -28.484 14.906 20.062 1 88.19 284 VAL B O 1
ATOM 5030 N N . ILE B 1 285 ? -29.406 16.875 19.969 1 75.5 285 ILE B N 1
ATOM 5031 C CA . ILE B 1 285 ? -28.5 17.328 18.922 1 75.5 285 ILE B CA 1
ATOM 5032 C C . ILE B 1 285 ? -27.375 18.156 19.547 1 75.5 285 ILE B C 1
ATOM 5034 O O . ILE B 1 285 ? -27.625 19.156 20.203 1 75.5 285 ILE B O 1
ATOM 5038 N N . GLY B 1 286 ? -26.188 17.688 19.453 1 85.94 286 GLY B N 1
ATOM 5039 C CA . GLY B 1 286 ? -25.109 18.422 20.078 1 85.94 286 GLY B CA 1
ATOM 5040 C C . GLY B 1 286 ? -23.797 18.344 19.297 1 85.94 286 GLY B C 1
ATOM 5041 O O . GLY B 1 286 ? -23.781 17.875 18.156 1 85.94 286 GLY B O 1
ATOM 5042 N N . SER B 1 287 ? -22.797 19 19.797 1 93.69 287 SER B N 1
ATOM 5043 C CA . SER B 1 287 ? -21.453 19.016 19.234 1 93.69 287 SER B CA 1
ATOM 5044 C C . SER B 1 287 ? -20.656 17.797 19.672 1 93.69 287 SER B C 1
ATOM 5046 O O . SER B 1 287 ? -21.094 17.062 20.578 1 93.69 287 SER B O 1
ATOM 5048 N N . LEU B 1 288 ? -19.641 17.562 18.984 1 95.69 288 LEU B N 1
ATOM 5049 C CA . LEU B 1 288 ? -18.766 16.453 19.344 1 95.69 288 LEU B CA 1
ATOM 5050 C C . LEU B 1 288 ? -18.25 16.609 20.781 1 95.69 288 LEU B C 1
ATOM 5052 O O . LEU B 1 288 ? -18.234 15.648 21.547 1 95.69 288 LEU B O 1
ATOM 5056 N N . ASP B 1 289 ? -17.938 17.828 21.125 1 95.44 289 ASP B N 1
ATOM 5057 C CA . ASP B 1 289 ? -17.453 18.094 22.469 1 95.44 289 ASP B CA 1
ATOM 5058 C C . ASP B 1 289 ? -18.5 17.766 23.516 1 95.44 289 ASP B C 1
ATOM 5060 O O . ASP B 1 289 ? -18.188 17.172 24.562 1 95.44 289 ASP B O 1
ATOM 5064 N N . ALA B 1 290 ? -19.688 18.156 23.234 1 95.81 290 ALA B N 1
ATOM 5065 C CA . ALA B 1 290 ? -20.797 17.844 24.141 1 95.81 290 ALA B CA 1
ATOM 5066 C C . ALA B 1 290 ? -20.984 16.344 24.281 1 95.81 290 ALA B C 1
ATOM 5068 O O . ALA B 1 290 ? -21.203 15.82 25.375 1 95.81 290 ALA B O 1
ATOM 5069 N N . PHE B 1 291 ? -20.984 15.656 23.188 1 96.81 291 PHE B N 1
ATOM 5070 C CA . PHE B 1 291 ? -21.125 14.203 23.188 1 96.81 291 PHE B CA 1
ATOM 5071 C C . PHE B 1 291 ? -20.031 13.555 24.031 1 96.81 291 PHE B C 1
ATOM 5073 O O . PHE B 1 291 ? -20.312 12.688 24.859 1 96.81 291 PHE B O 1
ATOM 5080 N N . ILE B 1 292 ? -18.766 13.977 23.859 1 96.88 292 ILE B N 1
ATOM 5081 C CA . ILE B 1 292 ? -17.625 13.422 24.594 1 96.88 292 ILE B CA 1
ATOM 5082 C C . ILE B 1 292 ? -17.781 13.672 26.078 1 96.88 292 ILE B C 1
ATOM 5084 O O . ILE B 1 292 ? -17.469 12.805 26.906 1 96.88 292 ILE B O 1
ATOM 5088 N N . ALA B 1 293 ? -18.281 14.836 2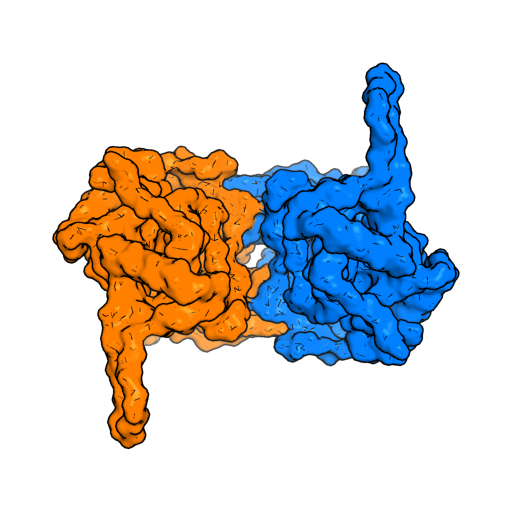6.422 1 96.38 293 ALA B N 1
ATOM 5089 C CA . ALA B 1 293 ? -18.516 15.156 27.812 1 96.38 293 ALA B CA 1
ATOM 5090 C C . ALA B 1 293 ? -19.547 14.211 28.438 1 96.38 293 ALA B C 1
ATOM 5092 O O . ALA B 1 293 ? -19.375 13.727 29.547 1 96.38 293 ALA B O 1
ATOM 5093 N N . VAL B 1 294 ? -20.578 13.984 27.703 1 95.94 294 VAL B N 1
ATOM 5094 C CA . VAL B 1 294 ? -21.625 13.078 28.156 1 95.94 294 VAL B CA 1
ATOM 5095 C C . VAL B 1 294 ? -21.062 11.656 28.266 1 95.94 294 VAL B C 1
ATOM 5097 O O . VAL B 1 294 ? -21.344 10.945 29.234 1 95.94 294 VAL B O 1
ATOM 5100 N N . LEU B 1 295 ? -20.328 11.289 27.312 1 96.12 295 LEU B N 1
ATOM 5101 C CA . LEU B 1 295 ? -19.688 9.984 27.312 1 96.12 295 LEU B CA 1
ATOM 5102 C C . LEU B 1 295 ? -18.781 9.82 28.531 1 96.12 295 LEU B C 1
ATOM 5104 O O . LEU B 1 295 ? -18.828 8.797 29.219 1 96.12 295 LEU B O 1
ATOM 5108 N N . ALA B 1 296 ? -18.047 10.805 28.844 1 96.88 296 ALA B N 1
ATOM 5109 C CA . ALA B 1 296 ? -17.109 10.797 29.969 1 96.88 296 ALA B CA 1
ATOM 5110 C C . ALA B 1 296 ? -17.844 10.688 31.297 1 96.88 296 ALA B C 1
ATOM 5112 O O . ALA B 1 296 ? -17.297 10.18 32.281 1 96.88 296 ALA B O 1
ATOM 5113 N N . SER B 1 297 ? -19.047 11.07 31.297 1 96.94 297 SER B N 1
ATOM 5114 C CA . SER B 1 297 ? -19.859 11 32.5 1 96.94 297 SER B CA 1
ATOM 5115 C C . SER B 1 297 ? -20.422 9.594 32.719 1 96.94 297 SER B C 1
ATOM 5117 O O . SER B 1 297 ? -21.016 9.312 33.75 1 96.94 297 SER B O 1
ATOM 5119 N N . GLY B 1 298 ? -20.297 8.734 31.719 1 96.62 298 GLY B N 1
ATOM 5120 C CA . GLY B 1 298 ? -20.75 7.355 31.844 1 96.62 298 GLY B CA 1
ATOM 5121 C C . GLY B 1 298 ? -22.203 7.18 31.453 1 96.62 298 GLY B C 1
ATOM 5122 O O . GLY B 1 298 ? -22.828 6.188 31.828 1 96.62 298 GLY B O 1
ATOM 5123 N N . ASP B 1 299 ? -22.734 8.156 30.766 1 96.62 299 ASP B N 1
ATOM 5124 C CA . ASP B 1 299 ? -24.125 8.047 30.328 1 96.62 299 ASP B CA 1
ATOM 5125 C C . ASP B 1 299 ? -24.344 6.781 29.516 1 96.62 299 ASP B C 1
ATOM 5127 O O . ASP B 1 299 ? -23.656 6.547 28.516 1 96.62 299 ASP B O 1
ATOM 5131 N N . PRO B 1 300 ? -25.312 6.02 29.875 1 96.75 300 PRO B N 1
ATOM 5132 C CA . PRO B 1 300 ? -25.484 4.719 29.219 1 96.75 300 PRO B CA 1
ATOM 5133 C C . PRO B 1 300 ? -25.828 4.844 27.734 1 96.75 300 PRO B C 1
ATOM 5135 O O . PRO B 1 300 ? -25.422 4.008 26.922 1 96.75 300 PRO B O 1
ATOM 5138 N N . THR B 1 301 ? -26.625 5.844 27.375 1 96.56 301 THR B N 1
ATOM 5139 C CA . THR B 1 301 ? -27 6.043 25.969 1 96.56 301 THR B CA 1
ATOM 5140 C C . THR B 1 301 ? -25.781 6.426 25.141 1 96.56 301 THR B C 1
ATOM 5142 O O . THR B 1 301 ? -25.594 5.906 24.031 1 96.56 301 THR B O 1
ATOM 5145 N N . ALA B 1 302 ? -24.969 7.301 25.641 1 96.81 302 ALA B N 1
ATOM 5146 C CA . ALA B 1 302 ? -23.75 7.711 24.969 1 96.81 302 ALA B CA 1
ATOM 5147 C C . ALA B 1 302 ? -22.781 6.539 24.812 1 96.81 302 ALA B C 1
ATOM 5149 O O . ALA B 1 302 ? -22.156 6.363 23.766 1 96.81 302 ALA B O 1
ATOM 5150 N N . LEU B 1 303 ? -22.688 5.762 25.859 1 97.38 303 LEU B N 1
ATOM 5151 C CA . LEU B 1 303 ? -21.812 4.598 25.828 1 97.38 303 LEU B CA 1
ATOM 5152 C C . LEU B 1 303 ? -22.297 3.588 24.797 1 97.38 303 LEU B C 1
ATOM 5154 O O . LEU B 1 303 ? -21.484 3.016 24.062 1 97.38 303 LEU B O 1
ATOM 5158 N N . ALA B 1 304 ? -23.578 3.377 24.766 1 97.25 304 ALA B N 1
ATOM 5159 C CA . ALA B 1 304 ? -24.156 2.475 23.766 1 97.25 304 ALA B CA 1
ATOM 5160 C C . ALA B 1 304 ? -23.859 2.977 22.344 1 97.25 304 ALA B C 1
ATOM 5162 O O . ALA B 1 304 ? -23.531 2.191 21.453 1 97.25 304 ALA B O 1
ATOM 5163 N N . CYS B 1 305 ? -24 4.234 22.156 1 97.25 305 CYS B N 1
ATOM 5164 C CA . CYS B 1 305 ? -23.703 4.855 20.875 1 97.25 305 CYS B CA 1
ATOM 5165 C C . CYS B 1 305 ? -22.25 4.648 20.484 1 97.25 305 CYS B C 1
ATOM 5167 O O . CYS B 1 305 ? -21.938 4.266 19.359 1 97.25 305 CYS B O 1
ATOM 5169 N N . ALA B 1 306 ? -21.359 4.84 21.469 1 98.12 306 ALA B N 1
ATOM 5170 C CA . ALA B 1 306 ? -19.922 4.672 21.234 1 98.12 306 ALA B CA 1
ATOM 5171 C C . ALA B 1 306 ? -19.594 3.219 20.906 1 98.12 306 ALA B C 1
ATOM 5173 O O . ALA B 1 306 ? -18.75 2.951 20.031 1 98.12 306 ALA B O 1
ATOM 5174 N N . ARG B 1 307 ? -20.203 2.326 21.562 1 98.19 307 ARG B N 1
ATOM 5175 C CA . ARG B 1 307 ? -19.984 0.905 21.312 1 98.19 307 ARG B CA 1
ATOM 5176 C C . ARG B 1 307 ? -20.438 0.506 19.922 1 98.19 307 ARG B C 1
ATOM 5178 O O . ARG B 1 307 ? -19.781 -0.289 19.25 1 98.19 307 ARG B O 1
ATOM 5185 N N . ASP B 1 308 ? -21.578 1.037 19.531 1 97.5 308 ASP B N 1
ATOM 5186 C CA . ASP B 1 308 ? -22.047 0.789 18.172 1 97.5 308 ASP B CA 1
ATOM 5187 C C . ASP B 1 308 ? -21.094 1.389 17.141 1 97.5 308 ASP B C 1
ATOM 5189 O O . ASP B 1 308 ? -20.812 0.766 16.125 1 97.5 308 ASP B O 1
ATOM 5193 N N . TRP B 1 309 ? -20.641 2.602 17.406 1 97.88 309 TRP B N 1
ATOM 5194 C CA . TRP B 1 309 ? -19.625 3.24 16.578 1 97.88 309 TRP B CA 1
ATOM 5195 C C . TRP B 1 309 ? -18.391 2.348 16.438 1 97.88 309 TRP B C 1
ATOM 5197 O O . TRP B 1 309 ? -17.891 2.16 15.328 1 97.88 309 TRP B O 1
ATOM 5207 N N . ALA B 1 310 ? -17.984 1.727 17.484 1 98.44 310 ALA B N 1
ATOM 5208 C CA . ALA B 1 310 ? -16.812 0.856 17.516 1 98.44 310 ALA B CA 1
ATOM 5209 C C . ALA B 1 310 ? -17.016 -0.356 16.609 1 98.44 310 ALA B C 1
ATOM 5211 O O . ALA B 1 310 ? -16.078 -0.807 15.945 1 98.44 310 ALA B O 1
ATOM 5212 N N . ARG B 1 311 ? -18.203 -0.852 16.594 1 97.56 311 ARG B N 1
ATOM 5213 C CA . ARG B 1 311 ? -18.5 -1.994 15.734 1 97.56 311 ARG B CA 1
ATOM 5214 C C . ARG B 1 311 ? -18.281 -1.646 14.266 1 97.56 311 ARG B C 1
ATOM 5216 O O . ARG B 1 311 ? -17.688 -2.422 13.523 1 97.56 311 ARG B O 1
ATOM 5223 N N . TRP B 1 312 ? -18.766 -0.492 13.898 1 97.44 312 TRP B N 1
ATOM 5224 C CA . TRP B 1 312 ? -18.594 -0.058 12.516 1 97.44 312 TRP B CA 1
ATOM 5225 C C . TRP B 1 312 ? -17.141 0.318 12.234 1 97.44 312 TRP B C 1
ATOM 5227 O O . TRP B 1 312 ? -16.641 0.116 11.125 1 97.44 312 TRP B O 1
ATOM 5237 N N . LEU B 1 313 ? -16.484 0.916 13.219 1 98.56 313 LEU B N 1
ATOM 5238 C CA . LEU B 1 313 ? -15.055 1.188 13.094 1 98.56 313 LEU B CA 1
ATOM 5239 C C . LEU B 1 313 ? -14.281 -0.086 12.758 1 98.56 313 LEU B C 1
ATOM 5241 O O . LEU B 1 313 ? -13.5 -0.113 11.812 1 98.56 313 LEU B O 1
ATOM 5245 N N . VAL B 1 314 ? -14.578 -1.145 13.438 1 98.44 314 VAL B N 1
ATOM 5246 C CA . VAL B 1 314 ? -13.844 -2.4 13.32 1 98.44 314 VAL B CA 1
ATOM 5247 C C . VAL B 1 314 ? -14.086 -3.016 11.945 1 98.44 314 VAL B C 1
ATOM 5249 O O . VAL B 1 314 ? -13.18 -3.615 11.359 1 98.44 314 VAL B O 1
ATOM 5252 N N . ARG B 1 315 ? -15.242 -2.842 11.398 1 96.62 315 ARG B N 1
ATOM 5253 C CA . ARG B 1 315 ? -15.523 -3.389 10.078 1 96.62 315 ARG B CA 1
ATOM 5254 C C . ARG B 1 315 ? -14.562 -2.836 9.039 1 96.62 315 ARG B C 1
ATOM 5256 O O . ARG B 1 315 ? -14.039 -3.584 8.211 1 96.62 315 ARG B O 1
ATOM 5263 N N . GLY B 1 316 ? -14.375 -1.533 9.086 1 98.19 316 GLY B N 1
ATOM 5264 C CA . GLY B 1 316 ? -13.398 -0.931 8.188 1 98.19 316 GLY B CA 1
ATOM 5265 C C . GLY B 1 316 ? -11.969 -1.299 8.523 1 98.19 316 GLY B C 1
ATOM 5266 O O . GLY B 1 316 ? -11.172 -1.578 7.625 1 98.19 316 GLY B O 1
ATOM 5267 N N . LEU B 1 317 ? -11.672 -1.32 9.828 1 98.69 317 LEU B N 1
ATOM 5268 C CA . LEU B 1 317 ? -10.312 -1.647 10.258 1 98.69 317 LEU B CA 1
ATOM 5269 C C . LEU B 1 317 ? -9.938 -3.068 9.844 1 98.69 317 LEU B C 1
ATOM 5271 O O . LEU B 1 317 ? -8.789 -3.332 9.477 1 98.69 317 LEU B O 1
ATOM 5275 N N . ALA B 1 318 ? -10.867 -3.992 9.922 1 98.06 318 ALA B N 1
ATOM 5276 C CA . ALA B 1 318 ? -10.617 -5.375 9.523 1 98.06 318 ALA B CA 1
ATOM 5277 C C . ALA B 1 318 ? -10.266 -5.461 8.039 1 98.06 318 ALA B C 1
ATOM 5279 O O . ALA B 1 318 ? -9.336 -6.18 7.656 1 98.06 318 ALA B O 1
ATOM 5280 N N . THR B 1 319 ? -11.008 -4.73 7.234 1 98.25 319 THR B N 1
ATOM 5281 C CA . THR B 1 319 ? -10.727 -4.652 5.805 1 98.25 319 THR B CA 1
ATOM 5282 C C . THR B 1 319 ? -9.312 -4.133 5.559 1 98.25 319 THR B C 1
ATOM 5284 O O . THR B 1 319 ? -8.539 -4.746 4.82 1 98.25 319 THR B O 1
ATOM 5287 N N . LEU B 1 320 ? -8.984 -3.08 6.234 1 98.62 320 LEU B N 1
ATOM 5288 C CA . LEU B 1 320 ? -7.695 -2.422 6.031 1 98.62 320 LEU B CA 1
ATOM 5289 C C . LEU B 1 320 ? -6.555 -3.287 6.555 1 98.62 320 LEU B C 1
ATOM 5291 O O . LEU B 1 320 ? -5.461 -3.293 5.98 1 98.62 320 LEU B O 1
ATOM 5295 N N . ALA B 1 321 ? -6.805 -4 7.625 1 97.56 321 ALA B N 1
ATOM 5296 C CA . ALA B 1 321 ? -5.812 -4.945 8.141 1 97.56 321 ALA B CA 1
ATOM 5297 C C . ALA B 1 321 ? -5.527 -6.047 7.125 1 97.56 321 ALA B C 1
ATOM 5299 O O . ALA B 1 321 ? -4.367 -6.391 6.883 1 97.56 321 ALA B O 1
ATOM 5300 N N . CYS B 1 322 ? -6.543 -6.543 6.484 1 96.62 322 CYS B N 1
ATOM 5301 C CA . CYS B 1 322 ? -6.406 -7.609 5.504 1 96.62 322 CYS B CA 1
ATOM 5302 C C . CYS B 1 322 ? -5.648 -7.125 4.273 1 96.62 322 CYS B C 1
ATOM 5304 O O . CYS B 1 322 ? -4.832 -7.859 3.711 1 96.62 322 CYS B O 1
ATOM 5306 N N . VAL B 1 323 ? -5.902 -5.949 3.889 1 97.94 323 VAL B N 1
ATOM 5307 C CA . VAL B 1 323 ? -5.34 -5.41 2.652 1 97.94 323 VAL B CA 1
ATOM 5308 C C . VAL B 1 323 ? -3.885 -5.008 2.877 1 97.94 323 VAL B C 1
ATOM 5310 O O . VAL B 1 323 ? -3.002 -5.391 2.105 1 97.94 323 VAL B O 1
ATOM 5313 N N . LEU B 1 324 ? -3.594 -4.336 4.031 1 97.44 324 LEU B N 1
ATOM 5314 C CA . LEU B 1 324 ? -2.336 -3.607 4.156 1 97.44 324 LEU B CA 1
ATOM 5315 C C . LEU B 1 324 ? -1.416 -4.281 5.168 1 97.44 324 LEU B C 1
ATOM 5317 O O . LEU B 1 324 ? -0.209 -4.031 5.18 1 97.44 324 LEU B O 1
ATOM 5321 N N . GLN B 1 325 ? -1.917 -5.012 6.109 1 95.25 325 GLN B N 1
ATOM 5322 C CA . GLN B 1 325 ? -1.23 -5.555 7.277 1 95.25 325 GLN B CA 1
ATOM 5323 C C . GLN B 1 325 ? -0.339 -4.504 7.93 1 95.25 325 GLN B C 1
ATOM 5325 O O . GLN B 1 325 ? 0.866 -4.711 8.086 1 95.25 325 GLN B O 1
ATOM 5330 N N . PRO B 1 326 ? -0.914 -3.428 8.352 1 95.88 326 PRO B N 1
ATOM 5331 C CA . PRO B 1 326 ? -0.089 -2.461 9.078 1 95.88 326 PRO B CA 1
ATOM 5332 C C . PRO B 1 326 ? 0.337 -2.969 10.453 1 95.88 326 PRO B C 1
ATOM 5334 O O . PRO B 1 326 ? -0.376 -3.764 11.07 1 95.88 326 PRO B O 1
ATOM 5337 N N . GLY B 1 327 ? 1.512 -2.582 10.891 1 92.31 327 GLY B N 1
ATOM 5338 C CA . GLY B 1 327 ? 1.916 -2.896 12.258 1 92.31 327 GLY B CA 1
ATOM 5339 C C . GLY B 1 327 ? 1.117 -2.146 13.305 1 92.31 327 GLY B C 1
ATOM 5340 O O . GLY B 1 327 ? 0.885 -2.66 14.398 1 92.31 327 GLY B O 1
ATOM 5341 N N . ARG B 1 328 ? 0.728 -0.958 12.938 1 94.38 328 ARG B N 1
ATOM 5342 C CA . ARG B 1 328 ? -0.102 -0.154 13.828 1 94.38 328 ARG B CA 1
ATOM 5343 C C . ARG B 1 328 ? -1.093 0.692 13.039 1 94.38 328 ARG B C 1
ATOM 5345 O O . ARG B 1 328 ? -0.828 1.06 11.891 1 94.38 328 ARG B O 1
ATOM 5352 N N . ILE B 1 329 ? -2.186 0.875 13.641 1 97.94 329 ILE B N 1
ATOM 5353 C CA . ILE B 1 329 ? -3.232 1.772 13.164 1 97.94 329 ILE B CA 1
ATOM 5354 C C . ILE B 1 329 ? -3.389 2.941 14.133 1 97.94 329 ILE B C 1
ATOM 5356 O O . ILE B 1 329 ? -3.656 2.74 15.32 1 97.94 329 ILE B O 1
ATOM 5360 N N . ILE B 1 330 ? -3.182 4.137 13.617 1 97.88 330 ILE B N 1
ATOM 5361 C CA . ILE B 1 330 ? -3.258 5.348 14.43 1 97.88 330 ILE B CA 1
ATOM 5362 C C . ILE B 1 330 ? -4.559 6.09 14.125 1 97.88 330 ILE B C 1
ATOM 5364 O O . ILE B 1 330 ? -4.758 6.57 13.008 1 97.88 330 ILE B O 1
ATOM 5368 N N . LEU B 1 331 ? -5.465 6.141 15.078 1 98.69 331 LEU B N 1
ATOM 5369 C CA . LEU B 1 331 ? -6.691 6.914 14.938 1 98.69 331 LEU B CA 1
ATOM 5370 C C . LEU B 1 331 ? -6.438 8.391 15.227 1 98.69 331 LEU B C 1
ATOM 5372 O O . LEU B 1 331 ? -5.996 8.75 16.312 1 98.69 331 LEU B O 1
ATOM 5376 N N . ALA B 1 332 ? -6.641 9.18 14.227 1 98.38 332 ALA B N 1
ATOM 5377 C CA . ALA B 1 332 ? -6.434 10.625 14.328 1 98.38 332 ALA B CA 1
ATOM 5378 C C . ALA B 1 332 ? -7.723 11.391 14.055 1 98.38 332 ALA B C 1
ATOM 5380 O O . ALA B 1 332 ? -8.727 10.797 13.648 1 98.38 332 ALA B O 1
ATOM 5381 N N . GLY B 1 333 ? -7.684 12.703 14.297 1 97.38 333 GLY B N 1
ATOM 5382 C CA . GLY B 1 333 ? -8.852 13.547 14.117 1 97.38 333 GLY B CA 1
ATOM 5383 C C . GLY B 1 333 ? -9.68 13.703 15.383 1 97.38 333 GLY B C 1
ATOM 5384 O O . GLY B 1 333 ? -9.445 13.008 16.375 1 97.38 333 GLY B O 1
ATOM 5385 N N . SER B 1 334 ? -10.656 14.562 15.344 1 96.12 334 SER B N 1
ATOM 5386 C CA . SER B 1 334 ? -11.398 14.953 16.531 1 96.12 334 SER B CA 1
ATOM 5387 C C . SER B 1 334 ? -12.227 13.789 17.078 1 96.12 334 SER B C 1
ATOM 5389 O O . SER B 1 334 ? -12.352 13.617 18.281 1 96.12 334 SER B O 1
ATOM 5391 N N . VAL B 1 335 ? -12.695 12.898 16.203 1 97.44 335 VAL B N 1
ATOM 5392 C CA . VAL B 1 335 ? -13.602 11.82 16.594 1 97.44 335 VAL B CA 1
ATOM 5393 C C . VAL B 1 335 ? -12.82 10.727 17.312 1 97.44 335 VAL B C 1
ATOM 5395 O O . VAL B 1 335 ? -13.398 9.922 18.047 1 97.44 335 VAL B O 1
ATOM 5398 N N . SER B 1 336 ? -11.484 10.688 17.094 1 97.38 336 SER B N 1
ATOM 5399 C CA . SER B 1 336 ? -10.664 9.648 17.703 1 97.38 336 SER B CA 1
ATOM 5400 C C . SER B 1 336 ? -10.703 9.734 19.219 1 97.38 336 SER B C 1
ATOM 5402 O O . SER B 1 336 ? -10.328 8.781 19.906 1 97.38 336 SER B O 1
ATOM 5404 N N . ALA B 1 337 ? -11.164 10.875 19.766 1 96.62 337 ALA B N 1
ATOM 5405 C CA . ALA B 1 337 ? -11.273 11.078 21.203 1 96.62 337 ALA B CA 1
ATOM 5406 C C . ALA B 1 337 ? -12.25 10.078 21.812 1 96.62 337 ALA B C 1
ATOM 5408 O O . ALA B 1 337 ? -12.266 9.883 23.031 1 96.62 337 ALA B O 1
ATOM 5409 N N . ILE B 1 338 ? -13.062 9.406 21.016 1 97.06 338 ILE B N 1
ATOM 5410 C CA . ILE B 1 338 ? -14.047 8.422 21.469 1 97.06 338 ILE B CA 1
ATOM 5411 C C . ILE B 1 338 ? -13.359 7.094 21.75 1 97.06 338 ILE B C 1
ATOM 5413 O O . ILE B 1 338 ? -13.844 6.297 22.562 1 97.06 338 ILE B O 1
ATOM 5417 N N . TYR B 1 339 ? -12.273 6.871 21.156 1 98.31 339 TYR B N 1
ATOM 5418 C CA . TYR B 1 339 ? -11.648 5.555 21.094 1 98.31 339 TYR B CA 1
ATOM 5419 C C . TYR B 1 339 ? -11.312 5.031 22.484 1 98.31 339 TYR B C 1
ATOM 5421 O O . TYR B 1 339 ? -11.594 3.875 22.797 1 98.31 339 TYR B O 1
ATOM 5429 N N . PRO B 1 340 ? -10.781 5.887 23.406 1 97.81 340 PRO B N 1
ATOM 5430 C CA . PRO B 1 340 ? -10.414 5.367 24.719 1 97.81 340 PRO B CA 1
ATOM 5431 C C . PRO B 1 340 ? -11.594 4.73 25.453 1 97.81 340 PRO B C 1
ATOM 5433 O O . PRO B 1 340 ? -11.406 3.818 26.266 1 97.81 340 PRO B O 1
ATOM 5436 N N . PHE B 1 341 ? -12.789 5.133 25.188 1 98.19 341 PHE B N 1
ATOM 5437 C CA . PHE B 1 341 ? -13.977 4.633 25.875 1 98.19 341 PHE B CA 1
ATOM 5438 C C . PHE B 1 341 ? -14.375 3.266 25.344 1 98.19 341 PHE B C 1
ATOM 5440 O O . PHE B 1 341 ? -15.156 2.551 25.969 1 98.19 341 PHE B O 1
ATOM 5447 N N . VAL B 1 342 ? -13.859 2.906 24.156 1 98.44 342 VAL B N 1
ATOM 5448 C CA . VAL B 1 342 ? -14.297 1.661 23.531 1 98.44 342 VAL B CA 1
ATOM 5449 C C . VAL B 1 342 ? -13.078 0.861 23.062 1 98.44 342 VAL B C 1
ATOM 5451 O O . VAL B 1 342 ? -13.188 -0.017 22.203 1 98.44 342 VAL B O 1
ATOM 5454 N N . ALA B 1 343 ? -11.875 1.134 23.531 1 98.5 343 ALA B N 1
ATOM 5455 C CA . ALA B 1 343 ? -10.617 0.545 23.078 1 98.5 343 ALA B CA 1
ATOM 5456 C C . ALA B 1 343 ? -10.625 -0.972 23.25 1 98.5 343 ALA B C 1
ATOM 5458 O O . ALA B 1 343 ? -10.32 -1.708 22.297 1 98.5 343 ALA B O 1
ATOM 5459 N N . GLU B 1 344 ? -10.984 -1.436 24.422 1 98.19 344 GLU B N 1
ATOM 5460 C CA . GLU B 1 344 ? -10.992 -2.867 24.703 1 98.19 344 GLU B CA 1
ATOM 5461 C C . GLU B 1 344 ? -11.93 -3.615 23.766 1 98.19 344 GLU B C 1
ATOM 5463 O O . GLU B 1 344 ? -11.562 -4.641 23.203 1 98.19 344 GLU B O 1
ATOM 5468 N N . GLN B 1 345 ? -13.102 -3.059 23.594 1 98.38 345 GLN B N 1
ATOM 5469 C CA . GLN B 1 345 ? -14.07 -3.666 22.688 1 98.38 345 GLN B CA 1
ATOM 5470 C C . GLN B 1 345 ? -13.547 -3.691 21.266 1 98.38 345 GLN B C 1
ATOM 5472 O O . GLN B 1 345 ? -13.68 -4.699 20.562 1 98.38 345 GLN B O 1
ATOM 5477 N N . THR B 1 346 ? -13.023 -2.586 20.828 1 98.5 346 THR B N 1
ATOM 5478 C CA . THR B 1 346 ? -12.508 -2.457 19.469 1 98.5 346 THR B CA 1
ATOM 5479 C C . THR B 1 346 ? -11.422 -3.494 19.203 1 98.5 346 THR B C 1
ATOM 5481 O O . THR B 1 346 ? -11.453 -4.191 18.188 1 98.5 346 THR B O 1
ATOM 5484 N N . GLU B 1 347 ? -10.5 -3.596 20.109 1 97.94 347 GLU B N 1
ATOM 5485 C CA . GLU B 1 347 ? -9.383 -4.516 19.953 1 97.94 347 GLU B CA 1
ATOM 5486 C C . GLU B 1 347 ? -9.852 -5.965 19.938 1 97.94 347 GLU B C 1
ATOM 5488 O O . GLU B 1 347 ? -9.383 -6.762 19.125 1 97.94 347 GLU B O 1
ATOM 5493 N N . ALA B 1 348 ? -10.758 -6.316 20.766 1 98 348 ALA B N 1
ATOM 5494 C CA . ALA B 1 348 ? -11.305 -7.672 20.812 1 98 348 ALA B CA 1
ATOM 5495 C C . ALA B 1 348 ? -12.055 -8 19.531 1 98 348 ALA B C 1
ATOM 5497 O O . ALA B 1 348 ? -11.875 -9.078 18.953 1 98 348 ALA B O 1
ATOM 5498 N N . LEU B 1 349 ? -12.891 -7.066 19.094 1 98 349 LEU B N 1
ATOM 5499 C CA . LEU B 1 349 ? -13.664 -7.27 17.875 1 98 349 LEU B CA 1
ATOM 5500 C C . LEU B 1 349 ? -12.742 -7.383 16.672 1 98 349 LEU B C 1
ATOM 5502 O O . LEU B 1 349 ? -12.992 -8.188 15.766 1 98 349 LEU B O 1
ATOM 5506 N N . LEU B 1 350 ? -11.727 -6.531 16.625 1 98.19 350 LEU B N 1
ATOM 5507 C CA . LEU B 1 350 ? -10.781 -6.566 15.516 1 98.19 350 LEU B CA 1
ATOM 5508 C C . LEU B 1 350 ? -10.062 -7.914 15.453 1 98.19 350 LEU B C 1
ATOM 5510 O O . LEU B 1 350 ? -9.992 -8.531 14.391 1 98.19 350 LEU B O 1
ATOM 5514 N N . ALA B 1 351 ? -9.578 -8.359 16.562 1 96.75 351 ALA B N 1
ATOM 5515 C CA . ALA B 1 351 ? -8.914 -9.656 16.625 1 96.75 351 ALA B CA 1
ATOM 5516 C C . ALA B 1 351 ? -9.844 -10.773 16.172 1 96.75 351 ALA B C 1
ATOM 5518 O O . ALA B 1 351 ? -9.438 -11.648 15.398 1 96.75 351 ALA B O 1
ATOM 5519 N N . ALA B 1 352 ? -11.062 -10.719 16.578 1 96.25 352 ALA B N 1
ATOM 5520 C CA . ALA B 1 352 ? -12.047 -11.75 16.25 1 96.25 352 ALA B CA 1
ATOM 5521 C C . ALA B 1 352 ? -12.414 -11.703 14.766 1 96.25 352 ALA B C 1
ATOM 5523 O O . ALA B 1 352 ? -12.906 -12.695 14.219 1 96.25 352 ALA B O 1
ATOM 5524 N N . SER B 1 353 ? -12.195 -10.562 14.141 1 95.81 353 SER B N 1
ATOM 5525 C CA . SER B 1 353 ? -12.586 -10.375 12.75 1 95.81 353 SER B CA 1
ATOM 5526 C C . SER B 1 353 ? -11.516 -10.891 11.789 1 95.81 353 SER B C 1
ATOM 5528 O O . SER B 1 353 ? -11.766 -11.031 10.594 1 95.81 353 SER B O 1
ATOM 5530 N N . LEU B 1 354 ? -10.359 -11.172 12.258 1 94.38 354 LEU B N 1
ATOM 5531 C CA . LEU B 1 354 ? -9.266 -11.609 11.398 1 94.38 354 LEU B CA 1
ATOM 5532 C C . LEU B 1 354 ? -9.109 -13.125 11.445 1 94.38 354 LEU B C 1
ATOM 5534 O O . LEU B 1 354 ? -9.539 -13.766 12.406 1 94.38 354 LEU B O 1
ATOM 5538 N N . ILE B 1 355 ? -8.594 -13.664 10.414 1 89.69 355 ILE B N 1
ATOM 5539 C CA . ILE B 1 355 ? -8.43 -15.109 10.328 1 89.69 355 ILE B CA 1
ATOM 5540 C C . ILE B 1 355 ? -7.43 -15.586 11.375 1 89.69 355 ILE B C 1
ATOM 5542 O O . ILE B 1 355 ? -6.539 -14.828 11.781 1 89.69 355 ILE B O 1
ATOM 5546 N N . GLU B 1 356 ? -7.555 -16.781 11.727 1 85.5 356 GLU B N 1
ATOM 5547 C CA . GLU B 1 356 ? -6.688 -17.359 12.75 1 85.5 356 GLU B CA 1
ATOM 5548 C C . GLU B 1 356 ? -5.219 -17.281 12.344 1 85.5 356 GLU B C 1
ATOM 5550 O O . GLU B 1 356 ? -4.863 -17.578 11.203 1 85.5 356 GLU B O 1
ATOM 5555 N N . GLY B 1 357 ? -4.43 -16.828 13.297 1 84.25 357 GLY B N 1
ATOM 5556 C CA . GLY B 1 357 ? -2.994 -16.766 13.078 1 84.25 357 GLY B CA 1
ATOM 5557 C C . GLY B 1 357 ? -2.539 -15.469 12.453 1 84.25 357 GLY B C 1
ATOM 5558 O O . GLY B 1 357 ? -1.341 -15.18 12.406 1 84.25 357 GLY B O 1
ATOM 5559 N N . TYR B 1 358 ? -3.473 -14.711 11.93 1 89.81 358 TYR B N 1
ATOM 5560 C CA . TYR B 1 358 ? -3.111 -13.438 11.305 1 89.81 358 TYR B CA 1
ATOM 5561 C C . TYR B 1 358 ? -2.752 -12.398 12.352 1 89.81 358 TYR B C 1
ATOM 5563 O O . TYR B 1 358 ? -3.502 -12.188 13.305 1 89.81 358 TYR B O 1
ATOM 5571 N N . PRO B 1 359 ? -1.646 -11.742 12.258 1 86.88 359 PRO B N 1
ATOM 5572 C CA . PRO B 1 359 ? -1.258 -10.734 13.25 1 86.88 359 PRO B CA 1
ATOM 5573 C C . PRO B 1 359 ? -2.229 -9.562 13.312 1 86.88 359 PRO B C 1
ATOM 5575 O O . PRO B 1 359 ? -2.566 -8.984 12.273 1 86.88 359 PRO B O 1
ATOM 5578 N N . THR B 1 360 ? -2.65 -9.234 14.484 1 92.62 360 THR B N 1
ATOM 5579 C CA . THR B 1 360 ? -3.543 -8.102 14.688 1 92.62 360 THR B CA 1
ATOM 5580 C C . THR B 1 360 ? -2.746 -6.809 14.867 1 92.62 360 THR B C 1
ATOM 5582 O O . THR B 1 360 ? -1.837 -6.742 15.695 1 92.62 360 THR B O 1
ATOM 5585 N N . PRO B 1 361 ? -3.062 -5.793 14.109 1 95.19 361 PRO B N 1
ATOM 5586 C CA . PRO B 1 361 ? -2.355 -4.527 14.32 1 95.19 361 PRO B CA 1
ATOM 5587 C C . PRO B 1 361 ? -2.709 -3.867 15.648 1 95.19 361 PRO B C 1
ATOM 5589 O O . PRO B 1 361 ? -3.826 -4.027 16.141 1 95.19 361 PRO B O 1
ATOM 5592 N N . ARG B 1 362 ? -1.749 -3.152 16.172 1 95.62 362 ARG B N 1
ATOM 5593 C CA . ARG B 1 362 ? -2.014 -2.32 17.344 1 95.62 362 ARG B CA 1
ATOM 5594 C C . ARG B 1 362 ? -2.785 -1.062 16.969 1 95.62 362 ARG B C 1
ATOM 5596 O O . ARG B 1 362 ? -2.441 -0.392 15.984 1 95.62 362 ARG B O 1
ATOM 5603 N N . VAL B 1 363 ? -3.861 -0.815 17.719 1 98.06 363 VAL B N 1
ATOM 5604 C CA . VAL B 1 363 ? -4.637 0.398 17.484 1 98.06 363 VAL B CA 1
ATOM 5605 C C . VAL B 1 363 ? -4.324 1.432 18.562 1 98.06 363 VAL B C 1
ATOM 5607 O O . VAL B 1 363 ? -4.344 1.118 19.75 1 98.06 363 VAL B O 1
ATOM 5610 N N . GLU B 1 364 ? -3.977 2.629 18.172 1 96.94 364 GLU B N 1
ATOM 5611 C CA . GLU B 1 364 ? -3.658 3.689 19.125 1 96.94 364 GLU B CA 1
ATOM 5612 C C . GLU B 1 364 ? -4.188 5.039 18.641 1 96.94 364 GLU B C 1
ATOM 5614 O O . GLU B 1 364 ? -4.57 5.184 17.469 1 96.94 364 GLU B O 1
ATOM 5619 N N . THR B 1 365 ? -4.266 5.98 19.5 1 97.44 365 THR B N 1
ATOM 5620 C CA . THR B 1 365 ? -4.688 7.332 19.156 1 97.44 365 THR B CA 1
ATOM 5621 C C . THR B 1 365 ? -3.486 8.195 18.766 1 97.44 365 THR B C 1
ATOM 5623 O O . THR B 1 365 ? -2.389 8 19.297 1 97.44 365 THR B O 1
ATOM 5626 N N . SER B 1 366 ? -3.707 9.055 17.859 1 96.31 366 SER B N 1
ATOM 5627 C CA . SER B 1 366 ? -2.67 9.969 17.406 1 96.31 366 SER B CA 1
ATOM 5628 C C . SER B 1 366 ? -2.135 10.82 18.547 1 96.31 366 SER B C 1
ATOM 5630 O O . SER B 1 366 ? -2.887 11.203 19.453 1 96.31 366 SER B O 1
ATOM 5632 N N . SER B 1 367 ? -0.873 11.188 18.516 1 93.06 367 SER B N 1
ATOM 5633 C CA . SER B 1 367 ? -0.234 12.031 19.516 1 93.06 367 SER B CA 1
ATOM 5634 C C . SER B 1 367 ? -0.161 13.484 19.031 1 93.06 367 SER B C 1
ATOM 5636 O O . SER B 1 367 ? 0.188 14.375 19.812 1 93.06 367 SER B O 1
ATOM 5638 N N . THR B 1 368 ? -0.532 13.758 17.828 1 93.44 368 THR B N 1
ATOM 5639 C CA . THR B 1 368 ? -0.312 15.078 17.234 1 93.44 368 THR B CA 1
ATOM 5640 C C . THR B 1 368 ? -1.534 15.969 17.438 1 93.44 368 THR B C 1
ATOM 5642 O O . THR B 1 368 ? -1.464 17.172 17.234 1 93.44 368 THR B O 1
ATOM 5645 N N . GLY B 1 369 ? -2.65 15.367 17.797 1 91.31 369 GLY B N 1
ATOM 5646 C CA . GLY B 1 369 ? -3.869 16.141 18 1 91.31 369 GLY B CA 1
ATOM 5647 C C . GLY B 1 369 ? -4.293 16.922 16.781 1 91.31 369 GLY B C 1
ATOM 5648 O O . GLY B 1 369 ? -4.195 16.422 15.656 1 91.31 369 GLY B O 1
ATOM 5649 N N . ASN B 1 370 ? -4.777 18.125 17.016 1 92.5 370 ASN B N 1
ATOM 5650 C CA . ASN B 1 370 ? -5.324 18.969 15.961 1 92.5 370 ASN B CA 1
ATOM 5651 C C . ASN B 1 370 ? -4.227 19.516 15.055 1 92.5 370 ASN B C 1
ATOM 5653 O O . ASN B 1 370 ? -4.504 20 13.961 1 92.5 370 ASN B O 1
ATOM 5657 N N . ASP B 1 371 ? -2.979 19.375 15.438 1 96.69 371 ASP B N 1
ATOM 5658 C CA . ASP B 1 371 ? -1.87 19.953 14.68 1 96.69 371 ASP B CA 1
ATOM 5659 C C . ASP B 1 371 ? -1.426 19.031 13.555 1 96.69 371 ASP B C 1
ATOM 5661 O O . ASP B 1 371 ? -0.682 19.438 12.664 1 96.69 371 ASP B O 1
ATOM 5665 N N . GLY B 1 372 ? -1.898 17.812 13.562 1 97.56 372 GLY B N 1
ATOM 5666 C CA . GLY B 1 372 ? -1.38 16.75 12.719 1 97.56 372 GLY B CA 1
ATOM 5667 C C . GLY B 1 372 ? -1.267 17.141 11.258 1 97.56 372 GLY B C 1
ATOM 5668 O O . GLY B 1 372 ? -0.185 17.062 10.672 1 97.56 372 GLY B O 1
ATOM 5669 N N . PRO B 1 373 ? -2.369 17.609 10.68 1 98.38 373 PRO B N 1
ATOM 5670 C CA . PRO B 1 373 ? -2.34 17.891 9.242 1 98.38 373 PRO B CA 1
ATOM 5671 C C . PRO B 1 373 ? -1.364 19.016 8.875 1 98.38 373 PRO B C 1
ATOM 5673 O O . PRO B 1 373 ? -0.521 18.828 7.996 1 98.38 373 PRO B O 1
ATOM 5676 N N . ALA B 1 374 ? -1.38 20.141 9.578 1 98.62 374 ALA B N 1
ATOM 5677 C CA . ALA B 1 374 ? -0.488 21.266 9.273 1 98.62 374 ALA B CA 1
ATOM 5678 C C . ALA B 1 374 ? 0.961 20.906 9.594 1 98.62 374 ALA B C 1
ATOM 5680 O O . ALA B 1 374 ? 1.872 21.25 8.836 1 98.62 374 ALA B O 1
ATOM 5681 N N . LEU B 1 375 ? 1.138 20.234 10.719 1 98.12 375 LEU B N 1
ATOM 5682 C CA . LEU B 1 375 ? 2.477 19.812 11.125 1 98.12 375 LEU B CA 1
ATOM 5683 C C . LEU B 1 375 ? 3.08 18.859 10.102 1 98.12 375 LEU B C 1
ATOM 5685 O O . LEU B 1 375 ? 4.234 19.016 9.695 1 98.12 375 LEU B O 1
ATOM 5689 N N . GLY B 1 376 ? 2.283 17.875 9.688 1 97.56 376 GLY B N 1
ATOM 5690 C CA . GLY B 1 376 ? 2.744 16.938 8.664 1 97.56 376 GLY B CA 1
ATOM 5691 C C . GLY B 1 376 ? 3.086 17.609 7.352 1 97.56 376 GLY B C 1
ATOM 5692 O O . GLY B 1 376 ? 4.059 17.25 6.691 1 97.56 376 GLY B O 1
ATOM 5693 N N . ALA B 1 377 ? 2.279 18.562 6.977 1 97.06 377 ALA B N 1
ATOM 5694 C CA . ALA B 1 377 ? 2.545 19.328 5.766 1 97.06 377 ALA B CA 1
ATOM 5695 C C . ALA B 1 377 ? 3.891 20.047 5.855 1 97.06 377 ALA B C 1
ATOM 5697 O O . ALA B 1 377 ? 4.676 20.016 4.902 1 97.06 377 ALA B O 1
ATOM 5698 N N . ALA B 1 378 ? 4.203 20.641 6.977 1 97 378 ALA B N 1
ATOM 5699 C CA . ALA B 1 378 ? 5.492 21.297 7.184 1 97 378 ALA B CA 1
ATOM 5700 C C . ALA B 1 378 ? 6.629 20.281 7.156 1 97 378 ALA B C 1
ATOM 5702 O O . ALA B 1 378 ? 7.68 20.547 6.562 1 97 378 ALA B O 1
ATOM 5703 N N . TYR B 1 379 ? 6.391 19.156 7.762 1 95.38 379 TYR B N 1
ATOM 5704 C CA . TYR B 1 379 ? 7.406 18.109 7.816 1 95.38 379 TYR B CA 1
ATOM 5705 C C . TYR B 1 379 ? 7.762 17.625 6.418 1 95.38 379 TYR B C 1
ATOM 5707 O O . TYR B 1 379 ? 8.914 17.266 6.152 1 95.38 379 TYR B O 1
ATOM 5715 N N . LEU B 1 380 ? 6.801 17.578 5.547 1 94.38 380 LEU B N 1
ATOM 5716 C CA . LEU B 1 380 ? 7.066 17.141 4.184 1 94.38 380 LEU B CA 1
ATOM 5717 C C . LEU B 1 380 ? 8.062 18.062 3.492 1 94.38 380 LEU B C 1
ATOM 5719 O O . LEU B 1 380 ? 8.93 17.594 2.752 1 94.38 380 LEU B O 1
ATOM 5723 N N . LEU B 1 381 ? 7.965 19.328 3.697 1 93.5 381 LEU B N 1
ATOM 5724 C CA . LEU B 1 381 ? 8.93 20.297 3.164 1 93.5 381 LEU B CA 1
ATOM 5725 C C . LEU B 1 381 ? 10.297 20.094 3.801 1 93.5 381 LEU B C 1
ATOM 5727 O O . LEU B 1 381 ? 11.32 20.141 3.111 1 93.5 381 LEU B O 1
ATOM 5731 N N . HIS B 1 382 ? 10.25 19.891 5.113 1 92.62 382 HIS B N 1
ATOM 5732 C CA . HIS B 1 382 ? 11.477 19.641 5.863 1 92.62 382 HIS B CA 1
ATOM 5733 C C . HIS B 1 382 ? 12.203 18.406 5.336 1 92.62 382 HIS B C 1
ATOM 5735 O O . HIS B 1 382 ? 13.414 18.453 5.09 1 92.62 382 HIS B O 1
ATOM 5741 N N . GLN B 1 383 ? 11.477 17.438 5.105 1 90.12 383 GLN B N 1
ATOM 5742 C CA . GLN B 1 383 ? 12.031 16.188 4.57 1 90.12 383 GLN B CA 1
ATOM 5743 C C . GLN B 1 383 ? 12.617 16.406 3.18 1 90.12 383 GLN B C 1
ATOM 5745 O O . GLN B 1 383 ? 13.695 15.891 2.871 1 90.12 383 GLN B O 1
ATOM 5750 N N . ALA B 1 384 ? 11.867 17.062 2.389 1 88.88 384 ALA B N 1
ATOM 5751 C CA . ALA B 1 384 ? 12.328 17.328 1.026 1 88.88 384 ALA B CA 1
ATOM 5752 C C . ALA B 1 384 ? 13.672 18.062 1.032 1 88.88 384 ALA B C 1
ATOM 5754 O O . ALA B 1 384 ? 14.57 17.734 0.252 1 88.88 384 ALA B O 1
ATOM 5755 N N . MET B 1 385 ? 13.789 18.984 1.888 1 87.69 385 MET B N 1
ATOM 5756 C CA . MET B 1 385 ? 15.039 19.75 1.987 1 87.69 385 MET B CA 1
ATOM 5757 C C . MET B 1 385 ? 16.188 18.844 2.385 1 87.69 385 MET B C 1
ATOM 5759 O O . MET B 1 385 ? 17.266 18.906 1.783 1 87.69 385 MET B O 1
ATOM 5763 N N . LEU B 1 386 ? 15.953 18.047 3.344 1 88.12 386 LEU B N 1
ATOM 5764 C CA . LEU B 1 386 ? 17 17.188 3.859 1 88.12 386 LEU B CA 1
ATOM 5765 C C . LEU B 1 386 ? 17.375 16.109 2.842 1 88.12 386 LEU B C 1
ATOM 5767 O O . LEU B 1 386 ? 18.469 15.555 2.877 1 88.12 386 LEU B O 1
ATOM 5771 N N . ALA B 1 387 ? 16.438 15.852 1.98 1 84.5 387 ALA B N 1
ATOM 5772 C CA . ALA B 1 387 ? 16.703 14.883 0.918 1 84.5 387 ALA B CA 1
ATOM 5773 C C . ALA B 1 387 ? 17.391 15.547 -0.269 1 84.5 387 ALA B C 1
ATOM 5775 O O . ALA B 1 387 ? 17.766 14.867 -1.232 1 84.5 387 ALA B O 1
ATOM 5776 N N . GLY B 1 388 ? 17.562 16.766 -0.256 1 81.25 388 GLY B N 1
ATOM 5777 C CA . GLY B 1 388 ? 18.234 17.484 -1.314 1 81.25 388 GLY B CA 1
ATOM 5778 C C . GLY B 1 388 ? 17.312 17.891 -2.449 1 81.25 388 GLY B C 1
ATOM 5779 O O . GLY B 1 388 ? 17.781 18.266 -3.529 1 81.25 388 GLY B O 1
ATOM 5780 N N . ASN B 1 389 ? 16.047 17.672 -2.221 1 70 389 ASN B N 1
ATOM 5781 C CA . ASN B 1 389 ? 15.078 18.078 -3.229 1 70 389 ASN B CA 1
ATOM 5782 C C . ASN B 1 389 ? 14.641 19.531 -3.033 1 70 389 ASN B C 1
ATOM 5784 O O . ASN B 1 389 ? 13.773 19.812 -2.197 1 70 389 ASN B O 1
ATOM 5788 N N . THR B 1 390 ? 15.273 20.422 -3.732 1 60.41 390 THR B N 1
ATOM 5789 C CA . THR B 1 390 ? 15.078 21.844 -3.502 1 60.41 390 THR B CA 1
ATOM 5790 C C . THR B 1 390 ? 13.781 22.328 -4.152 1 60.41 390 THR B C 1
ATOM 5792 O O . THR B 1 390 ? 13.281 23.406 -3.836 1 60.41 390 THR B O 1
ATOM 5795 N N . ARG B 1 391 ? 13.305 21.578 -5.086 1 59.22 391 ARG B N 1
ATOM 5796 C CA . ARG B 1 391 ? 12.008 21.906 -5.68 1 59.22 391 ARG B CA 1
ATOM 5797 C C . ARG B 1 391 ? 11.094 20.688 -5.684 1 59.22 391 ARG B C 1
ATOM 5799 O O . ARG B 1 391 ? 10.82 20.109 -6.738 1 59.22 391 ARG B O 1
ATOM 5806 N N . PRO B 1 392 ? 10.734 20.422 -4.445 1 61.78 392 PRO B N 1
ATOM 5807 C CA . PRO B 1 392 ? 9.969 19.188 -4.363 1 61.78 392 PRO B CA 1
ATOM 5808 C C . PRO B 1 392 ? 8.625 19.266 -5.074 1 61.78 392 PRO B C 1
ATOM 5810 O O . PRO B 1 392 ? 8.016 20.344 -5.137 1 61.78 392 PRO B O 1
ATOM 5813 N N . HIS B 1 393 ? 8.406 18.344 -5.965 1 55.22 393 HIS B N 1
ATOM 5814 C CA . HIS B 1 393 ? 7.07 18.156 -6.523 1 55.22 393 HIS B CA 1
ATOM 5815 C C . HIS B 1 393 ? 6.25 17.188 -5.676 1 55.22 393 HIS B C 1
ATOM 5817 O O . HIS B 1 393 ? 6.809 16.359 -4.953 1 55.22 393 HIS B O 1
ATOM 5823 N N . MET B 1 394 ? 4.941 17.5 -5.605 1 52.28 394 MET B N 1
ATOM 5824 C CA . MET B 1 394 ? 4.008 16.734 -4.777 1 52.28 394 MET B CA 1
ATOM 5825 C C . MET B 1 394 ? 4.371 15.258 -4.762 1 52.28 394 MET B C 1
ATOM 5827 O O . MET B 1 394 ? 4.301 14.609 -3.715 1 52.28 394 MET B O 1
ATOM 5831 N N . ARG B 1 395 ? 4.672 14.672 -5.84 1 52.38 395 ARG B N 1
ATOM 5832 C CA . ARG B 1 395 ? 4.809 13.227 -5.977 1 52.38 395 ARG B CA 1
ATOM 5833 C C . ARG B 1 395 ? 6.172 12.758 -5.48 1 52.38 395 ARG B C 1
ATOM 5835 O O . ARG B 1 395 ? 6.359 11.57 -5.211 1 52.38 395 ARG B O 1
ATOM 5842 N N . ASP B 1 396 ? 7.062 13.703 -5.348 1 52.25 396 ASP B N 1
ATOM 5843 C CA . ASP B 1 396 ? 8.438 13.297 -5.082 1 52.25 396 ASP B CA 1
ATOM 5844 C C . ASP B 1 396 ? 8.742 13.312 -3.586 1 52.25 396 ASP B C 1
ATOM 5846 O O . ASP B 1 396 ? 9.773 12.805 -3.15 1 52.25 396 ASP B O 1
ATOM 5850 N N . VAL B 1 397 ? 7.926 13.992 -2.766 1 40.06 397 VAL B N 1
ATOM 5851 C CA . VAL B 1 397 ? 8.312 14.25 -1.382 1 40.06 397 VAL B CA 1
ATOM 5852 C C . VAL B 1 397 ? 8.109 12.984 -0.55 1 40.06 397 VAL B C 1
ATOM 5854 O O . VAL B 1 397 ? 8.477 12.945 0.626 1 40.06 397 VAL B O 1
ATOM 5857 N N . ALA B 1 398 ? 7.547 11.914 -0.806 1 43.69 398 ALA B N 1
ATOM 5858 C CA . ALA B 1 398 ? 7.121 10.922 0.177 1 43.69 398 ALA B CA 1
ATOM 5859 C C . ALA B 1 398 ? 8.289 10.023 0.595 1 43.69 398 ALA B C 1
ATOM 5861 O O . ALA B 1 398 ? 8.086 8.992 1.238 1 43.69 398 ALA B O 1
ATOM 5862 N N . VAL B 1 399 ? 9.508 10.156 0.03 1 38.56 399 VAL B N 1
ATOM 5863 C CA . VAL B 1 399 ? 10.43 9.062 0.331 1 38.56 399 VAL B CA 1
ATOM 5864 C C . VAL B 1 399 ? 11.148 9.344 1.648 1 38.56 399 VAL B C 1
ATOM 5866 O O . VAL B 1 399 ? 11.836 10.359 1.786 1 38.56 399 VAL B O 1
ATOM 5869 N N . LEU B 1 400 ? 10.5 8.938 2.807 1 35.19 400 LEU B N 1
ATOM 5870 C CA . LEU B 1 400 ? 11.352 9.125 3.971 1 35.19 400 LEU B CA 1
ATOM 5871 C C . LEU B 1 400 ? 12.609 8.266 3.863 1 35.19 400 LEU B C 1
ATOM 5873 O O . LEU B 1 400 ? 12.562 7.152 3.334 1 35.19 400 LEU B O 1
#

InterPro domains:
  IPR000600 ROK family [PF00480] (86-383)
  IPR000600 ROK family [PTHR18964] (8-381)
  IPR000835 MarR-type HTH domain [PF12802] (9-58)
  IPR036388 Winged helix-like DNA-binding domain superfamily [G3DSA:1.10.10.10] (8-77)
  IPR036390 Winged helix DNA-binding domain superfamily [SSF46785] (7-74)
  IPR043129 ATPase, nucleotide binding domain [SSF53067] (83-385)
  IPR049874 ROK, conserved site [PS01125] (220-247)

Sequence (800 aa):
MSNTLLFRPNEARALSALFRTGGLTRASLARELDLTRSTTGTLVQNLVDAGLARERESTTGNEAEPKVGRPGIVVEIAGSGVFFLGAYIGVNRIDVIAIDLSGTVRAKATRPFSGAASRPAQAMELIVALVDEVRRTLPPGARPHGLNVALPGFLDGDGETFHAAILGWHGVSLAQPISESIDLDVPVLLENDANAVAVAETYRSAPPDGKGDDSLVVLIENGVGGGIVSNGKLHRGQLGGAGEIGHMPIGEAGFVYDAVRPGRWETFIGKDALLARYAHISGVIGSLDAFIAVLASGDPTALACARDWARWLVRGLATLACVLQPGRIILAGSVSAIYPFVAEQTEALLAASLIEGYPTPRVETSSTGNDGPALGAAYLLHQAMLAGNTRPHMRDVAVLMSNTLLFRPNEARALSALFRTGGLTRASLARELDLTRSTTGTLVQNLVDAGLARERESTTGNEAEPKVGRPGIVVEIAGSGVFFLGAYIGVNRIDVIAIDLSGTVRAKATRPFSGAASRPAQAMELIVALVDEVRRTLPPGARPHGLNVALPGFLDGDGETFHAAILGWHGVSLAQPISESIDLDVPVLLENDANAVAVAETYRSAPPDGKGDDSLVVLIENGVGGGIVSNGKLHRGQLGGAGEIGHMPIGEAGFVYDAVRPGRWETFIGKDALLARYAHISGVIGSLDAFIAVLASGDPTALACARDWARWLVRGLATLACVLQPGRIILAGSVSAIYPFVAEQTEALLAASLIEGYPTPRVETSSTGNDGPALGAAYLLHQAMLAGNTRPHMRDVAVL

pLDDT: mean 88.27, std 14.44, range [28.02, 98.81]

Secondary structure (DSSP, 8-state):
--------HHHHHHHHHHHHHS-EEHHHHHHHHT--HHHHHHHHHHHHHTTSEEEEE-----SSS---S---EEEEE-GGGEEEEEEEE-SSEEEEEEEETTS-EEEEEEEE---TT--HHHHHHHHHHHHHHHHHHSPTTPEEEEEEEEESSEE-TTSS-EEEGGGTEEEE--HHHHHHHSS--S-EEEEEHHHHHHHHHHSTT--TT-PPP-EEEEEESSSEEEEEEETTEE---SSS-TT-GGGSB-SSS-SSTT-SSTTBTHHHHSHHHHHHHHHHHH-----HHHHHHHHHTT-HHHHHHHHHHHHHHHHHHHHHHHHH--SEEEEESGGGGGHHHHHHHHHHHHHHHSPTTPPPPEEEE-SSGGGHHHHHHHHHHHHHHHTT-SS--TTTTT--/--------HHHHHHHHHHHHHS-EEHHHHHHHHT--HHHHHHHHHHHHHTTSEEEEE-----SSS---S--PEEEEE-GGGEEEEEEEE-SSEEEEEEEETTS-EEEEEEEE---TT--HHHHHHHHHHHHHHHHHHSPTTPEEEEEEEEESSEE-TTSS-EEEGGGTEEEE--HHHHHHHSS--S-EEEEEHHHHHHHHHHSTT--TT-----EEEEEESSSEEEEEEETTEE---SSS-TT-GGGSB-SSS-SSTT-SSTTBTHHHHSHHHHHHHHHHHHS----HHHHHHHHHTT-HHHHHHHHHHHHHHHHHHHHHHHHH--SEEEEESGGGGGHHHHHHHHHHHHHHHSPTTPPPPEEEE-SSGGGHHHHHHHHHHHHHHHTT-SS--TTTTT--

Organism: Rhizobium meliloti (strain 1021) (NCBI:txid266834)